Protein AF-A0A8T5M135-F1 (afdb_monomer)

Solvent-accessible surface area (backbone atoms only — not comparable to full-atom values): 49571 Å² total; per-residue (Å²): 140,83,73,67,64,59,58,54,51,53,50,50,51,53,50,50,52,52,50,51,49,51,49,52,52,54,53,67,69,63,61,70,70,72,68,61,69,41,69,36,49,73,43,37,92,21,52,52,98,87,66,52,18,32,35,32,58,40,81,38,64,36,37,34,44,32,79,62,89,57,77,50,68,43,48,31,37,32,36,71,94,72,75,47,76,44,65,51,77,47,61,57,93,24,42,28,43,27,75,48,77,42,83,66,56,66,77,39,76,47,55,42,38,57,42,69,51,100,90,48,65,21,21,42,70,87,63,29,40,47,41,49,75,80,39,61,29,39,24,39,68,71,48,44,39,67,40,62,63,84,92,43,60,45,62,49,77,46,28,68,82,70,45,100,56,40,40,41,68,31,38,39,36,36,41,34,38,34,33,58,98,83,52,63,62,47,36,32,31,28,29,51,72,56,80,46,54,63,75,42,71,32,52,51,46,78,59,98,82,36,26,49,32,42,33,76,46,68,39,47,87,40,67,44,69,71,26,50,37,41,39,36,37,26,34,33,41,68,34,57,37,74,48,77,47,69,70,46,45,30,23,17,71,40,84,44,91,62,72,42,61,41,72,40,73,57,45,52,41,66,55,56,43,51,57,68,57,31,60,51,36,69,44,73,35,37,31,36,31,34,53,43,80,66,42,88,77,65,46,53,67,46,74,48,64,84,41,41,36,47,60,78,51,96,91,57,96,55,69,51,78,43,67,46,74,52,68,56,74,72,53,52,50,36,30,42,39,35,35,42,62,66,56,92,73,61,93,88,56,65,57,36,37,41,30,39,35,39,36,34,39,29,46,88,58,31,33,34,66,42,59,30,80,40,67,44,67,42,70,38,45,67,43,79,69,83,74,62,61,67,59,56,51,52,54,52,52,55,53,51,57,54,53,55,60,51,48,58,55,50,51,57,50,45,56,54,46,54,54,49,37,47,54,32,49,41,68,66,37,70,78,77,76,57,22,58,57,58,41,60,74,76,50,93,81,74,56,79,71,57,77,79,41,56,82,65,46,52,69,51,50,58,57,49,63,66,38,84,67,48,52,62,51,33,26,21,46,66,54,69,27,69,40,46,54,48,52,38,51,53,53,60,64,36,78,64,41,54,61,44,46,71,73,40,74,87,55,100,62,63,79,63,80,69,73,53,33,68,51,4,32,51,38,2,56,71,33,40,17,47,61,28,29,51,52,32,51,53,51,48,52,52,42,52,40,50,31,46,45,32,58,54,56,38,30,71,64,48,44,56,61,66,56,32,49,50,52,38,52,53,52,49,45,38,37,42,45,49,41,54,57,50,69,41,91,72,48,31,64,52,54,48,50,54,51,48,52,56,47,46,77,71,34,70,68,61,50,53,56,53,52,54,56,54,63,67,61,65,68,90,80,73,68,74,82,57,60,63,54,53,56,52,49,52,53,51,48,51,51,47,50,53,49,49,50,52,47,49,47,56,47,48,55,49,46,54,66,73,57,51,75,71,65,59,52,56,55,60,56,68,71,58,72,76,77,86,82,89,74,95,80,90,80,88,86,88,83,88,89,81,89,72,77,52,70,52,98,84,52,40,37,38,43,73,46,96,89,71,47,34,35,37,31,43,88,85,71,51,43,26,43,36,50,99,86,71,49,77,44,75,58,52,83,47,100,81,83,50,79,61,82,93,78,90,89,86,92,90,90,90,91,92,92,86,90,88,89,70,63,36,92,91,80,64,50,69,69,87,58,74,67,62,57,52,56,54,53,52,51,56,51,55,51,53,56,47,54,54,50,52,51,55,50,52,55,57,48,51,55,48,54,59,60,55,69,72,62,78,93,53,75,66,62,53,52,52,50,46,52,51,47,53,51,51,48,53,54,45,50,70,67,53,79,80,68,92,84,71,90,84,74,81,84,51,73,67,59,53,52,55,51,52,51,51,52,54,55,52,54,57,57,66,76,72,60,80,93,129

Sequence (868 aa):
MKKEGKVFIAGLLVFLFIFSIAIFFAMAANDGAESTDIIATIRTEGCDADGICYVKTGDNTILFDVPSSVSEKQILFNLPALTITKKVKECGQGLCIGEARLSCQSGSQIAINIVDTPSFKSKDDLGNKIKNEPTKFRCDNDPPVFLMNGNDPQVSIQSGSGDPFFKSGDTIIIRANVTDEVSPINAKADFTELEGPEDLEGTCVFRVDHYECEITHVAPEGPLNDKSVIATFSDYAGNSISHTFEGIDVLKVENLEIDAWRLRNAMPQPSSLNLNLIKYYPKKVFVSFSLARKTGRYDIIKAETEGCHMVEQPGIGMNADEVVLDFKPKSRRGSFGISLSQRHFPTDVTPQFNCSLIITNKKGSTIIGTPEREYAVFTMNTYETELPTDVLNAERQKIYDDIEKDRVKIDQTMQTFKAAQAICGILAGGDGTSGIMQGMFWTPVVGEGLRRGGKRLGGAMDKIREVPLVKPLCDMVLCQSKYQTLVTDTLNSLPVASQMNDLATGISGSPASGVDPYDSILMAAITACGPAYYYNLQKINQLDCEYFRCVRDDTASGFPIEACGASRAYMTCKYTMGGWTKLIPGIGPLYNAVRDVFNVLRNPVGAITMGLSLLCRVRSHLPAPVDATCGVTEQIQKMNNDIETVRTMIQRFREMRENAPSDRCAEIMESGALPESDDPNPIDNPGIFTDHVVCGETGYCFIRHDDGRVFATDRDNNWYEVDETNDLYRLESTSDNHMQLYGQRTGAEEDADEPVAWLNPEDGNPMTDVESYKKEADKWKTEAERDEAEFANADAAWQRAREEAGTDYDADALDEARTLEENYLAFRASEDIFVDDLSYTPYTFEDCMKIKDLILKRNSILHTKKPN

Radius of gyration: 44.51 Å; Cα contacts (8 Å, |Δi|>4): 1222; chains: 1; bounding box: 109×127×139 Å

Structure (mmCIF, N/CA/C/O backbone):
data_AF-A0A8T5M135-F1
#
_entry.id   AF-A0A8T5M135-F1
#
loop_
_atom_site.group_PDB
_atom_site.id
_atom_site.type_symbol
_atom_site.label_atom_id
_atom_site.label_alt_id
_atom_site.label_comp_id
_atom_site.label_asym_id
_atom_site.label_entity_id
_atom_site.label_seq_id
_atom_site.pdbx_PDB_ins_code
_atom_site.Cartn_x
_atom_site.Cartn_y
_atom_site.Cartn_z
_atom_site.occupancy
_atom_site.B_iso_or_equiv
_atom_site.auth_seq_id
_atom_site.auth_comp_id
_atom_site.auth_asym_id
_atom_site.auth_atom_id
_atom_site.pdbx_PDB_model_num
ATOM 1 N N . MET A 1 1 ? -23.631 -66.594 82.600 1.00 47.34 1 MET A N 1
ATOM 2 C CA . MET A 1 1 ? -23.166 -65.423 81.816 1.00 47.34 1 MET A CA 1
ATOM 3 C C . MET A 1 1 ? -23.737 -65.354 80.379 1.00 47.34 1 MET A C 1
ATOM 5 O O . MET A 1 1 ? -23.020 -64.976 79.466 1.00 47.34 1 MET A O 1
ATOM 9 N N . LYS A 1 2 ? -25.020 -65.687 80.124 1.00 50.41 2 LYS A N 1
ATOM 10 C CA . LYS A 1 2 ? -25.634 -65.583 78.768 1.00 50.41 2 LYS A CA 1
ATOM 11 C C . LYS A 1 2 ? -26.901 -64.714 78.696 1.00 50.41 2 LYS A C 1
ATOM 13 O O . LYS A 1 2 ? -27.456 -64.548 77.616 1.00 50.41 2 LYS A O 1
ATOM 18 N N . LYS A 1 3 ? -27.351 -64.149 79.825 1.00 47.06 3 LYS A N 1
ATOM 19 C CA . LYS A 1 3 ? -28.581 -63.337 79.902 1.00 47.06 3 LYS A CA 1
ATOM 20 C C . LYS A 1 3 ? -28.344 -61.852 80.209 1.00 47.06 3 LYS A C 1
ATOM 22 O O . LYS A 1 3 ? -29.168 -61.041 79.819 1.00 47.06 3 LYS A O 1
ATOM 27 N N . GLU A 1 4 ? -27.196 -61.487 80.780 1.00 49.16 4 GLU A N 1
ATOM 28 C CA . GLU A 1 4 ? -26.883 -60.086 81.122 1.00 49.16 4 GLU A CA 1
ATOM 29 C C . GLU A 1 4 ? -26.138 -59.326 80.007 1.00 49.16 4 GLU A C 1
ATOM 31 O O . GLU A 1 4 ? -26.253 -58.111 79.909 1.00 49.16 4 GLU A O 1
ATOM 36 N N . GLY A 1 5 ? -25.480 -60.024 79.072 1.00 49.47 5 GLY A N 1
ATOM 37 C CA . GLY A 1 5 ? -24.791 -59.377 77.942 1.00 49.47 5 GLY A CA 1
ATOM 38 C C . GLY A 1 5 ? -25.721 -58.781 76.874 1.00 49.47 5 GLY A C 1
ATOM 39 O O . GLY A 1 5 ? -25.321 -57.877 76.149 1.00 49.47 5 GLY A O 1
ATOM 40 N N . LYS A 1 6 ? -26.978 -59.241 76.775 1.00 52.12 6 LYS A N 1
ATOM 41 C CA . LYS A 1 6 ? -27.924 -58.740 75.757 1.00 52.12 6 LYS A CA 1
ATOM 42 C C . LYS A 1 6 ? -28.532 -57.384 76.117 1.00 52.12 6 LYS A C 1
ATOM 44 O O . LYS A 1 6 ? -28.819 -56.605 75.216 1.00 52.12 6 LYS A O 1
ATOM 49 N N . VAL A 1 7 ? -28.686 -57.086 77.408 1.00 59.81 7 VAL A N 1
ATOM 50 C CA . VAL A 1 7 ? -29.215 -55.790 77.866 1.00 59.81 7 VAL A CA 1
ATOM 51 C C . VAL A 1 7 ? -28.151 -54.701 77.729 1.00 59.81 7 VAL A C 1
ATOM 53 O O . VAL A 1 7 ? -28.463 -53.597 77.295 1.00 59.81 7 VAL A O 1
ATOM 56 N N . PHE A 1 8 ? -26.883 -55.031 77.989 1.00 64.56 8 PHE A N 1
ATOM 57 C CA . PHE A 1 8 ? -25.785 -54.075 77.845 1.00 64.56 8 PHE A CA 1
ATOM 58 C C . PHE A 1 8 ? -25.511 -53.712 76.376 1.00 64.56 8 PHE A C 1
ATOM 60 O O . PHE A 1 8 ? -25.329 -52.543 76.061 1.00 64.56 8 PHE A O 1
ATOM 67 N N . ILE A 1 9 ? -25.568 -54.684 75.454 1.00 67.38 9 ILE A N 1
ATOM 68 C CA . ILE A 1 9 ? -25.376 -54.426 74.015 1.00 67.38 9 ILE A CA 1
ATOM 69 C C . ILE A 1 9 ? -26.563 -53.657 73.415 1.00 67.38 9 ILE A C 1
ATOM 71 O O . ILE A 1 9 ? -26.353 -52.746 72.619 1.00 67.38 9 ILE A O 1
ATOM 75 N N . ALA A 1 10 ? -27.802 -53.963 73.821 1.00 69.31 10 ALA A N 1
ATOM 76 C CA . ALA A 1 10 ? -28.971 -53.200 73.381 1.00 69.31 10 ALA A CA 1
ATOM 77 C C . ALA A 1 10 ? -28.940 -51.755 73.909 1.00 69.31 10 ALA A C 1
ATOM 79 O O . ALA A 1 10 ? -29.219 -50.826 73.157 1.00 69.31 10 ALA A O 1
ATOM 80 N N . GLY A 1 11 ? -28.528 -51.554 75.166 1.00 74.94 11 GLY A N 1
ATOM 81 C CA . GLY A 1 11 ? -28.335 -50.222 75.740 1.00 74.94 11 GLY A CA 1
ATOM 82 C C . GLY A 1 11 ? -27.233 -49.429 75.036 1.00 74.94 11 GLY A C 1
ATOM 83 O O . GLY A 1 11 ? -27.442 -48.265 74.713 1.00 74.94 11 GLY A O 1
ATOM 84 N N . LEU A 1 12 ? -26.098 -50.064 74.722 1.00 76.12 12 LEU A N 1
ATOM 85 C CA . LEU A 1 12 ? -24.989 -49.420 74.012 1.00 76.12 12 LEU A CA 1
ATOM 86 C C . LEU A 1 12 ? -25.366 -49.043 72.570 1.00 76.12 12 LEU A C 1
ATOM 88 O O . LEU A 1 12 ? -25.010 -47.963 72.117 1.00 76.12 12 LEU A O 1
ATOM 92 N N . LEU A 1 13 ? -26.117 -49.894 71.862 1.00 76.75 13 LEU A N 1
ATOM 93 C CA . LEU A 1 13 ? -26.588 -49.601 70.503 1.00 76.75 13 LEU A CA 1
ATOM 94 C C . LEU A 1 13 ? -27.627 -48.479 70.478 1.00 76.75 13 LEU A C 1
ATOM 96 O O . LEU A 1 13 ? -27.561 -47.622 69.605 1.00 76.75 13 LEU A O 1
ATOM 100 N N . VAL A 1 14 ? -28.545 -48.437 71.447 1.00 78.38 14 VAL A N 1
ATOM 101 C CA . VAL A 1 14 ? -29.508 -47.331 71.572 1.00 78.38 14 VAL A CA 1
ATOM 102 C C . VAL A 1 14 ? -28.794 -46.037 71.961 1.00 78.38 14 VAL A C 1
ATOM 104 O O . VAL A 1 14 ? -29.096 -44.988 71.402 1.00 78.38 14 VAL A O 1
ATOM 107 N N . PHE A 1 15 ? -27.804 -46.101 72.855 1.00 77.00 15 PHE A N 1
ATOM 108 C CA . PHE A 1 15 ? -27.018 -44.930 73.237 1.00 77.00 15 PHE A CA 1
ATOM 109 C C . PHE A 1 15 ? -26.180 -44.407 72.066 1.00 77.00 15 PHE A C 1
ATOM 111 O O . PHE A 1 15 ? -26.193 -43.210 71.813 1.00 77.00 15 PHE A O 1
ATOM 118 N N . LEU A 1 16 ? -25.529 -45.284 71.294 1.00 78.94 16 LEU A N 1
ATOM 119 C CA . LEU A 1 16 ? -24.801 -44.900 70.082 1.00 78.94 16 LEU A CA 1
ATOM 120 C C . LEU A 1 16 ? -25.738 -44.346 69.004 1.00 78.94 16 LEU A C 1
ATOM 122 O O . LEU A 1 16 ? -25.397 -43.353 68.379 1.00 78.94 16 LEU A O 1
ATOM 126 N N . PHE A 1 17 ? -26.934 -44.911 68.826 1.00 77.81 17 PHE A N 1
ATOM 127 C CA . PHE A 1 17 ? -27.908 -44.406 67.854 1.00 77.81 17 PHE A CA 1
ATOM 128 C C . PHE A 1 17 ? -28.437 -43.016 68.238 1.00 77.81 17 PHE A C 1
ATOM 130 O O . PHE A 1 17 ? -28.502 -42.124 67.395 1.00 77.81 17 PHE A O 1
ATOM 137 N N . ILE A 1 18 ? -28.743 -42.791 69.520 1.00 78.25 18 ILE A N 1
ATOM 138 C CA . ILE A 1 18 ? -29.170 -41.478 70.024 1.00 78.25 18 ILE A CA 1
ATOM 139 C C . ILE A 1 18 ? -28.013 -40.472 69.966 1.00 78.25 18 ILE A C 1
ATOM 141 O O . ILE A 1 18 ? -28.231 -39.325 69.587 1.00 78.25 18 ILE A O 1
ATOM 145 N N . PHE A 1 19 ? -26.783 -40.888 70.276 1.00 77.12 19 PHE A N 1
ATOM 146 C CA . PHE A 1 19 ? -25.602 -40.025 70.204 1.00 77.12 19 PHE A CA 1
ATOM 147 C C . PHE A 1 19 ? -25.251 -39.660 68.754 1.00 77.12 19 PHE A C 1
ATOM 149 O O . PHE A 1 19 ? -24.936 -38.507 68.477 1.00 77.12 19 PHE A O 1
ATOM 156 N N . SER A 1 20 ? -25.391 -40.590 67.803 1.00 74.19 20 SER A N 1
ATOM 157 C CA . SER A 1 20 ? -25.236 -40.314 66.371 1.00 74.19 20 SER A CA 1
ATOM 158 C C . SER A 1 20 ? -26.321 -39.377 65.841 1.00 74.19 20 SER A C 1
ATOM 160 O O . SER A 1 20 ? -25.993 -38.462 65.095 1.00 74.19 20 SER A O 1
ATOM 162 N N . ILE A 1 21 ? -27.583 -39.534 66.259 1.00 75.50 21 ILE A N 1
ATOM 163 C CA . ILE A 1 21 ? -28.662 -38.597 65.900 1.00 75.50 21 ILE A CA 1
ATOM 164 C C . ILE A 1 21 ? -28.400 -37.215 66.509 1.00 75.50 21 ILE A C 1
ATOM 166 O O . ILE A 1 21 ? -28.558 -36.211 65.821 1.00 75.50 21 ILE A O 1
ATOM 170 N N . ALA A 1 22 ? -27.947 -37.141 67.762 1.00 71.44 22 ALA A N 1
ATOM 171 C CA . ALA A 1 22 ? -27.620 -35.874 68.410 1.00 71.44 22 ALA A CA 1
ATOM 172 C C . ALA A 1 22 ? -26.428 -35.166 67.743 1.00 71.44 22 ALA A C 1
ATOM 174 O O . ALA A 1 22 ? -26.483 -33.955 67.567 1.00 71.44 22 ALA A O 1
ATOM 175 N N . ILE A 1 23 ? -25.392 -35.898 67.309 1.00 71.00 23 ILE A N 1
ATOM 176 C CA . ILE A 1 23 ? -24.281 -35.334 66.523 1.00 71.00 23 ILE A CA 1
ATOM 177 C C . ILE A 1 23 ? -24.766 -34.883 65.142 1.00 71.00 23 ILE A C 1
ATOM 179 O O . ILE A 1 23 ? -24.388 -33.804 64.701 1.00 71.00 23 ILE A O 1
ATOM 183 N N . PHE A 1 24 ? -25.638 -35.650 64.482 1.00 67.94 24 PHE A N 1
ATOM 184 C CA . PHE A 1 24 ? -26.184 -35.282 63.174 1.00 67.94 24 PHE A CA 1
ATOM 185 C C . PHE A 1 24 ? -27.052 -34.015 63.252 1.00 67.94 24 PHE A C 1
ATOM 187 O O . PHE A 1 24 ? -26.926 -33.134 62.409 1.00 67.94 24 PHE A O 1
ATOM 194 N N . PHE A 1 25 ? -27.869 -33.866 64.302 1.00 64.94 25 PHE A N 1
ATOM 195 C CA . PHE A 1 25 ? -28.636 -32.640 64.548 1.00 64.94 25 PHE A CA 1
ATOM 196 C C . PHE A 1 25 ? -27.769 -31.475 65.044 1.00 64.94 25 PHE A C 1
ATOM 198 O O . PHE A 1 25 ? -28.057 -30.336 64.698 1.00 64.94 25 PHE A O 1
ATOM 205 N N . ALA A 1 26 ? -26.702 -31.724 65.809 1.00 58.19 26 ALA A N 1
ATOM 206 C CA . ALA A 1 26 ? -25.770 -30.677 66.231 1.00 58.19 26 ALA A CA 1
ATOM 207 C C . ALA A 1 26 ? -24.886 -30.173 65.076 1.00 58.19 26 ALA A C 1
ATOM 209 O O . ALA A 1 26 ? -24.568 -28.989 65.041 1.00 58.19 26 ALA A O 1
ATOM 210 N N . MET A 1 27 ? -24.534 -31.033 64.113 1.00 56.41 27 MET A N 1
ATOM 211 C CA . MET A 1 27 ? -23.866 -30.626 62.871 1.00 56.41 27 MET A CA 1
ATOM 212 C C . MET A 1 27 ? -24.841 -29.894 61.937 1.00 56.41 27 MET A C 1
ATOM 214 O O . MET A 1 27 ? -24.525 -28.806 61.478 1.00 56.41 27 MET A O 1
ATOM 218 N N . ALA A 1 28 ? -26.073 -30.389 61.767 1.00 55.66 28 ALA A N 1
ATOM 219 C CA . ALA A 1 28 ? -27.076 -29.733 60.920 1.00 55.66 28 ALA A CA 1
ATOM 220 C C . ALA A 1 28 ? -27.619 -28.400 61.483 1.00 55.66 28 ALA A C 1
ATOM 222 O O . ALA A 1 28 ? -28.153 -27.594 60.726 1.00 55.66 28 ALA A O 1
ATOM 223 N N . ALA A 1 29 ? -27.515 -28.154 62.795 1.00 52.72 29 ALA A N 1
ATOM 224 C CA . ALA A 1 29 ? -27.959 -26.904 63.423 1.00 52.72 29 ALA A CA 1
ATOM 225 C C . ALA A 1 29 ? -26.843 -25.855 63.581 1.00 52.72 29 ALA A C 1
ATOM 227 O O . ALA A 1 29 ? -27.148 -24.717 63.936 1.00 52.72 29 ALA A O 1
ATOM 228 N N . ASN A 1 30 ? -25.578 -26.220 63.336 1.00 44.25 30 ASN A N 1
ATOM 229 C CA . ASN A 1 30 ? -24.441 -25.296 63.406 1.00 44.25 30 ASN A CA 1
ATOM 230 C C . ASN A 1 30 ? -23.891 -24.897 62.028 1.00 44.25 30 ASN A C 1
ATOM 232 O O . ASN A 1 30 ? -23.008 -24.046 61.955 1.00 44.25 30 ASN A O 1
ATOM 236 N N . ASP A 1 31 ? -24.470 -25.421 60.947 1.00 44.75 31 ASP A N 1
ATOM 237 C CA . ASP A 1 31 ? -24.321 -24.855 59.609 1.00 44.75 31 ASP A CA 1
ATOM 238 C C . ASP A 1 31 ? -25.228 -23.623 59.496 1.00 44.75 31 ASP A C 1
ATOM 240 O O . ASP A 1 31 ? -26.187 -23.565 58.724 1.00 44.75 31 ASP A O 1
ATOM 244 N N . GLY A 1 32 ? -24.916 -22.593 60.286 1.00 50.47 32 GLY A N 1
ATOM 245 C CA . GLY A 1 32 ? -25.156 -21.235 59.834 1.00 50.47 32 GLY A CA 1
ATOM 246 C C . GLY A 1 32 ? -24.282 -21.060 58.605 1.00 50.47 32 GLY A C 1
ATOM 247 O O . GLY A 1 32 ? -23.155 -20.604 58.744 1.00 50.47 32 GLY A O 1
ATOM 248 N N . ALA A 1 33 ? -24.764 -21.541 57.454 1.00 53.91 33 ALA A N 1
ATOM 249 C CA . ALA A 1 33 ? -24.091 -21.430 56.177 1.00 53.91 33 ALA A CA 1
ATOM 250 C C . ALA A 1 33 ? -23.736 -19.956 56.019 1.00 53.91 33 ALA A C 1
ATOM 252 O O . ALA A 1 33 ? -24.618 -19.118 55.809 1.00 53.91 33 ALA A O 1
ATOM 253 N N . GLU A 1 34 ? -22.464 -19.632 56.250 1.00 57.34 34 GLU A N 1
ATOM 254 C CA . GLU A 1 34 ? -21.939 -18.310 55.971 1.00 57.34 34 GLU A CA 1
ATOM 255 C C . GLU A 1 34 ? -22.266 -18.082 54.505 1.00 57.34 34 GLU A C 1
ATOM 257 O O . GLU A 1 34 ? -21.781 -18.820 53.648 1.00 57.34 34 GLU A O 1
ATOM 262 N N . SER A 1 35 ? -23.186 -17.152 54.226 1.00 64.19 35 SER A N 1
ATOM 263 C CA . SER A 1 35 ? -23.568 -16.865 52.850 1.00 64.19 35 SER A CA 1
ATOM 264 C C . SER A 1 35 ? -22.292 -16.438 52.144 1.00 64.19 35 SER A C 1
ATOM 266 O O . SER A 1 35 ? -21.737 -15.381 52.463 1.00 64.19 35 SER A O 1
ATOM 268 N N . THR A 1 36 ? -21.786 -17.280 51.255 1.00 80.19 36 THR A N 1
ATOM 269 C CA . THR A 1 36 ? -20.561 -16.986 50.534 1.00 80.19 36 THR A CA 1
ATOM 270 C C . THR A 1 36 ? -20.888 -15.866 49.562 1.00 80.19 36 THR A C 1
ATOM 272 O O . THR A 1 36 ? -21.738 -16.013 48.686 1.00 80.19 36 THR A O 1
ATOM 275 N N . ASP A 1 37 ? -20.271 -14.701 49.757 1.00 86.06 37 ASP A N 1
ATOM 276 C CA . ASP A 1 37 ? -20.426 -13.596 48.818 1.00 86.06 37 ASP A CA 1
ATOM 277 C C . ASP A 1 37 ? -19.948 -14.060 47.433 1.00 86.06 37 ASP A C 1
ATOM 279 O O . ASP A 1 37 ? -18.826 -14.550 47.280 1.00 86.06 37 ASP A O 1
ATOM 283 N N . ILE A 1 38 ? -20.796 -13.903 46.419 1.00 87.88 38 ILE A N 1
ATOM 284 C CA . ILE A 1 38 ? -20.449 -14.209 45.032 1.00 87.88 38 ILE A CA 1
ATOM 285 C C . ILE A 1 38 ? -19.847 -12.949 44.421 1.00 87.88 38 ILE A C 1
ATOM 287 O O . ILE A 1 38 ? -20.511 -11.912 44.358 1.00 87.88 38 ILE A O 1
ATOM 291 N N . ILE A 1 39 ? -18.601 -13.039 43.960 1.00 88.12 39 ILE A N 1
ATOM 292 C CA . ILE A 1 39 ? -17.941 -11.948 43.242 1.00 88.12 39 ILE A CA 1
ATOM 293 C C . ILE A 1 39 ? -18.316 -12.057 41.764 1.00 88.12 39 ILE A C 1
ATOM 295 O O . ILE A 1 39 ? -18.011 -13.053 41.111 1.00 88.12 39 ILE A O 1
ATOM 299 N N . ALA A 1 40 ? -19.009 -11.043 41.259 1.00 88.94 40 ALA A N 1
ATOM 300 C CA . ALA A 1 40 ? -19.287 -10.883 39.842 1.00 88.94 40 ALA A CA 1
ATOM 301 C C . ALA A 1 40 ? -18.167 -10.076 39.179 1.00 88.94 40 ALA A C 1
ATOM 303 O O . ALA A 1 40 ? -17.762 -9.031 39.701 1.00 88.94 40 ALA A O 1
ATOM 304 N N . THR A 1 41 ? -17.725 -10.525 38.008 1.00 94.25 41 THR A N 1
ATOM 305 C CA . THR A 1 41 ? -16.863 -9.732 37.127 1.00 94.25 41 THR A CA 1
ATOM 306 C C . THR A 1 41 ? -17.757 -8.905 36.214 1.00 94.25 41 THR A C 1
ATOM 308 O O . THR A 1 41 ? -18.702 -9.432 35.629 1.00 94.25 41 THR A O 1
ATOM 311 N N . ILE A 1 42 ? -17.497 -7.602 36.117 1.00 95.25 42 ILE A N 1
ATOM 312 C CA . ILE A 1 42 ? -18.242 -6.706 35.230 1.00 95.25 42 ILE A CA 1
ATOM 313 C C . ILE A 1 42 ? -17.335 -6.342 34.063 1.00 95.25 42 ILE A C 1
ATOM 315 O O . ILE A 1 42 ? -16.200 -5.927 34.278 1.00 95.25 42 ILE A O 1
ATOM 319 N N . ARG A 1 43 ? -17.836 -6.467 32.839 1.00 96.25 43 ARG A N 1
ATOM 320 C CA . ARG A 1 43 ? -17.124 -6.087 31.619 1.00 96.25 43 ARG A CA 1
ATOM 321 C C . ARG A 1 43 ? -18.084 -5.521 30.575 1.00 96.25 43 ARG A C 1
ATOM 323 O O . ARG A 1 43 ? -19.295 -5.515 30.788 1.00 96.25 43 ARG A O 1
ATOM 330 N N . THR A 1 44 ? -17.564 -5.022 29.467 1.00 96.00 44 THR A N 1
ATOM 331 C CA . THR A 1 44 ? -18.363 -4.668 28.283 1.00 96.00 44 THR A CA 1
ATOM 332 C C . THR A 1 44 ? -18.076 -5.667 27.163 1.00 96.00 44 THR A C 1
ATOM 334 O O . THR A 1 44 ? -17.382 -6.664 27.379 1.00 96.00 44 THR A O 1
ATOM 337 N N . GLU A 1 45 ? -18.657 -5.452 25.985 1.00 93.44 45 GLU A N 1
ATOM 338 C CA . GLU A 1 45 ? -18.347 -6.260 24.799 1.00 93.44 45 GLU A CA 1
ATOM 339 C C . GLU A 1 45 ? -16.921 -6.005 24.279 1.00 93.44 45 GLU A C 1
ATOM 341 O O . GLU A 1 45 ? -16.329 -6.910 23.697 1.00 93.44 45 GLU A O 1
ATOM 346 N N . GLY A 1 46 ? -16.340 -4.830 24.557 1.00 93.38 46 GLY A N 1
ATOM 347 C CA . GLY A 1 46 ? -14.963 -4.483 24.204 1.00 93.38 46 GLY A CA 1
ATOM 348 C C . GLY A 1 46 ? -14.103 -4.195 25.433 1.00 93.38 46 GLY A C 1
ATOM 349 O O . GLY A 1 46 ? -14.184 -3.122 26.037 1.00 93.38 46 GLY A O 1
ATOM 350 N N . CYS A 1 47 ? -13.246 -5.153 25.785 1.00 94.56 47 CYS A N 1
ATOM 351 C CA . CYS A 1 47 ? -12.219 -4.988 26.812 1.00 94.56 47 CYS A CA 1
ATOM 352 C C . CYS A 1 47 ? -10.859 -5.421 26.272 1.00 94.56 47 CYS A C 1
ATOM 354 O O . CYS A 1 47 ? -10.774 -6.410 25.542 1.00 94.56 47 CYS A O 1
ATOM 356 N N . ASP A 1 48 ? -9.810 -4.683 26.624 1.00 92.12 48 ASP A N 1
ATOM 357 C CA . ASP A 1 48 ? -8.441 -4.993 26.216 1.00 92.12 48 ASP A CA 1
ATOM 358 C C . ASP A 1 48 ? -7.837 -6.180 26.984 1.00 92.12 48 ASP A C 1
ATOM 360 O O . ASP A 1 48 ? -8.451 -6.774 27.876 1.00 92.12 48 ASP A O 1
ATOM 364 N N . ALA A 1 49 ? -6.612 -6.550 26.602 1.00 89.88 49 ALA A N 1
ATOM 365 C CA . ALA A 1 49 ? -5.874 -7.644 27.227 1.00 89.88 49 ALA A CA 1
ATOM 366 C C . ALA A 1 49 ? -5.531 -7.375 28.706 1.00 89.88 49 ALA A C 1
ATOM 368 O O . ALA A 1 49 ? -5.317 -8.327 29.458 1.00 89.88 49 ALA A O 1
ATOM 369 N N . ASP A 1 50 ? -5.522 -6.107 29.126 1.00 90.38 50 ASP A N 1
ATOM 370 C CA . ASP A 1 50 ? -5.293 -5.682 30.509 1.00 90.38 50 ASP A CA 1
ATOM 371 C C . ASP A 1 50 ? -6.597 -5.658 31.335 1.00 90.38 50 ASP A C 1
ATOM 373 O O . ASP A 1 50 ? -6.579 -5.390 32.541 1.00 90.38 50 ASP A O 1
ATOM 377 N N . GLY A 1 51 ? -7.738 -5.974 30.711 1.00 91.81 51 GLY A N 1
ATOM 378 C CA . GLY A 1 51 ? -9.054 -6.003 31.342 1.00 91.81 51 GLY A CA 1
ATOM 379 C C . GLY A 1 51 ? -9.707 -4.626 31.491 1.00 91.81 51 GLY A C 1
ATOM 380 O O . GLY A 1 51 ? -10.678 -4.494 32.241 1.00 91.81 51 GLY A O 1
ATOM 381 N N . ILE A 1 52 ? -9.206 -3.596 30.803 1.00 93.44 52 ILE A N 1
ATOM 382 C CA . ILE A 1 52 ? -9.851 -2.284 30.735 1.00 93.44 52 ILE A CA 1
ATOM 383 C C . ILE A 1 52 ? -10.985 -2.371 29.719 1.00 93.44 52 ILE A C 1
ATOM 385 O O . ILE A 1 52 ? -10.783 -2.671 28.546 1.00 93.44 52 ILE A O 1
ATOM 389 N N . CYS A 1 53 ? -12.198 -2.098 30.186 1.00 96.19 53 CYS A N 1
ATOM 390 C CA . CYS A 1 53 ? -13.398 -2.128 29.362 1.00 96.19 53 CYS A CA 1
ATOM 391 C C . CYS A 1 53 ? -13.811 -0.726 28.925 1.00 96.19 53 CYS A C 1
ATOM 393 O O . CYS A 1 53 ? -13.702 0.239 29.693 1.00 96.19 53 CYS A O 1
ATOM 395 N N . TYR A 1 54 ? -14.326 -0.637 27.705 1.00 96.88 54 TYR A N 1
ATOM 396 C CA . TYR A 1 54 ? -14.644 0.622 27.049 1.00 96.88 54 TYR A CA 1
ATOM 397 C C . TYR A 1 54 ? -16.154 0.822 26.920 1.00 96.88 54 TYR A C 1
ATOM 399 O O . TYR A 1 54 ? -16.917 -0.138 26.794 1.00 96.88 54 TYR A O 1
ATOM 407 N N . VAL A 1 55 ? -16.584 2.079 27.010 1.00 96.62 55 VAL A N 1
ATOM 408 C CA . VAL A 1 55 ? -17.982 2.511 26.867 1.00 96.62 55 VAL A CA 1
ATOM 409 C C . VAL A 1 55 ? -18.060 3.828 26.111 1.00 96.62 55 VAL A C 1
ATOM 411 O O . VAL A 1 55 ? -17.136 4.627 26.189 1.00 96.62 55 VAL A O 1
ATOM 414 N N . LYS A 1 56 ? -19.196 4.113 25.478 1.00 96.19 56 LYS A N 1
ATOM 415 C CA . LYS A 1 56 ? -19.458 5.393 24.804 1.00 96.19 56 LYS A CA 1
ATOM 416 C C . LYS A 1 56 ? -20.660 6.126 25.376 1.00 96.19 56 LYS A C 1
ATOM 418 O O . LYS A 1 56 ? -21.461 5.586 26.139 1.00 96.19 56 LYS A O 1
ATOM 423 N N . THR A 1 57 ? -20.837 7.375 24.979 1.00 95.81 57 THR A N 1
ATOM 424 C CA . THR A 1 57 ? -22.081 8.113 25.194 1.00 95.81 57 THR A CA 1
ATOM 425 C C . THR A 1 57 ? -23.189 7.491 24.350 1.00 95.81 57 THR A C 1
ATOM 427 O O . THR A 1 57 ? -23.041 7.298 23.148 1.00 95.81 57 THR A O 1
ATOM 430 N N . GLY A 1 58 ? -24.327 7.195 24.974 1.00 95.19 58 GLY A N 1
ATOM 431 C CA . GLY A 1 58 ? -25.413 6.443 24.349 1.00 95.19 58 GLY A CA 1
ATOM 432 C C . GLY A 1 58 ? -25.648 5.102 25.028 1.00 95.19 58 GLY A C 1
ATOM 433 O O . GLY A 1 58 ? -25.327 4.930 26.203 1.00 95.19 58 GLY A O 1
ATOM 434 N N . ASP A 1 59 ? -26.294 4.183 24.322 1.00 95.62 59 ASP A N 1
ATOM 435 C CA . ASP A 1 59 ? -26.672 2.881 24.863 1.00 95.62 59 ASP A CA 1
ATOM 436 C C . ASP A 1 59 ? -25.462 1.933 24.861 1.00 95.62 59 ASP A C 1
ATOM 438 O O . ASP A 1 59 ? -24.757 1.819 23.863 1.00 95.62 59 ASP A O 1
ATOM 442 N N . ASN A 1 60 ? -25.204 1.293 26.002 1.00 95.56 60 ASN A N 1
ATOM 443 C CA . ASN A 1 60 ? -24.099 0.358 26.203 1.00 95.56 60 ASN A CA 1
ATOM 444 C C . ASN A 1 60 ? -24.617 -0.947 26.808 1.00 95.56 60 ASN A C 1
ATOM 446 O O . ASN A 1 60 ? -25.445 -0.927 27.731 1.00 95.56 60 ASN A O 1
ATOM 450 N N . THR A 1 61 ? -24.050 -2.056 26.341 1.00 96.31 61 THR A N 1
ATOM 451 C CA . THR A 1 61 ? -24.235 -3.388 26.914 1.00 96.31 61 THR A CA 1
ATOM 452 C C . THR A 1 61 ? -23.154 -3.649 27.960 1.00 96.31 61 THR A C 1
ATOM 454 O O . THR A 1 61 ? -21.958 -3.541 27.695 1.00 96.31 61 THR A O 1
ATOM 457 N N . ILE A 1 62 ? -23.579 -3.986 29.173 1.00 96.06 62 ILE A N 1
ATOM 458 C CA . ILE A 1 62 ? -22.719 -4.306 30.309 1.00 96.06 62 ILE A CA 1
ATOM 459 C C . ILE A 1 62 ? -22.944 -5.772 30.658 1.00 96.06 62 ILE A C 1
ATOM 461 O O . ILE A 1 62 ? -24.061 -6.199 30.955 1.00 96.06 62 ILE A O 1
ATOM 465 N N . LEU A 1 63 ? -21.864 -6.535 30.634 1.00 96.38 63 LEU A N 1
ATOM 466 C CA . LEU A 1 63 ? -21.833 -7.963 30.877 1.00 96.38 63 LEU A CA 1
ATOM 467 C C . LEU A 1 63 ? -21.412 -8.221 32.326 1.00 96.38 63 LEU A C 1
ATOM 469 O O . LEU A 1 63 ? -20.424 -7.674 32.811 1.00 96.38 63 LEU A O 1
ATOM 473 N N . PHE A 1 64 ? -22.176 -9.055 33.021 1.00 95.62 64 PHE A N 1
ATOM 474 C CA . PHE A 1 64 ? -21.916 -9.477 34.392 1.00 95.62 64 PHE A CA 1
ATOM 475 C C . PHE A 1 64 ? -21.655 -10.982 34.384 1.00 95.62 64 PHE A C 1
ATOM 477 O O . PHE A 1 64 ? -22.598 -11.776 34.318 1.00 95.62 64 PHE A O 1
ATOM 484 N N . ASP A 1 65 ? -20.388 -11.380 34.447 1.00 94.44 65 ASP A N 1
ATOM 485 C CA . ASP A 1 65 ? -20.013 -12.781 34.598 1.00 94.44 65 ASP A CA 1
ATOM 486 C C . ASP A 1 65 ? -20.180 -13.169 36.070 1.00 94.44 65 ASP A C 1
ATOM 488 O O . ASP A 1 65 ? -19.481 -12.690 36.966 1.00 94.44 65 ASP A O 1
ATOM 492 N N . VAL A 1 66 ? -21.152 -14.035 36.326 1.00 92.56 66 VAL A N 1
ATOM 493 C CA . VAL A 1 66 ? -21.510 -14.525 37.654 1.00 92.56 66 VAL A CA 1
ATOM 494 C C . VAL A 1 66 ? -21.432 -16.049 37.625 1.00 92.56 66 VAL A C 1
ATOM 496 O O . VAL A 1 66 ? -22.163 -16.645 36.834 1.00 92.56 66 VAL A O 1
ATOM 499 N N . PRO A 1 67 ? -20.655 -16.708 38.501 1.00 89.38 67 PRO A N 1
ATOM 500 C CA . PRO A 1 67 ? -20.503 -18.164 38.533 1.00 89.38 67 PRO A CA 1
ATOM 501 C C . PRO A 1 67 ? -21.819 -18.940 38.313 1.00 89.38 67 PRO A C 1
ATOM 503 O O . PRO A 1 67 ? -22.902 -18.549 38.765 1.00 89.38 67 PRO A O 1
ATOM 506 N N . SER A 1 68 ? -21.739 -20.021 37.537 1.00 73.31 68 SER A N 1
ATOM 507 C CA . SER A 1 68 ? -22.860 -20.672 36.838 1.00 73.31 68 SER A CA 1
ATOM 508 C C . SER A 1 68 ? -23.793 -21.530 37.706 1.00 73.31 68 SER A C 1
ATOM 510 O O . SER A 1 68 ? -24.670 -22.201 37.170 1.00 73.31 68 SER A O 1
ATOM 512 N N . SER A 1 69 ? -23.674 -21.506 39.033 1.00 71.25 69 SER A N 1
ATOM 513 C CA . SER A 1 69 ? -24.420 -22.414 39.917 1.00 71.25 69 SER A CA 1
ATOM 514 C C . SER A 1 69 ? -25.894 -22.052 40.154 1.00 71.25 69 SER A C 1
ATOM 516 O O . SER A 1 69 ? -26.559 -22.751 40.911 1.00 71.25 69 SER A O 1
ATOM 518 N N . VAL A 1 70 ? -26.410 -20.974 39.553 1.00 67.75 70 VAL A N 1
ATOM 519 C CA . VAL A 1 70 ? -27.675 -20.337 39.964 1.00 67.75 70 VAL A CA 1
ATOM 520 C C . VAL A 1 70 ? -28.477 -19.864 38.754 1.00 67.75 70 VAL A C 1
ATOM 522 O O . VAL A 1 70 ? -27.930 -19.214 37.856 1.00 67.75 70 VAL A O 1
ATOM 525 N N . SER A 1 71 ? -29.773 -20.185 38.759 1.00 74.69 71 SER A N 1
ATOM 526 C CA . SER A 1 71 ? -30.705 -20.014 37.639 1.00 74.69 71 SER A CA 1
ATOM 527 C C . SER A 1 71 ? -31.393 -18.648 37.600 1.00 74.69 71 SER A C 1
ATOM 529 O O . SER A 1 71 ? -31.499 -18.050 36.532 1.00 74.69 71 SER A O 1
ATOM 531 N N . GLU A 1 72 ? -31.792 -18.107 38.753 1.00 79.19 72 GLU A N 1
ATOM 532 C CA . GLU A 1 72 ? -32.360 -16.761 38.856 1.00 79.19 72 GLU A CA 1
ATOM 533 C C . GLU A 1 72 ? -31.404 -15.840 39.615 1.00 79.19 72 GLU A C 1
ATOM 535 O O . GLU A 1 72 ? -31.014 -16.104 40.750 1.00 79.19 72 GLU A O 1
ATOM 540 N N . LYS A 1 73 ? -31.017 -14.728 38.987 1.00 82.56 73 LYS A N 1
ATOM 541 C CA . LYS A 1 73 ? -30.111 -13.737 39.576 1.00 82.56 73 LYS A CA 1
ATOM 542 C C . LYS A 1 73 ? -30.788 -12.376 39.574 1.00 82.56 73 LYS A C 1
ATOM 544 O O . LYS A 1 73 ? -31.304 -11.904 38.562 1.00 82.56 73 LYS A O 1
ATOM 549 N N . GLN A 1 74 ? -30.801 -11.740 40.735 1.00 91.50 74 GLN A N 1
ATOM 550 C CA . GLN A 1 74 ? -31.329 -10.402 40.929 1.00 91.50 74 GLN A CA 1
ATOM 551 C C . GLN A 1 74 ? -30.147 -9.462 41.111 1.00 91.50 74 GLN A C 1
ATOM 553 O O . GLN A 1 74 ? -29.608 -9.377 42.204 1.00 91.50 74 GLN A O 1
ATOM 558 N N . ILE A 1 75 ? -29.730 -8.767 40.052 1.00 94.19 75 ILE A N 1
ATOM 559 C CA . ILE A 1 75 ? -28.576 -7.859 40.097 1.00 94.19 75 ILE A CA 1
ATOM 560 C C . ILE A 1 75 ? -29.053 -6.433 39.828 1.00 94.19 75 ILE A C 1
ATOM 562 O O . ILE A 1 75 ? -29.696 -6.162 38.807 1.00 94.19 75 ILE A O 1
ATOM 566 N N . LEU A 1 76 ? -28.739 -5.527 40.756 1.00 95.62 76 LEU A N 1
ATOM 567 C CA . LEU A 1 76 ? -28.810 -4.086 40.550 1.00 95.62 76 LEU A CA 1
ATOM 568 C C . LEU A 1 76 ? -27.406 -3.517 40.457 1.00 95.62 76 LEU A C 1
ATOM 570 O O . LEU A 1 76 ? -26.558 -3.801 41.299 1.00 95.62 76 LEU A O 1
ATOM 574 N N . PHE A 1 77 ? -27.192 -2.641 39.487 1.00 95.62 77 PHE A N 1
ATOM 575 C CA . PHE A 1 77 ? -25.956 -1.885 39.375 1.00 95.62 77 PHE A CA 1
ATOM 576 C C . PHE A 1 77 ? -26.246 -0.389 39.332 1.00 95.62 77 PHE A C 1
ATOM 578 O O . PHE A 1 77 ? -27.296 0.054 38.861 1.00 95.62 77 PHE A O 1
ATOM 585 N N . ASN A 1 78 ? -25.313 0.385 39.868 1.00 93.69 78 ASN A N 1
ATOM 586 C CA . ASN A 1 78 ? -25.342 1.833 39.898 1.00 93.69 78 ASN A CA 1
ATOM 587 C C . ASN A 1 78 ? -24.154 2.385 39.117 1.00 93.69 78 ASN A C 1
ATOM 589 O O . ASN A 1 78 ? -23.024 1.909 39.247 1.00 93.69 78 ASN A O 1
ATOM 593 N N . LEU A 1 79 ? -24.441 3.438 38.364 1.00 90.81 79 LEU A N 1
ATOM 594 C CA . LEU A 1 79 ? -23.482 4.290 37.684 1.00 90.81 79 LEU A CA 1
ATOM 595 C C . LEU A 1 79 ? -23.441 5.616 38.452 1.00 90.81 79 LEU A C 1
ATOM 597 O O . LEU A 1 79 ? -24.318 6.460 38.239 1.00 90.81 79 LEU A O 1
ATOM 601 N N . PRO A 1 80 ? -22.464 5.827 39.357 1.00 82.44 80 PRO A N 1
ATOM 602 C CA . PRO A 1 80 ? -22.442 6.985 40.249 1.00 82.44 80 PRO A CA 1
ATOM 603 C C . PRO A 1 80 ? -22.506 8.315 39.498 1.00 82.44 80 PRO A C 1
ATOM 605 O O . PRO A 1 80 ? -23.173 9.237 39.954 1.00 82.44 80 PRO A O 1
ATOM 608 N N . ALA A 1 81 ? -21.883 8.379 38.316 1.00 80.25 81 ALA A N 1
ATOM 609 C CA . ALA A 1 81 ? -21.892 9.552 37.446 1.00 80.25 81 ALA A CA 1
ATOM 610 C C . ALA A 1 81 ? -23.301 9.968 36.986 1.00 80.25 81 ALA A C 1
ATOM 612 O O . ALA A 1 81 ? -23.529 11.138 36.698 1.00 80.25 81 ALA A O 1
ATOM 613 N N . LEU A 1 82 ? -24.251 9.030 36.931 1.00 78.88 82 LEU A N 1
ATOM 614 C CA . LEU A 1 82 ? -25.607 9.277 36.437 1.00 78.88 82 LEU A CA 1
ATOM 615 C C . LEU A 1 82 ? -26.653 9.266 37.549 1.00 78.88 82 LEU A C 1
ATOM 617 O O . LEU A 1 82 ? -27.787 9.670 37.313 1.00 78.88 82 LEU A O 1
ATOM 621 N N . THR A 1 83 ? -26.309 8.808 38.756 1.00 86.88 83 THR A N 1
ATOM 622 C CA . THR A 1 83 ? -27.259 8.561 39.860 1.00 86.88 83 THR A CA 1
ATOM 623 C C . THR A 1 83 ? -28.392 7.587 39.495 1.00 86.88 83 THR A C 1
ATOM 625 O O . THR A 1 83 ? -29.449 7.580 40.125 1.00 86.88 83 THR A O 1
ATOM 628 N N . ILE A 1 84 ? -28.180 6.737 38.481 1.00 85.75 84 ILE A N 1
ATOM 629 C CA . ILE A 1 84 ? -29.177 5.777 37.996 1.00 85.75 84 ILE A CA 1
ATOM 630 C C . ILE A 1 84 ? -28.818 4.380 38.498 1.00 85.75 84 ILE A C 1
ATOM 632 O O . ILE A 1 84 ? -27.721 3.882 38.256 1.00 85.75 84 ILE A O 1
ATOM 636 N N . THR A 1 85 ? -29.787 3.725 39.139 1.00 92.56 85 THR A N 1
ATOM 637 C CA . THR A 1 85 ? -29.738 2.287 39.430 1.00 92.56 85 THR A CA 1
ATOM 638 C C . THR A 1 85 ? -30.532 1.530 38.370 1.00 92.56 85 THR A C 1
ATOM 640 O O . THR A 1 85 ? -31.691 1.859 38.102 1.00 92.56 85 THR A O 1
ATOM 643 N N . LYS A 1 86 ? -29.918 0.521 37.751 1.00 95.00 86 LYS A N 1
ATOM 644 C CA . LYS A 1 86 ? -30.533 -0.331 36.728 1.00 95.00 86 LYS A CA 1
ATOM 645 C C . LYS A 1 86 ? -30.569 -1.781 37.196 1.00 95.00 86 LYS A C 1
ATOM 647 O O . LYS A 1 86 ? -29.707 -2.222 37.950 1.00 95.00 86 LYS A O 1
ATOM 652 N N . LYS A 1 87 ? -31.583 -2.511 36.729 1.00 94.88 87 LYS A N 1
ATOM 653 C CA . LYS A 1 87 ? -31.699 -3.961 36.899 1.00 94.88 87 LYS A CA 1
ATOM 654 C C . LYS A 1 87 ? -31.201 -4.652 35.636 1.00 94.88 87 LYS A C 1
ATOM 656 O O . LYS A 1 87 ? -31.554 -4.236 34.535 1.00 94.88 87 LYS A O 1
ATOM 661 N N . VAL A 1 88 ? -30.408 -5.696 35.819 1.00 95.31 88 VAL A N 1
ATOM 662 C CA . VAL A 1 88 ? -29.918 -6.574 34.751 1.00 95.31 88 VAL A CA 1
ATOM 663 C C . VAL A 1 88 ? -31.097 -7.378 34.175 1.00 95.31 88 VAL A C 1
ATOM 665 O O . VAL A 1 88 ? -31.960 -7.822 34.939 1.00 95.31 88 VAL A O 1
ATOM 668 N N . LYS A 1 89 ? -31.207 -7.473 32.842 1.00 86.38 89 LYS A N 1
ATOM 669 C CA . LYS A 1 89 ? -32.440 -7.919 32.162 1.00 86.38 89 LYS A CA 1
ATOM 670 C C . LYS A 1 89 ? -32.460 -9.400 31.798 1.00 86.38 89 LYS A C 1
ATOM 672 O O . LYS A 1 89 ? -33.543 -9.968 31.720 1.00 86.38 89 LYS A O 1
ATOM 677 N N . GLU A 1 90 ? -31.309 -10.040 31.652 1.00 88.62 90 GLU A N 1
ATOM 678 C CA . GLU A 1 90 ? -31.220 -11.433 31.208 1.00 88.62 90 GLU A CA 1
ATOM 679 C C . GLU A 1 90 ? -30.068 -12.104 31.938 1.00 88.62 90 GLU A C 1
ATOM 681 O O . GLU A 1 90 ? -28.983 -11.540 31.987 1.00 88.62 90 GLU A O 1
ATOM 686 N N . CYS A 1 91 ? -30.302 -13.267 32.541 1.00 92.44 91 CYS A N 1
ATOM 687 C CA . CYS A 1 91 ? -29.282 -14.040 33.243 1.00 92.44 91 CYS A CA 1
ATOM 688 C C . CYS A 1 91 ? -29.385 -15.499 32.806 1.00 92.44 91 CYS A C 1
ATOM 690 O O . CYS A 1 91 ? -30.405 -16.140 33.052 1.00 92.44 91 CYS A O 1
ATOM 692 N N . GLY A 1 92 ? -28.337 -16.030 32.178 1.00 90.06 92 GLY A N 1
ATOM 693 C CA . GLY A 1 92 ? -28.292 -17.407 31.692 1.00 90.06 92 GLY A CA 1
ATOM 694 C C . GLY A 1 92 ? -26.861 -17.929 31.618 1.00 90.06 92 GLY A C 1
ATOM 695 O O . GLY A 1 92 ? -25.946 -17.196 31.266 1.00 90.06 92 GLY A O 1
ATOM 696 N N . GLN A 1 93 ? -26.650 -19.195 31.994 1.00 89.19 93 GLN A N 1
ATOM 697 C CA . GLN A 1 93 ? -25.346 -19.885 31.898 1.00 89.19 93 GLN A CA 1
ATOM 698 C C . GLN A 1 93 ? -24.165 -19.170 32.583 1.00 89.19 93 GLN A C 1
ATOM 700 O O . GLN A 1 93 ? -23.008 -19.403 32.258 1.00 89.19 93 GLN A O 1
ATOM 705 N N . GLY A 1 94 ? -24.447 -18.326 33.574 1.00 90.31 94 GLY A N 1
ATOM 706 C CA . GLY A 1 94 ? -23.416 -17.563 34.271 1.00 90.31 94 GLY A CA 1
ATOM 707 C C . GLY A 1 94 ? -23.094 -16.198 33.663 1.00 90.31 94 GLY A C 1
ATOM 708 O O . GLY A 1 94 ? -22.307 -15.466 34.244 1.00 90.31 94 GLY A O 1
ATOM 709 N N . LEU A 1 95 ? -23.744 -15.805 32.572 1.00 94.06 95 LEU A N 1
ATOM 710 C CA . LEU A 1 95 ? -23.664 -14.454 32.032 1.00 94.06 95 LEU A CA 1
ATOM 711 C C . LEU A 1 95 ? -24.976 -13.727 32.302 1.00 94.06 95 LEU A C 1
ATOM 713 O O . LEU A 1 95 ? -26.056 -14.279 32.079 1.00 94.06 95 LEU A O 1
ATOM 717 N N . CYS A 1 96 ? -24.890 -12.490 32.776 1.00 94.69 96 CYS A N 1
ATOM 718 C CA . CYS A 1 96 ? -26.036 -11.605 32.799 1.00 94.69 96 CYS A CA 1
ATOM 719 C C . CYS A 1 96 ? -25.797 -10.316 32.008 1.00 94.69 96 CYS A C 1
ATOM 721 O O . CYS A 1 96 ? -24.693 -9.779 32.022 1.00 94.69 96 CYS A O 1
ATOM 723 N N . ILE A 1 97 ? -26.842 -9.796 31.364 1.00 95.88 97 ILE A N 1
ATOM 724 C CA . ILE A 1 97 ? -26.768 -8.641 30.461 1.00 95.88 97 ILE A CA 1
ATOM 725 C C . ILE A 1 97 ? -27.550 -7.461 31.044 1.00 95.88 97 ILE A C 1
ATOM 727 O O . ILE A 1 97 ? -28.750 -7.548 31.336 1.00 95.88 97 ILE A O 1
ATOM 731 N N . GLY A 1 98 ? -26.852 -6.350 31.265 1.00 95.44 98 GLY A N 1
ATOM 732 C CA . GLY A 1 98 ? -27.416 -5.076 31.692 1.00 95.44 98 GLY A CA 1
ATOM 733 C C . GLY A 1 98 ? -27.258 -4.022 30.605 1.00 95.44 98 GLY A C 1
ATOM 734 O O . GLY A 1 98 ? -26.220 -3.931 29.970 1.00 95.44 98 GLY A O 1
ATOM 735 N N . GLU A 1 99 ? -28.272 -3.185 30.423 1.00 95.94 99 GLU A N 1
ATOM 736 C CA . GLU A 1 99 ? -28.228 -2.078 29.466 1.00 95.94 99 GLU A CA 1
ATOM 737 C C . GLU A 1 99 ? -28.203 -0.751 30.220 1.00 95.94 99 GLU A C 1
ATOM 739 O O . GLU A 1 99 ? -29.006 -0.520 31.140 1.00 95.94 99 GLU A O 1
ATOM 744 N N . ALA A 1 100 ? -27.314 0.150 29.815 1.00 94.44 100 ALA A N 1
ATOM 745 C CA . ALA A 1 100 ? -27.250 1.491 30.369 1.00 94.44 100 ALA A CA 1
ATOM 746 C C . ALA A 1 100 ? -27.010 2.533 29.283 1.00 94.44 100 ALA A C 1
ATOM 748 O O . ALA A 1 100 ? -26.114 2.396 28.457 1.00 94.44 100 ALA A O 1
ATOM 749 N N . ARG A 1 101 ? -27.782 3.620 29.345 1.00 94.75 101 ARG A N 1
ATOM 750 C CA . ARG A 1 101 ? -27.525 4.809 28.541 1.00 94.75 101 ARG A CA 1
ATOM 751 C C . ARG A 1 101 ? -26.589 5.738 29.302 1.00 94.75 101 ARG A C 1
ATOM 753 O O . ARG A 1 101 ? -26.977 6.244 30.357 1.00 94.75 101 ARG A O 1
ATOM 760 N N . LEU A 1 102 ? -25.377 5.931 28.794 1.00 94.00 102 LEU A N 1
ATOM 761 C CA . LEU A 1 102 ? -24.314 6.701 29.432 1.00 94.00 102 LEU A CA 1
ATOM 762 C C . LEU A 1 102 ? -24.140 8.078 28.785 1.00 94.00 102 LEU A C 1
ATOM 764 O O . LEU A 1 102 ? -24.487 8.289 27.627 1.00 94.00 102 LEU A O 1
ATOM 768 N N . SER A 1 103 ? -23.606 9.017 29.562 1.00 94.31 103 SER A N 1
ATOM 769 C CA . SER A 1 103 ? -23.147 10.329 29.102 1.00 94.31 103 SER A CA 1
ATOM 770 C C . SER A 1 103 ? -21.805 10.592 29.766 1.00 94.31 103 SER A C 1
ATOM 772 O O . SER A 1 103 ? -21.754 10.757 30.986 1.00 94.31 103 SER A O 1
ATOM 774 N N . CYS A 1 104 ? -20.726 10.594 28.989 1.00 94.56 104 CYS A N 1
ATOM 775 C CA . CYS A 1 104 ? -19.365 10.713 29.502 1.00 94.56 104 CYS A CA 1
ATOM 776 C C . CYS A 1 104 ? -18.453 11.436 28.507 1.00 94.56 104 CYS A C 1
ATOM 778 O O . CYS A 1 104 ? -18.746 11.497 27.318 1.00 94.56 104 CYS A O 1
ATOM 780 N N . GLN A 1 105 ? -17.362 12.025 28.996 1.00 94.81 105 GLN A N 1
ATOM 781 C CA . GLN A 1 105 ? -16.356 12.664 28.141 1.00 94.81 105 GLN A CA 1
ATOM 782 C C . GLN A 1 105 ? -15.317 11.629 27.702 1.00 94.81 105 GLN A C 1
ATOM 784 O O . GLN A 1 105 ? -14.946 10.778 28.514 1.00 94.81 105 GLN A O 1
ATOM 789 N N . SER A 1 106 ? -14.844 11.714 26.455 1.00 94.69 106 SER A N 1
ATOM 790 C CA . SER A 1 106 ? -13.802 10.816 25.937 1.00 94.69 106 SER A CA 1
ATOM 791 C C . SER A 1 106 ? -12.560 10.872 26.841 1.00 94.69 106 SER A C 1
ATOM 793 O O . SER A 1 106 ? -12.217 11.927 27.380 1.00 94.69 106 SER A O 1
ATOM 795 N N . GLY A 1 107 ? -11.965 9.718 27.131 1.00 93.38 107 GLY A N 1
ATOM 796 C CA . GLY A 1 107 ? -10.857 9.546 28.074 1.00 93.38 107 GLY A CA 1
ATOM 797 C C . GLY A 1 107 ? -11.229 9.511 29.567 1.00 93.38 107 GLY A C 1
ATOM 798 O O . GLY A 1 107 ? -10.388 9.138 30.387 1.00 93.38 107 GLY A O 1
ATOM 799 N N . SER A 1 108 ? -12.463 9.854 29.960 1.00 95.25 108 SER A N 1
ATOM 800 C CA . SER A 1 108 ? -12.884 9.805 31.373 1.00 95.25 108 SER A CA 1
ATOM 801 C C . SER A 1 108 ? -13.092 8.370 31.882 1.00 95.25 108 SER A C 1
ATOM 803 O O . SER A 1 108 ? -13.348 7.455 31.105 1.00 95.25 108 SER A O 1
ATOM 805 N N . GLN A 1 109 ? -12.997 8.156 33.200 1.00 95.75 109 GLN A N 1
ATOM 806 C CA . GLN A 1 109 ? -13.271 6.855 33.825 1.00 95.75 109 GLN A CA 1
ATOM 807 C C . GLN A 1 109 ? -14.621 6.851 34.552 1.00 95.75 109 GLN A C 1
ATOM 809 O O . GLN A 1 109 ? -14.915 7.756 35.334 1.00 95.75 109 GLN A O 1
ATOM 814 N N . ILE A 1 110 ? -15.412 5.795 34.359 1.00 94.69 110 ILE A N 1
ATOM 815 C CA . ILE A 1 110 ? -16.711 5.588 35.008 1.00 94.69 110 ILE A CA 1
ATOM 816 C C . ILE A 1 110 ? -16.640 4.330 35.866 1.00 94.69 110 ILE A C 1
ATOM 818 O O . ILE A 1 110 ? -16.353 3.249 35.367 1.00 94.69 110 ILE A O 1
ATOM 822 N N . ALA A 1 111 ? -16.927 4.453 37.161 1.00 94.50 111 ALA A N 1
ATOM 823 C CA . ALA A 1 111 ? -17.027 3.291 38.039 1.00 94.50 111 ALA A CA 1
ATOM 824 C C . ALA A 1 111 ? -18.416 2.645 37.940 1.00 94.50 111 ALA A C 1
ATOM 826 O O . ALA A 1 111 ? -19.425 3.351 37.987 1.00 94.50 111 ALA A O 1
ATOM 827 N N . ILE A 1 112 ? -18.475 1.315 37.888 1.00 94.19 112 ILE A N 1
ATOM 828 C CA . ILE A 1 112 ? -19.713 0.544 38.031 1.00 94.19 112 ILE A CA 1
ATOM 829 C C . ILE A 1 112 ? -19.665 -0.255 39.325 1.00 94.19 112 ILE A C 1
ATOM 831 O O . ILE A 1 112 ? -18.697 -0.958 39.616 1.00 94.19 112 ILE A O 1
ATOM 835 N N . ASN A 1 113 ? -20.742 -0.152 40.102 1.00 94.44 113 ASN A N 1
ATOM 836 C CA . ASN A 1 113 ? -20.891 -0.886 41.351 1.00 94.44 113 ASN A CA 1
ATOM 837 C C . ASN A 1 113 ? -22.211 -1.647 41.360 1.00 94.44 113 ASN A C 1
ATOM 839 O O . ASN A 1 113 ? -23.260 -1.077 41.058 1.00 94.44 113 ASN A O 1
ATOM 843 N N . ILE A 1 114 ? -22.173 -2.907 41.771 1.00 95.25 114 ILE A N 1
ATOM 844 C CA . ILE A 1 114 ? -23.350 -3.660 42.187 1.00 95.25 114 ILE A CA 1
ATOM 845 C C . ILE A 1 114 ? -23.807 -3.073 43.519 1.00 95.25 114 ILE A C 1
ATOM 847 O O . ILE A 1 114 ? -23.022 -2.918 44.456 1.00 95.25 114 ILE A O 1
ATOM 851 N N . VAL A 1 115 ? -25.079 -2.694 43.593 1.00 95.44 115 VAL A N 1
ATOM 852 C CA . VAL A 1 115 ? -25.643 -2.002 44.755 1.00 95.44 115 VAL A CA 1
ATOM 853 C C . VAL A 1 115 ? -26.811 -2.767 45.350 1.00 95.44 115 VAL A C 1
ATOM 855 O O . VAL A 1 115 ? -27.518 -3.507 44.667 1.00 95.44 115 VAL A O 1
ATOM 858 N N . ASP A 1 116 ? -27.037 -2.532 46.638 1.00 94.31 116 ASP A N 1
ATOM 859 C CA . ASP A 1 116 ? -28.277 -2.883 47.316 1.00 94.31 116 ASP A CA 1
ATOM 860 C C . ASP A 1 116 ? -29.106 -1.615 47.519 1.00 94.31 116 ASP A C 1
ATOM 862 O O . ASP A 1 116 ? -28.584 -0.557 47.872 1.00 94.31 116 ASP A O 1
ATOM 866 N N . THR A 1 117 ? -30.418 -1.733 47.360 1.00 92.44 117 THR A N 1
ATOM 867 C CA . THR A 1 117 ? -31.386 -0.715 47.779 1.00 92.44 117 THR A CA 1
ATOM 868 C C . THR A 1 117 ? -32.213 -1.256 48.950 1.00 92.44 117 THR A C 1
ATOM 870 O O . THR A 1 117 ? -32.303 -2.475 49.126 1.00 92.44 117 THR A O 1
ATOM 873 N N . PRO A 1 118 ? -32.872 -0.400 49.754 1.00 92.81 118 PRO A N 1
ATOM 874 C CA . PRO A 1 118 ? -33.732 -0.870 50.843 1.00 92.81 118 PRO A CA 1
ATOM 875 C C . PRO A 1 118 ? -34.821 -1.855 50.387 1.00 92.81 118 PRO A C 1
ATOM 877 O O . PRO A 1 118 ? -35.200 -2.746 51.143 1.00 92.81 118 PRO A O 1
ATOM 880 N N . SER A 1 119 ? -35.306 -1.710 49.150 1.00 91.56 119 SER A N 1
ATOM 881 C CA . SER A 1 119 ? -36.376 -2.534 48.575 1.00 91.56 119 SER A CA 1
ATOM 882 C C . SER A 1 119 ? -35.875 -3.728 47.759 1.00 91.56 119 SER A C 1
ATOM 884 O O . SER A 1 119 ? -36.673 -4.604 47.434 1.00 91.56 119 SER A O 1
ATOM 886 N N . PHE A 1 120 ? -34.590 -3.779 47.403 1.00 91.44 120 PHE A N 1
ATOM 887 C CA . PHE A 1 120 ? -34.058 -4.791 46.493 1.00 91.44 120 PHE A CA 1
ATOM 888 C C . PHE A 1 120 ? -32.572 -5.031 46.757 1.00 91.44 120 PHE A C 1
ATOM 890 O O . PHE A 1 120 ? -31.768 -4.103 46.669 1.00 91.44 120 PHE A O 1
ATOM 897 N N . LYS A 1 121 ? -32.214 -6.280 47.062 1.00 94.12 121 LYS A N 1
ATOM 898 C CA . LYS A 1 121 ? -30.833 -6.702 47.320 1.00 94.12 121 LYS A CA 1
ATOM 899 C C . LYS A 1 121 ? -30.289 -7.454 46.115 1.00 94.12 121 LYS A C 1
ATOM 901 O O . LYS A 1 121 ? -31.012 -8.279 45.561 1.00 94.12 121 LYS A O 1
ATOM 906 N N . SER A 1 122 ? -29.039 -7.188 45.753 1.00 95.19 122 SER A N 1
ATOM 907 C CA . SER A 1 122 ? -28.349 -7.914 44.695 1.00 95.19 122 SER A CA 1
ATOM 908 C C . SER A 1 122 ? -27.947 -9.299 45.200 1.00 95.19 122 SER A C 1
ATOM 910 O O . SER A 1 122 ? -27.058 -9.427 46.044 1.00 95.19 122 SER A O 1
ATOM 912 N N . LYS A 1 123 ? -28.656 -10.335 44.753 1.00 93.62 123 LYS A N 1
ATOM 913 C CA . LYS A 1 123 ? -28.514 -11.704 45.258 1.00 93.62 123 LYS A CA 1
ATOM 914 C C . LYS A 1 123 ? -28.887 -12.756 44.219 1.00 93.62 123 LYS A C 1
ATOM 916 O O . LYS A 1 123 ? -29.587 -12.472 43.245 1.00 93.62 123 LYS A O 1
ATOM 921 N N . ASP A 1 124 ? -28.417 -13.965 44.455 1.00 91.50 124 ASP A N 1
ATOM 922 C CA . ASP A 1 124 ? -28.748 -15.154 43.677 1.00 91.50 124 ASP A CA 1
ATOM 923 C C . ASP A 1 124 ? -30.052 -15.828 44.195 1.00 91.50 124 ASP A C 1
ATOM 925 O O . ASP A 1 124 ? -30.689 -15.328 45.133 1.00 91.50 124 ASP A O 1
ATOM 929 N N . ASP A 1 125 ? -30.485 -16.933 43.576 1.00 88.06 125 ASP A N 1
ATOM 930 C CA . ASP A 1 125 ? -31.680 -17.701 43.972 1.00 88.06 125 ASP A CA 1
ATOM 931 C C . ASP A 1 125 ? -31.556 -18.377 45.352 1.00 88.06 125 ASP A C 1
ATOM 933 O O . ASP A 1 125 ? -32.565 -18.567 46.037 1.00 88.06 125 ASP A O 1
ATOM 937 N N . LEU A 1 126 ? -30.331 -18.638 45.816 1.00 88.69 126 LEU A N 1
ATOM 938 C CA . LEU A 1 126 ? -30.017 -19.154 47.152 1.00 88.69 126 LEU A CA 1
ATOM 939 C C . LEU A 1 126 ? -29.925 -18.052 48.221 1.00 88.69 126 LEU A C 1
ATOM 941 O O . LEU A 1 126 ? -29.813 -18.339 49.413 1.00 88.69 126 LEU A O 1
ATOM 945 N N . GLY A 1 127 ? -30.015 -16.783 47.821 1.00 89.38 127 GLY A N 1
ATOM 946 C CA . GLY A 1 127 ? -29.910 -15.630 48.705 1.00 89.38 127 GLY A CA 1
ATOM 947 C C . GLY A 1 127 ? -28.479 -15.199 49.031 1.00 89.38 127 GLY A C 1
ATOM 948 O O . GLY A 1 127 ? -28.316 -14.287 49.848 1.00 89.38 127 GLY A O 1
ATOM 949 N N . ASN A 1 128 ? -27.469 -15.787 48.389 1.00 90.31 128 ASN A N 1
ATOM 950 C CA . ASN A 1 128 ? -26.089 -15.329 48.473 1.00 90.31 128 ASN A CA 1
ATOM 951 C C . ASN A 1 128 ? -25.986 -13.931 47.876 1.00 90.31 128 ASN A C 1
ATOM 953 O O . ASN A 1 128 ? -26.530 -13.636 46.806 1.00 90.31 128 ASN A O 1
ATOM 957 N N . LYS A 1 129 ? -25.292 -13.044 48.584 1.00 92.44 129 LYS A N 1
ATOM 958 C CA . LYS A 1 129 ? -25.122 -11.668 48.138 1.00 92.44 129 LYS A CA 1
ATOM 959 C C . LYS A 1 129 ? -24.143 -11.631 46.966 1.00 92.44 129 LYS A C 1
ATOM 961 O O . LYS A 1 129 ? -23.053 -12.190 47.043 1.00 92.44 129 LYS A O 1
ATOM 966 N N . ILE A 1 130 ? -24.532 -10.942 45.899 1.00 92.62 130 ILE A N 1
ATOM 967 C CA . ILE A 1 130 ? -23.663 -10.695 44.749 1.00 92.62 130 ILE A CA 1
ATOM 968 C C . ILE A 1 130 ? -22.975 -9.350 44.982 1.00 92.62 130 ILE A C 1
ATOM 970 O O . ILE A 1 130 ? -23.635 -8.332 45.202 1.00 92.62 130 ILE A O 1
ATOM 974 N N . LYS A 1 131 ? -21.645 -9.350 44.963 1.00 93.12 131 LYS A N 1
ATOM 975 C CA . LYS A 1 131 ? -20.802 -8.156 45.084 1.00 93.12 131 LYS A CA 1
ATOM 976 C C . LYS A 1 131 ? -19.874 -8.075 43.878 1.00 93.12 131 LYS A C 1
ATOM 978 O O . LYS A 1 131 ? -19.635 -9.071 43.207 1.00 93.12 131 LYS A O 1
ATOM 983 N N . ASN A 1 132 ? -19.324 -6.900 43.623 1.00 92.50 132 ASN A N 1
ATOM 984 C CA . ASN A 1 132 ? -18.192 -6.734 42.723 1.00 92.50 132 ASN A CA 1
ATOM 985 C C . ASN A 1 132 ? -17.125 -5.888 43.410 1.00 92.50 132 ASN A C 1
ATOM 987 O O . ASN A 1 132 ? -17.424 -5.089 44.303 1.00 92.50 132 ASN A O 1
ATOM 991 N N . GLU A 1 133 ? -15.890 -6.032 42.952 1.00 90.56 133 GLU A N 1
ATOM 992 C CA . GLU A 1 133 ? -14.911 -4.971 43.139 1.00 90.56 133 GLU A CA 1
ATOM 993 C C . GLU A 1 133 ? -15.245 -3.824 42.174 1.00 90.56 133 GLU A C 1
ATOM 995 O O . GLU A 1 133 ? -15.647 -4.106 41.041 1.00 90.56 133 GLU A O 1
ATOM 1000 N N . PRO A 1 134 ? -15.128 -2.548 42.590 1.00 86.69 134 PRO A N 1
ATOM 1001 C CA . PRO A 1 134 ? -15.434 -1.411 41.728 1.00 86.69 134 PRO A CA 1
ATOM 1002 C C . PRO A 1 134 ? -14.680 -1.495 40.399 1.00 86.69 134 PRO A C 1
ATOM 1004 O O . PRO A 1 134 ? -13.465 -1.300 40.350 1.00 86.69 134 PRO A O 1
ATOM 1007 N N . THR A 1 135 ? -15.404 -1.759 39.315 1.00 93.12 135 THR A N 1
ATOM 1008 C CA . THR A 1 135 ? -14.820 -1.849 37.977 1.00 93.12 135 THR A CA 1
ATOM 1009 C C . THR A 1 135 ? -14.864 -0.475 37.334 1.00 93.12 135 THR A C 1
ATOM 1011 O O . THR A 1 135 ? -15.888 0.209 37.398 1.00 93.12 135 THR A O 1
ATOM 1014 N N . LYS A 1 136 ? -13.751 -0.045 36.740 1.00 94.50 136 LYS A N 1
ATOM 1015 C CA . LYS A 1 136 ? -13.661 1.235 36.037 1.00 94.50 136 LYS A CA 1
ATOM 1016 C C . LYS A 1 136 ? -13.693 0.990 34.540 1.00 94.50 136 LYS A C 1
ATOM 1018 O O . LYS A 1 136 ? -12.877 0.233 34.031 1.00 94.50 136 LYS A O 1
ATOM 1023 N N . PHE A 1 137 ? -14.606 1.659 33.858 1.00 95.75 137 PHE A N 1
ATOM 1024 C CA . PHE A 1 137 ? -14.675 1.688 32.406 1.00 95.75 137 PHE A CA 1
ATOM 1025 C C . PHE A 1 137 ? -14.071 2.981 31.888 1.00 95.75 137 PHE A C 1
ATOM 1027 O O . PHE A 1 137 ? -14.213 4.022 32.536 1.00 95.75 137 PHE A O 1
ATOM 1034 N N . ARG A 1 138 ? -13.409 2.925 30.737 1.00 96.38 138 ARG A N 1
ATOM 1035 C CA . ARG A 1 138 ? -12.902 4.108 30.045 1.00 96.38 138 ARG A CA 1
ATOM 1036 C C . ARG A 1 138 ? -13.930 4.549 29.009 1.00 96.38 138 ARG A C 1
ATOM 1038 O O . ARG A 1 138 ? -14.420 3.736 28.235 1.00 96.38 138 ARG A O 1
ATOM 1045 N N . CYS A 1 139 ? -14.303 5.820 29.053 1.00 96.62 139 CYS A N 1
ATOM 1046 C CA . CYS A 1 139 ? -15.212 6.396 28.080 1.00 96.62 139 CYS A CA 1
ATOM 1047 C C . CYS A 1 139 ? -14.449 6.742 26.804 1.00 96.62 139 CYS A C 1
ATOM 1049 O O . CYS A 1 139 ? -13.401 7.383 26.886 1.00 96.62 139 CYS A O 1
ATOM 1051 N N . ASP A 1 140 ? -15.001 6.362 25.665 1.00 97.25 140 ASP A N 1
ATOM 1052 C CA . ASP A 1 140 ? -14.502 6.667 24.335 1.00 97.25 140 ASP A CA 1
ATOM 1053 C C . ASP A 1 140 ? -15.693 7.001 23.435 1.00 97.25 140 ASP A C 1
ATOM 1055 O O . ASP A 1 140 ? -16.635 6.218 23.307 1.00 97.25 140 ASP A O 1
ATOM 1059 N N . ASN A 1 141 ? -15.713 8.211 22.888 1.00 96.81 141 ASN A N 1
ATOM 1060 C CA . ASN A 1 141 ? -16.802 8.672 22.022 1.00 96.81 141 ASN A CA 1
ATOM 1061 C C . ASN A 1 141 ? -16.335 8.920 20.589 1.00 96.81 141 ASN A C 1
ATOM 1063 O O . ASN A 1 141 ? -17.157 9.298 19.751 1.00 96.81 141 ASN A O 1
ATOM 1067 N N . ASP A 1 142 ? -15.034 8.810 20.347 1.00 96.44 142 ASP A N 1
ATOM 1068 C CA . ASP A 1 142 ? -14.424 9.256 19.113 1.00 96.44 142 ASP A CA 1
ATOM 1069 C C . ASP A 1 142 ? -14.231 8.022 18.229 1.00 96.44 142 ASP A C 1
ATOM 1071 O O . ASP A 1 142 ? -13.663 7.036 18.680 1.00 96.44 142 ASP A O 1
ATOM 1075 N N . PRO A 1 143 ? -14.754 8.002 16.992 1.00 97.00 143 PRO A N 1
ATOM 1076 C CA . PRO A 1 143 ? -14.495 6.883 16.104 1.00 97.00 143 PRO A CA 1
ATOM 1077 C C . PRO A 1 143 ? -13.015 6.853 15.707 1.00 97.00 143 PRO A C 1
ATOM 1079 O O . PRO A 1 143 ? -12.393 7.918 15.604 1.00 97.00 143 PRO A O 1
ATOM 1082 N N . PRO A 1 144 ? -12.485 5.669 15.357 1.00 97.75 144 PRO A N 1
ATOM 1083 C CA . PRO A 1 144 ? -11.171 5.574 14.747 1.00 97.75 144 PRO A CA 1
ATOM 1084 C C . PRO A 1 144 ? -11.059 6.479 13.514 1.00 97.75 144 PRO A C 1
ATOM 1086 O O . PRO A 1 144 ? -12.019 6.651 12.755 1.00 97.75 144 PRO A O 1
ATOM 1089 N N . VAL A 1 145 ? -9.873 7.040 13.284 1.00 97.44 145 VAL A N 1
ATOM 1090 C CA . VAL A 1 145 ? -9.617 7.977 12.180 1.00 97.44 145 VAL A CA 1
ATOM 1091 C C . VAL A 1 145 ? -8.588 7.385 11.223 1.00 97.44 145 VAL A C 1
ATOM 1093 O O . VAL A 1 145 ? -7.541 6.909 11.653 1.00 97.44 145 VAL A O 1
ATOM 1096 N N . PHE A 1 146 ? -8.857 7.417 9.914 1.00 97.62 146 PHE A N 1
ATOM 1097 C CA . PHE A 1 146 ? -7.855 7.035 8.914 1.00 97.62 146 PHE A CA 1
ATOM 1098 C C . PHE A 1 146 ? -6.682 8.016 8.927 1.00 97.62 146 PHE A C 1
ATOM 1100 O O . PHE A 1 146 ? -6.886 9.233 8.875 1.00 97.62 146 PHE A O 1
ATOM 1107 N N . LEU A 1 147 ? -5.453 7.496 8.905 1.00 96.12 147 LEU A N 1
ATOM 1108 C CA . LEU A 1 147 ? -4.308 8.325 8.551 1.00 96.12 147 LEU A CA 1
ATOM 1109 C C . LEU A 1 147 ? -4.482 8.836 7.122 1.00 96.12 147 LEU A C 1
ATOM 1111 O O . LEU A 1 147 ? -4.925 8.104 6.241 1.00 96.12 147 LEU A O 1
ATOM 1115 N N . MET A 1 148 ? -4.115 10.090 6.885 1.00 94.81 148 MET A N 1
ATOM 1116 C CA . MET A 1 148 ? -4.226 10.715 5.569 1.00 94.81 148 MET A CA 1
ATOM 1117 C C . MET A 1 148 ? -2.854 10.764 4.894 1.00 94.81 148 MET A C 1
ATOM 1119 O O . MET A 1 148 ? -1.858 11.126 5.520 1.00 94.81 148 MET A O 1
ATOM 1123 N N . ASN A 1 149 ? -2.792 10.431 3.606 1.00 91.25 149 ASN A N 1
ATOM 1124 C CA . ASN A 1 149 ? -1.656 10.742 2.742 1.00 91.25 149 ASN A CA 1
ATOM 1125 C C . ASN A 1 149 ? -2.081 11.850 1.770 1.00 91.25 149 ASN A C 1
ATOM 1127 O O . ASN A 1 149 ? -2.647 11.592 0.710 1.00 91.25 149 ASN A O 1
ATOM 1131 N N . GLY A 1 150 ? -1.881 13.106 2.172 1.00 92.50 150 GLY A N 1
ATOM 1132 C CA . GLY A 1 150 ? -2.494 14.244 1.488 1.00 92.50 150 GLY A CA 1
ATOM 1133 C C . GLY A 1 150 ? -3.993 14.314 1.786 1.00 92.50 150 GLY A C 1
ATOM 1134 O O . GLY A 1 150 ? -4.375 14.445 2.945 1.00 92.50 150 GLY A O 1
ATOM 1135 N N . ASN A 1 151 ? -4.826 14.236 0.746 1.00 92.06 151 ASN A N 1
ATOM 1136 C CA . ASN A 1 151 ? -6.289 14.233 0.882 1.00 92.06 151 ASN A CA 1
ATOM 1137 C C . ASN A 1 151 ? -6.895 12.822 0.855 1.00 92.06 151 ASN A C 1
ATOM 1139 O O . ASN A 1 151 ? -8.099 12.686 1.064 1.00 92.06 151 ASN A O 1
ATOM 1143 N N . ASP A 1 152 ? -6.080 11.800 0.591 1.00 91.12 152 ASP A N 1
ATOM 1144 C CA . ASP A 1 152 ? -6.551 10.430 0.442 1.00 91.12 152 ASP A CA 1
ATOM 1145 C C . ASP A 1 152 ? -6.337 9.652 1.749 1.00 91.12 152 ASP A C 1
ATOM 1147 O O . ASP A 1 152 ? -5.237 9.691 2.320 1.00 91.12 152 ASP A O 1
ATOM 1151 N N . PRO A 1 153 ? -7.360 8.936 2.249 1.00 92.81 153 PRO A N 1
ATOM 1152 C CA . PRO A 1 153 ? -7.193 8.061 3.399 1.00 92.81 153 PRO A CA 1
ATOM 1153 C C . PRO A 1 153 ? -6.224 6.924 3.049 1.00 92.81 153 PRO A C 1
ATOM 1155 O O . PRO A 1 153 ? -6.272 6.362 1.955 1.00 92.81 153 PRO A O 1
ATOM 1158 N N . GLN A 1 154 ? -5.347 6.559 3.984 1.00 95.25 154 GLN A N 1
ATOM 1159 C CA . GLN A 1 154 ? -4.415 5.435 3.862 1.00 95.25 154 GLN A CA 1
ATOM 1160 C C . GLN A 1 154 ? -5.153 4.105 4.046 1.00 95.25 154 GLN A C 1
ATOM 1162 O O . GLN A 1 154 ? -4.938 3.373 5.010 1.00 95.25 154 GLN A O 1
ATOM 1167 N N . VAL A 1 155 ? -6.049 3.815 3.109 1.00 95.69 155 VAL A N 1
ATOM 1168 C CA . VAL A 1 155 ? -6.840 2.595 3.013 1.00 95.69 155 VAL A CA 1
ATOM 1169 C C . VAL A 1 155 ? -6.760 2.103 1.573 1.00 95.69 155 VAL A C 1
ATOM 1171 O O . VAL A 1 155 ? -6.940 2.861 0.625 1.00 95.69 155 VAL A O 1
ATOM 1174 N N . SER A 1 156 ? -6.394 0.841 1.394 1.00 96.62 156 SER A N 1
ATOM 1175 C CA . SER A 1 156 ? -6.105 0.271 0.079 1.00 96.62 156 SER A CA 1
ATOM 1176 C C . SER A 1 156 ? -6.616 -1.154 -0.017 1.00 96.62 156 SER A C 1
ATOM 1178 O O . SER A 1 156 ? -6.673 -1.873 0.981 1.00 96.62 156 SER A O 1
ATOM 1180 N N . ILE A 1 157 ? -6.969 -1.552 -1.234 1.00 97.12 157 ILE A N 1
ATOM 1181 C CA . ILE A 1 157 ? -7.333 -2.916 -1.591 1.00 97.12 157 ILE A CA 1
ATOM 1182 C C . ILE A 1 157 ? -6.404 -3.367 -2.718 1.00 97.12 157 ILE A C 1
ATOM 1184 O O . ILE A 1 157 ? -6.211 -2.648 -3.698 1.00 97.12 157 ILE A O 1
ATOM 1188 N N . GLN A 1 158 ? -5.782 -4.530 -2.565 1.00 97.31 158 GLN A N 1
ATOM 1189 C CA . GLN A 1 158 ? -4.791 -5.041 -3.513 1.00 97.31 158 GLN A CA 1
ATOM 1190 C C . GLN A 1 158 ? -4.920 -6.554 -3.682 1.00 97.31 158 GLN A C 1
ATOM 1192 O O . GLN A 1 158 ? -5.324 -7.257 -2.751 1.00 97.31 158 GLN A O 1
ATOM 1197 N N . SER A 1 159 ? -4.558 -7.065 -4.861 1.00 96.88 159 SER A N 1
ATOM 1198 C CA . SER A 1 159 ? -4.426 -8.508 -5.059 1.00 96.88 159 SER A CA 1
ATOM 1199 C C . SER A 1 159 ? -3.143 -9.010 -4.399 1.00 96.88 159 SER A C 1
ATOM 1201 O O . SER A 1 159 ? -2.080 -8.397 -4.507 1.00 96.88 159 SER A O 1
ATOM 1203 N N . GLY A 1 160 ? -3.222 -10.162 -3.745 1.00 94.75 160 GLY A N 1
ATOM 1204 C CA . GLY A 1 160 ? -2.101 -10.864 -3.136 1.00 94.75 160 GLY A CA 1
ATOM 1205 C C . GLY A 1 160 ? -1.089 -11.371 -4.161 1.00 94.75 160 GLY A C 1
ATOM 1206 O O . GLY A 1 160 ? 0.045 -11.658 -3.787 1.00 94.75 160 GLY A O 1
ATOM 1207 N N . SER A 1 161 ? -1.450 -11.434 -5.449 1.00 92.81 161 SER A N 1
ATOM 1208 C CA . SER A 1 161 ? -0.494 -11.678 -6.535 1.00 92.81 161 SER A CA 1
ATOM 1209 C C . SER A 1 161 ? 0.319 -10.433 -6.922 1.00 92.81 161 SER A C 1
ATOM 1211 O O . SER A 1 161 ? 1.264 -10.546 -7.701 1.00 92.81 161 SER A O 1
ATOM 1213 N N . GLY A 1 162 ? -0.051 -9.248 -6.420 1.00 93.25 162 GLY A N 1
ATOM 1214 C CA . GLY A 1 162 ? 0.494 -7.960 -6.853 1.00 93.25 162 GLY A CA 1
ATOM 1215 C C . GLY A 1 162 ? -0.038 -7.483 -8.211 1.00 93.25 162 GLY A C 1
ATOM 1216 O O . GLY A 1 162 ? 0.422 -6.462 -8.722 1.00 93.25 162 GLY A O 1
ATOM 1217 N N . ASP A 1 163 ? -0.989 -8.204 -8.814 1.00 90.88 163 ASP A N 1
ATOM 1218 C CA . ASP A 1 163 ? -1.624 -7.787 -10.062 1.00 90.88 163 ASP A CA 1
ATOM 1219 C C . ASP A 1 163 ? -2.577 -6.591 -9.817 1.00 90.88 163 ASP A C 1
ATOM 1221 O O . ASP A 1 163 ? -3.218 -6.507 -8.766 1.00 90.88 163 ASP A O 1
ATOM 1225 N N . PRO A 1 164 ? -2.742 -5.668 -10.787 1.00 87.75 164 PRO A N 1
ATOM 1226 C CA . PRO A 1 164 ? -3.640 -4.511 -10.661 1.00 87.75 164 PRO A CA 1
ATOM 1227 C C . PRO A 1 164 ? -5.132 -4.869 -10.824 1.00 87.75 164 PRO A C 1
ATOM 1229 O O . PRO A 1 164 ? -5.964 -4.005 -11.090 1.00 87.75 164 PRO A O 1
ATOM 1232 N N . PHE A 1 165 ? -5.471 -6.152 -10.747 1.00 91.88 165 PHE A N 1
ATOM 1233 C CA . PHE A 1 165 ? -6.809 -6.714 -10.899 1.00 91.88 165 PHE A CA 1
ATOM 1234 C C . PHE A 1 165 ? -6.909 -7.970 -10.032 1.00 91.88 165 PHE A C 1
ATOM 1236 O O . PHE A 1 165 ? -5.894 -8.589 -9.719 1.00 91.88 165 PHE A O 1
ATOM 1243 N N . PHE A 1 166 ? -8.129 -8.386 -9.704 1.00 96.44 166 PHE A N 1
ATOM 1244 C CA . PHE A 1 166 ? -8.366 -9.633 -8.984 1.00 96.44 166 PHE A CA 1
ATOM 1245 C C . PHE A 1 166 ? -8.723 -10.734 -9.977 1.00 96.44 166 PHE A C 1
ATOM 1247 O O . PHE A 1 166 ? -9.552 -10.534 -10.869 1.00 96.44 166 PHE A O 1
ATOM 1254 N N . LYS A 1 167 ? -8.113 -11.910 -9.842 1.00 96.19 167 LYS A N 1
ATOM 1255 C CA . LYS A 1 167 ? -8.534 -13.127 -10.551 1.00 96.19 167 LYS A CA 1
ATOM 1256 C C . LYS A 1 167 ? -9.106 -14.148 -9.572 1.00 96.19 167 LYS A C 1
ATOM 1258 O O . LYS A 1 167 ? -8.868 -14.080 -8.372 1.00 96.19 167 LYS A O 1
ATOM 1263 N N . SER A 1 168 ? -9.894 -15.089 -10.082 1.00 97.44 168 SER A N 1
ATOM 1264 C CA . SER A 1 168 ? -10.466 -16.162 -9.262 1.00 97.44 168 SER A CA 1
ATOM 1265 C C . SER A 1 168 ? -9.389 -16.907 -8.478 1.00 97.44 168 SER A C 1
ATOM 1267 O O . SER A 1 168 ? -8.402 -17.355 -9.065 1.00 97.44 168 SER A O 1
ATOM 1269 N N . GLY A 1 169 ? -9.598 -17.053 -7.169 1.00 96.50 169 GLY A N 1
ATOM 1270 C CA . GLY A 1 169 ? -8.645 -17.681 -6.257 1.00 96.50 169 GLY A CA 1
ATOM 1271 C C . GLY A 1 169 ? -7.512 -16.775 -5.761 1.00 96.50 169 GLY A C 1
ATOM 1272 O O . GLY A 1 169 ? -6.704 -17.244 -4.962 1.00 96.50 169 GLY A O 1
ATOM 1273 N N . ASP A 1 170 ? -7.434 -15.509 -6.186 1.00 97.06 170 ASP A N 1
ATOM 1274 C CA . ASP A 1 170 ? -6.492 -14.547 -5.599 1.00 97.06 170 ASP A CA 1
ATOM 1275 C C . ASP A 1 170 ? -6.824 -14.249 -4.141 1.00 97.06 170 ASP A C 1
ATOM 1277 O O . ASP A 1 170 ? -7.984 -14.228 -3.749 1.00 97.06 170 ASP A O 1
ATOM 1281 N N . THR A 1 171 ? -5.819 -13.897 -3.345 1.00 97.88 171 THR A N 1
ATOM 1282 C CA . THR A 1 171 ? -6.062 -13.285 -2.036 1.00 97.88 171 THR A CA 1
ATOM 1283 C C . THR A 1 171 ? -6.356 -11.796 -2.217 1.00 97.88 171 THR A C 1
ATOM 1285 O O . THR A 1 171 ? -5.502 -11.055 -2.677 1.00 97.88 171 THR A O 1
ATOM 1288 N N . ILE A 1 172 ? -7.534 -11.323 -1.840 1.00 97.94 172 ILE A N 1
ATOM 1289 C CA . ILE A 1 172 ? -7.852 -9.902 -1.688 1.00 97.94 172 ILE A CA 1
ATOM 1290 C C . ILE A 1 172 ? -7.299 -9.443 -0.339 1.00 97.94 172 ILE A C 1
ATOM 1292 O O . ILE A 1 172 ? -7.640 -10.023 0.692 1.00 97.94 172 ILE A O 1
ATOM 1296 N N . ILE A 1 173 ? -6.449 -8.417 -0.340 1.00 98.31 173 ILE A N 1
ATOM 1297 C CA . ILE A 1 173 ? -5.837 -7.857 0.868 1.00 98.31 173 ILE A CA 1
ATOM 1298 C C . ILE A 1 173 ? -6.300 -6.408 1.012 1.00 98.31 173 ILE A C 1
ATOM 1300 O O . ILE A 1 173 ? -6.003 -5.576 0.154 1.00 98.31 173 ILE A O 1
ATOM 1304 N N . ILE A 1 174 ? -7.004 -6.103 2.100 1.00 98.19 174 ILE A N 1
ATOM 1305 C CA . ILE A 1 174 ? -7.359 -4.738 2.500 1.00 98.19 174 ILE A CA 1
ATOM 1306 C C . ILE A 1 174 ? -6.383 -4.302 3.583 1.00 98.19 174 ILE A C 1
ATOM 1308 O O . ILE A 1 174 ? -6.253 -4.987 4.595 1.00 98.19 174 ILE A O 1
ATOM 1312 N N . ARG A 1 175 ? -5.721 -3.163 3.383 1.00 98.19 175 ARG A N 1
ATOM 1313 C CA . ARG A 1 175 ? -4.824 -2.551 4.370 1.00 98.19 175 ARG A CA 1
ATOM 1314 C C . ARG A 1 175 ? -5.307 -1.165 4.728 1.00 98.19 175 ARG A C 1
ATOM 1316 O O . ARG A 1 175 ? -5.593 -0.381 3.824 1.00 98.19 175 ARG A O 1
ATOM 1323 N N . ALA A 1 176 ? -5.347 -0.858 6.017 1.00 98.25 176 ALA A N 1
ATOM 1324 C CA . ALA A 1 176 ? -5.657 0.476 6.501 1.00 98.25 176 ALA A CA 1
ATOM 1325 C C . ALA A 1 176 ? -4.757 0.865 7.670 1.00 98.25 176 ALA A C 1
ATOM 1327 O O . ALA A 1 176 ? -4.550 0.070 8.586 1.00 98.25 176 ALA A O 1
ATOM 1328 N N . ASN A 1 177 ? -4.292 2.111 7.651 1.00 97.88 177 ASN A N 1
ATOM 1329 C CA . ASN A 1 177 ? -3.629 2.722 8.793 1.00 97.88 177 ASN A CA 1
ATOM 1330 C C . ASN A 1 177 ? -4.627 3.616 9.526 1.00 97.88 177 ASN A C 1
ATOM 1332 O O . ASN A 1 177 ? -5.138 4.588 8.960 1.00 97.88 177 ASN A O 1
ATOM 1336 N N . VAL A 1 178 ? -4.919 3.271 10.776 1.00 97.75 178 VAL A N 1
ATOM 1337 C CA . VAL A 1 178 ? -5.988 3.900 11.559 1.00 97.75 178 VAL A CA 1
ATOM 1338 C C . VAL A 1 178 ? -5.450 4.317 12.922 1.00 97.75 178 VAL A C 1
ATOM 1340 O O . VAL A 1 178 ? -4.704 3.573 13.552 1.00 97.75 178 VAL A O 1
ATOM 1343 N N . THR A 1 179 ? -5.815 5.502 13.393 1.00 97.19 179 THR A N 1
ATOM 1344 C CA . THR A 1 179 ? -5.456 6.001 14.724 1.00 97.19 179 THR A CA 1
ATOM 1345 C C . THR A 1 179 ? -6.661 6.020 15.640 1.00 97.19 179 THR A C 1
ATOM 1347 O O . THR A 1 179 ? -7.747 6.427 15.226 1.00 97.19 179 THR A O 1
ATOM 1350 N N . ASP A 1 180 ? -6.421 5.653 16.891 1.00 96.06 180 ASP A N 1
ATOM 1351 C CA . ASP A 1 180 ? -7.354 5.787 17.999 1.00 96.06 180 ASP A CA 1
ATOM 1352 C C . ASP A 1 180 ? -6.541 6.128 19.258 1.00 96.06 180 ASP A C 1
ATOM 1354 O O . ASP A 1 180 ? -5.507 5.506 19.520 1.00 96.06 180 ASP A O 1
ATOM 1358 N N . GLU A 1 181 ? -6.941 7.168 19.991 1.00 89.56 181 GLU A N 1
ATOM 1359 C CA . GLU A 1 181 ? -6.193 7.656 21.159 1.00 89.56 181 GLU A CA 1
ATOM 1360 C C . GLU A 1 181 ? -6.451 6.827 22.424 1.00 89.56 181 GLU A C 1
ATOM 1362 O O . GLU A 1 181 ? -5.694 6.894 23.404 1.00 89.56 181 GLU A O 1
ATOM 1367 N N . VAL A 1 182 ? -7.567 6.104 22.459 1.00 83.25 182 VAL A N 1
ATOM 1368 C CA . VAL A 1 182 ? -8.143 5.611 23.705 1.00 83.25 182 VAL A CA 1
ATOM 1369 C C . VAL A 1 182 ? -8.185 4.096 23.723 1.00 83.25 182 VAL A C 1
ATOM 1371 O O . VAL A 1 182 ? -7.877 3.514 24.777 1.00 83.25 182 VAL A O 1
ATOM 1374 N N . SER A 1 183 ? -8.525 3.464 22.604 1.00 84.06 183 SER A N 1
ATOM 1375 C CA . SER A 1 183 ? -8.875 2.053 22.591 1.00 84.06 183 SER A CA 1
ATOM 1376 C C . SER A 1 183 ? -8.263 1.259 21.426 1.00 84.06 183 SER A C 1
ATOM 1378 O O . SER A 1 183 ? -7.789 1.824 20.438 1.00 84.06 183 SER A O 1
ATOM 1380 N N . PRO A 1 184 ? -8.168 -0.078 21.561 1.00 92.75 184 PRO A N 1
ATOM 1381 C CA . PRO A 1 184 ? -7.748 -0.934 20.461 1.00 92.75 184 PRO A CA 1
ATOM 1382 C C . PRO A 1 184 ? -8.782 -0.968 19.334 1.00 92.75 184 PRO A C 1
ATOM 1384 O O . PRO A 1 184 ? -9.980 -0.800 19.561 1.00 92.75 184 PRO A O 1
ATOM 1387 N N . ILE A 1 185 ? -8.308 -1.239 18.119 1.00 96.81 185 ILE A N 1
ATOM 1388 C CA . ILE A 1 185 ? -9.134 -1.264 16.911 1.00 96.81 185 ILE A CA 1
ATOM 1389 C C . ILE A 1 185 ? -9.394 -2.708 16.478 1.00 96.81 185 ILE A C 1
ATOM 1391 O O . ILE A 1 185 ? -8.473 -3.515 16.367 1.00 96.81 185 ILE A O 1
ATOM 1395 N N . ASN A 1 186 ? -10.654 -2.999 16.169 1.00 97.06 186 ASN A N 1
ATOM 1396 C CA . ASN A 1 186 ? -11.101 -4.178 15.439 1.00 97.06 186 ASN A CA 1
ATOM 1397 C C . ASN A 1 186 ? -11.369 -3.800 13.979 1.00 97.06 186 ASN A C 1
ATOM 1399 O O . ASN A 1 186 ? -11.997 -2.778 13.702 1.00 97.06 186 ASN A O 1
ATOM 1403 N N . ALA A 1 187 ? -10.941 -4.643 13.044 1.00 98.12 187 ALA A N 1
ATOM 1404 C CA . ALA A 1 187 ? -11.231 -4.484 11.623 1.00 98.12 187 ALA A CA 1
ATOM 1405 C C . ALA A 1 187 ? -12.144 -5.613 11.146 1.00 98.12 187 ALA A C 1
ATOM 1407 O O . ALA A 1 187 ? -11.924 -6.776 11.483 1.00 98.12 187 ALA A O 1
ATOM 1408 N N . LYS A 1 188 ? -13.150 -5.270 10.346 1.00 98.31 188 LYS A N 1
ATOM 1409 C CA . LYS A 1 188 ? -14.041 -6.208 9.662 1.00 98.31 188 LYS A CA 1
ATOM 1410 C C . LYS A 1 188 ? -14.251 -5.767 8.221 1.00 98.31 188 LYS A C 1
ATOM 1412 O O . LYS A 1 188 ? -14.137 -4.579 7.926 1.00 98.31 188 LYS A O 1
ATOM 1417 N N . ALA A 1 189 ? -14.572 -6.693 7.328 1.00 98.31 189 ALA A N 1
ATOM 1418 C CA . ALA A 1 189 ? -15.072 -6.334 6.008 1.00 98.31 189 ALA A CA 1
ATOM 1419 C C . ALA A 1 189 ? -16.216 -7.236 5.548 1.00 98.31 189 ALA A C 1
ATOM 1421 O O . ALA A 1 189 ? -16.209 -8.443 5.801 1.00 98.31 189 ALA A O 1
ATOM 1422 N N . ASP A 1 190 ? -17.144 -6.613 4.828 1.00 98.44 190 ASP A N 1
ATOM 1423 C CA . ASP A 1 190 ? -18.279 -7.242 4.170 1.00 98.44 190 ASP A CA 1
ATOM 1424 C C . ASP A 1 190 ? -17.929 -7.561 2.714 1.00 98.44 190 ASP A C 1
ATOM 1426 O O . ASP A 1 190 ? -17.757 -6.669 1.876 1.00 98.44 190 ASP A O 1
ATOM 1430 N N . PHE A 1 191 ? -17.814 -8.859 2.430 1.00 98.06 191 PHE A N 1
ATOM 1431 C CA . PHE A 1 191 ? -17.552 -9.420 1.108 1.00 98.06 191 PHE A CA 1
ATOM 1432 C C . PHE A 1 191 ? -18.818 -10.008 0.458 1.00 98.06 191 PHE A C 1
ATOM 1434 O O . PHE A 1 191 ? -18.708 -10.737 -0.528 1.00 98.06 191 PHE A O 1
ATOM 1441 N N . THR A 1 192 ? -20.024 -9.715 0.957 1.00 98.19 192 THR A N 1
ATOM 1442 C CA . THR A 1 192 ? -21.282 -10.325 0.480 1.00 98.19 192 THR A CA 1
ATOM 1443 C C . THR A 1 192 ? -21.528 -10.090 -1.015 1.00 98.19 192 THR A C 1
ATOM 1445 O O . THR A 1 192 ? -21.966 -10.999 -1.725 1.00 98.19 192 THR A O 1
ATOM 1448 N N . GLU A 1 193 ? -21.198 -8.906 -1.549 1.00 97.75 193 GLU A N 1
ATOM 1449 C CA . GLU A 1 193 ? -21.323 -8.633 -2.994 1.00 97.75 193 GLU A CA 1
ATOM 1450 C C . GLU A 1 193 ? -20.343 -9.437 -3.864 1.00 97.75 193 GLU A C 1
ATOM 1452 O O . GLU A 1 193 ? -20.584 -9.615 -5.066 1.00 97.75 193 GLU A O 1
ATOM 1457 N N . LEU A 1 194 ? -19.272 -9.939 -3.245 1.00 97.06 194 LEU A N 1
ATOM 1458 C CA . LEU A 1 194 ? -18.300 -10.876 -3.797 1.00 97.06 194 LEU A CA 1
ATOM 1459 C C . LEU A 1 194 ? -18.589 -12.324 -3.364 1.00 97.06 194 LEU A C 1
ATOM 1461 O O . LEU A 1 194 ? -17.672 -13.130 -3.293 1.00 97.06 194 LEU A O 1
ATOM 1465 N N . GLU A 1 195 ? -19.841 -12.670 -3.047 1.00 97.38 195 GLU A N 1
ATOM 1466 C CA . GLU A 1 195 ? -20.233 -14.026 -2.619 1.00 97.38 195 GLU A CA 1
ATOM 1467 C C . GLU A 1 195 ? -19.438 -14.548 -1.396 1.00 97.38 195 GLU A C 1
ATOM 1469 O O . GLU A 1 195 ? -19.327 -15.756 -1.176 1.00 97.38 195 GLU A O 1
ATOM 1474 N N . GLY A 1 196 ? -18.879 -13.631 -0.599 1.00 96.56 196 GLY A N 1
ATOM 1475 C CA . GLY A 1 196 ? -18.093 -13.896 0.600 1.00 96.56 196 GLY A CA 1
ATOM 1476 C C . GLY A 1 196 ? -18.874 -13.676 1.905 1.00 96.56 196 GLY A C 1
ATOM 1477 O O . GLY A 1 196 ? -20.091 -13.486 1.891 1.00 96.56 196 GLY A O 1
ATOM 1478 N N . PRO A 1 197 ? -18.190 -13.744 3.060 1.00 97.69 197 PRO A N 1
ATOM 1479 C CA . PRO A 1 197 ? -18.785 -13.488 4.375 1.00 97.69 197 PRO A CA 1
ATOM 1480 C C . PRO A 1 197 ? -19.086 -11.996 4.619 1.00 97.69 197 PRO A C 1
ATOM 1482 O O . PRO A 1 197 ? -18.339 -11.132 4.165 1.00 97.69 197 PRO A O 1
ATOM 1485 N N . GLU A 1 198 ? -20.137 -11.720 5.399 1.00 97.56 198 GLU A N 1
ATOM 1486 C CA . GLU A 1 198 ? -20.581 -10.364 5.790 1.00 97.56 198 GLU A CA 1
ATOM 1487 C C . GLU A 1 198 ? -19.668 -9.705 6.843 1.00 97.56 198 GLU A C 1
ATOM 1489 O O . GLU A 1 198 ? -19.469 -8.499 6.831 1.00 97.56 198 GLU A O 1
ATOM 1494 N N . ASP A 1 199 ? -19.067 -10.501 7.733 1.00 96.38 199 ASP A N 1
ATOM 1495 C CA . ASP A 1 199 ? -18.266 -10.018 8.866 1.00 96.38 199 ASP A CA 1
ATOM 1496 C C . ASP A 1 199 ? -16.910 -10.740 8.933 1.00 96.38 199 ASP A C 1
ATOM 1498 O O . ASP A 1 199 ? -16.618 -11.482 9.876 1.00 96.38 199 ASP A O 1
ATOM 1502 N N . LEU A 1 200 ? -16.064 -10.574 7.912 1.00 97.81 200 LEU A N 1
ATOM 1503 C CA . LEU A 1 200 ? -14.723 -11.157 7.952 1.00 97.81 200 LEU A CA 1
ATOM 1504 C C . LEU A 1 200 ? -13.804 -10.341 8.858 1.00 97.81 200 LEU A C 1
ATOM 1506 O O . LEU A 1 200 ? -13.474 -9.202 8.533 1.00 97.81 200 LEU A O 1
ATOM 1510 N N . GLU A 1 201 ? -13.366 -10.930 9.968 1.00 97.94 201 GLU A N 1
ATOM 1511 C CA . GLU A 1 201 ? -12.438 -10.285 10.899 1.00 97.94 201 GLU A CA 1
ATOM 1512 C C . GLU A 1 201 ? -11.030 -10.136 10.299 1.00 97.94 201 GLU A C 1
ATOM 1514 O O . GLU A 1 201 ? -10.495 -11.050 9.667 1.00 97.94 201 GLU A O 1
ATOM 1519 N N . GLY A 1 202 ? -10.426 -8.969 10.519 1.00 97.56 202 GLY A N 1
ATOM 1520 C CA . GLY A 1 202 ? -9.031 -8.670 10.209 1.00 97.56 202 GLY A CA 1
ATOM 1521 C C . GLY A 1 202 ? -8.147 -8.621 11.448 1.00 97.56 202 GLY A C 1
ATOM 1522 O O . GLY A 1 202 ? -8.603 -8.700 12.587 1.00 97.56 202 GLY A O 1
ATOM 1523 N N . THR A 1 203 ? -6.851 -8.439 11.221 1.00 97.56 203 THR A N 1
ATOM 1524 C CA . THR A 1 203 ? -5.854 -8.260 12.280 1.00 97.56 203 THR A CA 1
ATOM 1525 C C . THR A 1 203 ? -5.372 -6.819 12.308 1.00 97.56 203 THR A C 1
ATOM 1527 O O . THR A 1 203 ? -4.891 -6.330 11.290 1.00 97.56 203 THR A O 1
ATOM 1530 N N . CYS A 1 204 ? -5.442 -6.161 13.466 1.00 97.38 204 CYS A N 1
ATOM 1531 C CA . CYS A 1 204 ? -4.879 -4.828 13.684 1.00 97.38 204 CYS A CA 1
ATOM 1532 C C . CYS A 1 204 ? -3.685 -4.907 14.637 1.00 97.38 204 CYS A C 1
ATOM 1534 O O . CYS A 1 204 ? -3.801 -5.418 15.750 1.00 97.38 204 CYS A O 1
ATOM 1536 N N . VAL A 1 205 ? -2.531 -4.395 14.208 1.00 96.44 205 VAL A N 1
ATOM 1537 C CA . VAL A 1 205 ? -1.302 -4.376 15.009 1.00 96.44 205 VAL A CA 1
ATOM 1538 C C . VAL A 1 205 ? -0.927 -2.935 15.315 1.00 96.44 205 VAL A C 1
ATOM 1540 O O . VAL A 1 205 ? -0.695 -2.144 14.403 1.00 96.44 205 VAL A O 1
ATOM 1543 N N . PHE A 1 206 ? -0.840 -2.595 16.602 1.00 95.25 206 PHE A N 1
ATOM 1544 C CA . PHE A 1 206 ? -0.367 -1.280 17.025 1.00 95.25 206 PHE A CA 1
ATOM 1545 C C . PHE A 1 206 ? 1.119 -1.109 16.678 1.00 95.25 206 PHE A C 1
ATOM 1547 O O . PHE A 1 206 ? 1.961 -1.950 17.015 1.00 95.25 206 PHE A O 1
ATOM 1554 N N . ARG A 1 207 ? 1.434 -0.021 15.979 1.00 96.00 207 ARG A N 1
ATOM 1555 C CA . ARG A 1 207 ? 2.787 0.448 15.671 1.00 96.00 207 ARG A CA 1
ATOM 1556 C C . ARG A 1 207 ? 3.123 1.634 16.570 1.00 96.00 207 ARG A C 1
ATOM 1558 O O . ARG A 1 207 ? 2.700 1.675 17.714 1.0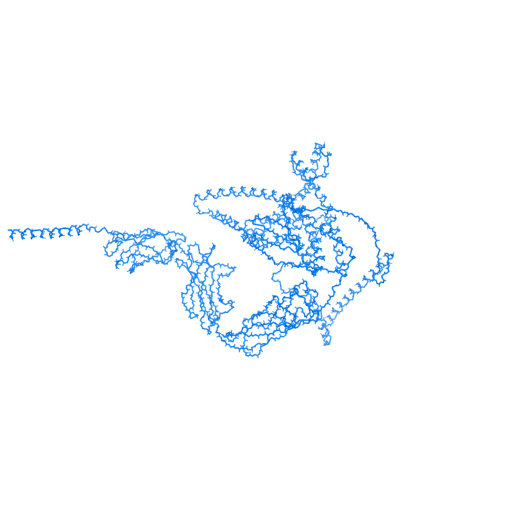0 96.00 207 ARG A O 1
ATOM 1565 N N . VAL A 1 208 ? 3.966 2.554 16.109 1.00 93.75 208 VAL A N 1
ATOM 1566 C CA . VAL A 1 208 ? 4.482 3.651 16.941 1.00 93.75 208 VAL A CA 1
ATOM 1567 C C . VAL A 1 208 ? 3.351 4.559 17.442 1.00 93.75 208 VAL A C 1
ATOM 1569 O O . VAL A 1 208 ? 3.345 4.927 18.613 1.00 93.75 208 VAL A O 1
ATOM 1572 N N . ASP A 1 209 ? 2.404 4.900 16.570 1.00 94.81 209 ASP A N 1
ATOM 1573 C CA . ASP A 1 209 ? 1.349 5.891 16.820 1.00 94.81 209 ASP A CA 1
ATOM 1574 C C . ASP A 1 209 ? 0.007 5.574 16.127 1.00 94.81 209 ASP A C 1
ATOM 1576 O O . ASP A 1 209 ? -0.930 6.363 16.210 1.00 94.81 209 ASP A O 1
ATOM 1580 N N . HIS A 1 210 ? -0.108 4.429 15.454 1.00 96.62 210 HIS A N 1
ATOM 1581 C CA . HIS A 1 210 ? -1.304 4.006 14.725 1.00 96.62 210 HIS A CA 1
ATOM 1582 C C . HIS A 1 210 ? -1.415 2.479 14.693 1.00 96.62 210 HIS A C 1
ATOM 1584 O O . HIS A 1 210 ? -0.468 1.764 15.020 1.00 96.62 210 HIS A O 1
ATOM 1590 N N . TYR A 1 211 ? -2.567 1.974 14.271 1.00 97.56 211 TYR A N 1
ATOM 1591 C CA . TYR A 1 211 ? -2.807 0.567 13.989 1.00 97.56 211 TYR A CA 1
ATOM 1592 C C . TYR A 1 211 ? -2.666 0.304 12.492 1.00 97.56 211 TYR A C 1
ATOM 1594 O O . TYR A 1 211 ? -3.304 0.967 11.675 1.00 97.56 211 TYR A O 1
ATOM 1602 N N . GLU A 1 212 ? -1.857 -0.694 12.146 1.00 97.69 212 GLU A N 1
ATOM 1603 C CA . GLU A 1 212 ? -1.845 -1.305 10.818 1.00 97.69 212 GLU A CA 1
ATOM 1604 C C . GLU A 1 212 ? -2.861 -2.449 10.822 1.00 97.69 212 GLU A C 1
ATOM 1606 O O . GLU A 1 212 ? -2.635 -3.490 11.447 1.00 97.69 212 GLU A O 1
ATOM 1611 N N . CYS A 1 213 ? -3.997 -2.244 10.161 1.00 98.31 213 CYS A N 1
ATOM 1612 C CA . CYS A 1 213 ? -5.053 -3.238 10.029 1.00 98.31 213 CYS A CA 1
ATOM 1613 C C . CYS A 1 213 ? -4.978 -3.929 8.665 1.00 98.31 213 CYS A C 1
ATOM 1615 O O . CYS A 1 213 ? -4.925 -3.263 7.630 1.00 98.31 213 CYS A O 1
ATOM 1617 N N . GLU A 1 214 ? -5.015 -5.261 8.660 1.00 98.31 214 GLU A N 1
ATOM 1618 C CA . GLU A 1 214 ? -5.039 -6.094 7.456 1.00 98.31 214 GLU A CA 1
ATOM 1619 C C . GLU A 1 214 ? -6.228 -7.067 7.501 1.00 98.31 214 GLU A C 1
ATOM 1621 O O . GLU A 1 214 ? -6.410 -7.793 8.479 1.00 98.31 214 GLU A O 1
ATOM 1626 N N . ILE A 1 215 ? -7.040 -7.087 6.440 1.00 98.50 215 ILE A N 1
ATOM 1627 C CA . ILE A 1 215 ? -8.127 -8.056 6.236 1.00 98.50 215 ILE A CA 1
ATOM 16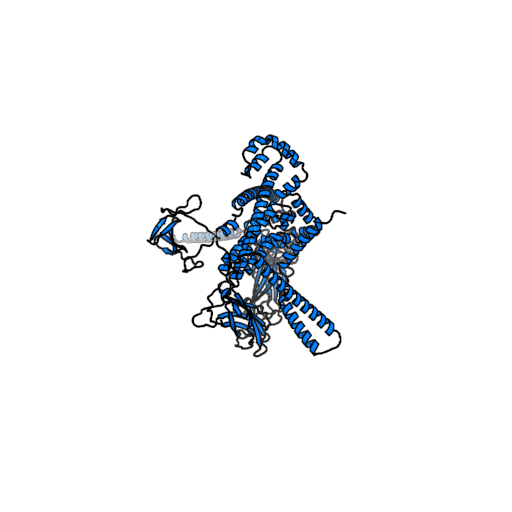28 C C . ILE A 1 215 ? -7.813 -8.836 4.961 1.00 98.50 215 ILE A C 1
ATOM 1630 O O . ILE A 1 215 ? -7.508 -8.236 3.928 1.00 98.50 215 ILE A O 1
ATOM 1634 N N . THR A 1 216 ? -7.889 -10.166 5.019 1.00 98.00 216 THR A N 1
ATOM 1635 C CA . THR A 1 216 ? -7.578 -11.034 3.874 1.00 98.00 216 THR A CA 1
ATOM 1636 C C . THR A 1 216 ? -8.750 -11.945 3.538 1.00 98.00 216 THR A C 1
ATOM 1638 O O . THR A 1 216 ? -9.313 -12.587 4.419 1.00 98.00 216 THR A O 1
ATOM 1641 N N . HIS A 1 217 ? -9.112 -12.022 2.259 1.00 98.06 217 HIS A N 1
ATOM 1642 C CA . HIS A 1 217 ? -10.158 -12.911 1.748 1.00 98.06 217 HIS A CA 1
ATOM 1643 C C . HIS A 1 217 ? -9.694 -13.592 0.461 1.00 98.06 217 HIS A C 1
ATOM 1645 O O . HIS A 1 217 ? -8.885 -13.030 -0.263 1.00 98.06 217 HIS A O 1
ATOM 1651 N N . VAL A 1 218 ? -10.191 -14.786 0.142 1.00 98.06 218 VAL A N 1
ATOM 1652 C CA . VAL A 1 218 ? -9.901 -15.428 -1.150 1.00 98.06 218 VAL A CA 1
ATOM 1653 C C . VAL A 1 218 ? -11.007 -15.055 -2.127 1.00 98.06 218 VAL A C 1
ATOM 1655 O O . VAL A 1 218 ? -12.172 -15.336 -1.869 1.00 98.06 218 VAL A O 1
ATOM 1658 N N . ALA A 1 219 ? -10.644 -14.435 -3.246 1.00 97.38 219 ALA A N 1
ATOM 1659 C CA . ALA A 1 219 ? -11.557 -14.055 -4.307 1.00 97.38 219 ALA A CA 1
ATOM 1660 C C . ALA A 1 219 ? -12.315 -15.293 -4.825 1.00 97.38 219 ALA A C 1
ATOM 1662 O O . ALA A 1 219 ? -11.679 -16.301 -5.164 1.00 97.38 219 ALA A O 1
ATOM 1663 N N . PRO A 1 220 ? -13.654 -15.229 -4.923 1.00 97.56 220 PRO A N 1
ATOM 1664 C CA . PRO A 1 220 ? -14.482 -16.343 -5.383 1.00 97.56 220 PRO A CA 1
ATOM 1665 C C . PRO A 1 220 ? -14.222 -16.682 -6.861 1.00 97.56 220 PRO A C 1
ATOM 1667 O O . PRO A 1 220 ? -13.470 -16.008 -7.579 1.00 97.56 220 PRO A O 1
ATOM 1670 N N . GLU A 1 221 ? -14.886 -17.726 -7.356 1.00 97.25 221 GLU A N 1
ATOM 1671 C CA . GLU A 1 221 ? -14.923 -17.988 -8.794 1.00 97.25 221 GLU A CA 1
ATOM 1672 C C . GLU A 1 221 ? -15.645 -16.848 -9.534 1.00 97.25 221 GLU A C 1
ATOM 1674 O O . GLU A 1 221 ? -16.761 -16.462 -9.206 1.00 97.25 221 GLU A O 1
ATOM 1679 N N . GLY A 1 222 ? -14.982 -16.290 -10.546 1.00 94.88 222 GLY A N 1
ATOM 1680 C CA . GLY A 1 222 ? -15.494 -15.205 -11.376 1.00 94.88 222 GLY A CA 1
ATOM 1681 C C . GLY A 1 222 ? -16.237 -15.716 -12.622 1.00 94.88 222 GLY A C 1
ATOM 1682 O O . GLY A 1 222 ? -16.257 -16.918 -12.904 1.00 94.88 222 GLY A O 1
ATOM 1683 N N . PRO A 1 223 ? -16.779 -14.816 -13.462 1.00 97.00 223 PRO A N 1
ATOM 1684 C CA . PRO A 1 223 ? -16.540 -13.379 -13.436 1.00 97.00 223 PRO A CA 1
ATOM 1685 C C . PRO A 1 223 ? -17.537 -12.620 -12.551 1.00 97.00 223 PRO A C 1
ATOM 1687 O O . PRO A 1 223 ? -18.746 -12.728 -12.749 1.00 97.00 223 PRO A O 1
ATOM 1690 N N . LEU A 1 224 ? -17.024 -11.768 -11.667 1.00 97.19 224 LEU A N 1
ATOM 1691 C CA . LEU A 1 224 ? -17.798 -10.755 -10.948 1.00 97.19 224 LEU A CA 1
ATOM 1692 C C . LEU A 1 224 ? -17.323 -9.385 -11.429 1.00 97.19 224 LEU A C 1
ATOM 1694 O O . LEU A 1 224 ? -16.120 -9.162 -11.513 1.00 97.19 224 LEU A O 1
ATOM 1698 N N . ASN A 1 225 ? -18.245 -8.497 -11.797 1.00 96.50 225 ASN A N 1
ATOM 1699 C CA . ASN A 1 225 ? -17.896 -7.157 -12.270 1.00 96.50 225 ASN A CA 1
ATOM 1700 C C . ASN A 1 225 ? -18.624 -6.109 -11.437 1.00 96.50 225 ASN A C 1
ATOM 1702 O O . ASN A 1 225 ? -19.776 -6.351 -11.058 1.00 96.50 225 ASN A O 1
ATOM 1706 N N . ASP A 1 226 ? -17.969 -4.967 -11.245 1.00 96.19 226 ASP A N 1
ATOM 1707 C CA . ASP A 1 226 ? -18.529 -3.779 -10.596 1.00 96.19 226 ASP A CA 1
ATOM 1708 C C . ASP A 1 226 ? -19.124 -4.086 -9.212 1.00 96.19 226 ASP A C 1
ATOM 1710 O O . ASP A 1 226 ? -20.279 -3.781 -8.913 1.00 96.19 226 ASP A O 1
ATOM 1714 N N . LYS A 1 227 ? -18.349 -4.805 -8.393 1.00 97.50 227 LYS A N 1
ATOM 1715 C CA . LYS A 1 227 ? -18.717 -5.159 -7.018 1.00 97.50 227 LYS A CA 1
ATOM 1716 C C . LYS A 1 227 ? -18.118 -4.188 -6.021 1.00 97.50 227 LYS A C 1
ATOM 1718 O O . LYS A 1 227 ? -17.116 -3.533 -6.313 1.00 97.50 227 LYS A O 1
ATOM 1723 N N . SER A 1 228 ? -18.715 -4.131 -4.838 1.00 97.75 228 SER A N 1
ATOM 1724 C CA . SER A 1 228 ? -18.183 -3.363 -3.726 1.00 97.75 228 SER A CA 1
ATOM 1725 C C . SER A 1 228 ? -17.772 -4.233 -2.542 1.00 97.75 228 SER A C 1
ATOM 1727 O O . SER A 1 228 ? -18.238 -5.358 -2.369 1.00 97.75 228 SER A O 1
ATOM 1729 N N . VAL A 1 229 ? -16.843 -3.711 -1.745 1.00 98.06 229 VAL A N 1
ATOM 1730 C CA . VAL A 1 229 ? -16.451 -4.270 -0.447 1.00 98.06 229 VAL A CA 1
ATOM 1731 C C . VAL A 1 229 ? -16.453 -3.139 0.567 1.00 98.06 229 VAL A C 1
ATOM 1733 O O . VAL A 1 229 ? -15.891 -2.072 0.308 1.00 98.06 229 VAL A O 1
ATOM 1736 N N . ILE A 1 230 ? -17.070 -3.363 1.726 1.00 98.38 230 ILE A N 1
ATOM 1737 C CA . ILE A 1 230 ? -17.129 -2.373 2.805 1.00 98.38 230 ILE A CA 1
ATOM 1738 C C . ILE A 1 230 ? -16.197 -2.831 3.918 1.00 98.38 230 ILE A C 1
ATOM 1740 O O . ILE A 1 230 ? -16.432 -3.867 4.527 1.00 98.38 230 ILE A O 1
ATOM 1744 N N . ALA A 1 231 ? -15.143 -2.065 4.192 1.00 98.25 231 ALA A N 1
ATOM 1745 C CA . ALA A 1 231 ? -14.272 -2.290 5.341 1.00 98.25 231 ALA A CA 1
ATOM 1746 C C . ALA A 1 231 ? -14.684 -1.370 6.494 1.00 98.25 231 ALA A C 1
ATOM 1748 O O . ALA A 1 231 ? -14.729 -0.151 6.324 1.00 98.25 231 ALA A O 1
ATOM 1749 N N . THR A 1 232 ? -14.951 -1.944 7.663 1.00 98.38 232 THR A N 1
ATOM 1750 C CA . THR A 1 232 ? -15.349 -1.247 8.887 1.00 98.38 232 THR A CA 1
ATOM 1751 C C . THR A 1 232 ? -14.274 -1.414 9.953 1.00 98.38 232 THR A C 1
ATOM 1753 O O . THR A 1 232 ? -13.868 -2.525 10.286 1.00 98.38 232 THR A O 1
ATOM 1756 N N . PHE A 1 233 ? -13.836 -0.294 10.519 1.00 98.06 233 PHE A N 1
ATOM 1757 C CA . PHE A 1 233 ? -12.869 -0.239 11.608 1.00 98.06 233 PHE A CA 1
ATOM 1758 C C . PHE A 1 233 ? -13.594 0.304 12.828 1.00 98.06 233 PHE A C 1
ATOM 1760 O O . PHE A 1 233 ? -14.110 1.422 12.796 1.00 98.06 233 PHE A O 1
ATOM 1767 N N . SER A 1 234 ? -13.690 -0.511 13.870 1.00 97.69 234 SER A N 1
ATOM 1768 C CA . SER A 1 234 ? -14.420 -0.191 15.089 1.00 97.69 234 SER A CA 1
ATOM 1769 C C . SER A 1 234 ? -13.515 -0.272 16.298 1.00 97.69 234 SER A C 1
ATOM 1771 O O . SER A 1 234 ? -12.745 -1.218 16.432 1.00 97.69 234 SER A O 1
ATOM 1773 N N . ASP A 1 235 ? -13.666 0.674 17.199 1.00 97.06 235 ASP A N 1
ATOM 1774 C CA . ASP A 1 235 ? -12.990 0.671 18.480 1.00 97.06 235 ASP A CA 1
ATOM 1775 C C . ASP A 1 235 ? -13.669 -0.290 19.485 1.00 97.06 235 ASP A C 1
ATOM 1777 O O . ASP A 1 235 ? -14.663 -0.960 19.171 1.00 97.06 235 ASP A O 1
ATOM 1781 N N . TYR A 1 236 ? -13.158 -0.376 20.716 1.00 96.19 236 TYR A N 1
ATOM 1782 C CA . TYR A 1 236 ? -13.741 -1.254 21.746 1.00 96.19 236 TYR A CA 1
ATOM 1783 C C . TYR A 1 236 ? -14.975 -0.656 22.446 1.00 96.19 236 TYR A C 1
ATOM 1785 O O . TYR A 1 236 ? -15.705 -1.376 23.130 1.00 96.19 236 TYR A O 1
ATOM 1793 N N . ALA A 1 237 ? -15.254 0.637 22.273 1.00 96.00 237 ALA A N 1
ATOM 1794 C CA . ALA A 1 237 ? -16.508 1.258 22.700 1.00 96.00 237 ALA A CA 1
ATOM 1795 C C . ALA A 1 237 ? -17.637 1.102 21.656 1.00 96.00 237 ALA A C 1
ATOM 1797 O O . ALA A 1 237 ? -18.791 1.471 21.907 1.00 96.00 237 ALA A O 1
ATOM 1798 N N . GLY A 1 238 ? -17.323 0.536 20.488 1.00 95.56 238 GLY A N 1
ATOM 1799 C CA . GLY A 1 238 ? -18.218 0.347 19.358 1.00 95.56 238 GLY A CA 1
ATOM 1800 C C . GLY A 1 238 ? -18.444 1.617 18.534 1.00 95.56 238 GLY A C 1
ATOM 1801 O O . GLY A 1 238 ? -19.484 1.719 17.874 1.00 95.56 238 GLY A O 1
ATOM 1802 N N . ASN A 1 239 ? -17.571 2.624 18.607 1.00 96.31 239 ASN A N 1
ATOM 1803 C CA . ASN A 1 239 ? -17.520 3.673 17.588 1.00 96.31 239 ASN A CA 1
ATOM 1804 C C . ASN A 1 239 ? -16.828 3.100 16.349 1.00 96.31 239 ASN A C 1
ATOM 1806 O O . ASN A 1 239 ? -15.986 2.213 16.453 1.00 96.31 239 ASN A O 1
ATOM 1810 N N . SER A 1 240 ? -17.223 3.538 15.156 1.00 97.38 240 SER A N 1
ATOM 1811 C CA . SER A 1 240 ? -16.683 2.964 13.924 1.00 97.38 240 SER A CA 1
ATOM 1812 C C . SER A 1 240 ? -16.599 3.968 12.789 1.00 97.38 240 SER A C 1
ATOM 1814 O O . SER A 1 240 ? -17.358 4.936 12.723 1.00 97.38 240 SER A O 1
ATOM 1816 N N . ILE A 1 241 ? -15.671 3.691 11.881 1.00 98.06 241 ILE A N 1
ATOM 1817 C CA . ILE A 1 241 ? -15.518 4.326 10.577 1.00 98.06 241 ILE A CA 1
ATOM 1818 C C . ILE A 1 241 ? -15.569 3.234 9.506 1.00 98.06 241 ILE A C 1
ATOM 1820 O O . ILE A 1 241 ? -15.254 2.074 9.770 1.00 98.06 241 ILE A O 1
ATOM 1824 N N . SER A 1 242 ? -16.017 3.557 8.295 1.00 97.94 242 SER A N 1
ATOM 1825 C CA . SER A 1 242 ? -16.058 2.592 7.192 1.00 97.94 242 SER A CA 1
ATOM 1826 C C . SER A 1 242 ? -15.566 3.207 5.890 1.00 97.94 242 SER A C 1
ATOM 1828 O O . SER A 1 242 ? -15.695 4.413 5.678 1.00 97.94 242 SER A O 1
ATOM 1830 N N . HIS A 1 243 ? -15.002 2.368 5.027 1.00 97.81 243 HIS A N 1
ATOM 1831 C CA . HIS A 1 243 ? -14.574 2.720 3.681 1.00 97.81 243 HIS A CA 1
ATOM 1832 C C . HIS A 1 243 ? -15.153 1.722 2.679 1.00 97.81 243 HIS A C 1
ATOM 1834 O O . HIS A 1 243 ? -15.079 0.512 2.892 1.00 97.81 243 HIS A O 1
ATOM 1840 N N . THR A 1 244 ? -15.732 2.235 1.596 1.00 98.00 244 THR A N 1
ATOM 1841 C CA . THR A 1 244 ? -16.333 1.422 0.536 1.00 98.00 244 THR A CA 1
ATOM 1842 C C . THR A 1 244 ? -15.422 1.433 -0.677 1.00 98.00 244 THR A C 1
ATOM 1844 O O . THR A 1 244 ? -15.171 2.481 -1.267 1.00 98.00 244 THR A O 1
ATOM 1847 N N . PHE A 1 245 ? -14.937 0.255 -1.047 1.00 97.56 245 PHE A N 1
ATOM 1848 C CA . PHE A 1 245 ? -14.211 0.037 -2.286 1.00 97.56 245 PHE A CA 1
ATOM 1849 C C . PHE A 1 245 ? -15.221 -0.337 -3.366 1.00 97.56 245 PHE A C 1
ATOM 1851 O O . PHE A 1 245 ? -15.825 -1.399 -3.278 1.00 97.56 245 PHE A O 1
ATOM 1858 N N . GLU A 1 246 ? -15.426 0.527 -4.357 1.00 97.62 246 GLU A N 1
ATOM 1859 C CA . GLU A 1 246 ? -16.323 0.286 -5.497 1.00 97.62 246 GLU A CA 1
ATOM 1860 C C . GLU A 1 246 ? -15.537 -0.172 -6.738 1.00 97.62 246 GLU A C 1
ATOM 1862 O O . GLU A 1 246 ? -14.316 -0.015 -6.811 1.00 97.62 246 GLU A O 1
ATOM 1867 N N . GLY A 1 247 ? -16.232 -0.715 -7.744 1.00 95.50 247 GLY A N 1
ATOM 1868 C CA . GLY A 1 247 ? -15.623 -1.063 -9.032 1.00 95.50 247 GLY A CA 1
ATOM 1869 C C . GLY A 1 247 ? -14.663 -2.256 -8.978 1.00 95.50 247 GLY A C 1
ATOM 1870 O O . GLY A 1 247 ? -13.731 -2.335 -9.781 1.00 95.50 247 GLY A O 1
ATOM 1871 N N . ILE A 1 248 ? -14.857 -3.177 -8.030 1.00 96.56 248 ILE A N 1
ATOM 1872 C CA . ILE A 1 248 ? -14.039 -4.383 -7.904 1.00 96.56 248 ILE A CA 1
ATOM 1873 C C . ILE A 1 248 ? -14.494 -5.412 -8.941 1.00 96.56 248 ILE A C 1
ATOM 1875 O O . ILE A 1 248 ? -15.616 -5.923 -8.896 1.00 96.56 248 ILE A O 1
ATOM 1879 N N . ASP A 1 249 ? -13.581 -5.755 -9.846 1.00 96.31 249 ASP A N 1
ATOM 1880 C CA . ASP A 1 249 ? -13.750 -6.831 -10.818 1.00 96.31 249 ASP A CA 1
ATOM 1881 C C . ASP A 1 249 ? -12.935 -8.064 -10.391 1.00 96.31 249 ASP A C 1
ATOM 1883 O O . ASP A 1 249 ? -11.711 -7.988 -10.262 1.00 96.31 249 ASP A O 1
ATOM 1887 N N . VAL A 1 250 ? -13.598 -9.219 -10.250 1.00 97.50 250 VAL A N 1
ATOM 1888 C CA . VAL A 1 250 ? -12.956 -10.535 -10.091 1.00 97.50 250 VAL A CA 1
ATOM 1889 C C . VAL A 1 250 ? -13.062 -11.298 -11.402 1.00 97.50 250 VAL A C 1
ATOM 1891 O O . VAL A 1 250 ? -14.132 -11.738 -11.827 1.00 97.50 250 VAL A O 1
ATOM 1894 N N . LEU A 1 251 ? -11.927 -11.464 -12.067 1.00 97.12 251 LEU A N 1
ATOM 1895 C CA . LEU A 1 251 ? -11.841 -12.017 -13.408 1.00 97.12 251 LEU A CA 1
ATOM 1896 C C . LEU A 1 251 ? -11.759 -13.545 -13.372 1.00 97.12 251 LEU A C 1
ATOM 1898 O O . LEU A 1 251 ? -10.971 -14.126 -12.626 1.00 97.12 251 LEU A O 1
ATOM 1902 N N . LYS A 1 252 ? -12.542 -14.206 -14.230 1.00 97.56 252 LYS A N 1
ATOM 1903 C CA . LYS A 1 252 ? -12.490 -15.666 -14.390 1.00 97.56 252 LYS A CA 1
ATOM 1904 C C . LYS A 1 252 ? -11.151 -16.073 -14.998 1.00 97.56 252 LYS A C 1
ATOM 1906 O O . LYS A 1 252 ? -10.751 -15.472 -15.988 1.00 97.56 252 LYS A O 1
ATOM 1911 N N . VAL A 1 253 ? -10.503 -17.121 -14.498 1.00 97.31 253 VAL A N 1
ATOM 1912 C CA . VAL A 1 253 ? -9.278 -17.666 -15.111 1.00 97.31 253 VAL A CA 1
ATOM 1913 C C . VAL A 1 253 ? -9.615 -18.851 -16.017 1.00 97.31 253 VAL A C 1
ATOM 1915 O O . VAL A 1 253 ? -10.284 -19.791 -15.598 1.00 97.31 253 VAL A O 1
ATOM 1918 N N . GLU A 1 254 ? -9.140 -18.827 -17.262 1.00 97.31 254 GLU A N 1
ATOM 1919 C CA . GLU A 1 254 ? -9.205 -19.955 -18.196 1.00 97.31 254 GLU A CA 1
ATOM 1920 C C . GLU A 1 254 ? -7.803 -20.312 -18.700 1.00 97.31 254 GLU A C 1
ATOM 1922 O O . GLU A 1 254 ? -7.113 -19.483 -19.287 1.00 97.31 254 GLU A O 1
ATOM 1927 N N . ASN A 1 255 ? -7.375 -21.557 -18.500 1.00 96.50 255 ASN A N 1
ATOM 1928 C CA . ASN A 1 255 ? -6.073 -22.040 -18.967 1.00 96.50 255 ASN A CA 1
ATOM 1929 C C . ASN A 1 255 ? -6.181 -22.486 -20.428 1.00 96.50 255 ASN A C 1
ATOM 1931 O O . ASN A 1 255 ? -6.460 -23.650 -20.717 1.00 96.50 255 ASN A O 1
ATOM 1935 N N . LEU A 1 256 ? -6.027 -21.534 -21.345 1.00 96.00 256 LEU A N 1
ATOM 1936 C CA . LEU A 1 256 ? -6.032 -21.763 -22.786 1.00 96.00 256 LEU A CA 1
ATOM 1937 C C . LEU A 1 256 ? -4.715 -21.261 -23.372 1.00 96.00 256 LEU A C 1
ATOM 1939 O O . LEU A 1 256 ? -4.345 -20.113 -23.158 1.00 96.00 256 LEU A O 1
ATOM 1943 N N . GLU A 1 257 ? -4.037 -22.087 -24.160 1.00 96.06 257 GLU A N 1
ATOM 1944 C CA . GLU A 1 257 ? -2.926 -21.612 -24.983 1.00 96.06 257 GLU A CA 1
ATOM 1945 C C . GLU A 1 257 ? -3.488 -20.781 -26.141 1.00 96.06 257 GLU A C 1
ATOM 1947 O O . GLU A 1 257 ? -4.304 -21.264 -26.933 1.00 96.06 257 GLU A O 1
ATOM 1952 N N . ILE A 1 258 ? -3.088 -19.512 -26.220 1.00 96.19 258 ILE A N 1
ATOM 1953 C CA . ILE A 1 258 ? -3.519 -18.587 -27.270 1.00 96.19 258 ILE A CA 1
ATOM 1954 C C . ILE A 1 258 ? -2.326 -17.865 -27.895 1.00 96.19 258 ILE A C 1
ATOM 1956 O O . ILE A 1 258 ? -1.279 -17.709 -27.278 1.00 96.19 258 ILE A O 1
ATOM 1960 N N . ASP A 1 259 ? -2.539 -17.411 -29.124 1.00 96.50 259 ASP A N 1
ATOM 1961 C CA . ASP A 1 259 ? -1.588 -16.683 -29.967 1.00 96.50 259 ASP A CA 1
ATOM 1962 C C . ASP A 1 259 ? -2.364 -15.490 -30.559 1.00 96.50 259 ASP A C 1
ATOM 1964 O O . ASP A 1 259 ? -2.970 -15.544 -31.644 1.00 96.50 259 ASP A O 1
ATOM 1968 N N . ALA A 1 260 ? -2.543 -14.473 -29.713 1.00 96.81 260 ALA A N 1
ATOM 1969 C CA . ALA A 1 260 ? -3.413 -13.326 -29.937 1.00 96.81 260 ALA A CA 1
ATOM 1970 C C . ALA A 1 260 ? -2.651 -12.102 -30.448 1.00 96.81 260 ALA A C 1
ATOM 1972 O O . ALA A 1 260 ? -3.256 -11.242 -31.106 1.00 96.81 260 ALA A O 1
ATOM 1973 N N . TRP A 1 261 ? -1.351 -12.025 -30.200 1.00 97.31 261 TRP A N 1
ATOM 1974 C CA . TRP A 1 261 ? -0.485 -10.919 -30.562 1.00 97.31 261 TRP A CA 1
ATOM 1975 C C . TRP A 1 261 ? 0.621 -11.379 -31.503 1.00 97.31 261 TRP A C 1
ATOM 1977 O O . TRP A 1 261 ? 0.714 -12.524 -31.923 1.00 97.31 261 TRP A O 1
ATOM 1987 N N . ARG A 1 262 ? 1.350 -10.397 -32.011 1.00 97.19 262 ARG A N 1
ATOM 1988 C CA . ARG A 1 262 ? 2.563 -10.598 -32.781 1.00 97.19 262 ARG A CA 1
ATOM 1989 C C . ARG A 1 262 ? 3.414 -9.365 -32.610 1.00 97.19 262 ARG A C 1
ATOM 1991 O O . ARG A 1 262 ? 2.978 -8.264 -32.977 1.00 97.19 262 ARG A O 1
ATOM 1998 N N . LEU A 1 263 ? 4.623 -9.545 -32.109 1.00 97.00 263 LEU A N 1
ATOM 1999 C CA . LEU A 1 263 ? 5.583 -8.462 -31.990 1.00 97.00 263 LEU A CA 1
ATOM 2000 C C . LEU A 1 263 ? 6.072 -8.012 -33.377 1.00 97.00 263 LEU A C 1
ATOM 2002 O O . LEU A 1 263 ? 6.336 -8.814 -34.277 1.00 97.00 263 LEU A O 1
ATOM 2006 N N . ARG A 1 264 ? 6.119 -6.695 -33.584 1.00 96.38 264 ARG A N 1
ATOM 2007 C CA . ARG A 1 264 ? 6.559 -6.032 -34.816 1.00 96.38 264 ARG A CA 1
ATOM 2008 C C . ARG A 1 264 ? 7.476 -4.862 -34.501 1.00 96.38 264 ARG A C 1
ATOM 2010 O O . ARG A 1 264 ? 7.290 -4.177 -33.497 1.00 96.38 264 ARG A O 1
ATOM 2017 N N . ASN A 1 265 ? 8.363 -4.565 -35.448 1.00 93.75 265 ASN A N 1
ATOM 2018 C CA . ASN A 1 265 ? 9.192 -3.360 -35.459 1.00 93.75 265 ASN A CA 1
ATOM 2019 C C . ASN A 1 265 ? 10.069 -3.219 -34.204 1.00 93.75 265 ASN A C 1
ATOM 2021 O O . ASN A 1 265 ? 10.112 -2.138 -33.635 1.00 93.75 265 ASN A O 1
ATOM 2025 N N . ALA A 1 266 ? 10.733 -4.295 -33.767 1.00 95.75 266 ALA A N 1
ATOM 2026 C CA . ALA A 1 266 ? 11.753 -4.206 -32.724 1.00 95.75 266 ALA A CA 1
ATOM 2027 C C . ALA A 1 266 ? 12.949 -3.401 -33.261 1.00 95.75 266 ALA A C 1
ATOM 2029 O O . ALA A 1 266 ? 13.737 -3.917 -34.052 1.00 95.75 266 ALA A O 1
ATOM 2030 N N . MET A 1 267 ? 13.034 -2.125 -32.894 1.00 95.88 267 MET A N 1
ATOM 2031 C CA . MET A 1 267 ? 14.042 -1.191 -33.393 1.00 95.88 267 MET A CA 1
ATOM 2032 C C . MET A 1 267 ? 14.915 -0.703 -32.231 1.00 95.88 267 MET A C 1
ATOM 2034 O O . MET A 1 267 ? 14.398 0.016 -31.367 1.00 95.88 267 MET A O 1
ATOM 2038 N N . PRO A 1 268 ? 16.206 -1.088 -32.187 1.00 95.81 268 PRO A N 1
ATOM 2039 C CA . PRO A 1 268 ? 17.128 -0.630 -31.155 1.00 95.81 268 PRO A CA 1
ATOM 2040 C C . PRO A 1 268 ? 17.504 0.845 -31.349 1.00 95.81 268 PRO A C 1
ATOM 2042 O O . PRO A 1 268 ? 17.705 1.312 -32.472 1.00 95.81 268 PRO A O 1
ATOM 2045 N N . GLN A 1 269 ? 17.617 1.562 -30.235 1.00 93.69 269 GLN A N 1
ATOM 2046 C CA . GLN A 1 269 ? 18.061 2.946 -30.130 1.00 93.69 269 GLN A CA 1
ATOM 2047 C C . GLN A 1 269 ? 19.140 3.044 -29.032 1.00 93.69 269 GLN A C 1
ATOM 2049 O O . GLN A 1 269 ? 18.843 2.767 -27.866 1.00 93.69 269 GLN A O 1
ATOM 2054 N N . PRO A 1 270 ? 20.390 3.412 -29.376 1.00 92.75 270 PRO A N 1
ATOM 2055 C CA . PRO A 1 270 ? 20.873 3.670 -30.737 1.00 92.75 270 PRO A CA 1
ATOM 2056 C C . PRO A 1 270 ? 20.861 2.400 -31.611 1.00 92.75 270 PRO A C 1
ATOM 2058 O O . PRO A 1 270 ? 20.911 1.283 -31.101 1.00 92.75 270 PRO A O 1
ATOM 2061 N N . SER A 1 271 ? 20.795 2.564 -32.936 1.00 90.75 271 SER A N 1
ATOM 2062 C CA . SER A 1 271 ? 20.823 1.441 -33.893 1.00 90.75 271 SER A CA 1
ATOM 2063 C C . SER A 1 271 ? 22.222 0.843 -34.080 1.00 90.75 271 SER A C 1
ATOM 2065 O O . SER A 1 271 ? 22.366 -0.276 -34.582 1.00 90.75 271 SER A O 1
ATOM 2067 N N . SER A 1 272 ? 23.249 1.583 -33.657 1.00 89.69 272 SER A N 1
ATOM 2068 C CA . SER A 1 272 ? 24.650 1.193 -33.713 1.00 89.69 272 SER A CA 1
ATOM 2069 C C . SER A 1 272 ? 25.365 1.432 -32.384 1.00 89.69 272 SER A C 1
ATOM 2071 O O . SER A 1 272 ? 25.087 2.405 -31.683 1.00 89.69 272 SER A O 1
ATOM 2073 N N . LEU A 1 273 ? 26.319 0.565 -32.061 1.00 88.69 273 LEU A N 1
ATOM 2074 C CA . LEU A 1 273 ? 27.103 0.590 -30.834 1.00 88.69 273 LEU A CA 1
ATOM 2075 C C . LEU A 1 273 ? 28.587 0.769 -31.130 1.00 88.69 273 LEU A C 1
ATOM 2077 O O . LEU A 1 273 ? 29.165 -0.002 -31.893 1.00 88.69 273 LEU A O 1
ATOM 2081 N N . ASN A 1 274 ? 29.208 1.742 -30.466 1.00 86.62 274 ASN A N 1
ATOM 2082 C CA . ASN A 1 274 ? 30.658 1.870 -30.477 1.00 86.62 274 ASN A CA 1
ATOM 2083 C C . ASN A 1 274 ? 31.262 0.840 -29.510 1.00 86.62 274 ASN A C 1
ATOM 2085 O O . ASN A 1 274 ? 31.112 0.978 -28.291 1.00 86.62 274 ASN A O 1
ATOM 2089 N N . LEU A 1 275 ? 31.942 -0.176 -30.046 1.00 84.19 275 LEU A N 1
ATOM 2090 C CA . LEU A 1 275 ? 32.519 -1.258 -29.241 1.00 84.19 275 LEU A CA 1
ATOM 2091 C C . LEU A 1 275 ? 33.611 -0.768 -28.291 1.00 84.19 275 LEU A C 1
ATOM 2093 O O . LEU A 1 275 ? 33.734 -1.291 -27.183 1.00 84.19 275 LEU A O 1
ATOM 2097 N N . ASN A 1 276 ? 34.353 0.271 -28.677 1.00 79.62 276 ASN A N 1
ATOM 2098 C CA . ASN A 1 276 ? 35.376 0.855 -27.818 1.00 79.62 276 ASN A CA 1
ATOM 2099 C C . ASN A 1 276 ? 34.749 1.537 -26.602 1.00 79.62 276 ASN A C 1
ATOM 2101 O O . ASN A 1 276 ? 35.275 1.396 -25.509 1.00 79.62 276 ASN A O 1
ATOM 2105 N N . LEU A 1 277 ? 33.584 2.178 -26.735 1.00 77.19 277 LEU A N 1
ATOM 2106 C CA . LEU A 1 277 ? 32.920 2.826 -25.596 1.00 77.19 277 LEU A CA 1
ATOM 2107 C C . LEU A 1 277 ? 32.258 1.836 -24.624 1.00 77.19 277 LEU A C 1
ATOM 2109 O O . LEU A 1 277 ? 32.165 2.133 -23.433 1.00 77.19 277 LEU A O 1
ATOM 2113 N N . ILE A 1 278 ? 31.778 0.680 -25.101 1.00 76.38 278 ILE A N 1
ATOM 2114 C CA . ILE A 1 278 ? 31.101 -0.311 -24.237 1.00 76.38 278 ILE A CA 1
ATOM 2115 C C . ILE A 1 278 ? 32.083 -1.028 -23.305 1.00 76.38 278 ILE A C 1
ATOM 2117 O O . ILE A 1 278 ? 31.710 -1.391 -22.191 1.00 76.38 278 ILE A O 1
ATOM 2121 N N . LYS A 1 279 ? 33.352 -1.181 -23.716 1.00 72.50 279 LYS A N 1
ATOM 2122 C CA . LYS A 1 279 ? 34.419 -1.722 -22.852 1.00 72.50 279 LYS A CA 1
ATOM 2123 C C . LYS A 1 279 ? 34.532 -0.965 -21.529 1.00 72.50 279 LYS A C 1
ATOM 2125 O O . LYS A 1 279 ? 34.933 -1.549 -20.530 1.00 72.50 279 LYS A O 1
ATOM 2130 N N . TYR A 1 280 ? 34.145 0.307 -21.524 1.00 66.25 280 TYR A N 1
ATOM 2131 C CA . TYR A 1 280 ? 34.353 1.195 -20.395 1.00 66.25 280 TYR A CA 1
ATOM 2132 C C . TYR A 1 280 ? 33.054 1.640 -19.713 1.00 66.25 280 TYR A C 1
ATOM 2134 O O . TYR A 1 280 ? 33.076 1.918 -18.518 1.00 66.25 280 TYR A O 1
ATOM 2142 N N . TYR A 1 281 ? 31.904 1.650 -20.404 1.00 69.06 281 TYR A N 1
ATOM 2143 C CA . TYR A 1 281 ? 30.615 2.057 -19.817 1.00 69.06 281 TYR A CA 1
ATOM 2144 C C . TYR A 1 281 ? 29.519 1.058 -20.125 1.00 69.06 281 TYR A C 1
ATOM 2146 O O . TYR A 1 281 ? 29.349 0.709 -21.297 1.00 69.06 281 TYR A O 1
ATOM 2154 N N . PRO A 1 282 ? 28.683 0.703 -19.131 1.00 78.75 282 PRO A N 1
ATOM 2155 C CA . PRO A 1 282 ? 27.439 0.039 -19.441 1.00 78.75 282 PRO A CA 1
ATOM 2156 C C . PRO A 1 282 ? 26.597 0.957 -20.334 1.00 78.75 282 PRO A C 1
ATOM 2158 O O . PRO A 1 282 ? 26.260 2.085 -19.960 1.00 78.75 282 PRO A O 1
ATOM 2161 N N . LYS A 1 283 ? 26.290 0.501 -21.550 1.00 84.12 283 LYS A N 1
ATOM 2162 C CA . LYS A 1 283 ? 25.446 1.251 -22.486 1.00 84.12 283 LYS A CA 1
ATOM 2163 C C . LYS A 1 283 ? 24.016 0.750 -22.371 1.00 84.12 283 LYS A C 1
ATOM 2165 O O . LYS A 1 283 ? 23.757 -0.445 -22.490 1.00 84.12 283 LYS A O 1
ATOM 2170 N N . LYS A 1 284 ? 23.089 1.685 -22.159 1.00 88.19 284 LYS A N 1
ATOM 2171 C CA . LYS A 1 284 ? 21.653 1.410 -22.204 1.00 88.19 284 LYS A CA 1
ATOM 2172 C C . LYS A 1 284 ? 21.173 1.492 -23.646 1.00 88.19 284 LYS A C 1
ATOM 2174 O O . LYS A 1 284 ? 21.397 2.497 -24.317 1.00 88.19 284 LYS A O 1
ATOM 2179 N N . VAL A 1 285 ? 20.518 0.437 -24.102 1.00 90.62 285 VAL A N 1
ATOM 2180 C CA . VAL A 1 285 ? 19.885 0.347 -25.415 1.00 90.62 285 VAL A CA 1
ATOM 2181 C C . VAL A 1 285 ? 18.389 0.237 -25.203 1.00 90.62 285 VAL A C 1
ATOM 2183 O O . VAL A 1 285 ? 17.933 -0.637 -24.473 1.00 90.62 285 VAL A O 1
ATOM 2186 N N . PHE A 1 286 ? 17.620 1.093 -25.864 1.00 94.31 286 PHE A N 1
ATOM 2187 C CA . PHE A 1 286 ? 16.166 1.035 -25.832 1.00 94.31 286 PHE A CA 1
ATOM 2188 C C . PHE A 1 286 ? 15.647 0.423 -27.124 1.00 94.31 286 PHE A C 1
ATOM 2190 O O . PHE A 1 286 ? 15.901 0.928 -28.211 1.00 94.31 286 PHE A O 1
ATOM 2197 N N . VAL A 1 287 ? 14.910 -0.673 -27.027 1.00 95.50 287 VAL A N 1
ATOM 2198 C CA . VAL A 1 287 ? 14.362 -1.382 -28.180 1.00 95.50 287 VAL A CA 1
ATOM 2199 C C . VAL A 1 287 ? 12.874 -1.141 -28.208 1.00 95.50 287 VAL A C 1
ATOM 2201 O O . VAL A 1 287 ? 12.113 -1.813 -27.514 1.00 95.50 287 VAL A O 1
ATOM 2204 N N . SER A 1 288 ? 12.459 -0.160 -28.999 1.00 95.94 288 SER A N 1
ATOM 2205 C CA . SER A 1 288 ? 11.040 0.114 -29.208 1.00 95.94 288 SER A CA 1
ATOM 2206 C C . SER A 1 288 ? 10.398 -1.014 -30.013 1.00 95.94 288 SER A C 1
ATOM 2208 O O . SER A 1 288 ? 11.014 -1.555 -30.929 1.00 95.94 288 SER A O 1
ATOM 2210 N N . PHE A 1 289 ? 9.167 -1.392 -29.675 1.00 96.38 289 PHE A N 1
ATOM 2211 C CA . PHE A 1 289 ? 8.399 -2.387 -30.418 1.00 96.38 289 PHE A CA 1
ATOM 2212 C C . PHE A 1 289 ? 6.906 -2.052 -30.436 1.00 96.38 289 PHE A C 1
ATOM 2214 O O . PHE A 1 289 ? 6.395 -1.229 -29.671 1.00 96.38 289 PHE A O 1
ATOM 2221 N N . SER A 1 290 ? 6.180 -2.719 -31.331 1.00 96.81 290 SER A N 1
ATOM 2222 C CA . SER A 1 290 ? 4.726 -2.622 -31.447 1.00 96.81 290 SER A CA 1
ATOM 2223 C C . SER A 1 290 ? 4.078 -4.002 -31.511 1.00 96.81 290 SER A C 1
ATOM 2225 O O . SER A 1 290 ? 4.602 -4.911 -32.145 1.00 96.81 290 SER A O 1
ATOM 2227 N N . LEU A 1 291 ? 2.921 -4.167 -30.879 1.00 97.19 291 LEU A N 1
ATOM 2228 C CA . LEU A 1 291 ? 2.145 -5.403 -30.881 1.00 97.19 291 LEU A CA 1
ATOM 2229 C C . LEU A 1 291 ? 0.996 -5.289 -31.885 1.00 97.19 291 LEU A C 1
ATOM 2231 O O . LEU A 1 291 ? 0.117 -4.428 -31.779 1.00 97.19 291 LEU A O 1
ATOM 2235 N N . ALA A 1 292 ? 0.993 -6.178 -32.875 1.00 96.50 292 ALA A N 1
ATOM 2236 C CA . ALA A 1 292 ? -0.101 -6.319 -33.824 1.00 96.50 292 ALA A CA 1
ATOM 2237 C C . ALA A 1 292 ? -1.020 -7.458 -33.382 1.00 96.50 292 ALA A C 1
ATOM 2239 O O . ALA A 1 292 ? -0.561 -8.560 -33.108 1.00 96.50 292 ALA A O 1
ATOM 2240 N N . ARG A 1 293 ? -2.330 -7.213 -33.350 1.00 96.62 293 ARG A N 1
ATOM 2241 C CA . ARG A 1 293 ? -3.309 -8.252 -33.017 1.00 96.62 293 ARG A CA 1
ATOM 2242 C C . ARG A 1 293 ? -3.345 -9.302 -34.137 1.00 96.62 293 ARG A C 1
ATOM 2244 O O . ARG A 1 293 ? -3.532 -8.940 -35.300 1.00 96.62 293 ARG A O 1
ATOM 2251 N N . LYS A 1 294 ? -3.171 -10.578 -33.791 1.00 96.62 294 LYS A N 1
ATOM 2252 C CA . LYS A 1 294 ? -3.197 -11.722 -34.714 1.00 96.62 294 LYS A CA 1
ATOM 2253 C C . LYS A 1 294 ? -4.590 -12.333 -34.819 1.00 96.62 294 LYS A C 1
ATOM 2255 O O . LYS A 1 294 ? -5.090 -12.524 -35.925 1.00 96.62 294 LYS A O 1
ATOM 2260 N N . THR A 1 295 ? -5.232 -12.609 -33.683 1.00 93.44 295 THR A N 1
ATOM 2261 C CA . THR A 1 295 ? -6.555 -13.247 -33.631 1.00 93.44 295 THR A CA 1
ATOM 2262 C C . THR A 1 295 ? -7.434 -12.672 -32.516 1.00 93.44 295 THR A C 1
ATOM 2264 O O . THR A 1 295 ? -6.953 -12.083 -31.552 1.00 93.44 295 THR A O 1
ATOM 2267 N N . GLY A 1 296 ? -8.755 -12.829 -32.657 1.00 89.56 296 GLY A N 1
ATOM 2268 C CA . GLY A 1 296 ? -9.729 -12.561 -31.593 1.00 89.56 296 GLY A CA 1
ATOM 2269 C C . GLY A 1 296 ? -9.878 -11.097 -31.156 1.00 89.56 296 GLY A C 1
ATOM 2270 O O . GLY A 1 296 ? -9.412 -10.160 -31.797 1.00 89.56 296 GLY A O 1
ATOM 2271 N N . ARG A 1 297 ? -10.610 -10.897 -30.057 1.00 93.69 297 ARG A N 1
ATOM 2272 C CA . ARG A 1 297 ? -10.733 -9.615 -29.347 1.00 93.69 297 ARG A CA 1
ATOM 2273 C C . ARG A 1 297 ? -10.131 -9.798 -27.955 1.00 93.69 297 ARG A C 1
ATOM 2275 O O . ARG A 1 297 ? -10.873 -9.922 -26.987 1.00 93.69 297 ARG A O 1
ATOM 2282 N N . TYR A 1 298 ? -8.807 -9.912 -27.913 1.00 95.25 298 TYR A N 1
ATOM 2283 C CA . TYR A 1 298 ? -8.039 -10.011 -26.674 1.00 95.25 298 TYR A CA 1
ATOM 2284 C C . TYR A 1 298 ? -7.418 -8.666 -26.331 1.00 95.25 298 TYR A C 1
ATOM 2286 O O . TYR A 1 298 ? -6.933 -7.980 -27.233 1.00 95.25 298 TYR A O 1
ATOM 2294 N N . ASP A 1 299 ? -7.426 -8.301 -25.058 1.00 95.00 299 ASP A N 1
ATOM 2295 C CA . ASP A 1 299 ? -6.796 -7.086 -24.549 1.00 95.00 299 ASP A CA 1
ATOM 2296 C C . ASP A 1 299 ? -5.624 -7.454 -23.632 1.00 95.00 299 ASP A C 1
ATOM 2298 O O . ASP A 1 299 ? -5.674 -8.461 -22.927 1.00 95.00 299 ASP A O 1
ATOM 2302 N N . ILE A 1 300 ? -4.562 -6.648 -23.657 1.00 94.69 300 ILE A N 1
ATOM 2303 C CA . ILE A 1 300 ? -3.370 -6.862 -22.828 1.00 94.69 300 ILE A CA 1
ATOM 2304 C C . ILE A 1 300 ? -3.630 -6.245 -21.462 1.00 94.69 300 ILE A C 1
ATOM 2306 O O . ILE A 1 300 ? -3.866 -5.035 -21.374 1.00 94.69 300 ILE A O 1
ATOM 2310 N N . ILE A 1 301 ? -3.570 -7.063 -20.413 1.00 93.25 301 ILE A N 1
ATOM 2311 C CA . ILE A 1 301 ? -3.689 -6.576 -19.032 1.00 93.25 301 ILE A CA 1
ATOM 2312 C C . ILE A 1 301 ? -2.315 -6.366 -18.414 1.00 93.25 301 ILE A C 1
ATOM 2314 O O . ILE A 1 301 ? -2.090 -5.370 -17.732 1.00 93.25 301 ILE A O 1
ATOM 2318 N N . LYS A 1 302 ? -1.397 -7.295 -18.687 1.00 93.56 302 LYS A N 1
ATOM 2319 C CA . LYS A 1 302 ? -0.041 -7.298 -18.150 1.00 93.56 302 LYS A CA 1
ATOM 2320 C C . LYS A 1 302 ? 0.927 -7.743 -19.234 1.00 93.56 302 LYS A C 1
ATOM 2322 O O . LYS A 1 302 ? 0.613 -8.659 -19.996 1.00 93.56 302 LYS A O 1
ATOM 2327 N N . ALA A 1 303 ? 2.082 -7.098 -19.286 1.00 94.56 303 ALA A N 1
ATOM 2328 C CA . ALA A 1 303 ? 3.214 -7.543 -20.075 1.00 94.56 303 ALA A CA 1
ATOM 2329 C C . ALA A 1 303 ? 4.446 -7.541 -19.169 1.00 94.56 303 ALA A C 1
ATOM 2331 O O . ALA A 1 303 ? 4.641 -6.596 -18.407 1.00 94.56 303 ALA A O 1
ATOM 2332 N N . GLU A 1 304 ? 5.237 -8.600 -19.236 1.00 94.88 304 GLU A N 1
ATOM 2333 C CA . GLU A 1 304 ? 6.462 -8.794 -18.461 1.00 94.88 304 GLU A CA 1
ATOM 2334 C C . GLU A 1 304 ? 7.568 -9.292 -19.392 1.00 94.88 304 GLU A C 1
ATOM 2336 O O . GLU A 1 304 ? 7.297 -9.814 -20.473 1.00 94.88 304 GLU A O 1
ATOM 2341 N N . THR A 1 305 ? 8.822 -9.129 -18.988 1.00 94.31 305 THR A N 1
ATOM 2342 C CA . THR A 1 305 ? 9.982 -9.662 -19.712 1.00 94.31 305 THR A CA 1
ATOM 2343 C C . THR A 1 305 ? 10.589 -10.808 -18.912 1.00 94.31 305 THR A C 1
ATOM 2345 O O . THR A 1 305 ? 10.719 -10.702 -17.696 1.00 94.31 305 THR A O 1
ATOM 2348 N N . GLU A 1 306 ? 10.978 -11.899 -19.574 1.00 93.12 306 GLU A N 1
ATOM 2349 C CA . GLU A 1 306 ? 11.821 -12.935 -18.938 1.00 93.12 306 GLU A CA 1
ATOM 2350 C C . GLU A 1 306 ? 13.312 -12.655 -19.099 1.00 93.12 306 GLU A C 1
ATOM 2352 O O . GLU A 1 306 ? 14.149 -13.446 -18.671 1.00 93.12 306 GLU A O 1
ATOM 2357 N N . GLY A 1 307 ? 13.641 -11.537 -19.741 1.00 91.38 307 GLY A N 1
ATOM 2358 C CA . GLY A 1 307 ? 14.997 -11.165 -20.078 1.00 91.38 307 GLY A CA 1
ATOM 2359 C C . GLY A 1 307 ? 15.256 -11.166 -21.579 1.00 91.38 307 GLY A C 1
ATOM 2360 O O . GLY A 1 307 ? 14.414 -11.496 -22.422 1.00 91.38 307 GLY A O 1
ATOM 2361 N N . CYS A 1 308 ? 16.472 -10.742 -21.890 1.00 92.00 308 CYS A N 1
ATOM 2362 C CA . CYS A 1 308 ? 17.021 -10.656 -23.227 1.00 92.00 308 CYS A CA 1
ATOM 2363 C C . CYS A 1 308 ? 18.324 -11.436 -23.237 1.00 92.00 308 CYS A C 1
ATOM 2365 O O . CYS A 1 308 ? 19.250 -11.131 -22.482 1.00 92.00 308 CYS A O 1
ATOM 2367 N N . HIS A 1 309 ? 18.400 -12.420 -24.120 1.00 90.94 309 HIS A N 1
ATOM 2368 C CA . HIS A 1 309 ? 19.604 -13.211 -24.306 1.00 90.94 309 HIS A CA 1
ATOM 2369 C C . HIS A 1 309 ? 20.206 -12.875 -25.656 1.00 90.94 309 HIS A C 1
ATOM 2371 O O . HIS A 1 309 ? 19.488 -12.673 -26.639 1.00 90.94 309 HIS A O 1
ATOM 2377 N N . MET A 1 310 ? 21.530 -12.813 -25.717 1.00 87.12 310 MET A N 1
ATOM 2378 C CA . MET A 1 310 ? 22.198 -12.813 -27.006 1.00 87.12 310 MET A CA 1
ATOM 2379 C C . MET A 1 310 ? 21.952 -14.180 -27.651 1.00 87.12 310 MET A C 1
ATOM 2381 O O . MET A 1 310 ? 22.097 -15.209 -26.993 1.00 87.12 310 MET A O 1
ATOM 2385 N N . VAL A 1 311 ? 21.526 -14.208 -28.913 1.00 88.69 311 VAL A N 1
ATOM 2386 C CA . VAL A 1 311 ? 21.374 -15.462 -29.656 1.00 88.69 311 VAL A CA 1
ATOM 2387 C C . VAL A 1 311 ? 22.761 -16.087 -29.738 1.00 88.69 311 VAL A C 1
ATOM 2389 O O . VAL A 1 311 ? 23.659 -15.477 -30.317 1.00 88.69 311 VAL A O 1
ATOM 2392 N N . GLU A 1 312 ? 22.934 -17.250 -29.100 1.00 73.12 312 GLU A N 1
ATOM 2393 C CA . GLU A 1 312 ? 24.237 -17.890 -28.922 1.00 73.12 312 GLU A CA 1
ATOM 2394 C C . GLU A 1 312 ? 24.984 -17.971 -30.253 1.00 73.12 312 GLU A C 1
ATOM 2396 O O . GLU A 1 312 ? 24.633 -18.737 -31.154 1.00 73.12 312 GLU A O 1
ATOM 2401 N N . GLN A 1 313 ? 26.051 -17.184 -30.356 1.00 70.31 313 GLN A N 1
ATOM 2402 C CA . GLN A 1 313 ? 27.115 -17.482 -31.291 1.00 70.31 313 GLN A CA 1
ATOM 2403 C C . GLN A 1 313 ? 28.105 -18.401 -30.572 1.00 70.31 313 GLN A C 1
ATOM 2405 O O . GLN A 1 313 ? 28.454 -18.137 -29.415 1.00 70.31 313 GLN A O 1
ATOM 2410 N N . PRO A 1 314 ? 28.537 -19.504 -31.207 1.00 69.50 314 PRO A N 1
ATOM 2411 C CA . PRO A 1 314 ? 29.421 -20.471 -30.569 1.00 69.50 314 PRO A CA 1
ATOM 2412 C C . PRO A 1 314 ? 30.678 -19.772 -30.026 1.00 69.50 314 PRO A C 1
ATOM 2414 O O . PRO A 1 314 ? 31.472 -19.237 -30.794 1.00 69.50 314 PRO A O 1
ATOM 2417 N N . GLY A 1 315 ? 30.838 -19.777 -28.696 1.00 61.69 315 GLY A N 1
ATOM 2418 C CA . GLY A 1 315 ? 31.988 -19.197 -27.989 1.00 61.69 315 GLY A CA 1
ATOM 2419 C C . GLY A 1 315 ? 31.731 -17.904 -27.202 1.00 61.69 315 GLY A C 1
ATOM 2420 O O . GLY A 1 315 ? 32.653 -17.436 -26.540 1.00 61.69 315 GLY A O 1
ATOM 2421 N N . ILE A 1 316 ? 30.517 -17.333 -27.225 1.00 63.81 316 ILE A N 1
ATOM 2422 C CA . ILE A 1 316 ? 30.219 -16.043 -26.575 1.00 63.81 316 ILE A CA 1
ATOM 2423 C C . ILE A 1 316 ? 29.018 -16.188 -25.629 1.00 63.81 316 ILE A C 1
ATOM 2425 O O . ILE A 1 316 ? 27.864 -16.116 -26.041 1.00 63.81 316 ILE A O 1
ATOM 2429 N N . GLY A 1 317 ? 29.288 -16.396 -24.338 1.00 55.91 317 GLY A N 1
ATOM 2430 C CA . GLY A 1 317 ? 28.264 -16.410 -23.290 1.00 55.91 317 GLY A CA 1
ATOM 2431 C C . GLY A 1 317 ? 27.997 -15.001 -22.761 1.00 55.91 317 GLY A C 1
ATOM 2432 O O . GLY A 1 317 ? 28.688 -14.544 -21.847 1.00 55.91 317 GLY A O 1
ATOM 2433 N N . MET A 1 318 ? 27.007 -14.308 -23.324 1.00 62.53 318 MET A N 1
ATOM 2434 C CA . MET A 1 318 ? 26.579 -12.989 -22.849 1.00 62.53 318 MET A CA 1
ATOM 2435 C C . MET A 1 318 ? 25.075 -12.965 -22.568 1.00 62.53 318 MET A C 1
ATOM 2437 O O . MET A 1 318 ? 24.259 -13.237 -23.447 1.00 62.53 318 MET A O 1
ATOM 2441 N N . ASN A 1 319 ? 24.723 -12.585 -21.341 1.00 64.44 319 ASN A N 1
ATOM 2442 C CA . ASN A 1 319 ? 23.364 -12.220 -20.955 1.00 64.44 319 ASN A CA 1
ATOM 2443 C C . ASN A 1 319 ? 23.303 -10.697 -20.811 1.00 64.44 319 ASN A C 1
ATOM 2445 O O . ASN A 1 319 ? 24.295 -10.089 -20.417 1.00 64.44 319 ASN A O 1
ATOM 2449 N N . ALA A 1 320 ? 22.165 -10.085 -21.142 1.00 73.75 320 ALA A N 1
ATOM 2450 C CA . ALA A 1 320 ? 21.916 -8.711 -20.724 1.00 73.75 320 ALA A CA 1
ATOM 2451 C C . ALA A 1 320 ? 21.820 -8.674 -19.193 1.00 73.75 320 ALA A C 1
ATOM 2453 O O . ALA A 1 320 ? 21.122 -9.504 -18.609 1.00 73.75 320 ALA A O 1
ATOM 2454 N N . ASP A 1 321 ? 22.511 -7.730 -18.559 1.00 72.12 321 ASP A N 1
ATOM 2455 C CA . ASP A 1 321 ? 22.590 -7.682 -17.093 1.00 72.12 321 ASP A CA 1
ATOM 2456 C C . ASP A 1 321 ? 21.286 -7.194 -16.462 1.00 72.12 321 ASP A C 1
ATOM 2458 O O . ASP A 1 321 ? 20.903 -7.633 -15.381 1.00 72.12 321 ASP A O 1
ATOM 2462 N N . GLU A 1 322 ? 20.583 -6.301 -17.155 1.00 80.62 322 GLU A N 1
ATOM 2463 C CA . GLU A 1 322 ? 19.308 -5.759 -16.710 1.00 80.62 322 GLU A CA 1
ATOM 2464 C C . GLU A 1 322 ? 18.418 -5.494 -17.922 1.00 80.62 322 GLU A C 1
ATOM 2466 O O . GLU A 1 322 ? 18.850 -4.882 -18.907 1.00 80.62 322 GLU A O 1
ATOM 2471 N N . VAL A 1 323 ? 17.171 -5.963 -17.842 1.00 81.38 323 VAL A N 1
ATOM 2472 C CA . VAL A 1 323 ? 16.137 -5.702 -18.842 1.00 81.38 323 VAL A CA 1
ATOM 2473 C C . VAL A 1 323 ? 14.934 -5.086 -18.150 1.00 81.38 323 VAL A C 1
ATOM 2475 O O . VAL A 1 323 ? 14.243 -5.752 -17.384 1.00 81.38 323 VAL A O 1
ATOM 2478 N N . VAL A 1 324 ? 14.669 -3.819 -18.448 1.00 83.56 324 VAL A N 1
ATOM 2479 C CA . VAL A 1 324 ? 13.492 -3.094 -17.963 1.00 83.56 324 VAL A CA 1
ATOM 2480 C C . VAL A 1 324 ? 12.468 -3.038 -19.088 1.00 83.56 324 VAL A C 1
ATOM 2482 O O . VAL A 1 324 ? 12.787 -2.622 -20.198 1.00 83.56 324 VAL A O 1
ATOM 2485 N N . LEU A 1 325 ? 11.234 -3.459 -18.827 1.00 86.62 325 LEU A N 1
ATOM 2486 C CA . LEU A 1 325 ? 10.133 -3.316 -19.776 1.00 86.62 325 LEU A CA 1
ATOM 2487 C C . LEU A 1 325 ? 9.354 -2.038 -19.454 1.00 86.62 325 LEU A C 1
ATOM 2489 O O . LEU A 1 325 ? 8.752 -1.945 -18.387 1.00 86.62 325 LEU A O 1
ATOM 2493 N N . ASP A 1 326 ? 9.315 -1.092 -20.390 1.00 84.50 326 ASP A N 1
ATOM 2494 C CA . ASP A 1 326 ? 8.375 0.028 -20.331 1.00 84.50 326 ASP A CA 1
ATOM 2495 C C . ASP A 1 326 ? 7.151 -0.301 -21.191 1.00 84.50 326 ASP A C 1
ATOM 2497 O O . ASP A 1 326 ? 7.190 -0.292 -22.429 1.00 84.50 326 ASP A O 1
ATOM 2501 N N . PHE A 1 327 ? 6.057 -0.662 -20.523 1.00 85.75 327 PHE A N 1
ATOM 2502 C CA . PHE A 1 327 ? 4.801 -1.004 -21.171 1.00 85.75 327 PHE A CA 1
ATOM 2503 C C . PHE A 1 327 ? 3.609 -0.476 -20.374 1.00 85.75 327 PHE A C 1
ATOM 2505 O O . PHE A 1 327 ? 3.320 -0.922 -19.265 1.00 85.75 327 PHE A O 1
ATOM 2512 N N . LYS A 1 328 ? 2.855 0.449 -20.975 1.00 85.75 328 LYS A N 1
ATOM 2513 C CA . LYS A 1 328 ? 1.612 0.960 -20.383 1.00 85.75 328 LYS A CA 1
ATOM 2514 C C . LYS A 1 328 ? 0.461 -0.026 -20.634 1.00 85.75 328 LYS A C 1
ATOM 2516 O O . LYS A 1 328 ? 0.263 -0.424 -21.786 1.00 85.75 328 LYS A O 1
ATOM 2521 N N . PRO A 1 329 ? -0.355 -0.389 -19.625 1.00 79.75 329 PRO A N 1
ATOM 2522 C CA . PRO A 1 329 ? -1.541 -1.221 -19.831 1.00 79.75 329 PRO A CA 1
ATOM 2523 C C . PRO A 1 329 ? -2.432 -0.669 -20.953 1.00 79.75 329 PRO A C 1
ATOM 2525 O O . PRO A 1 329 ? -2.588 0.544 -21.088 1.00 79.75 329 PRO A O 1
ATOM 2528 N N . LYS A 1 330 ? -3.013 -1.552 -21.777 1.00 83.31 330 LYS A N 1
ATOM 2529 C CA . LYS A 1 330 ? -3.775 -1.219 -23.006 1.00 83.31 330 LYS A CA 1
ATOM 2530 C C . LYS A 1 330 ? -2.966 -0.583 -24.150 1.00 83.31 330 LYS A C 1
ATOM 2532 O O . LYS A 1 330 ? -3.511 -0.433 -25.248 1.00 83.31 330 LYS A O 1
ATOM 2537 N N . SER A 1 331 ? -1.693 -0.237 -23.948 1.00 90.38 331 SER A N 1
ATOM 2538 C CA . SER A 1 331 ? -0.816 0.181 -25.042 1.00 90.38 331 SER A CA 1
ATOM 2539 C C . SER A 1 331 ? -0.560 -0.986 -25.995 1.00 90.38 331 SER A C 1
ATOM 2541 O O . SER A 1 331 ? -0.586 -2.153 -25.619 1.00 90.38 331 SER A O 1
ATOM 2543 N N . ARG A 1 332 ? -0.297 -0.669 -27.263 1.00 93.81 332 ARG A N 1
ATOM 2544 C CA . ARG A 1 332 ? 0.252 -1.620 -28.247 1.00 93.81 332 ARG A CA 1
ATOM 2545 C C . ARG A 1 332 ? 1.703 -1.308 -28.585 1.00 93.81 332 ARG A C 1
ATOM 2547 O O . ARG A 1 332 ? 2.224 -1.829 -29.562 1.00 93.81 332 ARG A O 1
ATOM 2554 N N . ARG A 1 333 ? 2.323 -0.401 -27.840 1.00 95.19 333 ARG A N 1
ATOM 2555 C CA . ARG A 1 333 ? 3.711 0.026 -27.992 1.00 95.19 333 ARG A CA 1
ATOM 2556 C C . ARG A 1 333 ? 4.397 -0.120 -26.645 1.00 95.19 333 ARG A C 1
ATOM 2558 O O . ARG A 1 333 ? 3.789 0.206 -25.625 1.00 95.19 333 ARG A O 1
ATOM 2565 N N . GLY A 1 334 ? 5.629 -0.589 -26.673 1.00 94.56 334 GLY A N 1
ATOM 2566 C CA . GLY A 1 334 ? 6.488 -0.674 -25.502 1.00 94.56 334 GLY A CA 1
ATOM 2567 C C . GLY A 1 334 ? 7.944 -0.591 -25.917 1.00 94.56 334 GLY A C 1
ATOM 2568 O O . GLY A 1 334 ? 8.253 -0.490 -27.111 1.00 94.56 334 GLY A O 1
ATOM 2569 N N . SER A 1 335 ? 8.831 -0.634 -24.936 1.00 94.56 335 SER A N 1
ATOM 2570 C CA . SER A 1 335 ? 10.262 -0.726 -25.180 1.00 94.56 335 SER A CA 1
ATOM 2571 C C . SER A 1 335 ? 10.948 -1.647 -24.175 1.00 94.56 335 SER A C 1
ATOM 2573 O O . SER A 1 335 ? 10.531 -1.761 -23.023 1.00 94.56 335 SER A O 1
ATOM 2575 N N . PHE A 1 336 ? 12.003 -2.326 -24.627 1.00 94.00 336 PHE A N 1
ATOM 2576 C CA . PHE A 1 336 ? 12.957 -2.992 -23.742 1.00 94.00 336 PHE A CA 1
ATOM 2577 C C . PHE A 1 336 ? 14.123 -2.041 -23.484 1.00 94.00 336 PHE A C 1
ATOM 2579 O O . PHE A 1 336 ? 14.780 -1.625 -24.432 1.00 94.00 336 PHE A O 1
ATOM 2586 N N . GLY A 1 337 ? 14.400 -1.702 -22.233 1.00 92.12 337 GLY A N 1
ATOM 2587 C CA . GLY A 1 337 ? 15.651 -1.079 -21.817 1.00 92.12 337 GLY A CA 1
ATOM 2588 C C . GLY A 1 337 ? 16.656 -2.168 -21.469 1.00 92.12 337 GLY A C 1
ATOM 2589 O O . GLY A 1 337 ? 16.438 -2.906 -20.518 1.00 92.12 337 GLY A O 1
ATOM 2590 N N . ILE A 1 338 ? 17.730 -2.281 -22.238 1.00 90.88 338 ILE A N 1
ATOM 2591 C CA . ILE A 1 338 ? 18.756 -3.316 -22.105 1.00 90.88 338 ILE A CA 1
ATOM 2592 C C . ILE A 1 338 ? 20.046 -2.647 -21.655 1.00 90.88 338 ILE A C 1
ATOM 2594 O O . ILE A 1 338 ? 20.548 -1.757 -22.341 1.00 90.88 338 ILE A O 1
ATOM 2598 N N . SER A 1 339 ? 20.593 -3.073 -20.520 1.00 88.75 339 SER A N 1
ATOM 2599 C CA . SER A 1 339 ? 21.919 -2.643 -20.074 1.00 88.75 339 SER A CA 1
ATOM 2600 C C . SER A 1 339 ? 22.976 -3.635 -20.561 1.00 88.75 339 SER A C 1
ATOM 2602 O O . SER A 1 339 ? 22.963 -4.808 -20.180 1.00 88.75 339 SER A O 1
ATOM 2604 N N . LEU A 1 340 ? 23.872 -3.177 -21.435 1.00 86.06 340 LEU A N 1
ATOM 2605 C CA . LEU A 1 340 ? 24.999 -3.960 -21.939 1.00 86.06 340 LEU A CA 1
ATOM 2606 C C . LEU A 1 340 ? 26.228 -3.655 -21.088 1.00 86.06 340 LEU A C 1
ATOM 2608 O O . LEU A 1 340 ? 26.693 -2.519 -21.112 1.00 86.06 340 LEU A O 1
ATOM 2612 N N . SER A 1 341 ? 26.745 -4.632 -20.346 1.00 77.12 341 SER A N 1
ATOM 2613 C CA . SER A 1 341 ? 27.930 -4.455 -19.501 1.00 77.12 341 SER A CA 1
ATOM 2614 C C . SER A 1 341 ? 29.249 -4.773 -20.202 1.00 77.12 341 SER A C 1
ATOM 2616 O O . SER A 1 341 ? 29.283 -5.286 -21.322 1.00 77.12 341 SER A O 1
ATOM 2618 N N . GLN A 1 342 ? 30.341 -4.422 -19.515 1.00 62.41 342 GLN A N 1
ATOM 2619 C CA . GLN A 1 342 ? 31.736 -4.440 -19.961 1.00 62.41 342 GLN A CA 1
ATOM 2620 C C . GLN A 1 342 ? 32.265 -5.866 -20.213 1.00 62.41 342 GLN A C 1
ATOM 2622 O O . GLN A 1 342 ? 33.122 -6.377 -19.491 1.00 62.41 342 GLN A O 1
ATOM 2627 N N . ARG A 1 343 ? 31.769 -6.544 -21.248 1.00 65.81 343 ARG A N 1
ATOM 2628 C CA . ARG A 1 343 ? 32.397 -7.764 -21.770 1.00 65.81 343 ARG A CA 1
ATOM 2629 C C . ARG A 1 343 ? 32.964 -7.506 -23.154 1.00 65.81 343 ARG A C 1
ATOM 2631 O O . ARG A 1 343 ? 32.479 -6.657 -23.895 1.00 65.81 343 ARG A O 1
ATOM 2638 N N . HIS A 1 344 ? 34.020 -8.241 -23.486 1.00 62.75 344 HIS A N 1
ATOM 2639 C CA . HIS A 1 344 ? 34.692 -8.157 -24.775 1.00 62.75 344 HIS A CA 1
ATOM 2640 C C . HIS A 1 344 ? 33.715 -8.552 -25.891 1.00 62.75 344 HIS A C 1
ATOM 2642 O O . HIS A 1 344 ? 33.473 -9.735 -26.125 1.00 62.75 344 HIS A O 1
ATOM 2648 N N . PHE A 1 345 ? 33.136 -7.557 -26.565 1.00 74.00 345 PHE A N 1
ATOM 2649 C CA . PHE A 1 345 ? 32.448 -7.755 -27.835 1.00 74.00 345 PHE A CA 1
ATOM 2650 C C . PHE A 1 345 ? 33.512 -8.060 -28.895 1.00 74.00 345 PHE A C 1
ATOM 2652 O O . PHE A 1 345 ? 34.430 -7.253 -29.061 1.00 74.00 345 PHE A O 1
ATOM 2659 N N . PRO A 1 346 ? 33.439 -9.204 -29.596 1.00 76.75 346 PRO A N 1
ATOM 2660 C CA . PRO A 1 346 ? 34.303 -9.429 -30.740 1.00 76.75 346 PRO A CA 1
ATOM 2661 C C . PRO A 1 346 ? 33.993 -8.382 -31.810 1.00 76.75 346 PRO A C 1
ATOM 2663 O O . PRO A 1 346 ? 32.828 -8.107 -32.100 1.00 76.75 346 PRO A O 1
ATOM 2666 N N . THR A 1 347 ? 35.048 -7.833 -32.401 1.00 73.00 347 THR A N 1
ATOM 2667 C CA . THR A 1 347 ? 35.008 -6.741 -33.386 1.00 73.00 347 THR A CA 1
ATOM 2668 C C . THR A 1 347 ? 34.180 -7.086 -34.628 1.00 73.00 347 THR A C 1
ATOM 2670 O O . THR A 1 347 ? 33.595 -6.207 -35.255 1.00 73.00 347 THR A O 1
ATOM 2673 N N . ASP A 1 348 ? 34.052 -8.382 -34.929 1.00 79.12 348 ASP A N 1
ATOM 2674 C CA . ASP A 1 348 ? 33.471 -8.885 -36.178 1.00 79.12 348 ASP A CA 1
ATOM 2675 C C . ASP A 1 348 ? 32.041 -9.431 -36.024 1.00 79.12 348 ASP A C 1
ATOM 2677 O O . ASP A 1 348 ? 31.469 -9.978 -36.971 1.00 79.12 348 ASP A O 1
ATOM 2681 N N . VAL A 1 349 ? 31.445 -9.322 -34.832 1.00 79.38 349 VAL A N 1
ATOM 2682 C CA . VAL A 1 349 ? 30.121 -9.890 -34.553 1.00 79.38 349 VAL A CA 1
ATOM 2683 C C . VAL A 1 349 ? 29.078 -8.785 -34.461 1.00 79.38 349 VAL A C 1
ATOM 2685 O O . VAL A 1 349 ? 29.185 -7.875 -33.645 1.00 79.38 349 VAL A O 1
ATOM 2688 N N . THR A 1 350 ? 28.025 -8.904 -35.272 1.00 87.88 350 THR A N 1
ATOM 2689 C CA . THR A 1 350 ? 26.786 -8.137 -35.100 1.00 87.88 350 THR A CA 1
ATOM 2690 C C . THR A 1 350 ? 25.936 -8.842 -34.041 1.00 87.88 350 THR A C 1
ATOM 2692 O O . THR A 1 350 ? 25.365 -9.901 -34.325 1.00 87.88 350 THR A O 1
ATOM 2695 N N . PRO A 1 351 ? 25.873 -8.333 -32.795 1.00 88.25 351 PRO A N 1
ATOM 2696 C CA . PRO A 1 351 ? 25.145 -9.013 -31.740 1.00 88.25 351 PRO A CA 1
ATOM 2697 C C . PRO A 1 351 ? 23.658 -9.054 -32.095 1.00 88.25 351 PRO A C 1
ATOM 2699 O O . PRO A 1 351 ? 23.024 -8.032 -32.384 1.00 88.25 351 PRO A O 1
ATOM 2702 N N . GLN A 1 352 ? 23.111 -10.266 -32.084 1.00 92.38 352 GLN A N 1
ATOM 2703 C CA . GLN A 1 352 ? 21.686 -10.511 -32.222 1.00 92.38 352 GLN A CA 1
ATOM 2704 C C . GLN A 1 352 ? 21.118 -10.799 -30.839 1.00 92.38 352 GLN A C 1
ATOM 2706 O O . GLN A 1 352 ? 21.606 -11.680 -30.136 1.00 92.38 352 GLN A O 1
ATOM 2711 N N . PHE A 1 353 ? 20.078 -10.075 -30.458 1.00 92.44 353 PHE A N 1
ATOM 2712 C CA . PHE A 1 353 ? 19.392 -10.259 -29.187 1.00 92.44 353 PHE A CA 1
ATOM 2713 C C . PHE A 1 353 ? 18.029 -10.889 -29.428 1.00 92.44 353 PHE A C 1
ATOM 2715 O O . PHE A 1 353 ? 17.356 -10.575 -30.410 1.00 92.44 353 PHE A O 1
ATOM 2722 N N . ASN A 1 354 ? 17.634 -11.771 -28.517 1.00 95.31 354 ASN A N 1
ATOM 2723 C CA . ASN A 1 354 ? 16.315 -12.364 -28.436 1.00 95.31 354 ASN A CA 1
ATOM 2724 C C . ASN A 1 354 ? 15.716 -12.039 -27.063 1.00 95.31 354 ASN A C 1
ATOM 2726 O O . ASN A 1 354 ? 16.135 -12.594 -26.045 1.00 95.31 354 ASN A O 1
ATOM 2730 N N . CYS A 1 355 ? 14.764 -11.110 -27.042 1.00 95.56 355 CYS A N 1
ATOM 2731 C CA . CYS A 1 355 ? 14.030 -10.724 -25.841 1.00 95.56 355 CYS A CA 1
ATOM 2732 C C . CYS A 1 355 ? 12.680 -11.435 -25.789 1.00 95.56 355 CYS A C 1
ATOM 2734 O O . CYS A 1 355 ? 11.923 -11.380 -26.760 1.00 95.56 355 CYS A O 1
ATOM 2736 N N . SER A 1 356 ? 12.374 -12.064 -24.655 1.00 95.81 356 SER A N 1
ATOM 2737 C CA . SER A 1 356 ? 11.088 -12.724 -24.402 1.00 95.81 356 SER A CA 1
ATOM 2738 C C . SER A 1 356 ? 10.117 -11.748 -23.739 1.00 95.81 356 SER A C 1
ATOM 2740 O O . SER A 1 356 ? 10.447 -11.125 -22.730 1.00 95.81 356 SER A O 1
ATOM 2742 N N . LEU A 1 357 ? 8.915 -11.627 -24.296 1.00 96.56 357 LEU A N 1
ATOM 2743 C CA . LEU A 1 357 ? 7.802 -10.851 -23.761 1.00 96.56 357 LEU A CA 1
ATOM 2744 C C . LEU A 1 357 ? 6.669 -11.804 -23.373 1.00 96.56 357 LEU A C 1
ATOM 2746 O O . LEU A 1 357 ? 6.061 -12.438 -24.234 1.00 96.56 357 LEU A O 1
ATOM 2750 N N . ILE A 1 358 ? 6.360 -11.875 -22.082 1.00 96.75 358 ILE A N 1
ATOM 2751 C CA . ILE A 1 358 ? 5.205 -12.585 -21.534 1.00 96.75 358 ILE A CA 1
ATOM 2752 C C . ILE A 1 358 ? 4.013 -11.631 -21.537 1.00 96.75 358 ILE A C 1
ATOM 2754 O O . ILE A 1 358 ? 4.037 -10.592 -20.884 1.00 96.75 358 ILE A O 1
ATOM 2758 N N . ILE A 1 359 ? 2.939 -11.994 -22.231 1.00 96.00 359 ILE A N 1
ATOM 2759 C CA . ILE A 1 359 ? 1.710 -11.211 -22.344 1.00 96.00 359 ILE A CA 1
ATOM 2760 C C . ILE A 1 359 ? 0.573 -11.965 -21.651 1.00 96.00 359 ILE A C 1
ATOM 2762 O O . ILE A 1 359 ? 0.182 -13.059 -22.058 1.00 96.00 359 ILE A O 1
ATOM 2766 N N . THR A 1 360 ? -0.012 -11.354 -20.621 1.00 95.69 360 THR A N 1
ATOM 2767 C CA . THR A 1 360 ? -1.245 -11.851 -19.999 1.00 95.69 360 THR A CA 1
ATOM 2768 C C . THR A 1 360 ? -2.452 -11.201 -20.663 1.00 95.69 360 THR A C 1
ATOM 2770 O O . THR A 1 360 ? -2.627 -9.975 -20.658 1.00 95.69 360 THR A O 1
ATOM 2773 N N . ASN A 1 361 ? -3.303 -12.050 -21.230 1.00 96.00 361 ASN A N 1
ATOM 2774 C CA . ASN A 1 361 ? -4.426 -11.658 -22.067 1.00 96.00 361 ASN A CA 1
ATOM 2775 C C . ASN A 1 361 ? -5.762 -11.692 -21.312 1.00 96.00 361 ASN A C 1
ATOM 2777 O O . ASN A 1 361 ? -6.025 -12.602 -20.526 1.00 96.00 361 ASN A O 1
ATOM 2781 N N . LYS A 1 362 ? -6.657 -10.755 -21.645 1.00 95.31 362 LYS A N 1
ATOM 2782 C CA . LYS A 1 362 ? -8.083 -10.766 -21.278 1.00 95.31 362 LYS A CA 1
ATOM 2783 C C . LYS A 1 362 ? -8.957 -10.988 -22.496 1.00 95.31 362 LYS A C 1
ATOM 2785 O O . LYS A 1 362 ? -8.681 -10.442 -23.562 1.00 95.31 362 LYS A O 1
ATOM 2790 N N . LYS A 1 363 ? -10.093 -11.650 -22.311 1.00 96.06 363 LYS A N 1
ATOM 2791 C CA . LYS A 1 363 ? -11.233 -11.631 -23.231 1.00 96.06 363 LYS A CA 1
ATOM 2792 C C . LYS A 1 363 ? -12.512 -11.370 -22.436 1.00 96.06 363 LYS A C 1
ATOM 2794 O O . LYS A 1 363 ? -13.003 -12.251 -21.739 1.00 96.06 363 LYS A O 1
ATOM 2799 N N . GLY A 1 364 ? -13.067 -10.163 -22.539 1.00 94.69 364 GLY A N 1
ATOM 2800 C CA . GLY A 1 364 ? -14.229 -9.775 -21.728 1.00 94.69 364 GLY A CA 1
ATOM 2801 C C . GLY A 1 364 ? -13.871 -9.737 -20.240 1.00 94.69 364 GLY A C 1
ATOM 2802 O O . GLY A 1 364 ? -12.969 -8.993 -19.870 1.00 94.69 364 GLY A O 1
ATOM 2803 N N . SER A 1 365 ? -14.533 -10.549 -19.414 1.00 95.94 365 SER A N 1
ATOM 2804 C CA . SER A 1 365 ? -14.259 -10.696 -17.968 1.00 95.94 365 SER A CA 1
ATOM 2805 C C . SER A 1 365 ? -13.452 -11.958 -17.628 1.00 95.94 365 SER A C 1
ATOM 2807 O O . SER A 1 365 ? -13.429 -12.403 -16.483 1.00 95.94 365 SER A O 1
ATOM 2809 N N . THR A 1 366 ? -12.790 -12.544 -18.628 1.00 96.88 366 THR A N 1
ATOM 2810 C CA . THR A 1 366 ? -11.980 -13.756 -18.484 1.00 96.88 366 THR A CA 1
ATOM 2811 C C . THR A 1 366 ? -10.514 -13.448 -18.765 1.00 96.88 366 THR A C 1
ATOM 2813 O O . THR A 1 366 ? -10.189 -12.890 -19.813 1.00 96.88 366 THR A O 1
ATOM 2816 N N . ILE A 1 367 ? -9.631 -13.819 -17.846 1.00 96.56 367 ILE A N 1
ATOM 2817 C CA . ILE A 1 367 ? -8.182 -13.869 -18.028 1.00 96.56 367 ILE A CA 1
ATOM 2818 C C . ILE A 1 367 ? -7.801 -15.216 -18.613 1.00 96.56 367 ILE A C 1
ATOM 2820 O O . ILE A 1 367 ? -8.288 -16.260 -18.180 1.00 96.56 367 ILE A O 1
ATOM 2824 N N . ILE A 1 368 ? -6.881 -15.185 -19.566 1.00 97.00 368 ILE A N 1
ATOM 2825 C CA . ILE A 1 368 ? -6.227 -16.387 -20.053 1.00 97.00 368 ILE A CA 1
ATOM 2826 C C . ILE A 1 368 ? -5.043 -16.679 -19.133 1.00 97.00 368 ILE A C 1
ATOM 2828 O O . ILE A 1 368 ? -4.064 -15.937 -19.122 1.00 97.00 368 ILE A O 1
ATOM 2832 N N . GLY A 1 369 ? -5.185 -17.717 -18.308 1.00 93.19 369 GLY A N 1
ATOM 2833 C CA . GLY A 1 369 ? -4.236 -18.068 -17.250 1.00 93.19 369 GLY A CA 1
ATOM 2834 C C . GLY A 1 369 ? -2.880 -18.531 -17.776 1.00 93.19 369 GLY A C 1
ATOM 2835 O O . GLY A 1 369 ? -1.878 -18.389 -17.084 1.00 93.19 369 GLY A O 1
ATOM 2836 N N . THR A 1 370 ? -2.832 -19.034 -19.012 1.00 95.94 370 THR A N 1
ATOM 2837 C CA . THR A 1 370 ? -1.581 -19.344 -19.706 1.00 95.94 370 THR A CA 1
ATOM 2838 C C . THR A 1 370 ? -1.106 -18.094 -20.448 1.00 95.94 370 THR A C 1
ATOM 2840 O O . THR A 1 370 ? -1.745 -17.704 -21.429 1.00 95.94 370 THR A O 1
ATOM 2843 N N . PRO A 1 371 ? -0.022 -17.434 -20.004 1.00 96.25 371 PRO A N 1
ATOM 2844 C CA . PRO A 1 371 ? 0.450 -16.243 -20.683 1.00 96.25 371 PRO A CA 1
ATOM 2845 C C . PRO A 1 371 ? 1.027 -16.591 -22.059 1.00 96.25 371 PRO A C 1
ATOM 2847 O O . PRO A 1 371 ? 1.651 -17.635 -22.257 1.00 96.25 371 PRO A O 1
ATOM 2850 N N . GLU A 1 372 ? 0.823 -15.688 -23.008 1.00 96.62 372 GLU A N 1
ATOM 2851 C CA . GLU A 1 372 ? 1.363 -15.775 -24.362 1.00 96.62 372 GLU A CA 1
ATOM 2852 C C . GLU A 1 372 ? 2.814 -15.287 -24.376 1.00 96.62 372 GLU A C 1
ATOM 2854 O O . GLU A 1 372 ? 3.151 -14.338 -23.672 1.00 96.62 372 GLU A O 1
ATOM 2859 N N . ARG A 1 373 ? 3.680 -15.923 -25.169 1.00 97.38 373 ARG A N 1
ATOM 2860 C CA . ARG A 1 373 ? 5.093 -15.544 -25.290 1.00 97.38 373 ARG A CA 1
ATOM 2861 C C . ARG A 1 373 ? 5.379 -15.012 -26.679 1.00 97.38 373 ARG A C 1
ATOM 2863 O O . ARG A 1 373 ? 5.161 -15.704 -27.668 1.00 97.38 373 ARG A O 1
ATOM 2870 N N . GLU A 1 374 ? 5.930 -13.812 -26.727 1.00 97.19 374 GLU A N 1
ATOM 2871 C CA . GLU A 1 374 ? 6.391 -13.156 -27.941 1.00 97.19 374 GLU A CA 1
ATOM 2872 C C . GLU A 1 374 ? 7.900 -12.935 -27.878 1.00 97.19 374 GLU A C 1
ATOM 2874 O O . GLU A 1 374 ? 8.460 -12.695 -26.813 1.00 97.19 374 GLU A O 1
ATOM 2879 N N . TYR A 1 375 ? 8.561 -12.987 -29.031 1.00 96.00 375 TYR A N 1
ATOM 2880 C CA . TYR A 1 375 ? 10.010 -12.836 -29.116 1.00 96.00 375 TYR A CA 1
ATOM 2881 C C . TYR A 1 375 ? 10.367 -11.636 -29.987 1.00 96.00 375 TYR A C 1
ATOM 2883 O O . TYR A 1 375 ? 9.972 -11.553 -31.154 1.00 96.00 375 TYR A O 1
ATOM 2891 N N . ALA A 1 376 ? 11.137 -10.705 -29.429 1.00 95.69 376 ALA A N 1
ATOM 2892 C CA . ALA A 1 376 ? 11.766 -9.633 -30.184 1.00 95.69 376 ALA A CA 1
ATOM 2893 C C . ALA A 1 376 ? 13.187 -10.046 -30.547 1.00 95.69 376 ALA A C 1
ATOM 2895 O O . ALA A 1 376 ? 14.076 -10.055 -29.696 1.00 95.69 376 ALA A O 1
ATOM 2896 N N . VAL A 1 377 ? 13.388 -10.355 -31.827 1.00 95.50 377 VAL A N 1
ATOM 2897 C CA . VAL A 1 377 ? 14.716 -10.600 -32.386 1.00 95.50 377 VAL A CA 1
ATOM 2898 C C . VAL A 1 377 ? 15.167 -9.360 -33.143 1.00 95.50 377 VAL A C 1
ATOM 2900 O O . VAL A 1 377 ? 14.510 -8.947 -34.099 1.00 95.50 377 VAL A O 1
ATOM 2903 N N . PHE A 1 378 ? 16.283 -8.772 -32.727 1.00 94.75 378 PHE A N 1
ATOM 2904 C CA . PHE A 1 378 ? 16.880 -7.619 -33.397 1.00 94.75 378 PHE A CA 1
ATOM 2905 C C . PHE A 1 378 ? 18.404 -7.723 -33.385 1.00 94.75 378 PHE A C 1
ATOM 2907 O O . PHE A 1 378 ? 19.002 -8.386 -32.539 1.00 94.75 378 PHE A O 1
ATOM 2914 N N . THR A 1 379 ? 19.026 -7.076 -34.361 1.00 94.50 379 THR A N 1
ATOM 2915 C CA . THR A 1 379 ? 20.478 -6.992 -34.511 1.00 94.50 379 THR A CA 1
ATOM 2916 C C . THR A 1 379 ? 20.911 -5.561 -34.271 1.00 94.50 379 THR A C 1
ATOM 2918 O O . THR A 1 379 ? 20.248 -4.633 -34.738 1.00 94.50 379 THR A O 1
ATOM 2921 N N . MET A 1 380 ? 22.026 -5.379 -33.576 1.00 91.94 380 MET A N 1
ATOM 2922 C CA . MET A 1 380 ? 22.651 -4.069 -33.447 1.00 91.94 380 MET A CA 1
ATOM 2923 C C . MET A 1 380 ? 23.886 -4.009 -34.327 1.00 91.94 380 MET A C 1
ATOM 2925 O O . MET A 1 380 ? 24.690 -4.940 -34.339 1.00 91.94 380 MET A O 1
ATOM 2929 N N . ASN A 1 381 ? 24.038 -2.908 -35.054 1.00 92.00 381 ASN A N 1
ATOM 2930 C CA . ASN A 1 381 ? 25.277 -2.673 -35.773 1.00 92.00 381 ASN A CA 1
ATOM 2931 C C . ASN A 1 381 ? 26.361 -2.309 -34.762 1.00 92.00 381 ASN A C 1
ATOM 2933 O O . ASN A 1 381 ? 26.105 -1.611 -33.784 1.00 92.00 381 ASN A O 1
ATOM 2937 N N . THR A 1 382 ? 27.576 -2.767 -34.994 1.00 89.94 382 THR A N 1
ATOM 2938 C CA . THR A 1 382 ? 28.738 -2.405 -34.191 1.00 89.94 382 THR A CA 1
ATOM 2939 C C . THR A 1 382 ? 29.690 -1.607 -35.063 1.00 89.94 382 THR A C 1
ATOM 2941 O O . THR A 1 382 ? 29.760 -1.811 -36.274 1.00 89.94 382 THR A O 1
ATOM 2944 N N . TYR A 1 383 ? 30.365 -0.635 -34.466 1.00 87.69 383 TYR A N 1
ATOM 2945 C CA . TYR A 1 383 ? 31.416 0.114 -35.133 1.00 87.69 383 TYR A CA 1
ATOM 2946 C C . TYR A 1 383 ? 32.550 0.392 -34.158 1.00 87.69 383 TYR A C 1
ATOM 2948 O O . TYR A 1 383 ? 32.351 0.486 -32.944 1.00 87.69 383 TYR A O 1
ATOM 2956 N N . GLU A 1 384 ? 33.744 0.531 -34.709 1.00 84.06 384 GLU A N 1
ATOM 2957 C CA . GLU A 1 384 ? 34.914 0.994 -33.987 1.00 84.06 384 GLU A CA 1
ATOM 2958 C C . GLU A 1 384 ? 35.270 2.359 -34.544 1.00 84.06 384 GLU A C 1
ATOM 2960 O O . GLU A 1 384 ? 35.584 2.514 -35.722 1.00 84.06 384 GLU A O 1
ATOM 2965 N N . THR A 1 385 ? 35.157 3.374 -33.701 1.00 79.25 385 THR A N 1
ATOM 2966 C CA . THR A 1 385 ? 35.802 4.653 -33.966 1.00 79.25 385 THR A CA 1
ATOM 2967 C C . THR A 1 385 ? 36.986 4.711 -33.024 1.00 79.25 385 THR A C 1
ATOM 2969 O O . THR A 1 385 ? 36.805 4.619 -31.805 1.00 79.25 385 THR A O 1
ATOM 2972 N N . GLU A 1 386 ? 38.188 4.793 -33.585 1.00 70.62 386 GLU A N 1
ATOM 2973 C CA . GLU A 1 386 ? 39.361 5.213 -32.830 1.00 70.62 386 GLU A CA 1
ATOM 2974 C C . GLU A 1 386 ? 39.060 6.621 -32.315 1.00 70.62 386 GLU A C 1
ATOM 2976 O O . GLU A 1 386 ? 38.754 7.527 -33.093 1.00 70.62 386 GLU A O 1
ATOM 2981 N N . LEU A 1 387 ? 39.025 6.789 -30.994 1.00 61.97 387 LEU A N 1
ATOM 2982 C CA . LEU A 1 387 ? 38.882 8.118 -30.410 1.00 61.97 387 LEU A CA 1
ATOM 2983 C C . LEU A 1 387 ? 40.118 8.924 -30.839 1.00 61.97 387 LEU A C 1
ATOM 2985 O O . LEU A 1 387 ? 41.223 8.440 -30.594 1.00 61.97 387 LEU A O 1
ATOM 2989 N N . PRO A 1 388 ? 39.973 10.105 -31.475 1.00 67.88 388 PRO A N 1
ATOM 2990 C CA . PRO A 1 388 ? 41.117 10.910 -31.883 1.00 67.88 388 PRO A CA 1
ATOM 2991 C C . PRO A 1 388 ? 41.924 11.293 -30.641 1.00 67.88 388 PRO A C 1
ATOM 2993 O O . PRO A 1 388 ? 41.536 12.178 -29.874 1.00 67.88 388 PRO A O 1
ATOM 2996 N N . THR A 1 389 ? 43.039 10.601 -30.421 1.00 66.50 389 THR A N 1
ATOM 2997 C CA . THR A 1 389 ? 43.934 10.810 -29.276 1.00 66.50 389 THR A CA 1
ATOM 2998 C C . THR A 1 389 ? 44.427 12.250 -29.209 1.00 66.50 389 THR A C 1
ATOM 3000 O O . THR A 1 389 ? 44.610 12.800 -28.127 1.00 66.50 389 THR A O 1
ATOM 3003 N N . ASP A 1 390 ? 44.562 12.894 -30.364 1.00 71.38 390 ASP A N 1
ATOM 3004 C CA . ASP A 1 390 ? 45.123 14.234 -30.509 1.00 71.38 390 ASP A CA 1
ATOM 3005 C C . ASP A 1 390 ? 44.172 15.309 -29.964 1.00 71.38 390 ASP A C 1
ATOM 3007 O O . ASP A 1 390 ? 44.608 16.260 -29.315 1.00 71.38 390 ASP A O 1
ATOM 3011 N N . VAL A 1 391 ? 42.859 15.124 -30.153 1.00 66.75 391 VAL A N 1
ATOM 3012 C CA . VAL A 1 391 ? 41.821 16.028 -29.626 1.00 66.75 391 VAL A CA 1
ATOM 3013 C C . VAL A 1 391 ? 41.717 15.886 -28.107 1.00 66.75 391 VAL A C 1
ATOM 3015 O O . VAL A 1 391 ? 41.694 16.888 -27.393 1.00 66.75 391 VAL A O 1
ATOM 3018 N N . LEU A 1 392 ? 41.752 14.644 -27.613 1.00 62.66 392 LEU A N 1
ATOM 3019 C CA . LEU A 1 392 ? 41.786 14.324 -26.182 1.00 62.66 392 LEU A CA 1
ATOM 3020 C C . LEU A 1 392 ? 43.012 14.937 -25.485 1.00 62.66 392 LEU A C 1
ATOM 3022 O O . LEU A 1 392 ? 42.888 15.519 -24.407 1.00 62.66 392 LEU A O 1
ATOM 3026 N N . ASN A 1 393 ? 44.189 14.848 -26.108 1.00 73.25 393 ASN A N 1
ATOM 3027 C CA . ASN A 1 393 ? 45.431 15.387 -25.555 1.00 73.25 393 ASN A CA 1
ATOM 3028 C C . ASN A 1 393 ? 45.466 16.925 -25.577 1.00 73.25 393 ASN A C 1
ATOM 3030 O O . ASN A 1 393 ? 45.899 17.538 -24.599 1.00 73.25 393 ASN A O 1
ATOM 3034 N N . ALA A 1 394 ? 44.969 17.564 -26.643 1.00 74.06 394 ALA A N 1
ATOM 3035 C CA . ALA A 1 394 ? 44.892 19.024 -26.732 1.00 74.06 394 ALA A CA 1
ATOM 3036 C C . ALA A 1 394 ? 43.923 19.623 -25.697 1.00 74.06 394 ALA A C 1
ATOM 3038 O O . ALA A 1 394 ? 44.227 20.638 -25.065 1.00 74.06 394 ALA A O 1
ATOM 3039 N N . GLU A 1 395 ? 42.771 18.981 -25.479 1.00 70.94 395 GLU A N 1
ATOM 3040 C CA . GLU A 1 395 ? 41.816 19.405 -24.454 1.00 70.94 395 GLU A CA 1
ATOM 3041 C C . GLU A 1 395 ? 42.378 19.197 -23.040 1.00 70.94 395 GLU A C 1
ATOM 3043 O O . GLU A 1 395 ? 42.263 20.086 -22.193 1.00 70.94 395 GLU A O 1
ATOM 3048 N N . ARG A 1 396 ? 43.088 18.084 -22.809 1.00 71.81 396 ARG A N 1
ATOM 3049 C CA . ARG A 1 396 ? 43.794 17.812 -21.550 1.00 71.81 396 ARG A CA 1
ATOM 3050 C C . ARG A 1 396 ? 44.827 18.898 -21.224 1.00 71.81 396 ARG A C 1
ATOM 3052 O O . ARG A 1 396 ? 44.814 19.405 -20.105 1.00 71.81 396 ARG A O 1
ATOM 3059 N N . GLN A 1 397 ? 45.667 19.301 -22.184 1.00 77.19 397 GLN A N 1
ATOM 3060 C CA . GLN A 1 397 ? 46.681 20.346 -21.971 1.00 77.19 397 GLN A CA 1
ATOM 3061 C C . GLN A 1 397 ? 46.059 21.715 -21.675 1.00 77.19 397 GLN A C 1
ATOM 3063 O O . GLN A 1 397 ? 46.501 22.424 -20.775 1.00 77.19 397 GLN A O 1
ATOM 3068 N N . LYS A 1 398 ? 44.979 22.068 -22.375 1.00 80.19 398 LYS A N 1
ATOM 3069 C CA . LYS A 1 398 ? 44.256 23.317 -22.116 1.00 80.19 398 LYS A CA 1
ATOM 3070 C C . LYS A 1 398 ? 43.694 23.371 -20.689 1.00 80.19 398 LYS A C 1
ATOM 3072 O O . LYS A 1 398 ? 43.755 24.416 -20.047 1.00 80.19 398 LYS A O 1
ATOM 3077 N N . ILE A 1 399 ? 43.171 22.249 -20.185 1.00 73.06 399 ILE A N 1
ATOM 3078 C CA . ILE A 1 399 ? 42.666 22.151 -18.808 1.00 73.06 399 ILE A CA 1
ATOM 3079 C C . ILE A 1 399 ? 43.811 22.318 -17.793 1.00 73.06 399 ILE A C 1
ATOM 3081 O O . ILE A 1 399 ? 43.618 23.000 -16.787 1.00 73.06 399 ILE A O 1
ATOM 3085 N N . TYR A 1 400 ? 44.995 21.752 -18.058 1.00 74.81 400 TYR A N 1
ATOM 3086 C CA . TYR A 1 400 ? 46.180 21.934 -17.209 1.00 74.81 400 TYR A CA 1
ATOM 3087 C C . TYR A 1 400 ? 46.584 23.408 -17.073 1.00 74.81 400 TYR A C 1
ATOM 3089 O O . TYR A 1 400 ? 46.716 23.910 -15.953 1.00 74.81 400 TYR A O 1
ATOM 3097 N N . ASP A 1 401 ? 46.721 24.107 -18.200 1.00 81.56 401 ASP A N 1
ATOM 3098 C CA . ASP A 1 401 ? 47.166 25.504 -18.229 1.00 81.56 401 ASP A CA 1
ATOM 3099 C C . ASP A 1 401 ? 46.180 26.435 -17.490 1.00 81.56 401 ASP A C 1
ATOM 3101 O O . ASP A 1 401 ? 46.585 27.377 -16.794 1.00 81.56 401 ASP A O 1
ATOM 3105 N N . ASP A 1 402 ? 44.874 26.162 -17.605 1.00 78.44 402 ASP A N 1
ATOM 3106 C CA . ASP A 1 402 ? 43.823 26.925 -16.925 1.00 78.44 402 ASP A CA 1
ATOM 3107 C C . ASP A 1 402 ? 43.848 26.703 -15.397 1.00 78.44 402 ASP A C 1
ATOM 3109 O O . ASP A 1 402 ? 43.756 27.672 -14.633 1.00 78.44 402 ASP A O 1
ATOM 3113 N N . ILE A 1 403 ? 44.047 25.461 -14.933 1.00 75.50 403 ILE A N 1
ATOM 3114 C CA . ILE A 1 403 ? 44.124 25.127 -13.498 1.00 75.50 403 ILE A CA 1
ATOM 3115 C C . ILE A 1 403 ? 45.349 25.779 -12.841 1.00 75.50 403 ILE A C 1
ATOM 3117 O O . ILE A 1 403 ? 45.242 26.356 -11.752 1.00 75.50 403 ILE A O 1
ATOM 3121 N N . GLU A 1 404 ? 46.514 25.732 -13.490 1.00 80.06 404 GLU A N 1
ATOM 3122 C CA . GLU A 1 404 ? 47.752 26.277 -12.925 1.00 80.06 404 GLU A CA 1
ATOM 3123 C C . GLU A 1 404 ? 47.696 27.807 -12.782 1.00 80.06 404 GLU A C 1
ATOM 3125 O O . GLU A 1 404 ? 48.057 28.372 -11.740 1.00 80.06 404 GLU A O 1
ATOM 3130 N N . LYS A 1 405 ? 47.144 28.490 -13.790 1.00 81.62 405 LYS A N 1
ATOM 3131 C CA . LYS A 1 405 ? 46.960 29.946 -13.782 1.00 81.62 405 LYS A CA 1
ATOM 3132 C C . LYS A 1 405 ? 46.037 30.425 -12.660 1.00 81.62 405 LYS A C 1
ATOM 3134 O O . LYS A 1 405 ? 46.274 31.501 -12.093 1.00 81.62 405 LYS A O 1
ATOM 3139 N N . ASP A 1 406 ? 44.993 29.666 -12.342 1.00 76.81 406 ASP A N 1
ATOM 3140 C CA . ASP A 1 406 ? 44.041 30.026 -11.291 1.00 76.81 406 ASP A CA 1
ATOM 3141 C C . ASP A 1 406 ? 44.555 29.673 -9.886 1.00 76.81 406 ASP A C 1
ATOM 3143 O O . ASP A 1 406 ? 44.353 30.460 -8.950 1.00 76.81 406 ASP A O 1
ATOM 3147 N N . ARG A 1 407 ? 45.344 28.597 -9.740 1.00 77.62 407 ARG A N 1
ATOM 3148 C CA . ARG A 1 407 ? 46.022 28.242 -8.479 1.00 77.62 407 ARG A CA 1
ATOM 3149 C C . ARG A 1 407 ? 46.932 29.366 -7.977 1.00 77.62 407 ARG A C 1
ATOM 3151 O O . ARG A 1 407 ? 46.778 29.815 -6.839 1.00 77.62 407 ARG A O 1
ATOM 3158 N N . VAL A 1 408 ? 47.803 29.905 -8.837 1.00 80.25 408 VAL A N 1
ATOM 3159 C CA . VAL A 1 408 ? 48.759 30.971 -8.460 1.00 80.25 408 VAL A CA 1
ATOM 3160 C C . VAL A 1 408 ? 48.047 32.220 -7.921 1.00 80.25 408 VAL A C 1
ATOM 3162 O O . VAL A 1 408 ? 48.472 32.812 -6.924 1.00 80.25 408 VAL A O 1
ATOM 3165 N N . LYS A 1 409 ? 46.933 32.626 -8.543 1.00 78.88 409 LYS A N 1
ATOM 3166 C CA . LYS A 1 409 ? 46.153 33.792 -8.090 1.00 78.88 409 LYS A CA 1
ATOM 3167 C C . LYS A 1 409 ? 45.478 33.543 -6.745 1.00 78.88 409 LYS A C 1
ATOM 3169 O O . LYS A 1 409 ? 45.412 34.451 -5.908 1.00 78.88 409 LYS A O 1
ATOM 3174 N N . ILE A 1 410 ? 44.961 32.335 -6.537 1.00 75.69 410 ILE A N 1
ATOM 3175 C CA . ILE A 1 410 ? 44.254 31.958 -5.313 1.00 75.69 410 ILE A CA 1
ATOM 3176 C C . ILE A 1 410 ? 45.228 31.876 -4.133 1.00 75.69 410 ILE A C 1
ATOM 3178 O O . ILE A 1 410 ? 44.904 32.384 -3.057 1.00 75.69 410 ILE A O 1
ATOM 3182 N N . ASP A 1 411 ? 46.445 31.371 -4.338 1.00 78.12 411 ASP A N 1
ATOM 3183 C CA . ASP A 1 411 ? 47.483 31.319 -3.301 1.00 78.12 411 ASP A CA 1
ATOM 3184 C C . ASP A 1 411 ? 47.987 32.710 -2.889 1.00 78.12 411 ASP A C 1
ATOM 3186 O O . ASP A 1 411 ? 48.095 33.010 -1.695 1.00 78.12 411 ASP A O 1
ATOM 3190 N N . GLN A 1 412 ? 48.214 33.615 -3.848 1.00 81.56 412 GLN A N 1
ATOM 3191 C CA . GLN A 1 412 ? 48.575 35.010 -3.550 1.00 81.56 412 GLN A CA 1
ATOM 3192 C C . GLN A 1 412 ? 47.468 35.738 -2.769 1.00 81.56 412 GLN A C 1
ATOM 3194 O O . GLN A 1 412 ? 47.726 36.459 -1.794 1.00 81.56 412 GLN A O 1
ATOM 3199 N N . THR A 1 413 ? 46.212 35.513 -3.161 1.00 76.81 413 THR A N 1
ATOM 3200 C CA . THR A 1 413 ? 45.044 36.071 -2.468 1.00 76.81 413 THR A CA 1
ATOM 3201 C C . THR A 1 413 ? 44.929 35.504 -1.051 1.00 76.81 413 THR A C 1
ATOM 3203 O O . THR A 1 413 ? 44.653 36.244 -0.106 1.00 76.81 413 THR A O 1
ATOM 3206 N N . MET A 1 414 ? 45.231 34.216 -0.872 1.00 76.00 414 MET A N 1
ATOM 3207 C CA . MET A 1 414 ? 45.187 33.529 0.415 1.00 76.00 414 MET A CA 1
ATOM 3208 C C . MET A 1 414 ? 46.222 34.037 1.407 1.00 76.00 414 MET A C 1
ATOM 3210 O O . MET A 1 414 ? 45.909 34.250 2.578 1.00 76.00 414 MET A O 1
ATOM 3214 N N . GLN A 1 415 ? 47.460 34.252 0.963 1.00 81.31 415 GLN A N 1
ATOM 3215 C CA . GLN A 1 415 ? 48.501 34.801 1.832 1.00 81.31 415 GLN A CA 1
ATOM 3216 C C . GLN A 1 415 ? 48.123 36.203 2.324 1.00 81.31 415 GLN A C 1
ATOM 3218 O O . GLN A 1 415 ? 48.254 36.505 3.513 1.00 81.31 415 GLN A O 1
ATOM 3223 N N . THR A 1 416 ? 47.558 37.024 1.434 1.00 80.69 416 THR A N 1
ATOM 3224 C CA . THR A 1 416 ? 47.041 38.357 1.773 1.00 80.69 416 THR A CA 1
ATOM 3225 C C . THR A 1 416 ? 45.881 38.266 2.770 1.00 80.69 416 THR A C 1
ATOM 3227 O O . THR A 1 416 ? 45.824 39.024 3.741 1.00 80.69 416 THR A O 1
ATOM 3230 N N . PHE A 1 417 ? 44.983 37.297 2.581 1.00 79.50 417 PHE A N 1
ATOM 3231 C CA . PHE A 1 417 ? 43.829 37.084 3.447 1.00 79.50 417 PHE A CA 1
ATOM 3232 C C . PHE A 1 417 ? 44.218 36.578 4.846 1.00 79.50 417 PHE A C 1
ATOM 3234 O O . PHE A 1 417 ? 43.749 37.121 5.845 1.00 79.50 417 PHE A O 1
ATOM 3241 N N . LYS A 1 418 ? 45.143 35.612 4.947 1.00 80.62 418 LYS A N 1
ATOM 3242 C CA . LYS A 1 418 ? 45.696 35.128 6.228 1.00 80.62 418 LYS A CA 1
ATOM 3243 C C . LYS A 1 418 ? 46.380 36.252 7.009 1.00 80.62 418 LYS A C 1
ATOM 3245 O O . LYS A 1 418 ? 46.201 36.358 8.223 1.00 80.62 418 LYS A O 1
ATOM 3250 N N . ALA A 1 419 ? 47.118 37.124 6.318 1.00 81.94 419 ALA A N 1
ATOM 3251 C CA . ALA A 1 419 ? 47.715 38.307 6.930 1.00 81.94 419 ALA A CA 1
ATOM 3252 C C . ALA A 1 419 ? 46.640 39.276 7.458 1.00 81.94 419 ALA A C 1
ATOM 3254 O O . ALA A 1 419 ? 46.733 39.737 8.597 1.00 81.94 419 ALA A O 1
ATOM 3255 N N . ALA A 1 420 ? 45.586 39.533 6.675 1.00 83.50 420 ALA A N 1
ATOM 3256 C CA . ALA A 1 420 ? 44.458 40.357 7.104 1.00 83.50 420 ALA A CA 1
ATOM 3257 C C . ALA A 1 420 ? 43.721 39.752 8.313 1.00 83.50 420 ALA A C 1
ATOM 3259 O O . ALA A 1 420 ? 43.386 40.477 9.247 1.00 83.50 420 ALA A O 1
ATOM 3260 N N . GLN A 1 421 ? 43.523 38.430 8.346 1.00 82.25 421 GLN A N 1
ATOM 3261 C CA . GLN A 1 421 ? 42.862 37.729 9.450 1.00 82.25 421 GLN A CA 1
ATOM 3262 C C . GLN A 1 421 ? 43.662 37.822 10.748 1.00 82.25 421 GLN A C 1
ATOM 3264 O O . GLN A 1 421 ? 43.088 38.111 11.799 1.00 82.25 421 GLN A O 1
ATOM 3269 N N . ALA A 1 422 ? 44.985 37.663 10.676 1.00 80.12 422 ALA A N 1
ATOM 3270 C CA . ALA A 1 422 ? 45.865 37.846 11.825 1.00 80.12 422 ALA A CA 1
ATOM 3271 C C . ALA A 1 422 ? 45.801 39.286 12.367 1.00 80.12 422 ALA A C 1
ATOM 3273 O O . ALA A 1 422 ? 45.652 39.490 13.572 1.00 80.12 422 ALA A O 1
ATOM 3274 N N . ILE A 1 423 ? 45.843 40.290 11.481 1.00 84.00 423 ILE A N 1
ATOM 3275 C CA . ILE A 1 423 ? 45.735 41.709 11.859 1.00 84.00 423 ILE A CA 1
ATOM 3276 C C . ILE A 1 423 ? 44.374 41.994 12.507 1.00 84.00 423 ILE A C 1
ATOM 3278 O O . ILE A 1 423 ? 44.308 42.610 13.571 1.00 84.00 423 ILE A O 1
ATOM 3282 N N . CYS A 1 424 ? 43.287 41.515 11.907 1.00 85.19 424 CYS A N 1
ATOM 3283 C CA . CYS A 1 424 ? 41.939 41.740 12.412 1.00 85.19 424 CYS A CA 1
ATOM 3284 C C . CYS A 1 424 ? 41.660 40.999 13.723 1.00 85.19 424 CYS A C 1
ATOM 3286 O O . CYS A 1 424 ? 41.010 41.564 14.599 1.00 85.19 424 CYS A O 1
ATOM 3288 N N . GLY A 1 425 ? 42.206 39.795 13.919 1.00 81.00 425 GLY A N 1
ATOM 3289 C CA . GLY A 1 425 ? 42.125 39.077 15.194 1.00 81.00 425 GLY A CA 1
ATOM 3290 C C . GLY A 1 425 ? 42.796 39.843 16.339 1.00 81.00 425 GLY A C 1
ATOM 3291 O O . GLY A 1 425 ? 42.238 39.937 17.433 1.00 81.00 425 GLY A O 1
ATOM 3292 N N . ILE A 1 426 ? 43.944 40.477 16.069 1.00 80.88 426 ILE A N 1
ATOM 3293 C CA . ILE A 1 426 ? 44.630 41.353 17.034 1.00 80.88 426 ILE A CA 1
ATOM 3294 C C . ILE A 1 426 ? 43.783 42.597 17.351 1.00 80.88 426 ILE A C 1
ATOM 3296 O O . ILE A 1 426 ? 43.712 43.006 18.509 1.00 80.88 426 ILE A O 1
ATOM 3300 N N . LEU A 1 427 ? 43.129 43.193 16.347 1.00 79.56 427 LEU A N 1
ATOM 3301 C CA . LEU A 1 427 ? 42.280 44.381 16.518 1.00 79.56 427 LEU A CA 1
ATOM 3302 C C . LEU A 1 427 ? 40.944 44.084 17.228 1.00 79.56 427 LEU A C 1
ATOM 3304 O O . LEU A 1 427 ? 40.399 44.969 17.893 1.00 79.56 427 LEU A O 1
ATOM 3308 N N . ALA A 1 428 ? 40.410 42.865 17.092 1.00 77.19 428 ALA A N 1
ATOM 3309 C CA . ALA A 1 428 ? 39.135 42.449 17.679 1.00 77.19 428 ALA A CA 1
ATOM 3310 C C . ALA A 1 428 ? 39.246 42.041 19.160 1.00 77.19 428 ALA A C 1
ATOM 3312 O O . ALA A 1 428 ? 38.308 42.274 19.923 1.00 77.19 428 ALA A O 1
ATOM 3313 N N . GLY A 1 429 ? 40.387 41.487 19.591 1.00 74.69 429 GLY A N 1
ATOM 3314 C CA . GLY A 1 429 ? 40.643 41.022 20.965 1.00 74.69 429 GLY A CA 1
ATOM 3315 C C . GLY A 1 429 ? 40.874 42.134 21.997 1.00 74.69 429 GLY A C 1
ATOM 3316 O O . GLY A 1 429 ? 41.836 42.060 22.758 1.00 74.69 429 GLY A O 1
ATOM 3317 N N . GLY A 1 430 ? 40.035 43.173 21.982 1.00 59.06 430 GLY A N 1
ATOM 3318 C CA . GLY A 1 430 ? 40.169 44.398 22.771 1.00 59.06 430 GLY A CA 1
ATOM 3319 C C . GLY A 1 430 ? 40.525 44.179 24.246 1.00 59.06 430 GLY A C 1
ATOM 3320 O O . GLY A 1 430 ? 39.974 43.312 24.914 1.00 59.06 430 GLY A O 1
ATOM 3321 N N . ASP A 1 431 ? 41.416 45.051 24.716 1.00 47.59 431 ASP A N 1
ATOM 3322 C CA . ASP A 1 431 ? 41.910 45.231 26.083 1.00 47.59 431 ASP A CA 1
ATOM 3323 C C . ASP A 1 431 ? 42.949 44.208 26.584 1.00 47.59 431 ASP A C 1
ATOM 3325 O O . ASP A 1 431 ? 42.660 43.187 27.195 1.00 47.59 431 ASP A O 1
ATOM 3329 N N . GLY A 1 432 ? 44.224 44.586 26.412 1.00 53.31 432 GLY A N 1
ATOM 3330 C CA . GLY A 1 432 ? 45.307 44.238 27.336 1.00 53.31 432 GLY A CA 1
ATOM 3331 C C . GLY A 1 432 ? 45.831 42.800 27.296 1.00 53.31 432 GLY A C 1
ATOM 3332 O O . GLY A 1 432 ? 45.336 41.914 27.977 1.00 53.31 432 GLY A O 1
ATOM 3333 N N . THR A 1 433 ? 46.982 42.601 26.645 1.00 51.47 433 THR A N 1
ATOM 3334 C CA . THR A 1 433 ? 47.886 41.424 26.732 1.00 51.47 433 THR A CA 1
ATOM 3335 C C . THR A 1 433 ? 47.342 40.042 26.321 1.00 51.47 433 THR A C 1
ATOM 3337 O O . THR A 1 433 ? 48.126 39.247 25.805 1.00 51.47 433 THR A O 1
ATOM 3340 N N . SER A 1 434 ? 46.042 39.759 26.439 1.00 51.62 434 SER A N 1
ATOM 3341 C CA . SER A 1 434 ? 45.410 38.482 26.068 1.00 51.62 434 SER A CA 1
ATOM 3342 C C . SER A 1 434 ? 45.236 38.333 24.549 1.00 51.62 434 SER A C 1
ATOM 3344 O O . SER A 1 434 ? 45.601 37.297 23.993 1.00 51.62 434 SER A O 1
ATOM 3346 N N . GLY A 1 435 ? 44.803 39.391 23.851 1.00 51.88 435 GLY A N 1
ATOM 3347 C CA . GLY A 1 435 ? 44.652 39.395 22.386 1.00 51.88 435 GLY A CA 1
ATOM 3348 C C . GLY A 1 435 ? 45.976 39.260 21.618 1.00 51.88 435 GLY A C 1
ATOM 3349 O O . GLY A 1 435 ? 46.031 38.621 20.570 1.00 51.88 435 GLY A O 1
ATOM 3350 N N . ILE A 1 436 ? 47.080 39.781 22.172 1.00 55.12 436 ILE A N 1
ATOM 3351 C CA . ILE A 1 436 ? 48.423 39.651 21.575 1.00 55.12 436 ILE A CA 1
ATOM 3352 C C . ILE A 1 436 ? 48.943 38.214 21.715 1.00 55.12 436 ILE A C 1
ATOM 3354 O O . ILE A 1 436 ? 49.551 37.699 20.779 1.00 55.12 436 ILE A O 1
ATOM 3358 N N . MET A 1 437 ? 48.681 37.546 22.848 1.00 51.38 437 MET A N 1
ATOM 3359 C CA . MET A 1 437 ? 49.053 36.137 23.019 1.00 51.38 437 MET A CA 1
ATOM 3360 C C . MET A 1 437 ? 48.254 35.215 22.099 1.00 51.38 437 MET A C 1
ATOM 3362 O O . MET A 1 437 ? 48.838 34.296 21.534 1.00 51.38 437 MET A O 1
ATOM 3366 N N . GLN A 1 438 ? 46.955 35.468 21.904 1.00 53.06 438 GLN A N 1
ATOM 3367 C CA . GLN A 1 438 ? 46.172 34.697 20.940 1.00 53.06 438 GLN A CA 1
ATOM 3368 C C . GLN A 1 438 ? 46.644 34.959 19.508 1.00 53.06 438 GLN A C 1
ATOM 3370 O O . GLN A 1 438 ? 46.931 33.996 18.815 1.00 53.06 438 GLN A O 1
ATOM 3375 N N . GLY A 1 439 ? 46.839 36.213 19.084 1.00 51.34 439 GLY A N 1
ATOM 3376 C CA . GLY A 1 439 ? 47.322 36.531 17.731 1.00 51.34 439 GLY A CA 1
ATOM 3377 C C . GLY A 1 439 ? 48.717 35.974 17.405 1.00 51.34 439 GLY A C 1
ATOM 3378 O O . GLY A 1 439 ? 48.948 35.519 16.287 1.00 51.34 439 GLY A O 1
ATOM 3379 N N . MET A 1 440 ? 49.635 35.935 18.381 1.00 51.66 440 MET A N 1
ATOM 3380 C CA . MET A 1 440 ? 50.992 35.392 18.195 1.00 51.66 440 MET A CA 1
ATOM 3381 C C . MET A 1 440 ? 51.035 33.870 17.984 1.00 51.66 440 MET A C 1
ATOM 3383 O O . MET A 1 440 ? 52.009 33.380 17.420 1.00 51.66 440 MET A O 1
ATOM 3387 N N . PHE A 1 441 ? 50.005 33.121 18.390 1.00 52.09 441 PHE A N 1
ATOM 3388 C CA . PHE A 1 441 ? 49.960 31.664 18.205 1.00 52.09 441 PHE A CA 1
ATOM 3389 C C . PHE A 1 441 ? 49.577 31.227 16.778 1.00 52.09 441 PHE A C 1
ATOM 3391 O O . PHE A 1 441 ? 49.749 30.055 16.448 1.00 52.09 441 PHE A O 1
ATOM 3398 N N . TRP A 1 442 ? 49.095 32.140 15.922 1.00 45.88 442 TRP A N 1
ATOM 3399 C CA . TRP A 1 442 ? 48.555 31.802 14.594 1.00 45.88 442 TRP A CA 1
ATOM 3400 C C . TRP A 1 442 ? 49.468 32.144 13.406 1.00 45.88 442 TRP A C 1
ATOM 3402 O O . TRP A 1 442 ? 49.167 31.729 12.289 1.00 45.88 442 TRP A O 1
ATOM 3412 N N . THR A 1 443 ? 50.591 32.851 13.595 1.00 49.28 443 THR A N 1
ATOM 3413 C CA . THR A 1 443 ? 51.496 33.209 12.481 1.00 49.28 443 THR A CA 1
ATOM 3414 C C . THR A 1 443 ? 52.979 33.029 12.837 1.00 49.28 443 THR A C 1
ATOM 3416 O O . THR A 1 443 ? 53.499 33.819 13.625 1.00 49.28 443 THR A O 1
ATOM 3419 N N . PRO A 1 444 ? 53.711 32.082 12.215 1.00 48.91 444 PRO A N 1
ATOM 3420 C CA . PRO A 1 444 ? 55.159 31.932 12.416 1.00 48.91 444 PRO A CA 1
ATOM 3421 C C . PRO A 1 444 ? 56.002 33.015 11.708 1.00 48.91 444 PRO A C 1
ATOM 3423 O O . PRO A 1 444 ? 57.207 33.094 11.917 1.00 48.91 444 PRO A O 1
ATOM 3426 N N . VAL A 1 445 ? 55.386 33.873 10.885 1.00 48.78 445 VAL A N 1
ATOM 3427 C CA . VAL A 1 445 ? 56.084 34.801 9.968 1.00 48.78 445 VAL A CA 1
ATOM 3428 C C . VAL A 1 445 ? 56.485 36.135 10.622 1.00 48.78 445 VAL A C 1
ATOM 3430 O O . VAL A 1 445 ? 57.271 36.899 10.064 1.00 48.78 445 VAL A O 1
ATOM 3433 N N . VAL A 1 446 ? 56.012 36.440 11.832 1.00 46.19 446 VAL A N 1
ATOM 3434 C CA . VAL A 1 446 ? 56.304 37.731 12.474 1.00 46.19 446 VAL A CA 1
ATOM 3435 C C . VAL A 1 446 ? 57.452 37.575 13.470 1.00 46.19 446 VAL A C 1
ATOM 3437 O O . VAL A 1 446 ? 57.255 37.277 14.645 1.00 46.19 446 VAL A O 1
ATOM 3440 N N . GLY A 1 447 ? 58.670 37.760 12.963 1.00 46.97 447 GLY A N 1
ATOM 3441 C CA . GLY A 1 447 ? 59.914 37.586 13.706 1.00 46.97 447 GLY A CA 1
ATOM 3442 C C . GLY A 1 447 ? 60.073 38.448 14.968 1.00 46.97 447 GLY A C 1
ATOM 3443 O O . GLY A 1 447 ? 59.349 39.407 15.249 1.00 46.97 447 GLY A O 1
ATOM 3444 N N . GLU A 1 448 ? 61.125 38.108 15.709 1.00 52.12 448 GLU A N 1
ATOM 3445 C CA . GLU A 1 448 ? 61.524 38.558 17.051 1.00 52.12 448 GLU A CA 1
ATOM 3446 C C . GLU A 1 448 ? 61.585 40.090 17.267 1.00 52.12 448 GLU A C 1
ATOM 3448 O O . GLU A 1 448 ? 61.565 40.573 18.404 1.00 52.12 448 GLU A O 1
ATOM 3453 N N . GLY A 1 449 ? 61.572 40.876 16.185 1.00 54.59 449 GLY A N 1
ATOM 3454 C CA . GLY A 1 449 ? 61.523 42.340 16.204 1.00 54.59 449 GLY A CA 1
ATOM 3455 C C . GLY A 1 449 ? 60.241 42.927 16.808 1.00 54.59 449 GLY A C 1
ATOM 3456 O O . GLY A 1 449 ? 60.305 43.949 17.496 1.00 54.59 449 GLY A O 1
ATOM 3457 N N . LEU A 1 450 ? 59.084 42.271 16.655 1.00 53.34 450 LEU A N 1
ATOM 3458 C CA . LEU A 1 450 ? 57.821 42.788 17.207 1.00 53.34 450 LEU A CA 1
ATOM 3459 C C . LEU A 1 450 ? 57.706 42.594 18.730 1.00 53.34 450 LEU A C 1
ATOM 3461 O O . LEU A 1 450 ? 57.027 43.365 19.415 1.00 53.34 450 LEU A O 1
ATOM 3465 N N . ARG A 1 451 ? 58.467 41.647 19.296 1.00 54.50 451 ARG A N 1
ATOM 3466 C CA . ARG A 1 451 ? 58.474 41.325 20.733 1.00 54.50 451 ARG A CA 1
ATOM 3467 C C . ARG A 1 451 ? 59.086 42.439 21.598 1.00 54.50 451 ARG A C 1
ATOM 3469 O O . ARG A 1 451 ? 58.715 42.578 22.761 1.00 54.50 451 ARG A O 1
ATOM 3476 N N . ARG A 1 452 ? 59.961 43.288 21.035 1.00 55.12 452 ARG A N 1
ATOM 3477 C CA . ARG A 1 452 ? 60.526 44.472 21.725 1.00 55.12 452 ARG A CA 1
ATOM 3478 C C . ARG A 1 452 ? 59.720 45.767 21.507 1.00 55.12 452 ARG A C 1
ATOM 3480 O O . ARG A 1 452 ? 59.938 46.735 22.229 1.00 55.12 452 ARG A O 1
ATOM 3487 N N . GLY A 1 453 ? 58.761 45.788 20.573 1.00 54.69 453 GLY A N 1
ATOM 3488 C CA . GLY A 1 453 ? 57.974 46.979 20.205 1.00 54.69 453 GLY A CA 1
ATOM 3489 C C . GLY A 1 453 ? 56.559 47.077 20.799 1.00 54.69 453 GLY A C 1
ATOM 3490 O O . GLY A 1 453 ? 55.913 48.115 20.647 1.00 54.69 453 GLY A O 1
ATOM 3491 N N . GLY A 1 454 ? 56.070 46.042 21.496 1.00 56.03 454 GLY A N 1
ATOM 3492 C CA . GLY A 1 454 ? 54.646 45.877 21.844 1.00 56.03 454 GLY A CA 1
ATOM 3493 C C . GLY A 1 454 ? 53.974 47.044 22.588 1.00 56.03 454 GLY A C 1
ATOM 3494 O O . GLY A 1 454 ? 52.798 47.310 22.363 1.00 56.03 454 GLY A O 1
ATOM 3495 N N . LYS A 1 455 ? 54.711 47.817 23.402 1.00 56.44 455 LYS A N 1
ATOM 3496 C CA . LYS A 1 455 ? 54.147 48.997 24.093 1.00 56.44 455 LYS A CA 1
ATOM 3497 C C . LYS A 1 455 ? 53.958 50.225 23.195 1.00 56.44 455 LYS A C 1
ATOM 3499 O O . LYS A 1 455 ? 53.100 51.047 23.489 1.00 56.44 455 LYS A O 1
ATOM 3504 N N . ARG A 1 456 ? 54.733 50.371 22.112 1.00 57.81 456 ARG A N 1
ATOM 3505 C CA . ARG A 1 456 ? 54.544 51.461 21.132 1.00 57.81 456 ARG A CA 1
ATOM 3506 C C . ARG A 1 456 ? 53.523 51.098 20.056 1.00 57.81 456 ARG A C 1
ATOM 3508 O O . ARG A 1 456 ? 52.887 51.992 19.512 1.00 57.81 456 ARG A O 1
ATOM 3515 N N . LEU A 1 457 ? 53.344 49.803 19.791 1.00 56.59 457 LEU A N 1
ATOM 3516 C CA . LEU A 1 457 ? 52.378 49.315 18.811 1.00 56.59 457 LEU A CA 1
ATOM 3517 C C . LEU A 1 457 ? 50.924 49.487 19.281 1.00 56.59 457 LEU A C 1
ATOM 3519 O O . LEU A 1 457 ? 50.080 49.821 18.462 1.00 56.59 457 LEU A O 1
ATOM 3523 N N . GLY A 1 458 ? 50.645 49.338 20.584 1.00 61.88 458 GLY A N 1
ATOM 3524 C CA . GLY A 1 458 ? 49.291 49.500 21.140 1.00 61.88 458 GLY A CA 1
ATOM 3525 C C . GLY A 1 458 ? 48.656 50.852 20.795 1.00 61.88 458 GLY A C 1
ATOM 3526 O O . GLY A 1 458 ? 47.606 50.892 20.169 1.00 61.88 458 GLY A O 1
ATOM 3527 N N . GLY A 1 459 ? 49.362 51.961 21.054 1.00 67.62 459 GLY A N 1
ATOM 3528 C CA . GLY A 1 459 ? 48.847 53.303 20.744 1.00 67.62 459 GLY A CA 1
ATOM 3529 C C . GLY A 1 459 ? 48.755 53.636 19.246 1.00 67.62 459 GLY A C 1
ATOM 3530 O O . GLY A 1 459 ? 48.042 54.564 18.868 1.00 67.62 459 GLY A O 1
ATOM 3531 N N . ALA A 1 460 ? 49.467 52.904 18.381 1.00 68.00 460 ALA A N 1
ATOM 3532 C CA . ALA A 1 460 ? 49.310 53.013 16.929 1.00 68.00 460 ALA A CA 1
ATOM 3533 C C . ALA A 1 460 ? 48.110 52.189 16.433 1.00 68.00 460 ALA A C 1
ATOM 3535 O O . ALA A 1 460 ? 47.355 52.663 15.587 1.00 68.00 460 ALA A O 1
ATOM 3536 N N . MET A 1 461 ? 47.900 50.996 16.997 1.00 68.31 461 MET A N 1
ATOM 3537 C CA . MET A 1 461 ? 46.755 50.137 16.686 1.00 68.31 461 MET A CA 1
ATOM 3538 C C . MET A 1 461 ? 45.431 50.753 17.143 1.00 68.31 461 MET A C 1
ATOM 3540 O O . MET A 1 461 ? 44.452 50.672 16.405 1.00 68.31 461 MET A O 1
ATOM 3544 N N . ASP A 1 462 ? 45.413 51.459 18.277 1.00 70.25 462 ASP A N 1
ATOM 3545 C CA . ASP A 1 462 ? 44.226 52.191 18.737 1.00 70.25 462 ASP A CA 1
ATOM 3546 C C . ASP A 1 462 ? 43.793 53.268 17.726 1.00 70.25 462 ASP A C 1
ATOM 3548 O O . ASP A 1 462 ? 42.609 53.402 17.430 1.00 70.25 462 ASP A O 1
ATOM 3552 N N . LYS A 1 463 ? 44.748 53.967 17.092 1.00 76.38 463 LYS A N 1
ATOM 3553 C CA . LYS A 1 463 ? 44.456 54.940 16.021 1.00 76.38 463 LYS A CA 1
ATOM 3554 C C . LYS A 1 463 ? 44.031 54.287 14.705 1.00 76.38 463 LYS A C 1
ATOM 3556 O O . LYS A 1 463 ? 43.223 54.856 13.978 1.00 76.38 463 LYS A O 1
ATOM 3561 N N . ILE A 1 464 ? 44.564 53.107 14.381 1.00 78.00 464 ILE A N 1
ATOM 3562 C CA . ILE A 1 464 ? 44.148 52.337 13.196 1.00 78.00 464 ILE A CA 1
ATOM 3563 C C . ILE A 1 464 ? 42.713 51.819 13.374 1.00 78.00 464 ILE A C 1
ATOM 3565 O O . ILE A 1 464 ? 41.944 51.807 12.415 1.00 78.00 464 ILE A O 1
ATOM 3569 N N . ARG A 1 465 ? 42.318 51.467 14.605 1.00 72.81 465 ARG A N 1
ATOM 3570 C CA . ARG A 1 465 ? 40.954 51.035 14.948 1.00 72.81 465 ARG A CA 1
ATOM 3571 C C . ARG A 1 465 ? 39.906 52.133 14.736 1.00 72.81 465 ARG A C 1
ATOM 3573 O O . ARG A 1 465 ? 38.755 51.817 14.444 1.00 72.81 465 ARG A O 1
ATOM 3580 N N . GLU A 1 466 ? 40.296 53.402 14.848 1.00 78.69 466 GLU A N 1
ATOM 3581 C CA . GLU A 1 466 ? 39.421 54.556 14.596 1.00 78.69 466 GLU A CA 1
ATOM 3582 C C . GLU A 1 466 ? 39.222 54.862 13.100 1.00 78.69 466 GLU A C 1
ATOM 3584 O O . GLU A 1 466 ? 38.343 55.651 12.752 1.00 78.69 466 GLU A O 1
ATOM 3589 N N . VAL A 1 467 ? 39.979 54.229 12.192 1.00 84.88 467 VAL A N 1
ATOM 3590 C CA . VAL A 1 467 ? 39.779 54.402 10.747 1.00 84.88 467 VAL A CA 1
ATOM 3591 C C . VAL A 1 467 ? 38.449 53.742 10.342 1.00 84.88 467 VAL A C 1
ATOM 3593 O O . VAL A 1 467 ? 38.320 52.519 10.460 1.00 84.88 467 VAL A O 1
ATOM 3596 N N . PRO A 1 468 ? 37.468 54.495 9.797 1.00 80.06 468 PRO A N 1
ATOM 3597 C CA . PRO A 1 468 ? 36.107 54.000 9.542 1.00 80.06 468 PRO A CA 1
ATOM 3598 C C . PRO A 1 468 ? 36.016 52.761 8.640 1.00 80.06 468 PRO A C 1
ATOM 3600 O O . PRO A 1 468 ? 35.015 52.052 8.666 1.00 80.06 468 PRO A O 1
ATOM 3603 N N . LEU A 1 469 ? 37.057 52.498 7.846 1.00 80.19 469 LEU A N 1
ATOM 3604 C CA . LEU A 1 469 ? 37.116 51.413 6.867 1.00 80.19 469 LEU A CA 1
ATOM 3605 C C . LEU A 1 469 ? 37.707 50.108 7.432 1.00 80.19 469 LEU A C 1
ATOM 3607 O O . LEU A 1 469 ? 37.450 49.037 6.890 1.00 80.19 469 LEU A O 1
ATOM 3611 N N . VAL A 1 470 ? 38.458 50.178 8.536 1.00 83.19 470 VAL A N 1
ATOM 3612 C CA . VAL A 1 470 ? 39.152 49.015 9.120 1.00 83.19 470 VAL A CA 1
ATOM 3613 C C . VAL A 1 470 ? 38.173 48.089 9.836 1.00 83.19 470 VAL A C 1
ATOM 3615 O O . VAL A 1 470 ? 38.270 46.873 9.707 1.00 83.19 470 VAL A O 1
ATOM 3618 N N . LYS A 1 471 ? 37.187 48.646 10.546 1.00 82.19 471 LYS A N 1
ATOM 3619 C CA . LYS A 1 471 ? 36.192 47.849 11.274 1.00 82.19 471 LYS A CA 1
ATOM 3620 C C . LYS A 1 471 ? 35.305 46.994 10.345 1.00 82.19 471 LYS A C 1
ATOM 3622 O O . LYS A 1 471 ? 35.267 45.789 10.563 1.00 82.19 471 LYS A O 1
ATOM 3627 N N . PRO A 1 472 ? 34.672 47.536 9.283 1.00 80.88 472 PRO A N 1
ATOM 3628 C CA . PRO A 1 472 ? 33.901 46.721 8.338 1.00 80.88 472 PRO A CA 1
ATOM 3629 C C . PRO A 1 472 ? 34.747 45.655 7.635 1.00 80.88 472 PRO A C 1
ATOM 3631 O O . PRO A 1 472 ? 34.276 44.543 7.414 1.00 80.88 472 PRO A O 1
ATOM 3634 N N . LEU A 1 473 ? 36.002 45.984 7.309 1.00 82.81 473 LEU A N 1
ATOM 3635 C CA . LEU A 1 473 ? 36.936 45.042 6.700 1.00 82.81 473 LEU A CA 1
ATOM 3636 C C . LEU A 1 473 ? 37.260 43.887 7.657 1.00 82.81 473 LEU A C 1
ATOM 3638 O O . LEU A 1 473 ? 37.237 42.731 7.251 1.00 82.81 473 LEU A O 1
ATOM 3642 N N . CYS A 1 474 ? 37.503 44.177 8.936 1.00 85.00 474 CYS A N 1
ATOM 3643 C CA . CYS A 1 474 ? 37.763 43.143 9.931 1.00 85.00 474 CYS A CA 1
ATOM 3644 C C . CYS A 1 474 ? 36.537 42.297 10.271 1.00 85.00 474 CYS A C 1
ATOM 3646 O O . CYS A 1 474 ? 36.676 41.089 10.442 1.00 85.00 474 CYS A O 1
ATOM 3648 N N . ASP A 1 475 ? 35.344 42.887 10.276 1.00 83.88 475 ASP A N 1
ATOM 3649 C CA . ASP A 1 475 ? 34.093 42.145 10.436 1.00 83.88 475 ASP A CA 1
ATOM 3650 C C . ASP A 1 475 ? 33.880 41.155 9.267 1.00 83.88 475 ASP A C 1
ATOM 3652 O O . ASP A 1 475 ? 33.443 40.023 9.490 1.00 83.88 475 ASP A O 1
ATOM 3656 N N . MET A 1 476 ? 34.246 41.548 8.036 1.00 84.25 476 MET A N 1
ATOM 3657 C CA . MET A 1 476 ? 34.202 40.695 6.837 1.00 84.25 476 MET A CA 1
ATOM 3658 C C . MET A 1 476 ? 35.244 39.567 6.888 1.00 84.25 476 MET A C 1
ATOM 3660 O O . MET A 1 476 ? 34.950 38.409 6.582 1.00 84.25 476 MET A O 1
ATOM 3664 N N . VAL A 1 477 ? 36.472 39.900 7.291 1.00 86.44 477 VAL A N 1
ATOM 3665 C CA . VAL A 1 477 ? 37.601 38.961 7.360 1.00 86.44 477 VAL A CA 1
ATOM 3666 C C . VAL A 1 477 ? 37.430 37.937 8.487 1.00 86.44 477 VAL A C 1
ATOM 3668 O O . VAL A 1 477 ? 37.869 36.802 8.346 1.00 86.44 477 VAL A O 1
ATOM 3671 N N . LEU A 1 478 ? 36.781 38.300 9.595 1.00 86.12 478 LEU A N 1
ATOM 3672 C CA . LEU A 1 478 ? 36.557 37.402 10.733 1.00 86.12 478 LEU A CA 1
ATOM 3673 C C . LEU A 1 478 ? 35.206 36.667 10.687 1.00 86.12 478 LEU A C 1
ATOM 3675 O O . LEU A 1 478 ? 34.917 35.899 11.601 1.00 86.12 478 LEU A O 1
ATOM 3679 N N . CYS A 1 479 ? 34.365 36.908 9.672 1.00 85.69 479 CYS A N 1
ATOM 3680 C CA . CYS A 1 479 ? 32.956 36.474 9.636 1.00 85.69 479 CYS A CA 1
ATOM 3681 C C . CYS A 1 479 ? 32.144 36.868 10.878 1.00 85.69 479 CYS A C 1
ATOM 3683 O O . CYS A 1 479 ? 31.152 36.223 11.196 1.00 85.69 479 CYS A O 1
ATOM 3685 N N . GLN A 1 480 ? 32.531 37.928 11.587 1.00 80.69 480 GLN A N 1
ATOM 3686 C CA . GLN A 1 480 ? 31.822 38.402 12.784 1.00 80.69 480 GLN A CA 1
ATOM 3687 C C . GLN A 1 480 ? 30.706 39.393 12.428 1.00 80.69 480 GLN A C 1
ATOM 3689 O O . GLN A 1 480 ? 30.295 40.227 13.235 1.00 80.69 480 GLN A O 1
ATOM 3694 N N . SER A 1 481 ? 30.272 39.375 11.170 1.00 66.56 481 SER A N 1
ATOM 3695 C CA . SER A 1 481 ? 29.669 40.539 10.555 1.00 66.56 481 SER A CA 1
ATOM 3696 C C . SER A 1 481 ? 28.234 40.771 11.031 1.00 66.56 481 SER A C 1
ATOM 3698 O O . SER A 1 481 ? 27.396 39.870 11.078 1.00 66.56 481 SER A O 1
ATOM 3700 N N . LYS A 1 482 ? 27.906 42.049 11.256 1.00 71.06 482 LYS A N 1
ATOM 3701 C CA . LYS A 1 482 ? 26.518 42.527 11.314 1.00 71.06 482 LYS A CA 1
ATOM 3702 C C . LYS A 1 482 ? 25.735 42.232 10.029 1.00 71.06 482 LYS A C 1
ATOM 3704 O O . LYS A 1 482 ? 24.518 42.380 10.033 1.00 71.06 482 LYS A O 1
ATOM 3709 N N . TYR A 1 483 ? 26.401 41.854 8.934 1.00 68.94 483 TYR A N 1
ATOM 3710 C CA . TYR A 1 483 ? 25.738 41.484 7.688 1.00 68.94 483 TYR A CA 1
ATOM 3711 C C . TYR A 1 483 ? 25.075 40.115 7.784 1.00 68.94 483 TYR A C 1
ATOM 3713 O O . TYR A 1 483 ? 24.010 39.955 7.208 1.00 68.94 483 TYR A O 1
ATOM 3721 N N . GLN A 1 484 ? 25.604 39.170 8.569 1.00 71.06 484 GLN A N 1
ATOM 3722 C CA . GLN A 1 484 ? 24.879 37.927 8.850 1.00 71.06 484 GLN A CA 1
ATOM 3723 C C . GLN A 1 484 ? 23.567 38.216 9.575 1.00 71.06 484 GLN A C 1
ATOM 3725 O O . GLN A 1 484 ? 22.516 37.754 9.136 1.00 71.06 484 GLN A O 1
ATOM 3730 N N . THR A 1 485 ? 23.600 39.052 10.618 1.00 74.31 485 THR A N 1
ATOM 3731 C CA . THR A 1 485 ? 22.377 39.497 11.300 1.00 74.31 485 THR A CA 1
ATOM 3732 C C . THR A 1 485 ? 21.491 40.331 10.384 1.00 74.31 485 THR A C 1
ATOM 3734 O O . THR A 1 485 ? 20.302 40.096 10.361 1.00 74.31 485 THR A O 1
ATOM 3737 N N . LEU A 1 486 ? 22.031 41.223 9.546 1.00 76.50 486 LEU A N 1
ATOM 3738 C CA . LEU A 1 486 ? 21.233 42.045 8.628 1.00 76.50 486 LEU A CA 1
ATOM 3739 C C . LEU A 1 486 ? 20.546 41.205 7.549 1.00 76.50 486 LEU A C 1
ATOM 3741 O O . LEU A 1 486 ? 19.387 41.451 7.244 1.00 76.50 486 LEU A O 1
ATOM 3745 N N . VAL A 1 487 ? 21.242 40.232 6.963 1.00 72.25 487 VAL A N 1
ATOM 3746 C CA . VAL A 1 487 ? 20.677 39.299 5.980 1.00 72.25 487 VAL A CA 1
ATOM 3747 C C . VAL A 1 487 ? 19.608 38.452 6.653 1.00 72.25 487 VAL A C 1
ATOM 3749 O O . VAL A 1 487 ? 18.508 38.340 6.129 1.00 72.25 487 VAL A O 1
ATOM 3752 N N . THR A 1 488 ? 19.893 37.943 7.849 1.00 71.94 488 THR A N 1
ATOM 3753 C CA . THR A 1 488 ? 18.939 37.183 8.660 1.00 71.94 488 THR A CA 1
ATOM 3754 C C . THR A 1 488 ? 17.704 38.013 9.014 1.00 71.94 488 THR A C 1
ATOM 3756 O O . THR A 1 488 ? 16.584 37.561 8.813 1.00 71.94 488 THR A O 1
ATOM 3759 N N . ASP A 1 489 ? 17.886 39.248 9.469 1.00 75.88 489 ASP A N 1
ATOM 3760 C CA . ASP A 1 489 ? 16.819 40.173 9.851 1.00 75.88 489 ASP A CA 1
ATOM 3761 C C . ASP A 1 489 ? 16.010 40.612 8.627 1.00 75.88 489 ASP A C 1
ATOM 3763 O O . ASP A 1 489 ? 14.786 40.676 8.687 1.00 75.88 489 ASP A O 1
ATOM 3767 N N . THR A 1 490 ? 16.671 40.848 7.489 1.00 74.69 490 THR A N 1
ATOM 3768 C CA . THR A 1 490 ? 16.014 41.175 6.214 1.00 74.69 490 THR A CA 1
ATOM 3769 C C . THR A 1 490 ? 15.184 39.994 5.720 1.00 74.69 490 THR A C 1
ATOM 3771 O O . THR A 1 490 ? 14.030 40.187 5.348 1.00 74.69 490 THR A O 1
ATOM 3774 N N . LEU A 1 491 ? 15.724 38.772 5.769 1.00 66.62 491 LEU A N 1
ATOM 3775 C CA . LEU A 1 491 ? 14.997 37.549 5.419 1.00 66.62 491 LEU A CA 1
ATOM 3776 C C . LEU A 1 491 ? 13.816 37.309 6.363 1.00 66.62 491 LEU A C 1
ATOM 3778 O O . LEU A 1 491 ? 12.720 37.018 5.894 1.00 66.62 491 LEU A O 1
ATOM 3782 N N . ASN A 1 492 ? 14.003 37.523 7.666 1.00 70.56 492 ASN A N 1
ATOM 3783 C CA . ASN A 1 492 ? 12.941 37.421 8.667 1.00 70.56 492 ASN A CA 1
ATOM 3784 C C . ASN A 1 492 ? 11.881 38.528 8.522 1.00 70.56 492 ASN A C 1
ATOM 3786 O O . ASN A 1 492 ? 10.744 38.343 8.947 1.00 70.56 492 ASN A O 1
ATOM 3790 N N . SER A 1 493 ? 12.229 39.670 7.919 1.00 73.56 493 SER A N 1
ATOM 3791 C CA . SER A 1 493 ? 11.302 40.780 7.656 1.00 73.56 493 SER A CA 1
ATOM 3792 C C . SER A 1 493 ? 10.462 40.608 6.385 1.00 73.56 493 SER A C 1
ATOM 3794 O O . SER A 1 493 ? 9.540 41.394 6.155 1.00 73.56 493 SER A O 1
ATOM 3796 N N . LEU A 1 494 ? 10.756 39.606 5.545 1.00 68.69 494 LEU A N 1
ATOM 3797 C CA . LEU A 1 494 ? 9.956 39.342 4.352 1.00 68.69 494 LEU A CA 1
ATOM 3798 C C . LEU A 1 494 ? 8.570 38.812 4.771 1.00 68.69 494 LEU A C 1
ATOM 3800 O O . LEU A 1 494 ? 8.503 37.866 5.553 1.00 68.69 494 LEU A O 1
ATOM 3804 N N . PRO A 1 495 ? 7.454 39.334 4.220 1.00 64.81 495 PRO A N 1
ATOM 3805 C CA . PRO A 1 495 ? 6.093 38.913 4.592 1.00 64.81 495 PRO A CA 1
ATOM 3806 C C . PRO A 1 495 ? 5.822 37.407 4.434 1.00 64.81 495 PRO A C 1
ATOM 3808 O O . PRO A 1 495 ? 4.942 36.850 5.082 1.00 64.81 495 PRO A O 1
ATOM 3811 N N . VAL A 1 496 ? 6.590 36.740 3.569 1.00 54.09 496 VAL A N 1
ATOM 3812 C CA . VAL A 1 496 ? 6.516 35.291 3.336 1.00 54.09 496 VAL A CA 1
ATOM 3813 C C . VAL A 1 496 ? 7.165 34.499 4.480 1.00 54.09 496 VAL A C 1
ATOM 3815 O O . VAL A 1 496 ? 6.728 33.391 4.778 1.00 54.09 496 VAL A O 1
ATOM 3818 N N . ALA A 1 497 ? 8.160 35.063 5.172 1.00 52.44 497 ALA A N 1
ATOM 3819 C CA . ALA A 1 497 ? 8.840 34.403 6.285 1.00 52.44 497 ALA A CA 1
ATOM 3820 C C . ALA A 1 497 ? 7.937 34.266 7.520 1.00 52.44 497 ALA A C 1
ATOM 3822 O O . ALA A 1 497 ? 8.024 33.256 8.209 1.00 52.44 497 ALA A O 1
ATOM 3823 N N . SER A 1 498 ? 7.024 35.215 7.774 1.00 56.34 498 SER A N 1
ATOM 3824 C CA . SER A 1 498 ? 6.033 35.072 8.851 1.00 56.34 498 SER A CA 1
ATOM 3825 C C . SER A 1 498 ? 4.969 34.023 8.515 1.00 56.34 498 SER A C 1
ATOM 3827 O O . SER A 1 498 ? 4.642 33.206 9.365 1.00 56.34 498 SER A O 1
ATOM 3829 N N . GLN A 1 499 ? 4.506 33.973 7.259 1.00 55.66 499 GLN A N 1
ATOM 3830 C CA . GLN A 1 499 ? 3.556 32.948 6.796 1.00 55.66 499 GLN A CA 1
ATOM 3831 C C . GLN A 1 499 ? 4.160 31.536 6.820 1.00 55.66 499 GLN A C 1
ATOM 3833 O O . GLN A 1 499 ? 3.463 30.568 7.112 1.00 55.66 499 GLN A O 1
ATOM 3838 N N . MET A 1 500 ? 5.463 31.410 6.551 1.00 47.28 500 MET A N 1
ATOM 3839 C CA . MET A 1 500 ? 6.174 30.135 6.649 1.00 47.28 500 MET A CA 1
ATOM 3840 C C . MET A 1 500 ? 6.590 29.773 8.071 1.00 47.28 500 MET A C 1
ATOM 3842 O O . MET A 1 500 ? 6.600 28.590 8.381 1.00 47.28 500 MET A O 1
ATOM 3846 N N . ASN A 1 501 ? 6.887 30.740 8.945 1.00 52.28 501 ASN A N 1
ATOM 3847 C CA . ASN A 1 501 ? 7.104 30.457 10.366 1.00 52.28 501 ASN A CA 1
ATOM 3848 C C . ASN A 1 501 ? 5.842 29.874 11.004 1.00 52.28 501 ASN A C 1
ATOM 3850 O O . ASN A 1 501 ? 5.956 28.912 11.755 1.00 52.28 501 ASN A O 1
ATOM 3854 N N . ASP A 1 502 ? 4.658 30.379 10.648 1.00 51.88 502 ASP A N 1
ATOM 3855 C CA . ASP A 1 502 ? 3.387 29.831 11.133 1.00 51.88 502 ASP A CA 1
ATOM 3856 C C . ASP A 1 502 ? 3.153 28.390 10.635 1.00 51.88 502 ASP A C 1
ATOM 3858 O O . ASP A 1 502 ? 2.667 27.555 11.397 1.00 51.88 502 ASP A O 1
ATOM 3862 N N . LEU A 1 503 ? 3.597 28.057 9.414 1.00 43.31 503 LEU A N 1
ATOM 3863 C CA . LEU A 1 503 ? 3.549 26.694 8.859 1.00 43.31 503 LEU A CA 1
ATOM 3864 C C . LEU A 1 503 ? 4.668 25.762 9.383 1.00 43.31 503 LEU A C 1
ATOM 3866 O O . LEU A 1 503 ? 4.504 24.545 9.382 1.00 43.31 503 LEU A O 1
ATOM 3870 N N . ALA A 1 504 ? 5.808 26.313 9.816 1.00 43.56 504 ALA A N 1
ATOM 3871 C CA . ALA A 1 504 ? 7.019 25.582 10.214 1.00 43.56 504 ALA A CA 1
ATOM 3872 C C . ALA A 1 504 ? 7.225 25.474 11.738 1.00 43.56 504 ALA A C 1
ATOM 3874 O O . ALA A 1 504 ? 8.210 24.881 12.179 1.00 43.56 504 ALA A O 1
ATOM 3875 N N . THR A 1 505 ? 6.301 25.982 12.562 1.00 45.47 505 THR A N 1
ATOM 3876 C CA . THR A 1 505 ? 6.389 25.951 14.040 1.00 45.47 505 THR A CA 1
ATOM 3877 C C . THR A 1 505 ? 6.463 24.543 14.670 1.00 45.47 505 THR A C 1
ATOM 3879 O O . THR A 1 505 ? 6.703 24.428 15.875 1.00 45.47 505 THR A O 1
ATOM 3882 N N . GLY A 1 506 ? 6.348 23.469 13.878 1.00 45.81 506 GLY A N 1
ATOM 3883 C CA . GLY A 1 506 ? 6.604 22.084 14.295 1.00 45.81 506 GLY A CA 1
ATOM 3884 C C . GLY A 1 506 ? 8.077 21.636 14.269 1.00 45.81 506 GLY A C 1
ATOM 3885 O O . GLY A 1 506 ? 8.415 20.668 14.945 1.00 45.81 506 GLY A O 1
ATOM 3886 N N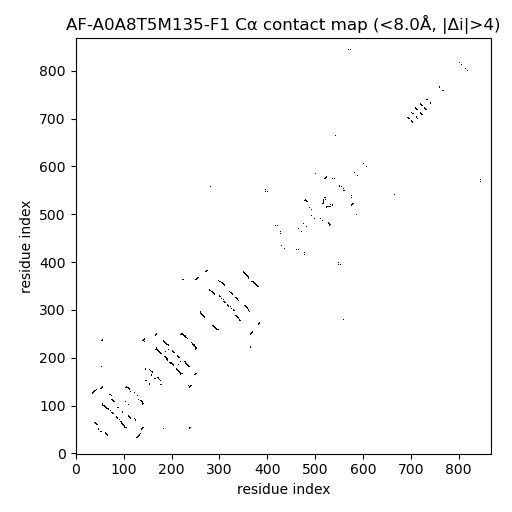 . ILE A 1 507 ? 8.972 22.331 13.553 1.00 42.81 507 ILE A N 1
ATOM 3887 C CA . ILE A 1 507 ? 10.393 21.957 13.419 1.00 42.81 507 ILE A CA 1
ATOM 3888 C C . ILE A 1 507 ? 11.239 23.063 14.057 1.00 42.81 507 ILE A C 1
ATOM 3890 O O . ILE A 1 507 ? 11.252 24.203 13.600 1.00 42.81 507 ILE A O 1
ATOM 3894 N N . SER A 1 508 ? 11.930 22.760 15.159 1.00 38.59 508 SER A N 1
ATOM 3895 C CA . SER A 1 508 ? 12.719 23.740 15.913 1.00 38.59 508 SER A CA 1
ATOM 3896 C C . SER A 1 508 ? 14.001 24.137 15.172 1.00 38.59 508 SER A C 1
ATOM 3898 O O . SER A 1 508 ? 15.090 23.656 15.476 1.00 38.59 508 SER A O 1
ATOM 3900 N N . GLY A 1 509 ? 13.873 25.046 14.215 1.00 47.62 509 GLY A N 1
ATOM 3901 C CA . GLY A 1 509 ? 14.976 25.774 13.609 1.00 47.62 509 GLY A CA 1
ATOM 3902 C C . GLY A 1 509 ? 14.427 27.068 13.036 1.00 47.62 509 GLY A C 1
ATOM 3903 O O . GLY A 1 509 ? 13.638 27.036 12.098 1.00 47.62 509 GLY A O 1
ATOM 3904 N N . SER A 1 510 ? 14.812 28.213 13.603 1.00 48.06 510 SER A N 1
ATOM 3905 C CA . SER A 1 510 ? 14.518 29.494 12.957 1.00 48.06 510 SER A CA 1
ATOM 3906 C C . SER A 1 510 ? 15.118 29.450 11.541 1.00 48.06 510 SER A C 1
ATOM 3908 O O . SER A 1 510 ? 16.270 29.029 11.418 1.00 48.06 510 SER A O 1
ATOM 3910 N N . PRO A 1 511 ? 14.417 29.861 10.466 1.00 53.62 511 PRO A N 1
ATOM 3911 C CA . PRO A 1 511 ? 14.979 29.869 9.105 1.00 53.62 511 PRO A CA 1
ATOM 3912 C C . PRO A 1 511 ? 16.326 30.621 9.018 1.00 53.62 511 PRO A C 1
ATOM 3914 O O . PRO A 1 511 ? 17.174 30.313 8.183 1.00 53.62 511 PRO A O 1
ATOM 3917 N N . ALA A 1 512 ? 16.571 31.519 9.975 1.00 53.41 512 ALA A N 1
ATOM 3918 C CA . ALA A 1 512 ? 17.837 32.180 10.271 1.00 53.41 512 ALA A CA 1
ATOM 3919 C C . ALA A 1 512 ? 19.049 31.258 10.526 1.00 53.41 512 ALA A C 1
ATOM 3921 O O . ALA A 1 512 ? 20.158 31.592 10.117 1.00 53.41 512 ALA A O 1
ATOM 3922 N N . SER A 1 513 ? 18.881 30.109 11.194 1.00 57.16 513 SER A N 1
ATOM 3923 C CA . SER A 1 513 ? 19.994 29.191 11.500 1.00 57.16 513 SER A CA 1
ATOM 3924 C C . SER A 1 513 ? 20.420 28.332 10.303 1.00 57.16 513 SER A C 1
ATOM 3926 O O . SER A 1 513 ? 21.355 27.546 10.421 1.00 57.16 513 SER A O 1
ATOM 3928 N N . GLY A 1 514 ? 19.736 28.464 9.160 1.00 66.50 514 GLY A N 1
ATOM 3929 C CA . GLY A 1 514 ? 20.020 27.715 7.936 1.00 66.50 514 GLY A CA 1
ATOM 3930 C C . GLY A 1 514 ? 20.988 28.395 6.963 1.00 66.50 514 GLY A C 1
ATOM 3931 O O . GLY A 1 514 ? 21.350 27.771 5.967 1.00 66.50 514 GLY A O 1
ATOM 3932 N N . VAL A 1 515 ? 21.400 29.644 7.210 1.00 78.19 515 VAL A N 1
ATOM 3933 C CA . VAL A 1 515 ? 22.325 30.369 6.322 1.00 78.19 515 VAL A CA 1
ATOM 3934 C C . VAL A 1 515 ? 23.763 30.130 6.776 1.00 78.19 515 VAL A C 1
ATOM 3936 O O . VAL A 1 515 ? 24.364 30.954 7.464 1.00 78.19 515 VAL A O 1
ATOM 3939 N N . ASP A 1 516 ? 24.316 28.979 6.398 1.00 86.44 516 ASP A N 1
ATOM 3940 C CA . ASP A 1 516 ? 25.742 28.712 6.563 1.00 86.44 516 ASP A CA 1
ATOM 3941 C C . ASP A 1 516 ? 26.519 29.378 5.407 1.00 86.44 516 ASP A C 1
ATOM 3943 O O . ASP A 1 516 ? 26.337 28.998 4.243 1.00 86.44 516 ASP A O 1
ATOM 3947 N N . PRO A 1 517 ? 27.388 30.378 5.664 1.00 88.56 517 PRO A N 1
ATOM 3948 C CA . PRO A 1 517 ? 28.182 30.998 4.607 1.00 88.56 517 PRO A CA 1
ATOM 3949 C C . PRO A 1 517 ? 29.124 30.001 3.912 1.00 88.56 517 PRO A C 1
ATOM 3951 O O . PRO A 1 517 ? 29.547 30.263 2.788 1.00 88.56 517 PRO A O 1
ATOM 3954 N N . TYR A 1 518 ? 29.440 28.859 4.532 1.00 91.38 518 TYR A N 1
ATOM 3955 C CA . TYR A 1 518 ? 30.296 27.821 3.956 1.00 91.38 518 TYR A CA 1
ATOM 3956 C C . TYR A 1 518 ? 29.570 26.896 2.969 1.00 91.38 518 TYR A C 1
ATOM 3958 O O . TYR A 1 518 ? 30.242 26.131 2.280 1.00 91.38 518 TYR A O 1
ATOM 3966 N N . ASP A 1 519 ? 28.242 26.987 2.836 1.00 87.94 519 ASP A N 1
ATOM 3967 C CA . ASP A 1 519 ? 27.474 26.139 1.913 1.00 87.94 519 ASP A CA 1
ATOM 3968 C C . ASP A 1 519 ? 27.666 26.514 0.436 1.00 87.94 519 ASP A C 1
ATOM 3970 O O . ASP A 1 519 ? 27.569 25.650 -0.436 1.00 87.94 519 ASP A O 1
ATOM 3974 N N . SER A 1 520 ? 27.887 27.800 0.131 1.00 93.06 520 SER A N 1
ATOM 3975 C CA . SER A 1 520 ? 28.138 28.242 -1.247 1.00 93.06 520 SER A CA 1
ATOM 3976 C C . SER A 1 520 ? 28.840 29.597 -1.343 1.00 93.06 520 SER A C 1
ATOM 3978 O O . SER A 1 520 ? 28.706 30.438 -0.454 1.00 93.06 520 SER A O 1
ATOM 3980 N N . ILE A 1 521 ? 29.518 29.850 -2.468 1.00 91.25 521 ILE A N 1
ATOM 3981 C CA . ILE A 1 521 ? 30.166 31.138 -2.781 1.00 91.25 521 ILE A CA 1
ATOM 3982 C C . ILE A 1 521 ? 29.171 32.292 -2.686 1.00 91.25 521 ILE A C 1
ATOM 3984 O O . ILE A 1 521 ? 29.482 33.332 -2.106 1.00 91.25 521 ILE A O 1
ATOM 3988 N N . LEU A 1 522 ? 27.964 32.109 -3.228 1.00 90.62 522 LEU A N 1
ATOM 3989 C CA . LEU A 1 522 ? 26.927 33.132 -3.181 1.00 90.62 522 LEU A CA 1
ATOM 3990 C C . LEU A 1 522 ? 26.520 33.452 -1.735 1.00 90.62 522 LEU A C 1
ATOM 3992 O O . LEU A 1 522 ? 26.403 34.626 -1.387 1.00 90.62 522 LEU A O 1
ATOM 3996 N N . MET A 1 523 ? 26.375 32.438 -0.873 1.00 88.38 523 MET A N 1
ATOM 3997 C CA . MET A 1 523 ? 26.075 32.661 0.547 1.00 88.38 523 MET A CA 1
ATOM 3998 C C . MET A 1 523 ? 27.218 33.354 1.277 1.00 88.38 523 MET A C 1
ATOM 4000 O O . MET A 1 523 ? 26.980 34.294 2.037 1.00 88.38 523 MET A O 1
ATOM 4004 N N . ALA A 1 524 ? 28.462 32.970 1.006 1.00 90.62 524 ALA A N 1
ATOM 4005 C CA . ALA A 1 524 ? 29.617 33.655 1.562 1.00 90.62 524 ALA A CA 1
ATOM 4006 C C . ALA A 1 524 ? 29.719 35.125 1.115 1.00 90.62 524 ALA A C 1
ATOM 4008 O O . ALA A 1 524 ? 30.069 35.994 1.915 1.00 90.62 524 ALA A O 1
ATOM 4009 N N . ALA A 1 525 ? 29.382 35.417 -0.145 1.00 89.31 525 ALA A N 1
ATOM 4010 C CA . ALA A 1 525 ? 29.376 36.772 -0.686 1.00 89.31 525 ALA A CA 1
ATOM 4011 C C . ALA A 1 525 ? 28.262 37.629 -0.063 1.00 89.31 525 ALA A C 1
ATOM 4013 O O . ALA A 1 525 ? 28.526 38.746 0.377 1.00 89.31 525 ALA A O 1
ATOM 4014 N N . ILE A 1 526 ? 27.037 37.096 0.038 1.00 86.88 526 ILE A N 1
ATOM 4015 C CA . ILE A 1 526 ? 25.881 37.790 0.634 1.00 86.88 526 ILE A CA 1
ATOM 4016 C C . ILE A 1 526 ? 26.115 38.080 2.122 1.00 86.88 526 ILE A C 1
ATOM 4018 O O . ILE A 1 526 ? 25.813 39.170 2.603 1.00 86.88 526 ILE A O 1
ATOM 4022 N N . THR A 1 527 ? 26.686 37.124 2.854 1.00 87.31 527 THR A N 1
ATOM 4023 C CA . THR A 1 527 ? 27.017 37.287 4.282 1.00 87.31 527 THR A CA 1
ATOM 4024 C C . THR A 1 527 ? 28.285 38.109 4.522 1.00 87.31 527 THR A C 1
ATOM 4026 O O . THR A 1 527 ? 28.609 38.416 5.676 1.00 87.31 527 THR A O 1
ATOM 4029 N N . ALA A 1 528 ? 28.998 38.470 3.448 1.00 88.81 528 ALA A N 1
ATOM 4030 C CA . ALA A 1 528 ? 30.309 39.102 3.482 1.00 88.81 528 ALA A CA 1
ATOM 4031 C C . ALA A 1 528 ? 31.277 38.356 4.424 1.00 88.81 528 ALA A C 1
ATOM 4033 O O . ALA A 1 528 ? 31.958 38.961 5.244 1.00 88.81 528 ALA A O 1
ATOM 4034 N N . CYS A 1 529 ? 31.309 37.026 4.347 1.00 91.50 529 CYS A N 1
ATOM 4035 C CA . CYS A 1 529 ? 32.190 36.177 5.146 1.00 91.50 529 CYS A CA 1
ATOM 4036 C C . CYS A 1 529 ? 33.375 35.752 4.269 1.00 91.50 529 CYS A C 1
ATOM 4038 O O . CYS A 1 529 ? 33.314 34.766 3.535 1.00 91.50 529 CYS A O 1
ATOM 4040 N N . GLY A 1 530 ? 34.458 36.536 4.326 1.00 89.50 530 GLY A N 1
ATOM 4041 C CA . GLY A 1 530 ? 35.669 36.331 3.518 1.00 89.50 530 GLY A CA 1
ATOM 4042 C C . GLY A 1 530 ? 36.285 34.922 3.622 1.00 89.50 530 GLY A C 1
ATOM 4043 O O . GLY A 1 530 ? 36.520 34.307 2.583 1.00 89.50 530 GLY A O 1
ATOM 4044 N N . PRO A 1 531 ? 36.482 34.361 4.832 1.00 89.75 531 PRO A N 1
ATOM 4045 C CA . PRO A 1 531 ? 36.933 32.982 5.034 1.00 89.75 531 PRO A CA 1
ATOM 4046 C C . PRO A 1 531 ? 36.052 31.937 4.339 1.00 89.75 531 PRO A C 1
ATOM 4048 O O . PRO A 1 531 ? 36.578 31.031 3.699 1.00 89.75 531 PRO A O 1
ATOM 4051 N N . ALA A 1 532 ? 34.724 32.069 4.409 1.00 89.88 532 ALA A N 1
ATOM 4052 C CA . ALA A 1 532 ? 33.813 31.123 3.766 1.00 89.88 532 ALA A CA 1
ATOM 4053 C C . ALA A 1 532 ? 33.782 31.272 2.240 1.00 89.88 532 ALA A C 1
ATOM 4055 O O . ALA A 1 532 ? 33.639 30.284 1.519 1.00 89.88 532 ALA A O 1
ATOM 4056 N N . TYR A 1 533 ? 33.958 32.495 1.734 1.00 90.44 533 TYR A N 1
ATOM 4057 C CA . TYR A 1 533 ? 34.046 32.759 0.297 1.00 90.44 533 TYR A CA 1
ATOM 4058 C C . TYR A 1 533 ? 35.277 32.065 -0.268 1.00 90.44 533 TYR A C 1
ATOM 4060 O O . TYR A 1 533 ? 35.210 31.344 -1.260 1.00 90.44 533 TYR A O 1
ATOM 4068 N N . TYR A 1 534 ? 36.388 32.212 0.446 1.00 86.44 534 TYR A N 1
ATOM 4069 C CA . TYR A 1 534 ? 37.643 31.589 0.093 1.00 86.44 534 TYR A CA 1
ATOM 4070 C C . TYR A 1 534 ? 37.602 30.053 0.233 1.00 86.44 534 TYR A C 1
ATOM 4072 O O . TYR A 1 534 ? 38.061 29.349 -0.662 1.00 86.44 534 TYR A O 1
ATOM 4080 N N . TYR A 1 535 ? 36.993 29.516 1.294 1.00 89.81 535 TYR A N 1
ATOM 4081 C CA . TYR A 1 535 ? 36.791 28.069 1.455 1.00 89.81 535 TYR A CA 1
ATOM 4082 C C . TYR A 1 535 ? 36.045 27.451 0.264 1.00 89.81 535 TYR A C 1
ATOM 4084 O O . TYR A 1 535 ? 36.431 26.401 -0.246 1.00 89.81 535 TYR A O 1
ATOM 4092 N N . ASN A 1 536 ? 34.999 28.121 -0.224 1.00 89.19 536 ASN A N 1
ATOM 4093 C CA . ASN A 1 536 ? 34.256 27.640 -1.384 1.00 89.19 536 ASN A CA 1
ATOM 4094 C C . ASN A 1 536 ? 35.037 27.791 -2.701 1.00 89.19 536 ASN A C 1
ATOM 4096 O O . ASN A 1 536 ? 34.894 26.941 -3.576 1.00 89.19 536 ASN A O 1
ATOM 4100 N N . LEU A 1 537 ? 35.911 28.797 -2.834 1.00 87.38 537 LEU A N 1
ATOM 4101 C CA . LEU A 1 537 ? 36.853 28.872 -3.958 1.00 87.38 537 LEU A CA 1
ATOM 4102 C C . LEU A 1 537 ? 37.863 27.716 -3.941 1.00 87.38 537 LEU A C 1
ATOM 4104 O O . LEU A 1 537 ? 38.114 27.120 -4.983 1.00 87.38 537 LEU A O 1
ATOM 4108 N N . GLN A 1 538 ? 38.386 27.333 -2.770 1.00 86.19 538 GLN A N 1
ATOM 4109 C CA . GLN A 1 538 ? 39.252 26.151 -2.662 1.00 86.19 538 GLN A CA 1
ATOM 4110 C C . GLN A 1 538 ? 38.530 24.865 -3.056 1.00 86.19 538 GLN A C 1
ATOM 4112 O O . GLN A 1 538 ? 39.125 24.006 -3.699 1.00 86.19 538 GLN A O 1
ATOM 4117 N N . LYS A 1 539 ? 37.245 24.733 -2.710 1.00 88.19 539 LYS A N 1
ATOM 4118 C CA . LYS A 1 539 ? 36.440 23.593 -3.159 1.00 88.19 539 LYS A CA 1
ATOM 4119 C C . LYS A 1 539 ? 36.262 23.553 -4.670 1.00 88.19 539 LYS A C 1
ATOM 4121 O O . LYS A 1 539 ? 36.292 22.465 -5.227 1.00 88.19 539 LYS A O 1
ATOM 4126 N N . ILE A 1 540 ? 36.099 24.699 -5.334 1.00 87.06 540 ILE A N 1
ATOM 4127 C CA . ILE A 1 540 ? 36.059 24.736 -6.803 1.00 87.06 540 ILE A CA 1
ATOM 4128 C C . ILE A 1 540 ? 37.388 24.256 -7.383 1.00 87.06 540 ILE A C 1
ATOM 4130 O O . ILE A 1 540 ? 37.371 23.386 -8.243 1.00 87.06 540 ILE A O 1
ATOM 4134 N N . ASN A 1 541 ? 38.524 24.708 -6.848 1.00 85.12 541 ASN A N 1
ATOM 4135 C CA . ASN A 1 541 ? 39.822 24.200 -7.298 1.00 85.12 541 ASN A CA 1
ATOM 4136 C C . ASN A 1 541 ? 39.952 22.686 -7.089 1.00 85.12 541 ASN A C 1
ATOM 4138 O O . ASN A 1 541 ? 40.445 21.986 -7.960 1.00 85.12 541 ASN A O 1
ATOM 4142 N N . GLN A 1 542 ? 39.480 22.159 -5.956 1.00 87.44 542 GLN A N 1
ATOM 4143 C CA . GLN A 1 542 ? 39.488 20.715 -5.708 1.00 87.44 542 GLN A CA 1
ATOM 4144 C C . GLN A 1 542 ? 38.622 19.946 -6.704 1.00 87.44 542 GLN A C 1
ATOM 4146 O O . GLN A 1 542 ? 39.022 18.870 -7.134 1.00 87.44 542 GLN A O 1
ATOM 4151 N N . LEU A 1 543 ? 37.473 20.500 -7.099 1.00 88.31 543 LEU A N 1
ATOM 4152 C CA . LEU A 1 543 ? 36.639 19.921 -8.151 1.00 88.31 543 LEU A CA 1
ATOM 4153 C C . LEU A 1 543 ? 37.293 19.990 -9.520 1.00 88.31 543 LEU A C 1
ATOM 4155 O O . LEU A 1 543 ? 37.125 19.066 -10.305 1.00 88.31 543 LEU A O 1
ATOM 4159 N N . ASP A 1 544 ? 38.029 21.057 -9.812 1.00 85.88 544 ASP A N 1
ATOM 4160 C CA . ASP A 1 544 ? 38.774 21.176 -11.060 1.00 85.88 544 ASP A CA 1
ATOM 4161 C C . ASP A 1 544 ? 39.921 20.161 -11.104 1.00 85.88 544 ASP A C 1
ATOM 4163 O O . ASP A 1 544 ? 40.141 19.540 -12.138 1.00 85.88 544 ASP A O 1
ATOM 4167 N N . CYS A 1 545 ? 40.579 19.896 -9.973 1.00 85.94 545 CYS A N 1
ATOM 4168 C CA . CYS A 1 545 ? 41.579 18.835 -9.856 1.00 85.94 545 CYS A CA 1
ATOM 4169 C C . CYS A 1 545 ? 40.966 17.429 -9.915 1.00 85.94 545 CYS A C 1
ATOM 4171 O O . CYS A 1 545 ? 41.568 16.518 -10.476 1.00 85.94 545 CYS A O 1
ATOM 4173 N N . GLU A 1 546 ? 39.766 17.230 -9.369 1.00 86.06 546 GLU A N 1
ATOM 4174 C CA . GLU A 1 546 ? 39.033 15.966 -9.481 1.00 86.06 546 GLU A CA 1
ATOM 4175 C C . GLU A 1 546 ? 38.522 15.736 -10.908 1.00 86.06 546 GLU A C 1
ATOM 4177 O O . GLU A 1 546 ? 38.642 14.631 -11.430 1.00 86.06 546 GLU A O 1
ATOM 4182 N N . TYR A 1 547 ? 38.038 16.787 -11.574 1.00 87.69 547 TYR A N 1
ATOM 4183 C CA . TYR A 1 547 ? 37.731 16.783 -13.000 1.00 87.69 547 TYR A CA 1
ATOM 4184 C C . TYR A 1 547 ? 38.972 16.464 -13.818 1.00 87.69 547 TYR A C 1
ATOM 4186 O O . TYR A 1 547 ? 38.913 15.634 -14.713 1.00 87.69 547 TYR A O 1
ATOM 4194 N N . PHE A 1 548 ? 40.101 17.082 -13.487 1.00 82.94 548 PHE A N 1
ATOM 4195 C CA . PHE A 1 548 ? 41.363 16.836 -14.155 1.00 82.94 548 PHE A CA 1
ATOM 4196 C C . PHE A 1 548 ? 41.807 15.376 -14.000 1.00 82.94 548 PHE A C 1
ATOM 4198 O O . PHE A 1 548 ? 42.102 14.716 -14.993 1.00 82.94 548 PHE A O 1
ATOM 4205 N N . ARG A 1 549 ? 41.775 14.834 -12.777 1.00 85.75 549 ARG A N 1
ATOM 4206 C CA . ARG A 1 549 ? 42.041 13.414 -12.515 1.00 85.75 549 ARG A CA 1
ATOM 4207 C C . ARG A 1 549 ? 41.086 12.517 -13.301 1.00 85.75 549 ARG A C 1
ATOM 4209 O O . ARG A 1 549 ? 41.532 11.557 -13.911 1.00 85.75 549 ARG A O 1
ATOM 4216 N N . CYS A 1 550 ? 39.804 12.873 -13.353 1.00 83.81 550 CYS A N 1
ATOM 4217 C CA . CYS A 1 550 ? 38.817 12.170 -14.165 1.00 83.81 550 CYS A CA 1
ATOM 4218 C C . CYS A 1 550 ? 39.191 12.212 -15.653 1.00 83.81 550 CYS A C 1
ATOM 4220 O O . CYS A 1 550 ? 39.231 11.187 -16.321 1.00 83.81 550 CYS A O 1
ATOM 4222 N N . VAL A 1 551 ? 39.579 13.377 -16.170 1.00 81.88 551 VAL A N 1
ATOM 4223 C CA . VAL A 1 551 ? 40.002 13.545 -17.564 1.00 81.88 551 VAL A CA 1
ATOM 4224 C C . VAL A 1 551 ? 41.344 12.869 -17.863 1.00 81.88 551 VAL A C 1
ATOM 4226 O O . VAL A 1 551 ? 41.592 12.502 -19.006 1.00 81.88 551 VAL A O 1
ATOM 4229 N N . ARG A 1 552 ? 42.229 12.677 -16.886 1.00 80.25 552 ARG A N 1
ATOM 4230 C CA . ARG A 1 552 ? 43.533 12.030 -17.086 1.00 80.25 552 ARG A CA 1
ATOM 4231 C C . ARG A 1 552 ? 43.456 10.520 -16.903 1.00 80.25 552 ARG A C 1
ATOM 4233 O O . ARG A 1 552 ? 43.769 9.785 -17.833 1.00 80.25 552 ARG A O 1
ATOM 4240 N N . ASP A 1 553 ? 43.046 10.096 -15.716 1.00 78.56 553 ASP A N 1
ATOM 4241 C CA . ASP A 1 553 ? 43.142 8.719 -15.231 1.00 78.56 553 ASP A CA 1
ATOM 4242 C C . ASP A 1 553 ? 41.876 7.944 -15.575 1.00 78.56 553 ASP A C 1
ATOM 4244 O O . ASP A 1 553 ? 41.939 6.834 -16.114 1.00 78.56 553 ASP A O 1
ATOM 4248 N N . ASP A 1 554 ? 40.716 8.564 -15.340 1.00 71.00 554 ASP A N 1
ATOM 4249 C CA . ASP A 1 554 ? 39.448 7.891 -15.584 1.00 71.00 554 ASP A CA 1
ATOM 4250 C C . ASP A 1 554 ? 39.198 7.808 -17.099 1.00 71.00 554 ASP A C 1
ATOM 4252 O O . ASP A 1 554 ? 38.843 6.733 -17.573 1.00 71.00 554 ASP A O 1
ATOM 4256 N N . THR A 1 555 ? 39.480 8.851 -17.903 1.00 70.00 555 THR A N 1
ATOM 4257 C CA . THR A 1 555 ? 39.353 8.753 -19.379 1.00 70.00 555 THR A CA 1
ATOM 4258 C C . THR A 1 555 ? 40.390 7.832 -20.018 1.00 70.00 555 THR A C 1
ATOM 4260 O O . THR A 1 555 ? 40.080 7.196 -21.021 1.00 70.00 555 THR A O 1
ATOM 4263 N N . ALA A 1 556 ? 41.595 7.700 -19.445 1.00 60.88 556 ALA A N 1
ATOM 4264 C CA . ALA A 1 556 ? 42.567 6.696 -19.890 1.00 60.88 556 ALA A CA 1
ATOM 4265 C C . ALA A 1 556 ? 42.078 5.272 -19.575 1.00 60.88 556 ALA A C 1
ATOM 4267 O O . ALA A 1 556 ? 42.294 4.348 -20.354 1.00 60.88 556 ALA A O 1
ATOM 4268 N N . SER A 1 557 ? 41.314 5.129 -18.490 1.00 55.19 557 SER A N 1
ATOM 4269 C CA . SER A 1 557 ? 40.506 3.944 -18.168 1.00 55.19 557 SER A CA 1
ATOM 4270 C C . SER A 1 557 ? 39.163 3.923 -18.926 1.00 55.19 557 SER A C 1
ATOM 4272 O O . SER A 1 557 ? 38.272 3.132 -18.617 1.00 55.19 557 SER A O 1
ATOM 4274 N N . GLY A 1 558 ? 39.021 4.810 -19.917 1.00 51.47 558 GLY A N 1
ATOM 4275 C CA . GLY A 1 558 ? 37.937 4.929 -20.881 1.00 51.47 558 GLY A CA 1
ATOM 4276 C C . GLY A 1 558 ? 36.730 5.780 -20.494 1.00 51.47 558 GLY A C 1
ATOM 4277 O O . GLY A 1 558 ? 35.796 5.850 -21.290 1.00 51.47 558 GLY A O 1
ATOM 4278 N N . PHE A 1 559 ? 36.721 6.427 -19.321 1.00 60.91 559 PHE A N 1
ATOM 4279 C CA . PHE A 1 559 ? 35.684 7.368 -18.854 1.00 60.91 559 PHE A CA 1
ATOM 4280 C C . PHE A 1 559 ? 35.339 8.468 -19.851 1.00 60.91 559 PHE A C 1
ATOM 4282 O O . PHE A 1 559 ? 36.249 9.094 -20.382 1.00 60.91 559 PHE A O 1
ATOM 4289 N N . PRO A 1 560 ? 34.044 8.705 -20.171 1.00 61.19 560 PRO A N 1
ATOM 4290 C CA . PRO A 1 560 ? 33.677 9.717 -21.139 1.00 61.19 560 PRO A CA 1
ATOM 4291 C C . PRO A 1 560 ? 33.958 11.083 -20.528 1.00 61.19 560 PRO A C 1
ATOM 4293 O O . PRO A 1 560 ? 33.552 11.372 -19.394 1.00 61.19 560 PRO A O 1
ATOM 4296 N N . ILE A 1 561 ? 34.629 11.935 -21.298 1.00 75.88 561 ILE A N 1
ATOM 4297 C CA . ILE A 1 561 ? 34.955 13.305 -20.892 1.00 75.88 561 ILE A CA 1
ATOM 4298 C C . ILE A 1 561 ? 33.673 14.056 -20.508 1.00 75.88 561 ILE A C 1
ATOM 4300 O O . ILE A 1 561 ? 33.668 14.830 -19.550 1.00 75.88 561 ILE A O 1
ATOM 4304 N N . GLU A 1 562 ? 32.551 13.764 -21.173 1.00 72.69 562 GLU A N 1
ATOM 4305 C CA . GLU A 1 562 ? 31.253 14.376 -20.894 1.00 72.69 562 GLU A CA 1
ATOM 4306 C C . GLU A 1 562 ? 30.748 14.058 -19.482 1.00 72.69 562 GLU A C 1
ATOM 4308 O O . GLU A 1 562 ? 30.138 14.918 -18.849 1.00 72.69 562 GLU A O 1
ATOM 4313 N N . ALA A 1 563 ? 31.021 12.863 -18.946 1.00 71.50 563 ALA A N 1
ATOM 4314 C CA . ALA A 1 563 ? 30.637 12.525 -17.576 1.00 71.50 563 ALA A CA 1
ATOM 4315 C C . ALA A 1 563 ? 31.540 13.216 -16.549 1.00 71.50 563 ALA A C 1
ATOM 4317 O O . ALA A 1 563 ? 31.036 13.690 -15.526 1.00 71.50 563 ALA A O 1
ATOM 4318 N N . CYS A 1 564 ? 32.841 13.350 -16.835 1.00 81.19 564 CYS A N 1
ATOM 4319 C CA . CYS A 1 564 ? 33.726 14.195 -16.032 1.00 81.19 564 CYS A CA 1
ATOM 4320 C C . CYS A 1 564 ? 33.191 15.640 -16.018 1.00 81.19 564 CYS A C 1
ATOM 4322 O O . CYS A 1 564 ? 33.070 16.254 -14.955 1.00 81.19 564 CYS A O 1
ATOM 4324 N N . GLY A 1 565 ? 32.789 16.160 -17.184 1.00 84.75 565 GLY A N 1
ATOM 4325 C CA . GLY A 1 565 ? 32.252 17.511 -17.348 1.00 84.75 565 GLY A CA 1
ATOM 4326 C C . GLY A 1 565 ? 30.920 17.713 -16.626 1.00 84.75 565 GLY A C 1
ATOM 4327 O O . GLY A 1 565 ? 30.748 18.704 -15.917 1.00 84.75 565 GLY A O 1
ATOM 4328 N N . ALA A 1 566 ? 30.002 16.750 -16.728 1.00 74.81 566 ALA A N 1
ATOM 4329 C CA . ALA A 1 566 ? 28.714 16.773 -16.040 1.00 74.81 566 ALA A CA 1
ATOM 4330 C C . ALA A 1 566 ? 28.874 16.705 -14.512 1.00 74.81 566 ALA A C 1
ATOM 4332 O O . ALA A 1 566 ? 28.216 17.457 -13.789 1.00 74.81 566 ALA A O 1
ATOM 4333 N N . SER A 1 567 ? 29.783 15.856 -14.017 1.00 80.25 567 SER A N 1
ATOM 4334 C CA . SER A 1 567 ? 30.109 15.757 -12.589 1.00 80.25 567 SER A CA 1
ATOM 4335 C C . SER A 1 567 ? 30.679 17.074 -12.054 1.00 80.25 567 SER A C 1
ATOM 4337 O O . SER A 1 567 ? 30.181 17.615 -11.059 1.00 80.25 567 SER A O 1
ATOM 4339 N N . ARG A 1 568 ? 31.649 17.659 -12.775 1.00 90.00 568 ARG A N 1
ATOM 4340 C CA . ARG A 1 568 ? 32.205 18.984 -12.472 1.00 90.00 568 ARG A CA 1
ATOM 4341 C C . ARG A 1 568 ? 31.105 20.040 -12.443 1.00 90.00 568 ARG A C 1
ATOM 4343 O O . ARG A 1 568 ? 30.962 20.732 -11.443 1.00 90.00 568 ARG A O 1
ATOM 4350 N N . ALA A 1 569 ? 30.286 20.129 -13.491 1.00 80.00 569 ALA A N 1
ATOM 4351 C CA . ALA A 1 569 ? 29.220 21.123 -13.609 1.00 80.00 569 ALA A CA 1
ATOM 4352 C C . ALA A 1 569 ? 28.204 21.034 -12.460 1.00 80.00 569 ALA A C 1
ATOM 4354 O O . ALA A 1 569 ? 27.851 22.056 -11.863 1.00 80.00 569 ALA A O 1
ATOM 4355 N N . TYR A 1 570 ? 27.775 19.822 -12.103 1.00 84.69 570 TYR A N 1
ATOM 4356 C CA . TYR A 1 570 ? 26.871 19.594 -10.979 1.00 84.69 570 TYR A CA 1
ATOM 4357 C C . TYR A 1 570 ? 27.482 20.064 -9.652 1.00 84.69 570 TYR A C 1
ATOM 4359 O O . TYR A 1 570 ? 26.848 20.801 -8.888 1.00 84.69 570 TYR A O 1
ATOM 4367 N N . MET A 1 571 ? 28.735 19.694 -9.382 1.00 85.12 571 MET A N 1
ATOM 4368 C CA . MET A 1 571 ? 29.409 20.046 -8.134 1.00 85.12 571 MET A CA 1
ATOM 4369 C C . MET A 1 571 ? 29.760 21.540 -8.062 1.00 85.12 571 MET A C 1
ATOM 4371 O O . MET A 1 571 ? 29.580 22.164 -7.012 1.00 85.12 571 MET A O 1
ATOM 4375 N N . THR A 1 572 ? 30.154 22.157 -9.179 1.00 88.81 572 THR A N 1
ATOM 4376 C CA . THR A 1 572 ? 30.324 23.610 -9.292 1.00 88.81 572 THR A CA 1
ATOM 4377 C C . THR A 1 572 ? 29.001 24.326 -9.033 1.00 88.81 572 THR A C 1
ATOM 4379 O O . THR A 1 572 ? 28.978 25.280 -8.256 1.00 88.81 572 THR A O 1
ATOM 4382 N N . CYS A 1 573 ? 27.881 23.854 -9.594 1.00 87.12 573 CYS A N 1
ATOM 4383 C CA . CYS A 1 573 ? 26.555 24.418 -9.321 1.00 87.12 573 CYS A CA 1
ATOM 4384 C C . CYS A 1 573 ? 26.208 24.332 -7.826 1.00 87.12 573 CYS A C 1
ATOM 4386 O O . CYS A 1 573 ? 25.818 25.331 -7.212 1.00 87.12 573 CYS A O 1
ATOM 4388 N N . LYS A 1 574 ? 26.440 23.169 -7.208 1.00 85.06 574 LYS A N 1
ATOM 4389 C CA . LYS A 1 574 ? 26.217 22.944 -5.776 1.00 85.06 574 LYS A CA 1
ATOM 4390 C C . LYS A 1 574 ? 27.003 23.926 -4.900 1.00 85.06 574 LYS A C 1
ATOM 4392 O O . LYS A 1 574 ? 26.404 24.536 -4.020 1.00 85.06 574 LYS A O 1
ATOM 4397 N N . TYR A 1 575 ? 28.295 24.146 -5.148 1.00 87.62 575 TYR A N 1
ATOM 4398 C CA . TYR A 1 575 ? 29.090 25.089 -4.341 1.00 87.62 575 TYR A CA 1
ATOM 4399 C C . TYR A 1 575 ? 28.959 26.555 -4.765 1.00 87.62 575 TYR A C 1
ATOM 4401 O O . TYR A 1 575 ? 29.256 27.447 -3.975 1.00 87.62 575 TYR A O 1
ATOM 4409 N N . THR A 1 576 ? 28.479 26.854 -5.972 1.00 89.31 576 THR A N 1
ATOM 4410 C CA . THR A 1 576 ? 28.234 28.248 -6.377 1.00 89.31 576 THR A CA 1
ATOM 4411 C C . THR A 1 576 ? 26.882 28.738 -5.865 1.00 89.31 576 THR A C 1
ATOM 4413 O O . THR A 1 576 ? 26.803 29.838 -5.319 1.00 89.31 576 THR A O 1
ATOM 4416 N N . MET A 1 577 ? 25.830 27.917 -5.996 1.00 86.19 577 MET A N 1
ATOM 4417 C CA . MET A 1 577 ? 24.437 28.320 -5.770 1.00 86.19 577 MET A CA 1
ATOM 4418 C C . MET A 1 577 ? 23.644 27.425 -4.808 1.00 86.19 577 MET A C 1
ATOM 4420 O O . MET A 1 577 ? 22.532 27.791 -4.442 1.00 86.19 577 MET A O 1
ATOM 4424 N N . GLY A 1 578 ? 24.164 26.280 -4.357 1.00 81.12 578 GLY A N 1
ATOM 4425 C CA . GLY A 1 578 ? 23.388 25.301 -3.576 1.00 81.12 578 GLY A CA 1
ATOM 4426 C C . GLY A 1 578 ? 22.854 25.808 -2.230 1.00 81.12 578 GLY A C 1
ATOM 4427 O O . GLY A 1 578 ? 21.885 25.261 -1.713 1.00 81.12 578 GLY A O 1
ATOM 4428 N N . GLY A 1 579 ? 23.421 26.882 -1.673 1.00 78.25 579 GLY A N 1
ATOM 4429 C CA . GLY A 1 579 ? 22.843 27.559 -0.509 1.00 78.25 579 GLY A CA 1
ATOM 4430 C C . GLY A 1 579 ? 21.602 28.397 -0.845 1.00 78.25 579 GLY A C 1
ATOM 4431 O O . GLY A 1 579 ? 20.720 28.559 -0.009 1.00 78.25 579 GLY A O 1
ATOM 4432 N N . TRP A 1 580 ? 21.491 28.911 -2.074 1.00 76.56 580 TRP A N 1
ATOM 4433 C CA . TRP A 1 580 ? 20.381 29.769 -2.509 1.00 76.56 580 TRP A CA 1
ATOM 4434 C C . TRP A 1 580 ? 19.060 29.021 -2.637 1.00 76.56 580 TRP A C 1
ATOM 4436 O O . TRP A 1 580 ? 18.013 29.565 -2.298 1.00 76.56 580 TRP A O 1
ATOM 4446 N N . THR A 1 581 ? 19.092 27.755 -3.048 1.00 69.75 581 THR A N 1
ATOM 4447 C CA . THR A 1 581 ? 17.880 26.927 -3.116 1.00 69.75 581 THR A CA 1
ATOM 4448 C C . THR A 1 581 ? 17.257 26.702 -1.734 1.00 69.75 581 THR A C 1
ATOM 4450 O O . THR A 1 581 ? 16.043 26.545 -1.644 1.00 69.75 581 THR A O 1
ATOM 4453 N N . LYS A 1 582 ? 18.044 26.793 -0.648 1.00 68.38 582 LYS A N 1
ATOM 4454 C CA . LYS A 1 582 ? 17.537 26.795 0.738 1.00 68.38 582 LYS A CA 1
ATOM 4455 C C . LYS A 1 582 ? 16.866 28.115 1.134 1.00 68.38 582 LYS A C 1
ATOM 4457 O O . LYS A 1 582 ? 16.075 28.128 2.072 1.00 68.38 582 LYS A O 1
ATOM 4462 N N . LEU A 1 583 ? 17.181 29.208 0.434 1.00 62.81 583 LEU A N 1
ATOM 4463 C CA . LEU A 1 583 ? 16.627 30.543 0.668 1.00 62.81 583 LEU A CA 1
ATOM 4464 C C . LEU A 1 583 ? 15.275 30.759 -0.029 1.00 62.81 583 LEU A C 1
ATOM 4466 O O . LEU A 1 583 ? 14.541 31.673 0.342 1.00 62.81 583 LEU A O 1
ATOM 4470 N N . ILE A 1 584 ? 14.944 29.941 -1.036 1.00 65.94 584 ILE A N 1
ATOM 4471 C CA . ILE A 1 584 ? 13.649 29.997 -1.718 1.00 65.94 584 ILE A CA 1
ATOM 4472 C C . ILE A 1 584 ? 12.574 29.449 -0.762 1.00 65.94 584 ILE A C 1
ATOM 4474 O O . ILE A 1 584 ? 12.671 28.287 -0.343 1.00 65.94 584 ILE A O 1
ATOM 4478 N N . PRO A 1 585 ? 11.544 30.249 -0.424 1.00 52.19 585 PRO A N 1
ATOM 4479 C CA . PRO A 1 585 ? 10.440 29.813 0.424 1.00 52.19 585 PRO A CA 1
ATOM 4480 C C . PRO A 1 585 ? 9.840 28.489 -0.082 1.00 52.19 585 PRO A C 1
ATOM 4482 O O . PRO A 1 585 ? 9.376 28.416 -1.216 1.00 52.19 585 PRO A O 1
ATOM 4485 N N . GLY A 1 586 ? 9.850 27.444 0.755 1.00 54.25 586 GLY A N 1
ATOM 4486 C CA . GLY A 1 586 ? 9.205 26.145 0.492 1.00 54.25 586 GLY A CA 1
ATOM 4487 C C . GLY A 1 586 ? 10.157 24.979 0.198 1.00 54.25 586 GLY A C 1
ATOM 4488 O O . GLY A 1 586 ? 9.844 23.846 0.551 1.00 54.25 586 GLY A O 1
ATOM 4489 N N . ILE A 1 587 ? 11.352 25.234 -0.347 1.00 53.03 587 ILE A N 1
ATOM 4490 C CA . ILE A 1 587 ? 12.321 24.170 -0.688 1.00 53.03 587 ILE A CA 1
ATOM 4491 C C . ILE A 1 587 ? 13.212 23.816 0.516 1.00 53.03 587 ILE A C 1
ATOM 4493 O O . ILE A 1 587 ? 13.497 22.645 0.763 1.00 53.03 587 ILE A O 1
ATOM 4497 N N . GLY A 1 588 ? 13.614 24.814 1.311 1.00 56.03 588 GLY A N 1
ATOM 4498 C CA . GLY A 1 588 ? 14.443 24.623 2.511 1.00 56.03 588 GLY A CA 1
ATOM 4499 C C . GLY A 1 588 ? 13.820 23.705 3.580 1.00 56.03 588 GLY A C 1
ATOM 4500 O O . GLY A 1 588 ? 14.494 22.772 4.023 1.00 56.03 588 GLY A O 1
ATOM 4501 N N . PRO A 1 589 ? 12.546 23.900 3.978 1.00 54.47 589 PRO A N 1
ATOM 4502 C CA . PRO A 1 589 ? 11.856 23.011 4.916 1.00 54.47 589 PRO A CA 1
ATOM 4503 C C . PRO A 1 589 ? 11.699 21.582 4.388 1.00 54.47 589 PRO A C 1
ATOM 4505 O O . PRO A 1 589 ? 11.863 20.643 5.156 1.00 54.47 589 PRO A O 1
ATOM 4508 N N . LEU A 1 590 ? 11.464 21.407 3.082 1.00 45.69 590 LEU A N 1
ATOM 4509 C CA . LEU A 1 590 ? 11.383 20.092 2.441 1.00 45.69 590 LEU A CA 1
ATOM 4510 C C . LEU A 1 590 ? 12.737 19.367 2.478 1.00 45.69 590 LEU A C 1
ATOM 4512 O O . LEU A 1 590 ? 12.807 18.195 2.832 1.00 45.69 590 LEU A O 1
ATOM 4516 N N . TYR A 1 591 ? 13.830 20.076 2.186 1.00 50.50 591 TYR A N 1
ATOM 4517 C CA . TYR A 1 591 ? 15.182 19.518 2.250 1.00 50.50 591 TYR A CA 1
ATOM 4518 C C . TYR A 1 591 ? 15.594 19.154 3.685 1.00 50.50 591 TYR A C 1
ATOM 4520 O O . TYR A 1 591 ? 16.188 18.098 3.911 1.00 50.50 591 TYR A O 1
ATOM 4528 N N . ASN A 1 592 ? 15.256 20.001 4.664 1.00 52.22 592 ASN A N 1
ATOM 4529 C CA . ASN A 1 592 ? 15.504 19.720 6.078 1.00 52.22 592 ASN A CA 1
ATOM 4530 C C . ASN A 1 592 ? 14.631 18.566 6.583 1.00 52.22 592 ASN A C 1
ATOM 4532 O O . ASN A 1 592 ? 15.165 17.687 7.240 1.00 52.22 592 ASN A O 1
ATOM 4536 N N . ALA A 1 593 ? 13.355 18.484 6.194 1.00 46.97 593 ALA A N 1
ATOM 4537 C CA . ALA A 1 593 ? 12.483 17.359 6.529 1.00 46.97 593 ALA A CA 1
ATOM 4538 C C . ALA A 1 593 ? 13.013 16.035 5.959 1.00 46.97 593 ALA A C 1
ATOM 4540 O O . ALA A 1 593 ? 13.105 15.051 6.682 1.00 46.97 593 ALA A O 1
ATOM 4541 N N . VAL A 1 594 ? 13.453 16.014 4.696 1.00 45.78 594 VAL A N 1
ATOM 4542 C CA . VAL A 1 594 ? 14.050 14.820 4.076 1.00 45.78 594 VAL A CA 1
ATOM 4543 C C . VAL A 1 594 ? 15.352 14.427 4.784 1.00 45.78 594 VAL A C 1
ATOM 4545 O O . VAL A 1 594 ? 15.552 13.260 5.117 1.00 45.78 594 VAL A O 1
ATOM 4548 N N . ARG A 1 595 ? 16.231 15.390 5.083 1.00 48.66 595 ARG A N 1
ATOM 4549 C CA . ARG A 1 595 ? 17.489 15.135 5.800 1.00 48.66 595 ARG A CA 1
ATOM 4550 C C . ARG A 1 595 ? 17.258 14.683 7.244 1.00 48.66 595 ARG A C 1
ATOM 4552 O O . ARG A 1 595 ? 17.970 13.802 7.714 1.00 48.66 595 ARG A O 1
ATOM 4559 N N . ASP A 1 596 ? 16.291 15.266 7.940 1.00 46.62 596 ASP A N 1
ATOM 4560 C CA . ASP A 1 596 ? 15.971 14.942 9.328 1.00 46.62 596 ASP A CA 1
ATOM 4561 C C . ASP A 1 596 ? 15.285 13.574 9.414 1.00 46.62 596 ASP A C 1
ATOM 4563 O O . ASP A 1 596 ? 15.628 12.797 10.297 1.00 46.62 596 ASP A O 1
ATOM 4567 N N . VAL A 1 597 ? 14.468 13.194 8.425 1.00 43.22 597 VAL A N 1
ATOM 4568 C CA . VAL A 1 597 ? 13.988 11.812 8.247 1.00 43.22 597 VAL A CA 1
ATOM 4569 C C . VAL A 1 597 ? 15.167 10.850 8.056 1.00 43.22 597 VAL A C 1
ATOM 4571 O O . VAL A 1 597 ? 15.268 9.855 8.770 1.00 43.22 597 VAL A O 1
ATOM 4574 N N . PHE A 1 598 ? 16.128 11.163 7.182 1.00 44.47 598 PHE A N 1
ATOM 4575 C CA . PHE A 1 598 ? 17.314 10.316 6.995 1.00 44.47 598 PHE A CA 1
ATOM 4576 C C . PHE A 1 598 ? 18.252 10.271 8.217 1.00 44.47 598 PHE A C 1
ATOM 4578 O O . PHE A 1 598 ? 18.914 9.258 8.441 1.00 44.47 598 PHE A O 1
ATOM 4585 N N . ASN A 1 599 ? 18.311 11.332 9.025 1.00 45.31 599 ASN A N 1
ATOM 4586 C CA . ASN A 1 599 ? 19.122 11.387 10.244 1.00 45.31 599 ASN A CA 1
ATOM 4587 C C . ASN A 1 599 ? 18.446 10.683 11.429 1.00 45.31 599 ASN A C 1
ATOM 4589 O O . ASN A 1 599 ? 19.132 10.022 12.207 1.00 45.31 599 ASN A O 1
ATOM 4593 N N . VAL A 1 600 ? 17.116 10.761 11.539 1.00 43.19 600 VAL A N 1
ATOM 4594 C CA . VAL A 1 600 ? 16.310 10.003 12.511 1.00 43.19 600 VAL A CA 1
ATOM 4595 C C . VAL A 1 600 ? 16.394 8.504 12.217 1.00 43.19 600 VAL A C 1
ATOM 4597 O O . VAL A 1 600 ? 16.576 7.715 13.141 1.00 43.19 600 VAL A O 1
ATOM 4600 N N . LEU A 1 601 ? 16.401 8.114 10.937 1.00 41.44 601 LEU A N 1
ATOM 4601 C CA . LEU A 1 601 ? 16.638 6.727 10.517 1.00 41.44 601 LEU A CA 1
ATOM 4602 C C . LEU A 1 601 ? 18.063 6.227 10.825 1.00 41.44 601 LEU A C 1
ATOM 4604 O O . LEU A 1 601 ? 18.285 5.020 10.885 1.00 41.44 601 LEU A O 1
ATOM 4608 N N . ARG A 1 602 ? 19.033 7.127 11.036 1.00 39.84 602 ARG A N 1
ATOM 4609 C CA . ARG A 1 602 ? 20.436 6.782 11.329 1.00 39.84 602 ARG A CA 1
ATOM 4610 C C . ARG A 1 602 ? 20.818 6.887 12.807 1.00 39.84 602 ARG A C 1
ATOM 4612 O O . ARG A 1 602 ? 21.857 6.345 13.177 1.00 39.84 602 ARG A O 1
ATOM 4619 N N . ASN A 1 603 ? 20.030 7.560 13.653 1.00 39.22 603 ASN A N 1
ATOM 4620 C CA . ASN A 1 603 ? 20.353 7.724 15.074 1.00 39.22 603 ASN A CA 1
ATOM 4621 C C . ASN A 1 603 ? 19.109 7.638 15.992 1.00 39.22 603 ASN A C 1
ATOM 4623 O O . ASN A 1 603 ? 18.445 8.650 16.239 1.00 39.22 603 ASN A O 1
ATOM 4627 N N . PRO A 1 604 ? 18.818 6.456 16.571 1.00 40.50 604 PRO A N 1
ATOM 4628 C CA . PRO A 1 604 ? 17.603 6.213 17.357 1.00 40.50 604 PRO A CA 1
ATOM 4629 C C . PRO A 1 604 ? 17.544 7.004 18.676 1.00 40.50 604 PRO A C 1
ATOM 4631 O O . PRO A 1 604 ? 16.464 7.233 19.215 1.00 40.50 604 PRO A O 1
ATOM 4634 N N . VAL A 1 605 ? 18.682 7.482 19.192 1.00 43.19 605 VAL A N 1
ATOM 4635 C CA . VAL A 1 605 ? 18.733 8.279 20.433 1.00 43.19 605 VAL A CA 1
ATOM 4636 C C . VAL A 1 605 ? 18.182 9.694 20.214 1.00 43.19 605 VAL A C 1
ATOM 4638 O O . VAL A 1 605 ? 17.568 10.260 21.119 1.00 43.19 605 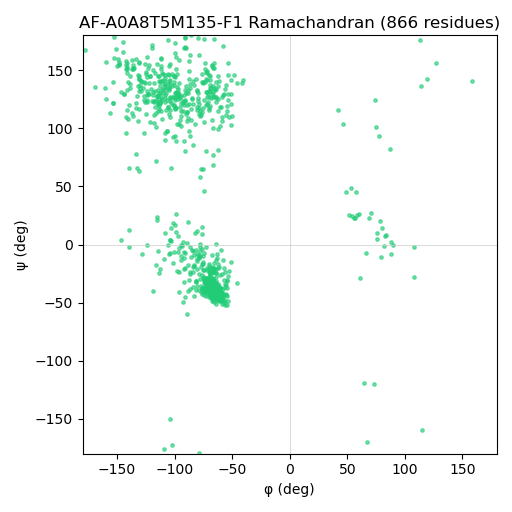VAL A O 1
ATOM 4641 N N . GLY A 1 606 ? 18.329 10.245 19.003 1.00 44.97 606 GLY A N 1
ATOM 4642 C CA . GLY A 1 606 ? 17.762 11.546 18.627 1.00 44.97 606 GLY A CA 1
ATOM 4643 C C . GLY A 1 606 ? 16.231 11.544 18.559 1.00 44.97 606 GLY A C 1
ATOM 4644 O O . GLY A 1 606 ? 15.595 12.548 18.871 1.00 44.97 606 GLY A O 1
ATOM 4645 N N . ALA A 1 607 ? 15.626 10.399 18.229 1.00 45.94 607 ALA A N 1
ATOM 4646 C CA . ALA A 1 607 ? 14.173 10.237 18.207 1.00 45.94 607 ALA A CA 1
ATOM 4647 C C . ALA A 1 607 ? 13.567 10.269 19.623 1.00 45.94 607 ALA A C 1
ATOM 4649 O O . ALA A 1 607 ? 12.527 10.887 19.854 1.00 45.94 607 ALA A O 1
ATOM 4650 N N . ILE A 1 608 ? 14.256 9.665 20.598 1.00 45.34 608 ILE A N 1
ATOM 4651 C CA . ILE A 1 608 ? 13.808 9.594 21.999 1.00 45.34 608 ILE A CA 1
ATOM 4652 C C . ILE A 1 608 ? 13.845 10.978 22.661 1.00 45.34 608 ILE A C 1
ATOM 4654 O O . ILE A 1 608 ? 12.918 11.354 23.381 1.00 45.34 608 ILE A O 1
ATOM 4658 N N . THR A 1 609 ? 14.886 11.771 22.401 1.00 46.62 609 THR A N 1
ATOM 4659 C CA . THR A 1 609 ? 15.001 13.133 22.945 1.00 46.62 609 THR A CA 1
ATOM 4660 C C . THR A 1 609 ? 13.999 14.097 22.313 1.00 46.62 609 THR A C 1
ATOM 4662 O O . THR A 1 609 ? 13.435 14.935 23.022 1.00 46.62 609 THR A O 1
ATOM 4665 N N . MET A 1 610 ? 13.703 13.939 21.019 1.00 48.75 610 MET A N 1
ATOM 4666 C CA . MET A 1 610 ? 12.649 14.691 20.336 1.00 48.75 610 MET A CA 1
ATOM 4667 C C . MET A 1 610 ? 11.257 14.350 20.903 1.00 48.75 610 MET A C 1
ATOM 4669 O O . MET A 1 610 ? 10.496 15.266 21.222 1.00 48.75 610 MET A O 1
ATOM 4673 N N . GLY A 1 611 ? 10.965 13.071 21.170 1.00 49.88 611 GLY A N 1
ATOM 4674 C CA . GLY A 1 611 ? 9.709 12.631 21.799 1.00 49.88 611 GLY A CA 1
ATOM 4675 C C . GLY A 1 611 ? 9.511 13.144 23.233 1.00 49.88 611 GLY A C 1
ATOM 4676 O O . GLY A 1 611 ? 8.435 13.628 23.586 1.00 49.88 611 GLY A O 1
ATOM 4677 N N . LEU A 1 612 ? 10.567 13.145 24.053 1.00 49.81 612 LEU A N 1
ATOM 4678 C CA . LEU A 1 612 ? 10.531 13.714 25.411 1.00 49.81 612 LEU A CA 1
ATOM 4679 C C . LEU A 1 612 ? 10.303 15.235 25.415 1.00 49.81 612 LEU A C 1
ATOM 4681 O O . LEU A 1 612 ? 9.619 15.760 26.296 1.00 49.81 612 LEU A O 1
ATOM 4685 N N . SER A 1 613 ? 10.833 15.947 24.417 1.00 48.00 613 SER A N 1
ATOM 4686 C CA . SER A 1 613 ? 10.629 17.395 24.271 1.00 48.00 613 SER A CA 1
ATOM 4687 C C . SER A 1 613 ? 9.201 17.763 23.842 1.00 48.00 613 SER A C 1
ATOM 4689 O O . SER A 1 613 ? 8.677 18.800 24.258 1.00 48.00 613 SER A O 1
ATOM 4691 N N . LEU A 1 614 ? 8.543 16.885 23.077 1.00 47.97 614 LEU A N 1
ATOM 4692 C CA . LEU A 1 614 ? 7.128 16.993 22.718 1.00 47.97 614 LEU A CA 1
ATOM 4693 C C . LEU A 1 614 ? 6.220 16.736 23.932 1.00 47.97 614 LEU A C 1
ATOM 4695 O O . LEU A 1 614 ? 5.286 17.503 24.161 1.00 47.97 614 LEU A O 1
ATOM 4699 N N . LEU A 1 615 ? 6.551 15.752 24.777 1.00 49.09 615 LEU A N 1
ATOM 4700 C CA . LEU A 1 615 ? 5.794 15.438 25.998 1.00 49.09 615 LEU A CA 1
ATOM 4701 C C . LEU A 1 615 ? 5.813 16.570 27.043 1.00 49.09 615 LEU A C 1
ATOM 4703 O O . LEU A 1 615 ? 4.780 16.856 27.644 1.00 49.09 615 LEU A O 1
ATOM 4707 N N . CYS A 1 616 ? 6.935 17.278 27.228 1.00 55.44 616 CYS A N 1
ATOM 4708 C CA . CYS A 1 616 ? 6.988 18.439 28.139 1.00 55.44 616 CYS A CA 1
ATOM 4709 C C . CYS A 1 616 ? 6.311 19.711 27.560 1.00 55.44 616 CYS A C 1
ATOM 4711 O O . CYS A 1 616 ? 6.117 20.681 28.298 1.00 55.44 616 CYS A O 1
ATOM 4713 N N . ARG A 1 617 ? 5.936 19.744 26.267 1.00 52.03 617 ARG A N 1
ATOM 4714 C CA . ARG A 1 617 ? 5.268 20.897 25.617 1.00 52.03 617 ARG A CA 1
ATOM 4715 C C . ARG A 1 617 ? 3.743 20.887 25.730 1.00 52.03 617 ARG A C 1
ATOM 4717 O O . ARG A 1 617 ? 3.137 21.952 25.611 1.00 52.03 617 ARG A O 1
ATOM 4724 N N . VAL A 1 618 ? 3.121 19.749 26.042 1.00 55.62 618 VAL A N 1
ATOM 4725 C CA . VAL A 1 618 ? 1.673 19.635 26.318 1.00 55.62 618 VAL A CA 1
ATOM 4726 C C . VAL A 1 618 ? 1.378 20.129 27.747 1.00 55.62 618 VAL A C 1
ATOM 4728 O O . VAL A 1 618 ? 0.911 19.412 28.629 1.00 55.62 618 VAL A O 1
ATOM 4731 N N . ARG A 1 619 ? 1.747 21.387 28.012 1.00 59.44 619 ARG A N 1
ATOM 4732 C CA . ARG A 1 619 ? 1.897 21.967 29.356 1.00 59.44 619 ARG A CA 1
ATOM 4733 C C . ARG A 1 619 ? 0.582 22.426 29.995 1.00 59.44 619 ARG A C 1
ATOM 4735 O O . ARG A 1 619 ? 0.584 22.833 31.151 1.00 59.44 619 ARG A O 1
ATOM 4742 N N . SER A 1 620 ? -0.552 22.371 29.300 1.00 38.91 620 SER A N 1
ATOM 4743 C CA . SER A 1 620 ? -1.791 22.936 29.846 1.00 38.91 620 SER A CA 1
ATOM 4744 C C . SER A 1 620 ? -2.528 22.047 30.858 1.00 38.91 620 SER A C 1
ATOM 4746 O O . SER A 1 620 ? -3.378 22.588 31.564 1.00 38.91 620 SER A O 1
ATOM 4748 N N . HIS A 1 621 ? -2.224 20.742 31.003 1.00 47.47 621 HIS A N 1
ATOM 4749 C CA . HIS A 1 621 ? -3.104 19.828 31.767 1.00 47.47 621 HIS A CA 1
ATOM 4750 C C . HIS A 1 621 ? -2.454 18.770 32.692 1.00 47.47 621 HIS A C 1
ATOM 4752 O O . HIS A 1 621 ? -3.172 17.900 33.184 1.00 47.47 621 HIS A O 1
ATOM 4758 N N . LEU A 1 622 ? -1.153 18.821 33.008 1.00 51.94 622 LEU A N 1
ATOM 4759 C CA . LEU A 1 622 ? -0.511 17.788 33.851 1.00 51.94 622 LEU A CA 1
ATOM 4760 C C . LEU A 1 622 ? -0.379 18.173 35.347 1.00 51.94 622 LEU A C 1
ATOM 4762 O O . LEU A 1 622 ? -0.192 19.347 35.670 1.00 51.94 622 LEU A O 1
ATOM 4766 N N . PRO A 1 623 ? -0.465 17.203 36.286 1.00 52.69 623 PRO A N 1
ATOM 4767 C CA . PRO A 1 623 ? -0.374 17.454 37.726 1.00 52.69 623 PRO A CA 1
ATOM 4768 C C . PRO A 1 623 ? 1.052 17.809 38.200 1.00 52.69 623 PRO A C 1
ATOM 4770 O O . PRO A 1 623 ? 2.057 17.313 37.690 1.00 52.69 623 PRO A O 1
ATOM 4773 N N . ALA A 1 624 ? 1.115 18.623 39.261 1.00 54.59 624 ALA A N 1
ATOM 4774 C CA . ALA A 1 624 ? 2.300 19.305 39.801 1.00 54.59 624 ALA A CA 1
ATOM 4775 C C . ALA A 1 624 ? 3.621 18.508 39.980 1.00 54.59 624 ALA A C 1
ATOM 4777 O O . ALA A 1 624 ? 4.674 19.127 39.823 1.00 54.59 624 ALA A O 1
ATOM 4778 N N . PRO A 1 625 ? 3.662 17.194 40.300 1.00 44.75 625 PRO A N 1
ATOM 4779 C CA . PRO A 1 625 ? 4.949 16.506 40.468 1.00 44.75 625 PRO A CA 1
ATOM 4780 C C . PRO A 1 625 ? 5.748 16.304 39.165 1.00 44.75 625 PRO A C 1
ATOM 4782 O O . PRO A 1 625 ? 6.952 16.082 39.247 1.00 44.75 625 PRO A O 1
ATOM 4785 N N . VAL A 1 626 ? 5.133 16.430 37.980 1.00 52.47 626 VAL A N 1
ATOM 4786 C CA . VAL A 1 626 ? 5.823 16.293 36.676 1.00 52.47 626 VAL A CA 1
ATOM 4787 C C . VAL A 1 626 ? 6.509 17.602 36.236 1.00 52.47 626 VAL A C 1
ATOM 4789 O O . VAL A 1 626 ? 7.511 17.580 35.517 1.00 52.47 626 VAL A O 1
ATOM 4792 N N . ASP A 1 627 ? 6.046 18.748 36.743 1.00 48.38 627 ASP A N 1
ATOM 4793 C CA . ASP A 1 627 ? 6.556 20.090 36.402 1.00 48.38 627 ASP A CA 1
ATOM 4794 C C . ASP A 1 627 ? 7.974 20.330 36.974 1.00 48.38 627 ASP A C 1
ATOM 4796 O O . ASP A 1 627 ? 8.801 21.022 36.379 1.00 48.38 627 ASP A O 1
ATOM 4800 N N . ALA A 1 628 ? 8.311 19.666 38.090 1.00 47.19 628 ALA A N 1
ATOM 4801 C CA . ALA A 1 628 ? 9.647 19.714 38.689 1.00 47.19 628 ALA A CA 1
ATOM 4802 C C . ALA A 1 628 ? 10.698 18.929 37.878 1.00 47.19 628 ALA A C 1
ATOM 4804 O O . ALA A 1 628 ? 11.861 19.330 37.821 1.00 47.19 628 ALA A O 1
ATOM 4805 N N . THR A 1 629 ? 10.300 17.839 37.215 1.00 49.59 629 THR A N 1
ATOM 4806 C CA . THR A 1 629 ? 11.186 17.033 36.359 1.00 49.59 629 THR A CA 1
ATOM 4807 C C . THR A 1 629 ? 11.495 17.709 35.023 1.00 49.59 629 THR A C 1
ATOM 4809 O O . THR A 1 629 ? 12.654 17.681 34.612 1.00 49.59 629 THR A O 1
ATOM 4812 N N . CYS A 1 630 ? 10.529 18.402 34.398 1.00 51.91 630 CYS A N 1
ATOM 4813 C CA . CYS A 1 630 ? 10.777 19.133 33.145 1.00 51.91 630 CYS A CA 1
ATOM 4814 C C . CYS A 1 630 ? 11.733 20.338 33.349 1.00 51.91 630 CYS A C 1
ATOM 4816 O O . CYS A 1 630 ? 12.543 20.631 32.469 1.00 51.91 630 CYS A O 1
ATOM 4818 N N . GLY A 1 631 ? 11.722 20.992 34.522 1.00 51.00 631 GLY A N 1
ATOM 4819 C CA . GLY A 1 631 ? 12.642 22.101 34.836 1.00 51.00 631 GLY A CA 1
ATOM 4820 C C . GLY A 1 631 ? 14.107 21.680 35.047 1.00 51.00 631 GLY A C 1
ATOM 4821 O O . GLY A 1 631 ? 15.028 22.429 34.717 1.00 51.00 631 GLY A O 1
ATOM 4822 N N . VAL A 1 632 ? 14.341 20.461 35.548 1.00 44.66 632 VAL A N 1
ATOM 4823 C CA . VAL A 1 632 ? 15.693 19.896 35.711 1.00 44.66 632 VAL A CA 1
ATOM 4824 C C . VAL A 1 632 ? 16.252 19.428 34.365 1.00 44.66 632 VAL A C 1
ATOM 4826 O O . VAL A 1 632 ? 17.424 19.668 34.076 1.00 44.66 632 VAL A O 1
ATOM 4829 N N . THR A 1 633 ? 15.423 18.846 33.494 1.00 47.12 633 THR A N 1
ATOM 4830 C CA . THR A 1 633 ? 15.838 18.485 32.129 1.00 47.12 633 THR A CA 1
ATOM 4831 C C . THR A 1 633 ? 16.129 19.700 31.257 1.00 47.12 633 THR A C 1
ATOM 4833 O O . THR A 1 633 ? 17.044 19.628 30.449 1.00 47.12 633 THR A O 1
ATOM 4836 N N . GLU A 1 634 ? 15.443 20.829 31.449 1.00 48.91 634 GLU A N 1
ATOM 4837 C CA . GLU A 1 634 ? 15.698 22.065 30.693 1.00 48.91 634 GLU A CA 1
ATOM 4838 C C . GLU A 1 634 ? 17.046 22.706 31.080 1.00 48.91 634 GLU A C 1
ATOM 4840 O O . GLU A 1 634 ? 17.805 23.135 30.210 1.00 48.91 634 GLU A O 1
ATOM 4845 N N . GLN A 1 635 ? 17.420 22.689 32.369 1.00 42.25 635 GLN A N 1
ATOM 4846 C CA . GLN A 1 635 ? 18.758 23.118 32.802 1.00 42.25 635 GLN A CA 1
ATOM 4847 C C . GLN A 1 635 ? 19.862 22.142 32.383 1.00 42.25 635 GLN A C 1
ATOM 4849 O O . GLN A 1 635 ? 20.932 22.587 31.968 1.00 42.25 635 GLN A O 1
ATOM 4854 N N . ILE A 1 636 ? 19.616 20.830 32.447 1.00 43.91 636 ILE A N 1
ATOM 4855 C CA . ILE A 1 636 ? 20.586 19.814 32.014 1.00 43.91 636 ILE A CA 1
ATOM 4856 C C . ILE A 1 636 ? 20.750 19.826 30.490 1.00 43.91 636 ILE A C 1
ATOM 4858 O O . ILE A 1 636 ? 21.873 19.702 30.019 1.00 43.91 636 ILE A O 1
ATOM 4862 N N . GLN A 1 637 ? 19.686 20.044 29.709 1.00 48.31 637 GLN A N 1
ATOM 4863 C CA . GLN A 1 637 ? 19.767 20.214 28.254 1.00 48.31 637 GLN A CA 1
ATOM 4864 C C . GLN A 1 637 ? 20.466 21.512 27.879 1.00 48.31 637 GLN A C 1
ATOM 4866 O O . GLN A 1 637 ? 21.284 21.499 26.972 1.00 48.31 637 GLN A O 1
ATOM 4871 N N . LYS A 1 638 ? 20.218 22.618 28.587 1.00 45.50 638 LYS A N 1
ATOM 4872 C CA . LYS A 1 638 ? 20.942 23.867 28.337 1.00 45.50 638 LYS A CA 1
ATOM 4873 C C . LYS A 1 638 ? 22.432 23.715 28.646 1.00 45.50 638 LYS A C 1
ATOM 4875 O O . LYS A 1 638 ? 23.263 24.071 27.826 1.00 45.50 638 LYS A O 1
ATOM 4880 N N . MET A 1 639 ? 22.774 23.088 29.770 1.00 36.81 639 MET A N 1
ATOM 4881 C CA . MET A 1 639 ? 24.166 22.877 30.167 1.00 36.81 639 MET A CA 1
ATOM 4882 C C . MET A 1 639 ? 24.877 21.823 29.301 1.00 36.81 639 MET A C 1
ATOM 4884 O O . MET A 1 639 ? 26.036 22.020 28.955 1.00 36.81 639 MET A O 1
ATOM 4888 N N . ASN A 1 640 ? 24.196 20.747 28.890 1.00 43.00 640 ASN A N 1
ATOM 4889 C CA . ASN A 1 640 ? 24.746 19.763 27.955 1.00 43.00 640 ASN A CA 1
ATOM 4890 C C . ASN A 1 640 ? 24.842 20.324 26.540 1.00 43.00 640 ASN A C 1
ATOM 4892 O O . ASN A 1 640 ? 25.859 20.103 25.912 1.00 43.00 640 ASN A O 1
ATOM 4896 N N . ASN A 1 641 ? 23.872 21.096 26.051 1.00 47.66 641 ASN A N 1
ATOM 4897 C CA . ASN A 1 641 ? 23.977 21.737 24.741 1.00 47.66 641 ASN A CA 1
ATOM 4898 C C . ASN A 1 641 ? 25.073 22.804 24.739 1.00 47.66 641 ASN A C 1
ATOM 4900 O O . ASN A 1 641 ? 25.803 22.890 23.762 1.00 47.66 641 ASN A O 1
ATOM 4904 N N . ASP A 1 642 ? 25.267 23.554 25.826 1.00 40.09 642 ASP A N 1
ATOM 4905 C CA . ASP A 1 642 ? 26.358 24.527 25.936 1.00 40.09 642 ASP A CA 1
ATOM 4906 C C . ASP A 1 642 ? 27.730 23.824 26.033 1.00 40.09 642 ASP A C 1
ATOM 4908 O O . ASP A 1 642 ? 28.686 24.237 25.376 1.00 40.09 642 ASP A O 1
ATOM 4912 N N . ILE A 1 643 ? 27.838 22.713 26.776 1.00 39.22 643 ILE A N 1
ATOM 4913 C CA . ILE A 1 643 ? 29.072 21.910 26.883 1.00 39.22 643 ILE A CA 1
ATOM 4914 C C . ILE A 1 643 ? 29.364 21.146 25.585 1.00 39.22 643 ILE A C 1
ATOM 4916 O O . ILE A 1 643 ? 30.518 21.104 25.167 1.00 39.22 643 ILE A O 1
ATOM 4920 N N . GLU A 1 644 ? 28.354 20.579 24.925 1.00 45.47 644 GLU A N 1
ATOM 4921 C CA . GLU A 1 644 ? 28.470 19.860 23.653 1.00 45.47 644 GLU A CA 1
ATOM 4922 C C . GLU A 1 644 ? 28.741 20.840 22.512 1.00 45.47 644 GLU A C 1
ATOM 4924 O O . GLU A 1 644 ? 29.546 20.527 21.650 1.00 45.47 644 GLU A O 1
ATOM 4929 N N . THR A 1 645 ? 28.173 22.052 22.526 1.00 42.47 645 THR A N 1
ATOM 4930 C CA . THR A 1 645 ? 28.464 23.120 21.548 1.00 42.47 645 THR A CA 1
ATOM 4931 C C . THR A 1 645 ? 29.879 23.654 21.723 1.00 42.47 645 THR A C 1
ATOM 4933 O O . THR A 1 645 ? 30.585 23.845 20.739 1.00 42.47 645 THR A O 1
ATOM 4936 N N . VAL A 1 646 ? 30.349 23.841 22.961 1.00 39.66 646 VAL A N 1
ATOM 4937 C CA . VAL A 1 646 ? 31.740 24.239 23.224 1.00 39.66 646 VAL A CA 1
ATOM 4938 C C . VAL A 1 646 ? 32.707 23.098 22.893 1.00 39.66 646 VAL A C 1
ATOM 4940 O O . VAL A 1 646 ? 33.749 23.344 22.290 1.00 39.66 646 VAL A O 1
ATOM 4943 N N . ARG A 1 647 ? 32.361 21.841 23.204 1.00 40.12 647 ARG A N 1
ATOM 4944 C CA . ARG A 1 647 ? 33.163 20.655 22.864 1.00 40.12 647 ARG A CA 1
ATOM 4945 C C . ARG A 1 647 ? 33.201 20.424 21.356 1.00 40.12 647 ARG A C 1
ATOM 4947 O O . ARG A 1 647 ? 34.291 20.264 20.832 1.00 40.12 647 ARG A O 1
ATOM 4954 N N . THR A 1 648 ? 32.077 20.501 20.647 1.00 41.81 648 THR A N 1
ATOM 4955 C CA . THR A 1 648 ? 32.012 20.396 19.179 1.00 41.81 648 THR A CA 1
ATOM 4956 C C . THR A 1 648 ? 32.600 21.611 18.482 1.00 41.81 648 THR A C 1
ATOM 4958 O O . THR A 1 648 ? 33.173 21.431 17.420 1.00 41.81 648 THR A O 1
ATOM 4961 N N . MET A 1 649 ? 32.574 22.821 19.053 1.00 40.59 649 MET A N 1
ATOM 4962 C CA . MET A 1 649 ? 33.369 23.940 18.530 1.00 40.59 649 MET A CA 1
ATOM 4963 C C . MET A 1 649 ? 34.860 23.667 18.688 1.00 40.59 649 MET A C 1
ATOM 4965 O O . MET A 1 649 ? 35.592 23.798 17.718 1.00 40.59 649 MET A O 1
ATOM 4969 N N . ILE A 1 650 ? 35.326 23.259 19.872 1.00 40.94 650 ILE A N 1
ATOM 4970 C CA . ILE A 1 650 ? 36.748 22.969 20.120 1.00 40.94 650 ILE A CA 1
ATOM 4971 C C . ILE A 1 650 ? 37.221 21.784 19.267 1.00 40.94 650 ILE A C 1
ATOM 4973 O O . ILE A 1 650 ? 38.324 21.819 18.727 1.00 40.94 650 ILE A O 1
ATOM 4977 N N . GLN A 1 651 ? 36.379 20.765 19.102 1.00 42.56 651 GLN A N 1
ATOM 4978 C CA . GLN A 1 651 ? 36.660 19.552 18.341 1.00 42.56 651 GLN A CA 1
ATOM 4979 C C . GLN A 1 651 ? 36.556 19.804 16.833 1.00 42.56 651 GLN A C 1
ATOM 4981 O O . GLN A 1 651 ? 37.488 19.446 16.132 1.00 42.56 651 GLN A O 1
ATOM 4986 N N . ARG A 1 652 ? 35.571 20.576 16.343 1.00 44.53 652 ARG A N 1
ATOM 4987 C CA . ARG A 1 652 ? 35.540 21.062 14.949 1.00 44.53 652 ARG A CA 1
ATOM 4988 C C . ARG A 1 652 ? 36.672 22.029 14.643 1.00 44.53 652 ARG A C 1
ATOM 4990 O O . ARG A 1 652 ? 37.164 22.012 13.532 1.00 44.53 652 ARG A O 1
ATOM 4997 N N . PHE A 1 653 ? 37.129 22.863 15.578 1.00 41.19 653 PHE A N 1
ATOM 4998 C CA . PHE A 1 653 ? 38.307 23.713 15.354 1.00 41.19 653 PHE A CA 1
ATOM 4999 C C . PHE A 1 653 ? 39.606 22.903 15.296 1.00 41.19 653 PHE A C 1
ATOM 5001 O O . PHE A 1 653 ? 40.522 23.270 14.560 1.00 41.19 653 PHE A O 1
ATOM 5008 N N . ARG A 1 654 ? 39.685 21.798 16.044 1.00 37.69 654 ARG A N 1
ATOM 5009 C CA . ARG A 1 654 ? 40.809 20.857 16.006 1.00 37.69 654 ARG A CA 1
ATOM 5010 C C . ARG A 1 654 ? 40.773 20.000 14.736 1.00 37.69 654 ARG A C 1
ATOM 5012 O O . ARG A 1 654 ? 41.776 19.932 14.041 1.00 37.69 654 ARG A O 1
ATOM 5019 N N . GLU A 1 655 ? 39.599 19.507 14.352 1.00 44.19 655 GLU A N 1
ATOM 5020 C CA . GLU A 1 655 ? 39.334 18.796 13.096 1.00 44.19 655 GLU A CA 1
ATOM 5021 C C . GLU A 1 655 ? 39.461 19.708 11.869 1.00 44.19 655 GLU A C 1
ATOM 5023 O O . GLU A 1 655 ? 39.940 19.257 10.849 1.00 44.19 655 GLU A O 1
ATOM 5028 N N . MET A 1 656 ? 39.123 20.999 11.922 1.00 43.81 656 MET A N 1
ATOM 5029 C CA . MET A 1 656 ? 39.381 21.945 10.819 1.00 43.81 656 MET A CA 1
ATOM 5030 C C . MET A 1 656 ? 40.876 22.246 10.650 1.00 43.81 656 MET A C 1
ATOM 5032 O O . MET A 1 656 ? 41.303 22.651 9.572 1.00 43.81 656 MET A O 1
ATOM 5036 N N . ARG A 1 657 ? 41.674 22.068 11.708 1.00 40.47 657 ARG A N 1
ATOM 5037 C CA . ARG A 1 657 ? 43.135 22.201 11.669 1.00 40.47 657 ARG A CA 1
ATOM 5038 C C . ARG A 1 657 ? 43.810 20.912 11.199 1.00 40.47 657 ARG A C 1
ATOM 5040 O O . ARG A 1 657 ? 44.815 20.996 10.504 1.00 40.47 657 ARG A O 1
ATOM 5047 N N . GLU A 1 658 ? 43.274 19.761 11.589 1.00 40.34 658 GLU A N 1
ATOM 5048 C CA . GLU A 1 658 ? 43.796 18.432 11.246 1.00 40.34 658 GLU A CA 1
ATOM 5049 C C . GLU A 1 658 ? 43.248 17.914 9.895 1.00 40.34 658 GLU A C 1
ATOM 5051 O O . GLU A 1 658 ? 43.941 17.165 9.220 1.00 40.34 658 GLU A O 1
ATOM 5056 N N . ASN A 1 659 ? 42.082 18.401 9.443 1.00 40.84 659 ASN A N 1
ATOM 5057 C CA . ASN A 1 659 ? 41.425 18.098 8.158 1.00 40.84 659 ASN A CA 1
ATOM 5058 C C . ASN A 1 659 ? 41.318 19.321 7.229 1.00 40.84 659 ASN A C 1
ATOM 5060 O O . ASN A 1 659 ? 40.458 19.346 6.342 1.00 40.84 659 ASN A O 1
ATOM 5064 N N . ALA A 1 660 ? 42.146 20.360 7.412 1.00 43.94 660 ALA A N 1
ATOM 5065 C CA . ALA A 1 660 ? 42.369 21.290 6.307 1.00 43.94 660 ALA A CA 1
ATOM 5066 C C . ALA A 1 660 ? 42.832 20.419 5.131 1.00 43.94 660 ALA A C 1
ATOM 5068 O O . ALA A 1 660 ? 43.806 19.687 5.314 1.00 43.94 660 ALA A O 1
ATOM 5069 N N . PRO A 1 661 ? 42.101 20.394 4.001 1.00 43.25 661 PRO A N 1
ATOM 5070 C CA . PRO A 1 661 ? 42.377 19.435 2.947 1.00 43.25 661 PRO A CA 1
ATOM 5071 C C . PRO A 1 661 ? 43.850 19.567 2.580 1.00 43.25 661 PRO A C 1
ATOM 5073 O O . PRO A 1 661 ? 44.308 20.678 2.289 1.00 43.25 661 PRO A O 1
ATOM 5076 N N . SER A 1 662 ? 44.588 18.454 2.654 1.00 50.34 662 SER A N 1
ATOM 5077 C CA . SER A 1 662 ? 45.895 18.373 2.015 1.00 50.34 662 SER A CA 1
ATOM 5078 C C . SER A 1 662 ? 45.729 18.894 0.591 1.00 50.34 662 SER A C 1
ATOM 5080 O O . SER A 1 662 ? 44.645 18.771 0.005 1.00 50.34 662 SER A O 1
ATOM 5082 N N . ASP A 1 663 ? 46.750 19.563 0.061 1.00 62.12 663 ASP A N 1
ATOM 5083 C CA . ASP A 1 663 ? 46.724 20.080 -1.303 1.00 62.12 663 ASP A CA 1
ATOM 5084 C C . ASP A 1 663 ? 46.702 18.893 -2.280 1.00 62.12 663 ASP A C 1
ATOM 5086 O O . ASP A 1 663 ? 47.711 18.485 -2.839 1.00 62.12 663 ASP A O 1
ATOM 5090 N N . ARG A 1 664 ? 45.529 18.275 -2.426 1.00 62.28 664 ARG A N 1
ATOM 5091 C CA . ARG A 1 664 ? 45.287 17.089 -3.244 1.00 62.28 664 ARG A CA 1
ATOM 5092 C C . ARG A 1 664 ? 45.543 17.407 -4.714 1.00 62.28 664 ARG A C 1
ATOM 5094 O O . ARG A 1 664 ? 45.878 16.521 -5.483 1.00 62.28 664 ARG A O 1
ATOM 5101 N N . CYS A 1 665 ? 45.428 18.683 -5.086 1.00 64.38 665 CYS A N 1
ATOM 5102 C CA . CYS A 1 665 ? 45.866 19.194 -6.375 1.00 64.38 665 CYS A CA 1
ATOM 5103 C C . CYS A 1 665 ? 47.390 19.125 -6.517 1.00 64.38 665 CYS A C 1
ATOM 5105 O O . CYS A 1 665 ? 47.856 18.678 -7.555 1.00 64.38 665 CYS A O 1
ATOM 5107 N N . ALA A 1 666 ? 48.168 19.510 -5.497 1.00 69.44 666 ALA A N 1
ATOM 5108 C CA . ALA A 1 666 ? 49.620 19.310 -5.510 1.00 69.44 666 ALA A CA 1
ATOM 5109 C C . ALA A 1 666 ? 49.982 17.829 -5.665 1.00 69.44 666 ALA A C 1
ATOM 5111 O O . ALA A 1 666 ? 50.790 17.507 -6.519 1.00 69.44 666 ALA A O 1
ATOM 5112 N N . GLU A 1 667 ? 49.321 16.931 -4.935 1.00 71.12 667 GLU A N 1
ATOM 5113 C CA . GLU A 1 667 ? 49.559 15.481 -5.022 1.00 71.12 667 GLU A CA 1
ATOM 5114 C C . GLU A 1 667 ? 49.218 14.903 -6.416 1.00 71.12 667 GLU A C 1
ATOM 5116 O O . GLU A 1 667 ? 49.971 14.109 -6.985 1.00 71.12 667 GLU A O 1
ATOM 5121 N N . ILE A 1 668 ? 48.106 15.341 -7.020 1.00 66.38 668 ILE A N 1
ATOM 5122 C CA . ILE A 1 668 ? 47.692 14.929 -8.376 1.00 66.38 668 ILE A CA 1
ATOM 5123 C C . ILE A 1 668 ? 48.630 15.499 -9.455 1.00 66.38 668 ILE A C 1
ATOM 5125 O O . ILE A 1 668 ? 48.861 14.840 -10.470 1.00 66.38 668 ILE A O 1
ATOM 5129 N N . MET A 1 669 ? 49.173 16.701 -9.247 1.00 63.00 669 MET A N 1
ATOM 5130 C CA . MET A 1 669 ? 50.108 17.347 -10.176 1.00 63.00 669 MET A CA 1
ATOM 5131 C C . MET A 1 669 ? 51.534 16.790 -10.039 1.00 63.00 669 MET A C 1
ATOM 5133 O O . MET A 1 669 ? 52.191 16.565 -11.050 1.00 63.00 669 MET A O 1
ATOM 5137 N N . GLU A 1 670 ? 52.000 16.508 -8.819 1.00 71.50 670 GLU A N 1
ATOM 5138 C CA . GLU A 1 670 ? 53.326 15.929 -8.541 1.00 71.50 670 GLU A CA 1
ATOM 5139 C C . GLU A 1 670 ? 53.426 14.463 -8.985 1.00 71.50 670 GLU A C 1
ATOM 5141 O O . GLU A 1 670 ? 54.487 14.024 -9.417 1.00 71.50 670 GLU A O 1
ATOM 5146 N N . SER A 1 671 ? 52.315 13.720 -8.982 1.00 65.75 671 SER A N 1
ATOM 5147 C CA . SER A 1 671 ? 52.244 12.369 -9.568 1.00 65.75 671 SER A CA 1
ATOM 5148 C C . SER A 1 671 ? 52.252 12.349 -11.107 1.00 65.75 671 SER A C 1
ATOM 5150 O O . SER A 1 671 ? 52.227 11.274 -11.701 1.00 65.75 671 SER A O 1
ATOM 5152 N N . GLY A 1 672 ? 52.271 13.517 -11.763 1.00 48.69 672 GLY A N 1
ATOM 5153 C CA . GLY A 1 672 ? 52.131 13.681 -13.212 1.00 48.69 672 GLY A CA 1
ATOM 5154 C C . GLY A 1 672 ? 53.425 13.830 -14.020 1.00 48.69 672 GLY A C 1
ATOM 5155 O O . GLY A 1 672 ? 53.327 14.113 -15.213 1.00 48.69 672 GLY A O 1
ATOM 5156 N N . ALA A 1 673 ? 54.616 13.657 -13.437 1.00 41.53 673 ALA A N 1
ATOM 5157 C CA . ALA A 1 673 ? 55.835 13.553 -14.240 1.00 41.53 673 ALA A CA 1
ATOM 5158 C C . ALA A 1 673 ? 55.783 12.245 -15.053 1.00 41.53 673 ALA A C 1
ATOM 5160 O O . ALA A 1 673 ? 55.880 11.154 -14.492 1.00 41.53 673 ALA A O 1
ATOM 5161 N N . LEU A 1 674 ? 55.557 12.356 -16.366 1.00 35.94 674 LEU A N 1
ATOM 5162 C CA . LEU A 1 674 ? 55.551 11.217 -17.283 1.00 35.94 674 LEU A CA 1
ATOM 5163 C C . LEU A 1 674 ? 56.910 10.496 -17.205 1.00 35.94 674 LEU A C 1
ATOM 5165 O O . LEU A 1 674 ? 57.934 11.163 -17.360 1.00 35.94 674 LEU A O 1
ATOM 5169 N N . PRO A 1 675 ? 56.964 9.167 -17.004 1.00 33.72 675 PRO A N 1
ATOM 5170 C CA . PRO A 1 675 ? 58.191 8.430 -17.266 1.00 33.72 675 PRO A CA 1
ATOM 5171 C C . PRO A 1 675 ? 58.483 8.492 -18.772 1.00 33.72 675 PRO A C 1
ATOM 5173 O O . PRO A 1 675 ? 57.616 8.163 -19.584 1.00 33.72 675 PRO A O 1
ATOM 5176 N N . GLU A 1 676 ? 59.693 8.906 -19.153 1.00 36.38 676 GLU A N 1
ATOM 5177 C CA . GLU A 1 676 ? 60.212 8.672 -20.503 1.00 36.38 676 GLU A CA 1
ATOM 5178 C C . GLU A 1 676 ? 60.226 7.155 -20.746 1.00 36.38 676 GLU A C 1
ATOM 5180 O O . GLU A 1 676 ? 61.003 6.415 -20.141 1.00 36.38 676 GLU A O 1
ATOM 5185 N N . SER A 1 677 ? 59.292 6.664 -21.563 1.00 36.94 677 SER A N 1
ATOM 5186 C CA . SER A 1 677 ? 59.111 5.236 -21.814 1.00 36.94 677 SER A CA 1
ATOM 5187 C C . SER A 1 677 ? 59.918 4.786 -23.035 1.00 36.94 677 SER A C 1
ATOM 5189 O O . SER A 1 677 ? 59.393 4.747 -24.147 1.00 36.94 677 SER A O 1
ATOM 5191 N N . ASP A 1 678 ? 61.168 4.389 -22.812 1.00 34.34 678 ASP A N 1
ATOM 5192 C CA . ASP A 1 678 ? 61.944 3.548 -23.732 1.00 34.34 678 ASP A CA 1
ATOM 5193 C C . ASP A 1 678 ? 61.998 2.101 -23.193 1.00 34.34 678 ASP A C 1
ATOM 5195 O O . ASP A 1 678 ? 63.055 1.613 -22.807 1.00 34.34 678 ASP A O 1
ATOM 5199 N N . ASP A 1 679 ? 60.865 1.389 -23.131 1.00 30.55 679 ASP A N 1
ATOM 5200 C CA . ASP A 1 679 ? 60.879 -0.088 -23.150 1.00 30.55 679 ASP A CA 1
ATOM 5201 C C . ASP A 1 679 ? 59.505 -0.664 -23.565 1.00 30.55 679 ASP A C 1
ATOM 5203 O O . ASP A 1 679 ? 58.488 -0.330 -22.948 1.00 30.55 679 ASP A O 1
ATOM 5207 N N . PRO A 1 680 ? 59.415 -1.521 -24.603 1.00 37.81 680 PRO A N 1
ATOM 5208 C CA . PRO A 1 680 ? 58.157 -2.088 -25.057 1.00 37.81 680 PRO A CA 1
ATOM 5209 C C . PRO A 1 680 ? 57.956 -3.490 -24.468 1.00 37.81 680 PRO A C 1
ATOM 5211 O O . PRO A 1 680 ? 58.532 -4.450 -24.972 1.00 37.81 680 PRO A O 1
ATOM 5214 N N . ASN A 1 681 ? 57.100 -3.637 -23.450 1.00 31.30 681 ASN A N 1
ATOM 5215 C CA . ASN A 1 681 ? 56.290 -4.851 -23.241 1.00 31.30 681 ASN A CA 1
ATOM 5216 C C . ASN A 1 681 ? 55.206 -4.647 -22.159 1.00 31.30 681 ASN A C 1
ATOM 5218 O O . ASN A 1 681 ? 55.516 -4.117 -21.094 1.00 31.30 681 ASN A O 1
ATOM 5222 N N . PRO A 1 682 ? 53.953 -5.095 -22.382 1.00 37.19 682 PRO A N 1
ATOM 5223 C CA . PRO A 1 682 ? 52.856 -4.904 -21.438 1.00 37.19 682 PRO A CA 1
ATOM 5224 C C . PRO A 1 682 ? 52.664 -6.133 -20.534 1.00 37.19 682 PRO A C 1
ATOM 5226 O O . PRO A 1 682 ? 52.694 -7.265 -21.018 1.00 37.19 682 PRO A O 1
ATOM 5229 N N . ILE A 1 683 ? 52.410 -5.922 -19.237 1.00 30.17 683 ILE A N 1
ATOM 5230 C CA . ILE A 1 683 ? 51.837 -6.942 -18.341 1.00 30.17 683 ILE A CA 1
ATOM 5231 C C . ILE A 1 683 ? 50.664 -6.341 -17.551 1.00 30.17 683 ILE A C 1
ATOM 5233 O O . ILE A 1 683 ? 50.647 -5.157 -17.224 1.00 30.17 683 ILE A O 1
ATOM 5237 N N . ASP A 1 684 ? 49.691 -7.225 -17.340 1.00 36.50 684 ASP A N 1
ATOM 5238 C CA . ASP A 1 684 ? 48.293 -7.104 -16.935 1.00 36.50 684 ASP A CA 1
ATOM 5239 C C . ASP A 1 684 ? 47.960 -6.332 -15.648 1.00 36.50 684 ASP A C 1
ATOM 5241 O O . ASP A 1 684 ? 48.731 -6.263 -14.693 1.00 36.50 684 ASP A O 1
ATOM 5245 N N . ASN A 1 685 ? 46.714 -5.851 -15.609 1.00 29.95 685 ASN A N 1
ATOM 5246 C CA . ASN A 1 685 ? 46.073 -5.173 -14.485 1.00 29.95 685 ASN A CA 1
ATOM 5247 C C . ASN A 1 685 ? 44.852 -6.007 -14.019 1.00 29.95 685 ASN A C 1
ATOM 5249 O O . ASN A 1 685 ? 43.978 -6.266 -14.854 1.00 29.95 685 ASN A O 1
ATOM 5253 N N . PRO A 1 686 ? 44.737 -6.449 -12.748 1.00 37.69 686 PRO A N 1
ATOM 5254 C CA . PRO A 1 686 ? 43.548 -7.145 -12.258 1.00 37.69 686 PRO A CA 1
ATOM 5255 C C . PRO A 1 686 ? 42.633 -6.232 -11.422 1.00 37.69 686 PRO A C 1
ATOM 5257 O O . PRO A 1 686 ? 43.087 -5.354 -10.692 1.00 37.69 686 PRO A O 1
ATOM 5260 N N . GLY A 1 687 ? 41.321 -6.473 -11.505 1.00 28.59 687 GLY A N 1
ATOM 5261 C CA . GLY A 1 687 ? 40.296 -5.827 -10.681 1.00 28.59 687 GLY A CA 1
ATOM 5262 C C . GLY A 1 687 ? 39.669 -6.757 -9.625 1.00 28.59 687 GLY A C 1
ATOM 5263 O O . GLY A 1 687 ? 39.347 -7.899 -9.924 1.00 28.59 687 GLY A O 1
ATOM 5264 N N . ILE A 1 688 ? 39.486 -6.206 -8.416 1.00 29.62 688 ILE A N 1
ATOM 5265 C CA . ILE A 1 688 ? 38.399 -6.324 -7.405 1.00 29.62 688 ILE A CA 1
ATOM 5266 C C . ILE A 1 688 ? 37.834 -7.724 -7.005 1.00 29.62 688 ILE A C 1
ATOM 5268 O O . ILE A 1 688 ? 36.950 -8.273 -7.656 1.00 29.62 688 ILE A O 1
ATOM 5272 N N . PHE A 1 689 ? 38.277 -8.164 -5.810 1.00 27.64 689 PHE A N 1
ATOM 5273 C CA . PHE A 1 689 ? 37.684 -8.930 -4.680 1.00 27.64 689 PHE A CA 1
ATOM 5274 C C . PHE A 1 689 ? 36.759 -10.158 -4.851 1.00 27.64 689 PHE A C 1
ATOM 5276 O O . PHE A 1 689 ? 35.558 -10.037 -5.091 1.00 27.64 689 PHE A O 1
ATOM 5283 N N . THR A 1 690 ? 37.273 -11.303 -4.374 1.00 29.97 690 THR A N 1
ATOM 5284 C CA . THR A 1 690 ? 36.569 -12.226 -3.456 1.00 29.97 690 THR A CA 1
ATOM 5285 C C . THR A 1 690 ? 37.575 -12.801 -2.445 1.00 29.97 690 THR A C 1
ATOM 5287 O O . THR A 1 690 ? 38.418 -13.613 -2.826 1.00 29.97 690 THR A O 1
ATOM 5290 N N . ASP A 1 691 ? 37.505 -12.407 -1.170 1.00 38.47 691 ASP A N 1
ATOM 5291 C CA . ASP A 1 691 ? 38.397 -12.931 -0.123 1.00 38.47 691 ASP A CA 1
ATOM 5292 C C . ASP A 1 691 ? 38.076 -14.400 0.204 1.00 38.47 691 ASP A C 1
ATOM 5294 O O . ASP A 1 691 ? 37.002 -14.727 0.716 1.00 38.47 691 ASP A O 1
ATOM 5298 N N . HIS A 1 692 ? 39.037 -15.296 -0.029 1.00 43.19 692 HIS A N 1
ATOM 5299 C CA . HIS A 1 692 ? 39.025 -16.652 0.518 1.00 43.19 692 HIS A CA 1
ATOM 5300 C C . HIS A 1 692 ? 39.936 -16.718 1.746 1.00 43.19 692 HIS A C 1
ATOM 5302 O O . HIS A 1 692 ? 41.134 -16.968 1.639 1.00 43.19 692 HIS A O 1
ATOM 5308 N N . VAL A 1 693 ? 39.355 -16.527 2.932 1.00 51.53 693 VAL A N 1
ATOM 5309 C CA . VAL A 1 693 ? 40.036 -16.825 4.199 1.00 51.53 693 VAL A CA 1
ATOM 5310 C C . VAL A 1 693 ? 40.056 -18.341 4.391 1.00 51.53 693 VAL A C 1
ATOM 5312 O O . VAL A 1 693 ? 39.004 -18.971 4.520 1.00 51.53 693 VAL A O 1
ATOM 5315 N N . VAL A 1 694 ? 41.249 -18.936 4.432 1.00 56.12 694 VAL A N 1
ATOM 5316 C CA . VAL A 1 694 ? 41.426 -20.366 4.724 1.00 56.12 694 VAL A CA 1
ATOM 5317 C C . VAL A 1 694 ? 42.096 -20.503 6.086 1.00 56.12 694 VAL A C 1
ATOM 5319 O O . VAL A 1 694 ? 43.280 -20.207 6.251 1.00 56.12 694 VAL A O 1
ATOM 5322 N N . CYS A 1 695 ? 41.327 -20.954 7.077 1.00 69.25 695 CYS A N 1
ATOM 5323 C CA . CYS A 1 695 ? 41.838 -21.276 8.407 1.00 69.25 695 CYS A CA 1
ATOM 5324 C C . CYS A 1 695 ? 42.040 -22.791 8.518 1.00 69.25 695 CYS A C 1
ATOM 5326 O O . CYS A 1 695 ? 41.085 -23.563 8.408 1.00 69.25 695 CYS A O 1
ATOM 5328 N N . GLY A 1 696 ? 43.288 -23.214 8.719 1.00 56.84 696 GLY A N 1
ATOM 5329 C CA . GLY A 1 696 ? 43.647 -24.620 8.910 1.00 56.84 696 GLY A CA 1
ATOM 5330 C C . GLY A 1 696 ? 43.614 -25.048 10.380 1.00 56.84 696 GLY A C 1
ATOM 5331 O O . GLY A 1 696 ? 43.580 -24.227 11.296 1.00 56.84 696 GLY A O 1
ATOM 5332 N N . GLU A 1 697 ? 43.701 -26.358 10.627 1.00 55.44 697 GLU A N 1
ATOM 5333 C CA . GLU A 1 697 ? 43.754 -26.936 11.984 1.00 55.44 697 GLU A CA 1
ATOM 5334 C C . GLU A 1 697 ? 44.999 -26.512 12.793 1.00 55.44 697 GLU A C 1
ATOM 5336 O O . GLU A 1 697 ? 45.050 -26.701 14.007 1.00 55.44 697 GLU A O 1
ATOM 5341 N N . THR A 1 698 ? 45.991 -25.896 12.143 1.00 58.06 698 THR A N 1
ATOM 5342 C CA . THR A 1 698 ? 47.251 -25.430 12.742 1.00 58.06 698 THR A CA 1
ATOM 5343 C C . THR A 1 698 ? 47.121 -24.139 13.556 1.00 58.06 698 THR A C 1
ATOM 5345 O O . THR A 1 698 ? 48.094 -23.722 14.177 1.00 58.06 698 THR A O 1
ATOM 5348 N N . GLY A 1 699 ? 45.936 -23.516 13.600 1.00 71.19 699 GLY A N 1
ATOM 5349 C CA . GLY A 1 699 ? 45.680 -22.319 14.410 1.00 71.19 699 GLY A CA 1
ATOM 5350 C C . GLY A 1 699 ? 46.087 -20.992 13.760 1.00 71.19 699 GLY A C 1
ATOM 5351 O O . GLY A 1 699 ? 46.008 -19.968 14.434 1.00 71.19 699 GLY A O 1
ATOM 5352 N N . TYR A 1 700 ? 46.465 -21.016 12.478 1.00 78.88 700 TYR A N 1
ATOM 5353 C CA . TYR A 1 700 ? 46.725 -19.833 11.657 1.00 78.88 700 TYR A CA 1
ATOM 5354 C C . TYR A 1 700 ? 45.661 -19.689 10.562 1.00 78.88 700 TYR A C 1
ATOM 5356 O O . TYR A 1 700 ? 45.236 -20.682 9.958 1.00 78.88 700 TYR A O 1
ATOM 5364 N N . CYS A 1 701 ? 45.252 -18.452 10.297 1.00 75.62 701 CYS A N 1
ATOM 5365 C CA . CYS A 1 701 ? 44.407 -18.086 9.165 1.00 75.62 701 CYS A CA 1
ATOM 5366 C C . CYS A 1 701 ? 45.248 -17.322 8.144 1.00 75.62 701 CYS A C 1
ATOM 5368 O O . CYS A 1 701 ? 45.933 -16.366 8.507 1.00 75.62 701 CYS A O 1
ATOM 5370 N N . PHE A 1 702 ? 45.204 -17.753 6.884 1.00 84.25 702 PHE A N 1
ATOM 5371 C CA . PHE A 1 702 ? 45.997 -17.165 5.805 1.00 84.25 702 PHE A CA 1
ATOM 5372 C C . PHE A 1 702 ? 45.124 -16.297 4.902 1.00 84.25 702 PHE A C 1
ATOM 5374 O O . PHE A 1 702 ? 43.982 -16.651 4.599 1.00 84.25 702 PHE A O 1
ATOM 5381 N N . ILE A 1 703 ? 45.686 -15.170 4.473 1.00 80.12 703 ILE A N 1
ATOM 5382 C CA . ILE A 1 703 ? 45.069 -14.171 3.603 1.00 80.12 703 ILE A CA 1
ATOM 5383 C C . ILE A 1 703 ? 46.101 -13.831 2.531 1.00 80.12 703 ILE A C 1
ATOM 5385 O O . ILE A 1 703 ? 47.210 -13.418 2.854 1.00 80.12 703 ILE A O 1
ATOM 5389 N N . ARG A 1 704 ? 45.773 -14.023 1.255 1.00 72.81 704 ARG A N 1
ATOM 5390 C CA . ARG A 1 704 ? 46.643 -13.608 0.149 1.00 72.81 704 ARG A CA 1
ATOM 5391 C C . ARG A 1 704 ? 46.196 -12.230 -0.332 1.00 72.81 704 ARG A C 1
ATOM 5393 O O . ARG A 1 704 ? 45.022 -12.051 -0.621 1.00 72.81 704 ARG A O 1
ATOM 5400 N N . HIS A 1 705 ? 47.129 -11.292 -0.379 1.00 69.56 705 HIS A N 1
ATOM 5401 C CA . HIS A 1 705 ? 46.932 -9.924 -0.838 1.00 69.56 705 HIS A CA 1
ATOM 5402 C C . HIS A 1 705 ? 47.128 -9.828 -2.360 1.00 69.56 705 HIS A C 1
ATOM 5404 O O . HIS A 1 705 ? 47.775 -10.686 -2.967 1.00 69.56 705 HIS A O 1
ATOM 5410 N N . ASP A 1 706 ? 46.563 -8.789 -2.974 1.00 54.50 706 ASP A N 1
ATOM 5411 C CA . ASP A 1 706 ? 46.450 -8.646 -4.435 1.00 54.50 706 ASP A CA 1
ATOM 5412 C C . ASP A 1 706 ? 47.800 -8.486 -5.151 1.00 54.50 706 ASP A C 1
ATOM 5414 O O . ASP A 1 706 ? 47.933 -8.812 -6.327 1.00 54.50 706 ASP A O 1
ATOM 5418 N N . ASP A 1 707 ? 48.831 -8.055 -4.425 1.00 67.06 707 ASP A N 1
ATOM 5419 C CA . ASP A 1 707 ? 50.217 -7.993 -4.905 1.00 67.06 707 ASP A CA 1
ATOM 5420 C C . ASP A 1 707 ? 50.958 -9.343 -4.813 1.00 67.06 707 ASP A C 1
ATOM 5422 O O . ASP A 1 707 ? 52.169 -9.410 -5.011 1.00 67.06 707 ASP A O 1
ATOM 5426 N N . GLY A 1 708 ? 50.239 -10.429 -4.510 1.00 70.56 708 GLY A N 1
ATOM 5427 C CA . GLY A 1 708 ? 50.762 -11.793 -4.442 1.00 70.56 708 GLY A CA 1
ATOM 5428 C C . GLY A 1 708 ? 51.332 -12.189 -3.079 1.00 70.56 708 GLY A C 1
ATOM 5429 O O . GLY A 1 708 ? 51.598 -13.378 -2.863 1.00 70.56 708 GLY A O 1
ATOM 5430 N N . ARG A 1 709 ? 51.467 -11.245 -2.139 1.00 83.69 709 ARG A N 1
ATOM 5431 C CA . ARG A 1 709 ? 51.970 -11.521 -0.788 1.00 83.69 709 ARG A CA 1
ATOM 5432 C C . ARG A 1 709 ? 50.968 -12.324 0.026 1.00 83.69 709 ARG A C 1
ATOM 5434 O O . ARG A 1 709 ? 49.757 -12.165 -0.110 1.00 83.69 709 ARG A O 1
ATOM 5441 N N . VAL A 1 710 ? 51.460 -13.202 0.891 1.00 83.06 710 VAL A N 1
ATOM 5442 C CA . VAL A 1 710 ? 50.610 -14.011 1.769 1.00 83.06 710 VAL A CA 1
ATOM 5443 C C . VAL A 1 710 ? 50.826 -13.551 3.199 1.00 83.06 710 VAL A C 1
ATOM 5445 O O . VAL A 1 710 ? 51.948 -13.511 3.680 1.00 83.06 710 VAL A O 1
ATOM 5448 N N . PHE A 1 711 ? 49.746 -13.220 3.889 1.00 87.25 711 PHE A N 1
ATOM 5449 C CA . PHE A 1 711 ? 49.748 -12.855 5.294 1.00 87.25 711 PHE A CA 1
ATOM 5450 C C . PHE A 1 711 ? 49.110 -13.968 6.120 1.00 87.25 711 PHE A C 1
ATOM 5452 O O . PHE A 1 711 ? 48.176 -14.637 5.675 1.00 87.25 711 PHE A O 1
ATOM 5459 N N . ALA A 1 712 ? 49.608 -14.173 7.331 1.00 89.00 712 ALA A N 1
ATOM 5460 C CA . ALA A 1 712 ? 49.050 -15.115 8.288 1.00 89.00 712 ALA A CA 1
ATOM 5461 C C . ALA A 1 712 ? 48.724 -14.396 9.595 1.00 89.00 712 ALA A C 1
ATOM 5463 O O . ALA A 1 712 ? 49.471 -13.519 10.032 1.00 89.00 712 ALA A O 1
ATOM 5464 N N . THR A 1 713 ? 47.635 -14.798 10.245 1.00 87.12 713 THR A N 1
ATOM 5465 C CA . THR A 1 713 ? 47.327 -14.375 11.611 1.00 87.12 713 THR A CA 1
ATOM 5466 C C . THR A 1 713 ? 47.107 -15.576 12.520 1.00 87.12 713 THR A C 1
ATOM 5468 O O . THR A 1 713 ? 46.534 -16.583 12.095 1.00 87.12 713 THR A O 1
ATOM 5471 N N . ASP A 1 714 ? 47.622 -15.501 13.745 1.00 87.62 714 ASP A N 1
ATOM 5472 C CA . ASP A 1 714 ? 47.428 -16.522 14.777 1.00 87.62 714 ASP A CA 1
ATOM 5473 C C . ASP A 1 714 ? 46.192 -16.225 15.646 1.00 87.62 714 ASP A C 1
ATOM 5475 O O . ASP A 1 714 ? 45.512 -15.212 15.490 1.00 87.62 714 ASP A O 1
ATOM 5479 N N . ARG A 1 715 ? 45.884 -17.113 16.600 1.00 80.88 715 ARG A N 1
ATOM 5480 C CA . ARG A 1 715 ? 44.766 -16.914 17.545 1.00 80.88 715 ARG A CA 1
ATOM 5481 C C . ARG A 1 715 ? 44.909 -15.690 18.454 1.00 80.88 715 ARG A C 1
ATOM 5483 O O . ARG A 1 715 ? 43.909 -15.283 19.042 1.00 80.88 715 ARG A O 1
ATOM 5490 N N . ASP A 1 716 ? 46.109 -15.135 18.574 1.00 81.44 716 ASP A N 1
ATOM 5491 C CA . ASP A 1 716 ? 46.409 -13.985 19.424 1.00 81.44 716 ASP A CA 1
ATOM 5492 C C . ASP A 1 716 ? 46.447 -12.670 18.612 1.00 81.44 716 ASP A C 1
ATOM 5494 O O . ASP A 1 716 ? 46.840 -11.629 19.142 1.00 81.44 716 ASP A O 1
ATOM 5498 N N . ASN A 1 717 ? 45.993 -12.696 17.348 1.00 76.88 717 ASN A N 1
ATOM 5499 C CA . ASN A 1 717 ? 45.962 -11.577 16.397 1.00 76.88 717 ASN A CA 1
ATOM 5500 C C . ASN A 1 717 ? 47.342 -10.972 16.079 1.00 76.88 717 ASN A C 1
ATOM 5502 O O . ASN A 1 717 ? 47.438 -9.799 15.704 1.00 76.88 717 ASN A O 1
ATOM 5506 N N . ASN A 1 718 ? 48.422 -11.747 16.194 1.00 83.75 718 ASN A N 1
ATOM 5507 C CA . ASN A 1 718 ? 49.701 -11.334 15.621 1.00 83.75 718 ASN A CA 1
ATOM 5508 C C . ASN A 1 718 ? 49.650 -11.515 14.101 1.00 83.75 718 ASN A C 1
ATOM 5510 O O . ASN A 1 718 ? 49.108 -12.508 13.614 1.00 83.75 718 ASN A O 1
ATOM 5514 N N . TRP A 1 719 ? 50.220 -10.568 13.359 1.00 81.44 719 TRP A N 1
ATOM 5515 C CA . TRP A 1 719 ? 50.267 -10.606 11.899 1.00 81.44 719 TRP A CA 1
ATOM 5516 C C . TRP A 1 719 ? 51.666 -10.955 11.412 1.00 81.44 719 TRP A C 1
ATOM 5518 O O . TRP A 1 719 ? 52.666 -10.463 11.941 1.00 81.44 719 TRP A O 1
ATOM 5528 N N . TYR A 1 720 ? 51.719 -11.804 10.395 1.00 88.56 720 TYR A N 1
ATOM 5529 C CA . TYR A 1 720 ? 52.947 -12.273 9.775 1.00 88.56 720 TYR A CA 1
ATOM 5530 C C . TYR A 1 720 ? 52.847 -12.131 8.260 1.00 88.56 720 TYR A C 1
ATOM 5532 O O . TYR A 1 720 ? 51.787 -12.389 7.696 1.00 88.56 720 TYR A O 1
ATOM 5540 N N . GLU A 1 721 ? 53.941 -11.767 7.604 1.00 87.19 721 GLU A N 1
ATOM 5541 C CA . GLU A 1 721 ? 54.107 -11.886 6.154 1.00 87.19 721 GLU A CA 1
ATOM 5542 C C . GLU A 1 721 ? 54.859 -13.189 5.856 1.00 87.19 721 GLU A C 1
ATOM 5544 O O . GLU A 1 721 ? 55.866 -13.488 6.497 1.00 87.19 721 GLU A O 1
ATOM 5549 N N . VAL A 1 722 ? 54.327 -13.991 4.940 1.00 84.12 722 VAL A N 1
ATOM 5550 C CA . VAL A 1 722 ? 54.886 -15.265 4.488 1.00 84.12 722 VAL A CA 1
ATOM 5551 C C . VAL A 1 722 ? 55.596 -15.003 3.172 1.00 84.12 722 VAL A C 1
ATOM 5553 O O . VAL A 1 722 ? 54.961 -14.587 2.199 1.00 84.12 722 VAL A O 1
ATOM 5556 N N . ASP A 1 723 ? 56.899 -15.242 3.136 1.00 82.31 723 ASP A N 1
ATOM 5557 C CA . ASP A 1 723 ? 57.652 -15.104 1.896 1.00 82.31 723 ASP A CA 1
ATOM 5558 C C . ASP A 1 723 ? 57.476 -16.322 0.970 1.00 82.31 723 ASP A C 1
ATOM 5560 O O . ASP A 1 723 ? 56.828 -17.321 1.298 1.00 82.31 723 ASP A O 1
ATOM 5564 N N . GLU A 1 724 ? 58.087 -16.261 -0.212 1.00 70.88 724 GLU A N 1
ATOM 5565 C CA . GLU A 1 724 ? 58.034 -17.339 -1.205 1.00 70.88 724 GLU A CA 1
ATOM 5566 C C . GLU A 1 724 ? 58.693 -18.653 -0.732 1.00 70.88 724 GLU A C 1
ATOM 5568 O O . GLU A 1 724 ? 58.491 -19.703 -1.347 1.00 70.88 724 GLU A O 1
ATOM 5573 N N . THR A 1 725 ? 59.461 -18.625 0.365 1.00 70.25 725 THR A N 1
ATOM 5574 C CA . THR A 1 725 ? 60.090 -19.803 0.983 1.00 70.25 725 THR A CA 1
ATOM 5575 C C . THR A 1 725 ? 59.259 -20.418 2.116 1.00 70.25 725 THR A C 1
ATOM 5577 O O . THR A 1 725 ? 59.606 -21.492 2.614 1.00 70.25 725 THR A O 1
ATOM 5580 N N . ASN A 1 726 ? 58.096 -19.827 2.422 1.00 68.38 726 ASN A N 1
ATOM 5581 C CA . ASN A 1 726 ? 57.208 -20.127 3.550 1.00 68.38 726 ASN A CA 1
ATOM 5582 C C . ASN A 1 726 ? 57.768 -19.753 4.933 1.00 68.38 726 ASN A C 1
ATOM 5584 O O . ASN A 1 726 ? 57.304 -20.294 5.943 1.00 68.38 726 ASN A O 1
ATOM 5588 N N . ASP A 1 727 ? 58.717 -18.820 4.999 1.00 68.50 727 ASP A N 1
ATOM 5589 C CA . ASP A 1 727 ? 59.184 -18.270 6.270 1.00 68.50 727 ASP A CA 1
ATOM 5590 C C . ASP A 1 727 ? 58.257 -17.130 6.738 1.00 68.50 727 ASP A C 1
ATOM 5592 O O . ASP A 1 727 ? 57.751 -16.339 5.943 1.00 68.50 727 ASP A O 1
ATOM 5596 N N . LEU A 1 728 ? 57.994 -17.073 8.051 1.00 70.69 728 LEU A N 1
ATOM 5597 C CA . LEU A 1 728 ? 57.055 -16.132 8.679 1.00 70.69 728 LEU A CA 1
ATOM 5598 C C . LEU A 1 728 ? 57.792 -14.931 9.289 1.00 70.69 728 LEU A C 1
ATOM 5600 O O . LEU A 1 728 ? 58.520 -15.075 10.276 1.00 70.69 728 LEU A O 1
ATOM 5604 N N . TYR A 1 729 ? 57.520 -13.732 8.779 1.00 71.00 729 TYR A N 1
ATOM 5605 C CA . TYR A 1 729 ? 58.056 -12.468 9.286 1.00 71.00 729 TYR A CA 1
ATOM 5606 C C . TYR A 1 729 ? 56.999 -11.713 10.087 1.00 71.00 729 TYR A C 1
ATOM 5608 O O . TYR A 1 729 ? 55.974 -11.307 9.551 1.00 71.00 729 TYR A O 1
ATOM 5616 N N . ARG A 1 730 ? 57.233 -11.518 11.389 1.00 76.19 730 ARG A N 1
ATOM 5617 C CA . ARG A 1 730 ? 56.281 -10.835 12.279 1.00 76.19 730 ARG A CA 1
ATOM 5618 C C . ARG A 1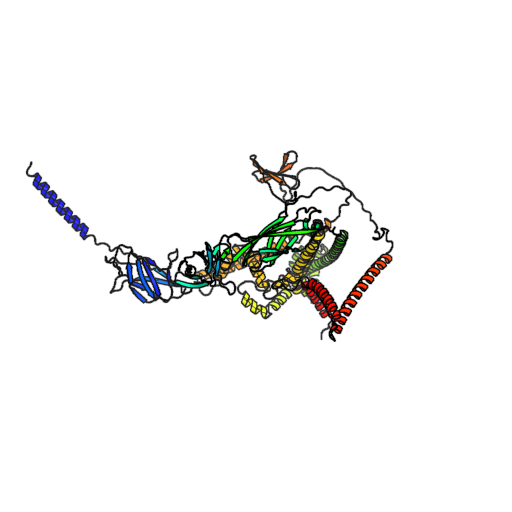 730 ? 56.216 -9.336 11.975 1.00 76.19 730 ARG A C 1
ATOM 5620 O O . ARG A 1 730 ? 57.246 -8.667 11.971 1.00 76.19 730 ARG A O 1
ATOM 5627 N N . LEU A 1 731 ? 55.006 -8.815 11.804 1.00 72.31 731 LEU A N 1
ATOM 5628 C CA . LEU A 1 731 ? 54.734 -7.391 11.629 1.00 72.31 731 LEU A CA 1
ATOM 5629 C C . LEU A 1 731 ? 54.470 -6.752 13.001 1.00 72.31 731 LEU A C 1
ATOM 5631 O O . LEU A 1 731 ? 53.586 -7.193 13.737 1.00 72.31 731 LEU A O 1
ATOM 5635 N N . GLU A 1 732 ? 55.232 -5.716 13.362 1.00 64.56 732 GLU A N 1
ATOM 5636 C CA . GLU A 1 732 ? 55.024 -4.948 14.597 1.00 64.56 732 GLU A CA 1
ATOM 5637 C C . GLU A 1 732 ? 54.599 -3.507 14.276 1.00 64.56 732 GLU A C 1
ATOM 5639 O O . GLU A 1 732 ? 55.178 -2.831 13.424 1.00 64.56 732 GLU A O 1
ATOM 5644 N N . SER A 1 733 ? 53.558 -3.036 14.968 1.00 45.44 733 SER A N 1
ATOM 5645 C CA . SER A 1 733 ? 53.062 -1.663 14.852 1.00 45.44 733 SER A CA 1
ATOM 5646 C C . SER A 1 733 ? 54.013 -0.703 15.558 1.00 45.44 733 SER A C 1
ATOM 5648 O O . SER A 1 733 ? 54.242 -0.831 16.762 1.00 45.44 733 SER A O 1
ATOM 5650 N N . THR A 1 734 ? 54.507 0.310 14.847 1.00 47.50 734 THR A N 1
ATOM 5651 C CA . THR A 1 734 ? 55.184 1.451 15.486 1.00 47.50 734 THR A CA 1
ATOM 5652 C C . THR A 1 734 ? 54.164 2.520 15.901 1.00 47.50 734 THR A C 1
ATOM 5654 O O . THR A 1 734 ? 53.015 2.490 15.458 1.00 47.50 734 THR A O 1
ATOM 5657 N N . SER A 1 735 ? 54.552 3.445 16.788 1.00 35.28 735 SER A N 1
ATOM 5658 C CA . SER A 1 735 ? 53.662 4.454 17.401 1.00 35.28 735 SER A CA 1
ATOM 5659 C C . SER A 1 735 ? 53.032 5.451 16.423 1.00 35.28 735 SER A C 1
ATOM 5661 O O . SER A 1 735 ? 52.145 6.203 16.823 1.00 35.28 735 SER A O 1
ATOM 5663 N N . ASP A 1 736 ? 53.465 5.439 15.162 1.00 35.12 736 ASP A N 1
ATOM 5664 C CA . ASP A 1 736 ? 53.135 6.455 14.165 1.00 35.12 736 ASP A CA 1
ATOM 5665 C C . ASP A 1 736 ? 52.299 5.870 13.003 1.00 35.12 736 ASP A C 1
ATOM 5667 O O . ASP A 1 736 ? 52.287 6.416 11.906 1.00 35.12 736 ASP A O 1
ATOM 5671 N N . ASN A 1 737 ? 51.584 4.756 13.230 1.00 35.28 737 ASN A N 1
ATOM 5672 C CA . ASN A 1 737 ? 50.695 4.090 12.258 1.00 35.28 737 ASN A CA 1
ATOM 5673 C C . ASN A 1 737 ? 51.357 3.634 10.936 1.00 35.28 737 ASN A C 1
ATOM 5675 O O . ASN A 1 737 ? 50.671 3.427 9.937 1.00 35.28 737 ASN A O 1
ATOM 5679 N N . HIS A 1 738 ? 52.669 3.383 10.937 1.00 35.41 738 HIS A N 1
ATOM 5680 C CA . HIS A 1 738 ? 53.363 2.688 9.847 1.00 35.41 738 HIS A CA 1
ATOM 5681 C C . HIS A 1 738 ? 53.833 1.291 10.297 1.00 35.41 738 HIS A C 1
ATOM 5683 O O . HIS A 1 738 ? 54.441 1.145 11.364 1.00 35.41 738 HIS A O 1
ATOM 5689 N N . MET A 1 739 ? 53.572 0.263 9.477 1.00 37.00 739 MET A N 1
ATOM 5690 C CA . MET A 1 739 ? 54.165 -1.075 9.632 1.00 37.00 739 MET A CA 1
ATOM 5691 C C . MET A 1 739 ? 55.532 -1.098 8.938 1.00 37.00 739 MET A C 1
ATOM 5693 O O . MET A 1 739 ? 55.621 -0.746 7.763 1.00 37.00 739 MET A O 1
ATOM 5697 N N . GLN A 1 740 ? 56.598 -1.483 9.646 1.00 41.97 740 GLN A N 1
ATOM 5698 C CA . GLN A 1 740 ? 57.938 -1.620 9.061 1.00 41.97 740 GLN A CA 1
ATOM 5699 C C . GLN A 1 740 ? 58.357 -3.090 8.974 1.00 41.97 740 GLN A C 1
ATOM 5701 O O . GLN A 1 740 ? 58.304 -3.820 9.962 1.00 41.97 740 GLN A O 1
ATOM 5706 N N . LEU A 1 741 ? 58.831 -3.491 7.792 1.00 38.75 741 LEU A N 1
ATOM 5707 C CA . LEU A 1 741 ? 59.571 -4.731 7.559 1.00 38.75 741 LEU A CA 1
ATOM 5708 C C . LEU A 1 741 ? 61.028 -4.526 7.984 1.00 38.75 741 LEU A C 1
ATOM 5710 O O . LEU A 1 741 ? 61.696 -3.601 7.521 1.00 38.75 741 LEU A O 1
ATOM 5714 N N . TYR A 1 742 ? 61.549 -5.393 8.848 1.00 34.81 742 TYR A N 1
ATOM 5715 C CA . TYR A 1 742 ? 62.957 -5.343 9.236 1.00 34.81 742 TYR A CA 1
ATOM 5716 C C . TYR A 1 742 ? 63.811 -6.164 8.253 1.00 34.81 742 TYR A C 1
ATOM 5718 O O . TYR A 1 742 ? 63.928 -7.380 8.380 1.00 34.81 742 TYR A O 1
ATOM 5726 N N . GLY A 1 743 ? 64.434 -5.485 7.281 1.00 32.28 743 GLY A N 1
ATOM 5727 C CA . GLY A 1 743 ? 65.418 -6.045 6.343 1.00 32.28 743 GLY A CA 1
ATOM 5728 C C . GLY A 1 743 ? 66.281 -4.944 5.704 1.00 32.28 743 GLY A C 1
ATOM 5729 O O . GLY A 1 743 ? 65.774 -3.893 5.334 1.00 32.28 743 GLY A O 1
ATOM 5730 N N . GLN A 1 744 ? 67.603 -5.136 5.623 1.00 27.70 744 GLN A N 1
ATOM 5731 C CA . GLN A 1 744 ? 68.599 -4.074 5.384 1.00 27.70 744 GLN A CA 1
ATOM 5732 C C . GLN A 1 744 ? 69.297 -4.202 4.007 1.00 27.70 744 GLN A C 1
ATOM 5734 O O . GLN A 1 744 ? 69.992 -5.198 3.812 1.00 27.70 744 GLN A O 1
ATOM 5739 N N . ARG A 1 745 ? 69.231 -3.188 3.109 1.00 24.31 745 ARG A N 1
ATOM 5740 C CA . ARG A 1 745 ? 70.338 -2.734 2.207 1.00 24.31 745 ARG A CA 1
ATOM 5741 C C . ARG A 1 745 ? 70.004 -1.510 1.317 1.00 24.31 745 ARG A C 1
ATOM 5743 O O . ARG A 1 745 ? 68.865 -1.091 1.233 1.00 24.31 745 ARG A O 1
ATOM 5750 N N . THR A 1 746 ? 71.052 -0.933 0.716 1.00 26.55 746 THR A N 1
ATOM 5751 C CA . THR A 1 746 ? 71.326 0.491 0.398 1.00 26.55 746 THR A CA 1
ATOM 5752 C C . THR A 1 746 ? 71.552 0.826 -1.100 1.00 26.55 746 THR A C 1
ATOM 5754 O O . THR A 1 746 ? 72.308 0.088 -1.726 1.00 26.55 746 THR A O 1
ATOM 5757 N N . GLY A 1 747 ? 71.118 2.017 -1.573 1.00 24.11 747 GLY A N 1
ATOM 5758 C CA . GLY A 1 747 ? 71.963 3.012 -2.297 1.00 24.11 747 GLY A CA 1
ATOM 5759 C C . GLY A 1 747 ? 71.728 3.375 -3.794 1.00 24.11 747 GLY A C 1
ATOM 5760 O O . GLY A 1 747 ? 71.667 2.471 -4.619 1.00 24.11 747 GLY A O 1
ATOM 5761 N N . 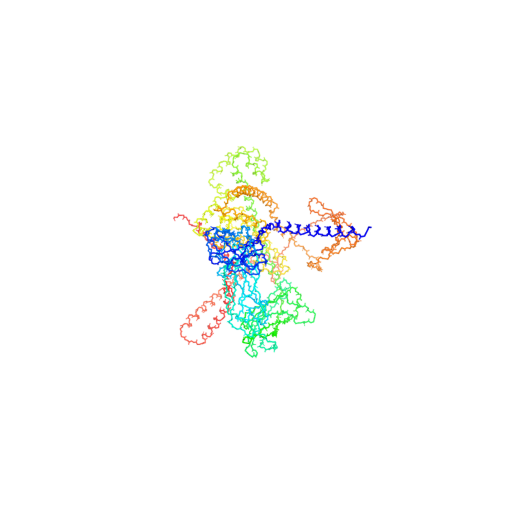ALA A 1 748 ? 71.798 4.700 -4.086 1.00 24.41 748 ALA A N 1
ATOM 5762 C CA . ALA A 1 748 ? 72.456 5.432 -5.216 1.00 24.41 748 ALA A CA 1
ATOM 5763 C C . ALA A 1 748 ? 71.614 6.312 -6.201 1.00 24.41 748 ALA A C 1
ATOM 5765 O O . ALA A 1 748 ? 70.487 5.971 -6.535 1.00 24.41 748 ALA A O 1
ATOM 5766 N N . GLU A 1 749 ? 72.226 7.450 -6.604 1.00 25.94 749 GLU A N 1
ATOM 5767 C CA . GLU A 1 749 ? 71.760 8.726 -7.228 1.00 25.94 749 GLU A CA 1
ATOM 5768 C C . GLU A 1 749 ? 71.945 8.868 -8.774 1.00 25.94 749 GLU A C 1
ATOM 5770 O O . GLU A 1 749 ? 72.679 8.077 -9.364 1.00 25.94 749 GLU A O 1
ATOM 5775 N N . GLU A 1 750 ? 71.386 9.966 -9.347 1.00 28.25 750 GLU A N 1
ATOM 5776 C CA . GLU A 1 750 ? 72.010 11.044 -10.199 1.00 28.25 750 GLU A CA 1
ATOM 5777 C C . GLU A 1 750 ? 71.395 11.405 -11.597 1.00 28.25 750 GLU A C 1
ATOM 5779 O O . GLU A 1 750 ? 70.675 10.615 -12.198 1.00 28.25 750 GLU A O 1
ATOM 5784 N N . ASP A 1 751 ? 71.673 12.652 -12.044 1.00 27.11 751 ASP A N 1
ATOM 5785 C CA . ASP A 1 751 ? 70.905 13.644 -12.861 1.00 27.11 751 ASP A CA 1
ATOM 5786 C C . ASP A 1 751 ? 71.062 13.662 -14.421 1.00 27.11 751 ASP A C 1
ATOM 5788 O O . ASP A 1 751 ? 72.038 13.115 -14.934 1.00 27.11 751 ASP A O 1
ATOM 5792 N N . ALA A 1 752 ? 70.193 14.416 -15.157 1.00 24.86 752 ALA A N 1
ATOM 5793 C CA . ALA A 1 752 ? 70.517 15.582 -16.052 1.00 24.86 752 ALA A CA 1
ATOM 5794 C C . ALA A 1 752 ? 69.458 15.934 -17.161 1.00 24.86 752 ALA A C 1
ATOM 5796 O O . ALA A 1 752 ? 68.960 15.043 -17.838 1.00 24.86 752 ALA A O 1
ATOM 5797 N N . ASP A 1 753 ? 69.215 17.243 -17.409 1.00 27.11 753 ASP A N 1
ATOM 5798 C CA . ASP A 1 753 ? 68.266 17.867 -18.382 1.00 27.11 753 ASP A CA 1
ATOM 5799 C C . ASP A 1 753 ? 68.932 18.500 -19.646 1.00 27.11 753 ASP A C 1
ATOM 5801 O O . ASP A 1 753 ? 69.961 19.165 -19.511 1.00 27.11 753 ASP A O 1
ATOM 5805 N N . GLU A 1 754 ? 68.266 18.464 -20.825 1.00 26.72 754 GLU A N 1
ATOM 5806 C CA . GLU A 1 754 ? 68.363 19.445 -21.951 1.00 26.72 754 GLU A CA 1
ATOM 5807 C C . GLU A 1 754 ? 67.023 19.559 -22.758 1.00 26.72 754 GLU A C 1
ATOM 5809 O O . GLU A 1 754 ? 66.273 18.587 -22.799 1.00 26.72 754 GLU A O 1
ATOM 5814 N N . PRO A 1 755 ? 66.684 20.695 -23.433 1.00 31.50 755 PRO A N 1
ATOM 5815 C CA . PRO A 1 755 ? 65.365 20.912 -24.066 1.00 31.50 755 PRO A CA 1
ATOM 5816 C C . PRO A 1 755 ? 65.317 20.784 -25.614 1.00 31.50 755 PRO A C 1
ATOM 5818 O O . PRO A 1 755 ? 66.283 21.089 -26.314 1.00 31.50 755 PRO A O 1
ATOM 5821 N N . VAL A 1 756 ? 64.137 20.431 -26.160 1.00 27.67 756 VAL A N 1
ATOM 5822 C CA . VAL A 1 756 ? 63.860 20.132 -27.593 1.00 27.67 756 VAL A CA 1
ATOM 5823 C C . VAL A 1 756 ? 62.958 21.194 -28.277 1.00 27.67 756 VAL A C 1
ATOM 5825 O O . VAL A 1 756 ? 62.178 21.881 -27.622 1.00 27.67 756 VAL A O 1
ATOM 5828 N N . ALA A 1 757 ? 63.079 21.343 -29.609 1.00 33.28 757 ALA A N 1
ATOM 5829 C CA . ALA A 1 757 ? 62.396 22.321 -30.481 1.00 33.28 757 ALA A CA 1
ATOM 5830 C C . ALA A 1 757 ? 61.152 21.769 -31.237 1.00 33.28 757 ALA A C 1
ATOM 5832 O O . ALA A 1 757 ? 61.019 20.562 -31.413 1.00 33.28 757 ALA A O 1
ATOM 5833 N N . TRP A 1 758 ? 60.275 22.662 -31.738 1.00 36.62 758 TRP A N 1
ATOM 5834 C CA . TRP A 1 758 ? 58.952 22.365 -32.343 1.00 36.62 758 TRP A CA 1
ATOM 5835 C C . TRP A 1 758 ? 58.933 22.338 -33.896 1.00 36.62 758 TRP A C 1
ATOM 5837 O O . TRP A 1 758 ? 59.687 23.075 -34.538 1.00 36.62 758 TRP A O 1
ATOM 5847 N N . LEU A 1 759 ? 58.032 21.537 -34.500 1.00 37.47 759 LEU A N 1
ATOM 5848 C CA . LEU A 1 759 ? 57.903 21.271 -35.954 1.00 37.47 759 LEU A CA 1
ATOM 5849 C C . LEU A 1 759 ? 56.480 21.553 -36.511 1.00 37.47 759 LEU A C 1
ATOM 5851 O O . LEU A 1 759 ? 55.501 21.507 -35.771 1.00 37.47 759 LEU A O 1
ATOM 5855 N N . ASN A 1 760 ? 56.377 21.832 -37.819 1.00 42.84 760 ASN A N 1
ATOM 5856 C CA . ASN A 1 760 ? 55.154 22.136 -38.584 1.00 42.84 760 ASN A CA 1
ATOM 5857 C C . ASN A 1 760 ? 54.257 20.891 -38.802 1.00 42.84 760 ASN A C 1
ATOM 5859 O O . ASN A 1 760 ? 54.768 19.873 -39.269 1.00 42.84 760 ASN A O 1
ATOM 5863 N N . PRO A 1 761 ? 52.937 20.955 -38.544 1.00 38.66 761 PRO A N 1
ATOM 5864 C CA . PRO A 1 761 ? 52.036 19.802 -38.652 1.00 38.66 761 PRO A CA 1
ATOM 5865 C C . PRO A 1 761 ? 51.649 19.354 -40.075 1.00 38.66 761 PRO A C 1
ATOM 5867 O O . PRO A 1 761 ? 51.166 18.234 -40.214 1.00 38.66 761 PRO A O 1
ATOM 5870 N N . GLU A 1 762 ? 51.857 20.146 -41.133 1.00 42.53 762 GLU A N 1
ATOM 5871 C CA . GLU A 1 762 ? 51.569 19.666 -42.503 1.00 42.53 762 GLU A CA 1
ATOM 5872 C C . GLU A 1 762 ? 52.752 18.927 -43.153 1.00 42.53 762 GLU A C 1
ATOM 5874 O O . GLU A 1 762 ? 52.543 18.027 -43.968 1.00 42.53 762 GLU A O 1
ATOM 5879 N N . ASP A 1 763 ? 53.995 19.285 -42.811 1.00 54.47 763 ASP A N 1
ATOM 5880 C CA . ASP A 1 763 ? 55.191 18.789 -43.509 1.00 54.47 763 ASP A CA 1
ATOM 5881 C C . ASP A 1 763 ? 56.389 18.427 -42.608 1.00 54.47 763 ASP A C 1
ATOM 5883 O O . ASP A 1 763 ? 57.405 17.942 -43.107 1.00 54.47 763 ASP A O 1
ATOM 5887 N N . GLY A 1 764 ? 56.291 18.618 -41.289 1.00 40.31 764 GLY A N 1
ATOM 5888 C CA . GLY A 1 764 ? 57.293 18.183 -40.312 1.00 40.31 764 GLY A CA 1
ATOM 5889 C C . GLY A 1 764 ? 58.571 19.027 -40.240 1.00 40.31 764 GLY A C 1
ATOM 5890 O O . GLY A 1 764 ? 59.515 18.621 -39.566 1.00 40.31 764 GLY A O 1
ATOM 5891 N N . ASN A 1 765 ? 58.644 20.191 -40.895 1.00 49.31 765 ASN A N 1
ATOM 5892 C CA . ASN A 1 765 ? 59.827 21.062 -40.831 1.00 49.31 765 ASN A CA 1
ATOM 5893 C C . ASN A 1 765 ? 59.784 22.040 -39.634 1.00 49.31 765 ASN A C 1
ATOM 5895 O O . ASN A 1 765 ? 58.699 22.476 -39.249 1.00 49.31 765 ASN A O 1
ATOM 5899 N N . PRO A 1 766 ? 60.928 22.451 -39.043 1.00 39.88 766 PRO A N 1
ATOM 5900 C CA . PRO A 1 766 ? 60.944 23.419 -37.944 1.00 39.88 766 PRO A CA 1
ATOM 5901 C C . PRO A 1 766 ? 60.425 24.784 -38.401 1.00 39.88 766 PRO A C 1
ATOM 5903 O O . PRO A 1 766 ? 60.982 25.387 -39.321 1.00 39.88 766 PRO A O 1
ATOM 5906 N N . MET A 1 767 ? 59.376 25.295 -37.751 1.00 49.88 767 MET A N 1
ATOM 5907 C CA . MET A 1 767 ? 58.875 26.645 -38.018 1.00 49.88 767 MET A CA 1
ATOM 5908 C C . MET A 1 767 ? 59.774 27.674 -37.325 1.00 49.88 767 MET A C 1
ATOM 5910 O O . MET A 1 767 ? 59.853 27.716 -36.100 1.00 49.88 767 MET A O 1
ATOM 5914 N N . THR A 1 768 ? 60.465 28.511 -38.101 1.00 47.78 768 THR A N 1
ATOM 5915 C CA . THR A 1 768 ? 61.484 29.431 -37.566 1.00 47.78 768 THR A CA 1
ATOM 5916 C C . THR A 1 768 ? 60.999 30.855 -37.280 1.00 47.78 768 THR A C 1
ATOM 5918 O O . THR A 1 768 ? 61.788 31.640 -36.758 1.00 47.78 768 THR A O 1
ATOM 5921 N N . ASP A 1 769 ? 59.743 31.227 -37.574 1.00 58.84 769 ASP A N 1
ATOM 5922 C CA . ASP A 1 769 ? 59.207 32.525 -37.134 1.00 58.84 769 ASP A CA 1
ATOM 5923 C C . ASP A 1 769 ? 57.697 32.552 -36.825 1.00 58.84 769 ASP A C 1
ATOM 5925 O O . ASP A 1 769 ? 56.892 31.765 -37.320 1.00 58.84 769 ASP A O 1
ATOM 5929 N N . VAL A 1 770 ? 57.337 33.515 -35.972 1.00 48.06 770 VAL A N 1
ATOM 5930 C CA . VAL A 1 770 ? 55.997 33.767 -35.415 1.00 48.06 770 VAL A CA 1
ATOM 5931 C C . VAL A 1 770 ? 55.033 34.412 -36.431 1.00 48.06 770 VAL A C 1
ATOM 5933 O O . VAL A 1 770 ? 53.818 34.406 -36.224 1.00 48.06 770 VAL A O 1
ATOM 5936 N N . GLU A 1 771 ? 55.537 34.984 -37.526 1.00 57.59 771 GLU A N 1
ATOM 5937 C CA . GLU A 1 771 ? 54.721 35.623 -38.569 1.00 57.59 771 GLU A CA 1
ATOM 5938 C C . GLU A 1 771 ? 53.999 34.588 -39.438 1.00 57.59 771 GLU A C 1
ATOM 5940 O O . GLU A 1 771 ? 52.854 34.807 -39.841 1.00 57.59 771 GLU A O 1
ATOM 5945 N N . SER A 1 772 ? 54.619 33.426 -39.633 1.00 55.38 772 SER A N 1
ATOM 5946 C CA . SER A 1 772 ? 54.036 32.292 -40.358 1.00 55.38 772 SER A CA 1
ATOM 5947 C C . SER A 1 772 ? 52.807 31.717 -39.634 1.00 55.38 772 SER A C 1
ATOM 5949 O O . SER A 1 772 ? 51.763 31.509 -40.250 1.00 55.38 772 SER A O 1
ATOM 5951 N N . TYR A 1 773 ? 52.875 31.593 -38.302 1.00 50.06 773 TYR A N 1
ATOM 5952 C CA . TYR A 1 773 ? 51.767 31.122 -37.457 1.00 50.06 773 TYR A CA 1
ATOM 5953 C C . TYR A 1 773 ? 50.547 32.057 -37.486 1.00 50.06 773 TYR A C 1
ATOM 5955 O O . TYR A 1 773 ? 49.403 31.613 -37.571 1.00 50.06 773 TYR A O 1
ATOM 5963 N N . LYS A 1 774 ? 50.777 33.377 -37.458 1.00 55.47 774 LYS A N 1
ATOM 5964 C CA . LYS A 1 774 ? 49.688 34.366 -37.518 1.00 55.47 774 LYS A CA 1
ATOM 5965 C C . LYS A 1 774 ? 48.935 34.312 -38.846 1.00 55.47 774 LYS A C 1
ATOM 5967 O O . LYS A 1 774 ? 47.720 34.470 -38.862 1.00 55.47 774 LYS A O 1
ATOM 5972 N N . LYS A 1 775 ? 49.646 34.044 -39.942 1.00 66.50 775 LYS A N 1
ATOM 5973 C CA . LYS A 1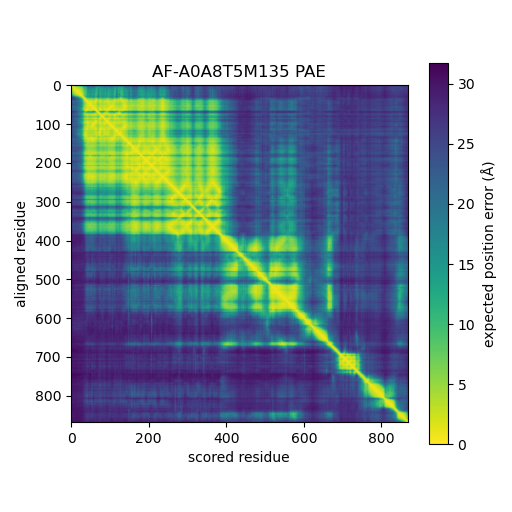 775 ? 49.065 33.974 -41.285 1.00 66.50 775 LYS A CA 1
ATOM 5974 C C . LYS A 1 775 ? 48.159 32.753 -41.473 1.00 66.50 775 LYS A C 1
ATOM 5976 O O . LYS A 1 775 ? 47.134 32.866 -42.142 1.00 66.50 775 LYS A O 1
ATOM 5981 N N . GLU A 1 776 ? 48.513 31.622 -40.864 1.00 56.75 776 GLU A N 1
ATOM 5982 C CA . GLU A 1 776 ? 47.673 30.419 -40.833 1.00 56.75 776 GLU A CA 1
ATOM 5983 C C . GLU A 1 776 ? 46.417 30.674 -39.984 1.00 56.75 776 GLU A C 1
ATOM 5985 O O . GLU A 1 776 ? 45.302 30.475 -40.452 1.00 56.75 776 GLU A O 1
ATOM 5990 N N . ALA A 1 777 ? 46.570 31.225 -38.774 1.00 53.97 777 ALA A N 1
ATOM 5991 C CA . ALA A 1 777 ? 45.445 31.527 -37.884 1.00 53.97 777 ALA A CA 1
ATOM 5992 C C . ALA A 1 777 ? 44.435 32.525 -38.492 1.00 53.97 777 ALA A C 1
ATOM 5994 O O . ALA A 1 777 ? 43.223 32.348 -38.348 1.00 53.97 777 ALA A O 1
ATOM 5995 N N . ASP A 1 778 ? 44.910 33.539 -39.222 1.00 65.81 778 ASP A N 1
ATOM 5996 C CA . ASP A 1 778 ? 44.043 34.500 -39.916 1.00 65.81 778 ASP A CA 1
ATOM 5997 C C . ASP A 1 778 ? 43.264 33.854 -41.080 1.00 65.81 778 ASP A C 1
ATOM 5999 O O . ASP A 1 778 ? 42.129 34.251 -41.358 1.00 65.81 778 ASP A O 1
ATOM 6003 N N . LYS A 1 779 ? 43.814 32.818 -41.729 1.00 73.31 779 LYS A N 1
ATOM 6004 C CA . LYS A 1 779 ? 43.122 32.051 -42.780 1.00 73.31 779 LYS A CA 1
ATOM 6005 C C . LYS A 1 779 ? 41.914 31.302 -42.209 1.00 73.31 779 LYS A C 1
ATOM 6007 O O . LYS A 1 779 ? 40.816 31.459 -42.734 1.00 73.31 779 LYS A O 1
ATOM 6012 N N . TRP A 1 780 ? 42.088 30.597 -41.089 1.00 56.22 780 TRP A N 1
ATOM 6013 C CA . TRP A 1 780 ? 41.002 29.886 -40.397 1.00 56.22 780 TRP A CA 1
ATOM 6014 C C . TRP A 1 780 ? 39.921 30.831 -39.870 1.00 56.22 780 TRP A C 1
ATOM 6016 O O . TRP A 1 780 ? 38.732 30.534 -39.956 1.00 56.22 780 TRP A O 1
ATOM 6026 N N . LYS A 1 781 ? 40.322 32.009 -39.383 1.00 60.00 781 LYS A N 1
ATOM 6027 C CA . LYS A 1 781 ? 39.375 33.043 -38.961 1.00 60.00 781 LYS A CA 1
ATOM 6028 C C . LYS A 1 781 ? 38.527 33.560 -40.127 1.00 60.00 781 LYS A C 1
ATOM 6030 O O . LYS A 1 781 ? 37.321 33.721 -39.981 1.00 60.00 781 LYS A O 1
ATOM 6035 N N . THR A 1 782 ? 39.147 33.772 -41.287 1.00 68.69 782 THR A N 1
ATOM 6036 C CA . THR A 1 782 ? 38.441 34.223 -42.497 1.00 68.69 782 THR A CA 1
ATOM 6037 C C . THR A 1 782 ? 37.469 33.154 -43.014 1.00 68.69 782 THR A C 1
ATOM 6039 O O . THR A 1 782 ? 36.427 33.479 -43.577 1.00 68.69 782 THR A O 1
ATOM 6042 N N . GLU A 1 783 ? 37.794 31.876 -42.813 1.00 62.19 783 GLU A N 1
ATOM 6043 C CA . GLU A 1 783 ? 36.954 30.750 -43.221 1.00 62.19 783 GLU A CA 1
ATOM 6044 C C . GLU A 1 783 ? 35.731 30.588 -42.304 1.00 62.19 783 GLU A C 1
ATOM 6046 O O . GLU A 1 783 ? 34.615 30.464 -42.798 1.00 62.19 783 GLU A O 1
ATOM 6051 N N . ALA A 1 784 ? 35.907 30.760 -40.990 1.00 52.44 784 ALA A N 1
ATOM 6052 C CA . ALA A 1 784 ? 34.799 30.796 -40.033 1.00 52.44 784 ALA A CA 1
ATOM 6053 C C . ALA A 1 784 ? 33.839 31.983 -40.267 1.00 52.44 784 ALA A C 1
ATOM 6055 O O . ALA A 1 784 ? 32.622 31.818 -40.207 1.00 52.44 784 ALA A O 1
ATOM 6056 N N . GLU A 1 785 ? 34.365 33.172 -40.588 1.00 70.56 785 GLU A N 1
ATOM 6057 C CA . GLU A 1 785 ? 33.546 34.355 -40.912 1.00 70.56 785 GLU A CA 1
ATOM 6058 C C . GLU A 1 785 ? 32.756 34.180 -42.229 1.00 70.56 785 GLU A C 1
ATOM 6060 O O . GLU A 1 785 ? 31.670 34.745 -42.384 1.00 70.56 785 GLU A O 1
ATOM 6065 N N . ARG A 1 786 ? 33.267 33.380 -43.179 1.00 75.88 786 ARG A N 1
ATOM 6066 C CA . ARG A 1 786 ? 32.554 33.028 -44.420 1.00 75.88 786 ARG A CA 1
ATOM 6067 C C . ARG A 1 786 ? 31.372 32.102 -44.138 1.00 75.88 786 ARG A C 1
ATOM 6069 O O . ARG A 1 786 ? 30.284 32.353 -44.654 1.00 75.88 786 ARG A O 1
ATOM 6076 N N . ASP A 1 787 ? 31.573 31.082 -43.312 1.00 61.56 787 ASP A N 1
ATOM 6077 C CA . ASP A 1 787 ? 30.543 30.085 -43.008 1.00 61.56 787 ASP A CA 1
ATOM 6078 C C . ASP A 1 787 ? 29.391 30.704 -42.185 1.00 61.56 787 ASP A C 1
ATOM 6080 O O . ASP A 1 787 ? 28.215 30.421 -42.426 1.00 61.56 787 ASP A O 1
ATOM 6084 N N . GLU A 1 788 ? 29.696 31.655 -41.292 1.00 59.44 788 GLU A N 1
ATOM 6085 C CA . GLU A 1 788 ? 28.688 32.441 -40.561 1.00 59.44 788 GLU A CA 1
ATOM 6086 C C . GLU A 1 788 ? 27.863 33.350 -41.500 1.00 59.44 788 GLU A C 1
ATOM 6088 O O . GLU A 1 788 ? 26.645 33.490 -41.347 1.00 59.44 788 GLU A O 1
ATOM 6093 N N . ALA A 1 789 ? 28.495 33.924 -42.530 1.00 72.31 789 ALA A N 1
ATOM 6094 C CA . ALA A 1 789 ? 27.806 34.722 -43.544 1.00 72.31 789 ALA A CA 1
ATOM 6095 C C . ALA A 1 789 ? 26.924 33.872 -44.480 1.00 72.31 789 ALA A C 1
ATOM 6097 O O . ALA A 1 789 ? 25.854 34.326 -44.896 1.00 72.31 789 ALA A O 1
ATOM 6098 N N . GLU A 1 790 ? 27.335 32.643 -44.810 1.00 70.31 790 GLU A N 1
ATOM 6099 C CA . GLU A 1 790 ? 26.505 31.698 -45.572 1.00 70.31 790 GLU A CA 1
ATOM 6100 C C . GLU A 1 790 ? 25.255 31.290 -44.784 1.00 70.31 790 GLU A C 1
ATOM 6102 O O . GLU A 1 790 ? 24.154 31.278 -45.343 1.00 70.31 790 GLU A O 1
ATOM 6107 N N . PHE A 1 791 ? 25.393 31.083 -43.472 1.00 57.16 791 PHE A N 1
ATOM 6108 C CA . PHE A 1 791 ? 24.268 30.778 -42.592 1.00 57.16 791 PHE A CA 1
ATOM 6109 C C . PHE A 1 791 ? 23.256 31.933 -42.505 1.00 57.16 791 PHE A C 1
ATOM 6111 O O . PHE A 1 791 ? 22.053 31.728 -42.685 1.00 57.16 791 PHE A O 1
ATOM 6118 N N . ALA A 1 792 ? 23.728 33.170 -42.324 1.00 67.81 792 ALA A N 1
ATOM 6119 C CA . ALA A 1 792 ? 22.859 34.350 -42.288 1.00 67.81 792 ALA A CA 1
ATOM 6120 C C . ALA A 1 792 ? 22.106 34.578 -43.617 1.00 67.81 792 ALA A C 1
ATOM 6122 O O . ALA A 1 792 ? 20.953 35.020 -43.626 1.00 67.81 792 ALA A O 1
ATOM 6123 N N . ASN A 1 793 ? 22.733 34.250 -44.752 1.00 71.62 793 ASN A N 1
ATOM 6124 C CA . ASN A 1 793 ? 22.098 34.340 -46.067 1.00 71.62 793 ASN A CA 1
ATOM 6125 C C . ASN A 1 793 ? 21.022 33.263 -46.282 1.00 71.62 793 ASN A C 1
ATOM 6127 O O . ASN A 1 793 ? 20.008 33.555 -46.922 1.00 71.62 793 ASN A O 1
ATOM 6131 N N . ALA A 1 794 ? 21.211 32.055 -45.741 1.00 62.06 794 ALA A N 1
ATOM 6132 C CA . ALA A 1 794 ? 20.217 30.983 -45.794 1.00 62.06 794 ALA A CA 1
ATOM 6133 C C . ALA A 1 794 ? 18.954 31.334 -44.983 1.00 62.06 794 ALA A C 1
ATOM 6135 O O . ALA A 1 794 ? 17.838 31.178 -45.483 1.00 62.06 794 ALA A O 1
ATOM 6136 N N . ASP A 1 795 ? 19.117 31.908 -43.787 1.00 65.06 795 ASP A N 1
ATOM 6137 C CA . ASP A 1 795 ? 17.996 32.352 -42.943 1.00 65.06 795 ASP A CA 1
ATOM 6138 C C . ASP A 1 795 ? 17.204 33.506 -43.596 1.00 65.06 795 ASP A C 1
ATOM 6140 O O . ASP A 1 795 ? 15.973 33.481 -43.692 1.00 65.06 795 ASP A O 1
ATOM 6144 N N . ALA A 1 796 ? 17.907 34.481 -44.182 1.00 72.56 796 ALA A N 1
ATOM 6145 C CA . ALA A 1 796 ? 17.282 35.580 -44.923 1.00 72.56 796 ALA A CA 1
ATOM 6146 C C . ALA A 1 796 ? 16.598 35.138 -46.235 1.00 72.56 796 ALA A C 1
ATOM 6148 O O . ALA A 1 796 ? 15.714 35.839 -46.742 1.00 72.56 796 ALA A O 1
ATOM 6149 N N . ALA A 1 797 ? 17.016 34.018 -46.834 1.00 69.88 797 ALA A N 1
ATOM 6150 C CA . ALA A 1 797 ? 16.346 33.423 -47.991 1.00 69.88 797 ALA A CA 1
ATOM 6151 C C . ALA A 1 797 ? 15.045 32.713 -47.582 1.00 69.88 797 ALA A C 1
ATOM 6153 O O . ALA A 1 797 ? 14.027 32.882 -48.252 1.00 69.88 797 ALA A O 1
ATOM 6154 N N . TRP A 1 798 ? 15.048 32.010 -46.446 1.00 69.50 798 TRP A N 1
ATOM 6155 C CA . TRP A 1 798 ? 13.855 31.357 -45.902 1.00 69.50 798 TRP A CA 1
ATOM 6156 C C . TRP A 1 798 ? 12.768 32.362 -45.491 1.00 69.50 798 TRP A C 1
ATOM 6158 O O . TRP A 1 798 ? 11.600 32.191 -45.842 1.00 69.50 798 TRP A O 1
ATOM 6168 N N . GLN A 1 799 ? 13.148 33.462 -44.828 1.00 70.31 799 GLN A N 1
ATOM 6169 C CA . GLN A 1 799 ? 12.219 34.546 -44.470 1.00 70.31 799 GLN A CA 1
ATOM 6170 C C . GLN A 1 799 ? 11.526 35.140 -45.710 1.00 70.31 799 GLN A C 1
ATOM 6172 O O . GLN A 1 799 ? 10.310 35.327 -45.707 1.00 70.31 799 GLN A O 1
ATOM 6177 N N . ARG A 1 800 ? 12.274 35.362 -46.802 1.00 72.06 800 ARG A N 1
ATOM 6178 C CA . ARG A 1 800 ? 11.718 35.864 -48.072 1.00 72.06 800 ARG A CA 1
ATOM 6179 C C . ARG A 1 800 ? 10.768 34.870 -48.734 1.00 72.06 800 ARG A C 1
ATOM 6181 O O . ARG A 1 800 ? 9.678 35.266 -49.131 1.00 72.06 800 ARG A O 1
ATOM 6188 N N . ALA A 1 801 ? 11.132 33.587 -48.788 1.00 65.00 801 ALA A N 1
ATOM 6189 C CA . ALA A 1 801 ? 10.267 32.546 -49.348 1.00 65.00 801 ALA A CA 1
ATOM 6190 C C . ALA A 1 801 ? 8.929 32.434 -48.590 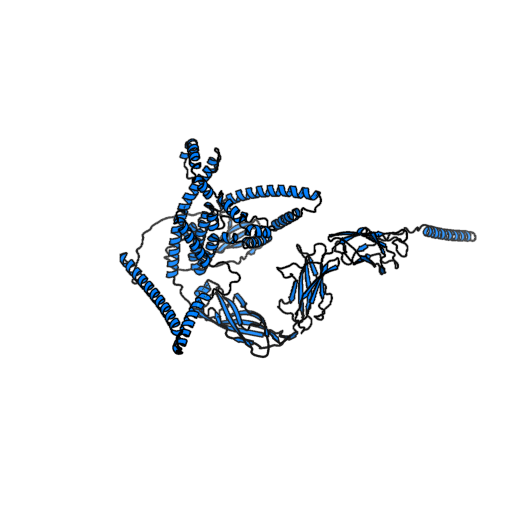1.00 65.00 801 ALA A C 1
ATOM 6192 O O . ALA A 1 801 ? 7.872 32.257 -49.194 1.00 65.00 801 ALA A O 1
ATOM 6193 N N . ARG A 1 802 ? 8.955 32.609 -47.262 1.00 65.56 802 ARG A N 1
ATOM 6194 C CA . ARG A 1 802 ? 7.756 32.613 -46.415 1.00 65.56 802 ARG A CA 1
ATOM 6195 C C . ARG A 1 802 ? 6.862 33.837 -46.642 1.00 65.56 802 ARG A C 1
ATOM 6197 O O . ARG A 1 802 ? 5.640 33.706 -46.595 1.00 65.56 802 ARG A O 1
ATOM 6204 N N . GLU A 1 803 ? 7.445 35.013 -46.863 1.00 71.88 803 GLU A N 1
ATOM 6205 C CA . GLU A 1 803 ? 6.692 36.235 -47.179 1.00 71.88 803 GLU A CA 1
ATOM 6206 C C . GLU A 1 803 ? 6.077 36.182 -48.588 1.00 71.88 803 GLU A C 1
ATOM 6208 O O . GLU A 1 803 ? 4.931 36.596 -48.769 1.00 71.88 803 GLU A O 1
ATOM 6213 N N . GLU A 1 804 ? 6.789 35.613 -49.565 1.00 71.31 804 GLU A N 1
ATOM 6214 C CA . GLU A 1 804 ? 6.320 35.454 -50.949 1.00 71.31 804 GLU A CA 1
ATOM 6215 C C . GLU A 1 804 ? 5.200 34.403 -51.076 1.00 71.31 804 GLU A C 1
ATOM 6217 O O . GLU A 1 804 ? 4.241 34.616 -51.819 1.00 71.31 804 GLU A O 1
ATOM 6222 N N . ALA A 1 805 ? 5.230 33.328 -50.277 1.00 60.19 805 ALA A N 1
ATOM 6223 C CA . ALA A 1 805 ? 4.172 32.309 -50.234 1.00 60.19 805 ALA A CA 1
ATOM 6224 C C . ALA A 1 805 ? 2.823 32.814 -49.664 1.00 60.19 805 ALA A C 1
ATOM 6226 O O . ALA A 1 805 ? 1.809 32.117 -49.732 1.00 60.19 805 ALA A O 1
ATOM 6227 N N . GLY A 1 806 ? 2.785 34.028 -49.100 1.00 55.75 806 GLY A N 1
ATOM 6228 C CA . GLY A 1 806 ? 1.583 34.644 -48.531 1.00 55.75 806 GLY A CA 1
ATOM 6229 C C . GLY A 1 806 ? 0.616 35.261 -49.550 1.00 55.75 806 GLY A C 1
ATOM 6230 O O . GLY A 1 806 ? -0.491 35.649 -49.167 1.00 55.75 806 GLY A O 1
ATOM 6231 N N . THR A 1 807 ? 0.988 35.366 -50.830 1.00 55.41 807 THR A N 1
ATOM 6232 C CA . THR A 1 807 ? 0.146 36.001 -51.857 1.00 55.41 807 THR A CA 1
ATOM 6233 C C . THR A 1 807 ? 0.196 35.252 -53.192 1.00 55.41 807 THR A C 1
ATOM 6235 O O . THR A 1 807 ? 1.166 35.367 -53.928 1.00 55.41 807 THR A O 1
ATOM 6238 N N . ASP A 1 808 ? -0.915 34.578 -53.505 1.00 51.75 808 ASP A N 1
ATOM 6239 C CA . ASP A 1 808 ? -1.238 33.805 -54.719 1.00 51.75 808 ASP A CA 1
ATOM 6240 C C . ASP A 1 808 ? -0.551 32.431 -54.895 1.00 51.75 808 ASP A C 1
ATOM 6242 O O . ASP A 1 808 ? 0.663 32.280 -54.857 1.00 51.75 808 ASP A O 1
ATOM 6246 N N . TYR A 1 809 ? -1.392 31.404 -55.066 1.00 53.22 809 TYR A N 1
ATOM 6247 C CA . TYR A 1 809 ? -1.055 29.978 -54.977 1.00 53.22 809 TYR A CA 1
ATOM 6248 C C . TYR A 1 809 ? -0.326 29.451 -56.228 1.00 53.22 809 TYR A C 1
ATOM 6250 O O . TYR A 1 809 ? -0.960 29.242 -57.266 1.00 53.22 809 TYR A O 1
ATOM 6258 N N . ASP A 1 810 ? 0.957 29.113 -56.078 1.00 58.72 810 ASP A N 1
ATOM 6259 C CA . ASP A 1 810 ? 1.658 28.114 -56.894 1.00 58.72 810 ASP A CA 1
ATOM 6260 C C . ASP A 1 810 ? 1.908 26.860 -56.035 1.00 58.72 810 ASP A C 1
ATOM 6262 O O . ASP A 1 810 ? 2.471 26.935 -54.941 1.00 58.72 810 ASP A O 1
ATOM 6266 N N . ALA A 1 811 ? 1.418 25.710 -56.498 1.00 54.22 811 ALA A N 1
ATOM 6267 C CA . ALA A 1 811 ? 1.448 24.458 -55.746 1.00 54.22 811 ALA A CA 1
ATOM 6268 C C . ALA A 1 811 ? 2.871 23.897 -55.593 1.00 54.22 811 ALA A C 1
ATOM 6270 O O . ALA A 1 811 ? 3.144 23.236 -54.592 1.00 54.22 811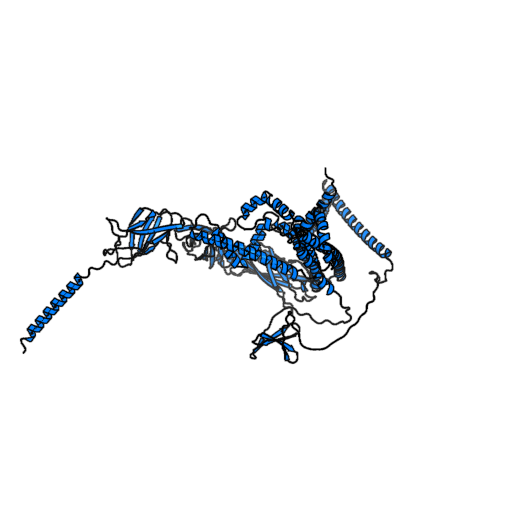 ALA A O 1
ATOM 6271 N N . ASP A 1 812 ? 3.773 24.208 -56.528 1.00 61.28 812 ASP A N 1
ATOM 6272 C CA . ASP A 1 812 ? 5.154 23.716 -56.494 1.00 61.28 812 ASP A CA 1
ATOM 6273 C C . ASP A 1 812 ? 5.998 24.503 -55.472 1.00 61.28 812 ASP A C 1
ATOM 6275 O O . ASP A 1 812 ? 6.786 23.919 -54.728 1.00 61.28 812 ASP A O 1
ATOM 6279 N N . ALA A 1 813 ? 5.746 25.811 -55.328 1.00 57.06 813 ALA A N 1
ATOM 6280 C CA . ALA A 1 813 ? 6.373 26.640 -54.293 1.00 57.06 813 ALA A CA 1
ATOM 6281 C C . ALA A 1 813 ? 5.916 26.247 -52.874 1.00 57.06 813 ALA A C 1
ATOM 6283 O O . ALA A 1 813 ? 6.682 26.352 -51.916 1.00 57.06 813 ALA A O 1
ATOM 6284 N N . LEU A 1 814 ? 4.679 25.755 -52.734 1.00 57.41 814 LEU A N 1
ATOM 6285 C CA . LEU A 1 814 ? 4.147 25.270 -51.460 1.00 57.41 814 LEU A CA 1
ATOM 6286 C C . LEU A 1 814 ? 4.780 23.932 -51.034 1.00 57.41 814 LEU A C 1
ATOM 6288 O O . LEU A 1 814 ? 4.953 23.701 -49.839 1.00 57.41 814 LEU A O 1
ATOM 6292 N N . ASP A 1 815 ? 5.130 23.064 -51.988 1.00 60.97 815 ASP A N 1
ATOM 6293 C CA . ASP A 1 815 ? 5.773 21.768 -51.720 1.00 60.97 815 ASP A CA 1
ATOM 6294 C C . ASP A 1 815 ? 7.265 21.941 -51.379 1.00 60.97 815 ASP A C 1
ATOM 6296 O O . ASP A 1 815 ? 7.785 21.313 -50.452 1.00 60.97 815 ASP A O 1
ATOM 6300 N N . GLU A 1 816 ? 7.942 22.886 -52.040 1.00 65.25 816 GLU A N 1
ATOM 6301 C CA . GLU A 1 816 ? 9.318 23.270 -51.710 1.00 65.25 816 GLU A CA 1
ATOM 6302 C C . GLU A 1 816 ? 9.395 23.980 -50.345 1.00 65.25 816 GLU A C 1
ATOM 6304 O O . GLU A 1 816 ? 10.242 23.638 -49.516 1.00 65.25 816 GLU A O 1
ATOM 6309 N N . ALA A 1 817 ? 8.443 24.873 -50.040 1.00 56.50 817 ALA A N 1
ATOM 6310 C CA . ALA A 1 817 ? 8.310 25.485 -48.717 1.00 56.50 817 ALA A CA 1
ATOM 6311 C C . ALA A 1 817 ? 7.991 24.452 -47.623 1.00 56.50 817 ALA A C 1
ATOM 6313 O O . ALA A 1 817 ? 8.555 24.545 -46.535 1.00 56.50 817 ALA A O 1
ATOM 6314 N N . ARG A 1 818 ? 7.164 23.431 -47.907 1.00 60.34 818 ARG A N 1
ATOM 6315 C CA . ARG A 1 818 ? 6.907 22.316 -46.977 1.00 60.34 818 ARG A CA 1
ATOM 6316 C C . ARG A 1 818 ? 8.139 21.467 -46.731 1.00 60.34 818 ARG A C 1
ATOM 6318 O O . ARG A 1 818 ? 8.377 21.084 -45.596 1.00 60.34 818 ARG A O 1
ATOM 6325 N N . THR A 1 819 ? 8.937 21.203 -47.759 1.00 63.22 819 THR A N 1
ATOM 6326 C CA . THR A 1 819 ? 10.169 20.416 -47.618 1.00 63.22 819 THR A CA 1
ATOM 6327 C C . THR A 1 819 ? 11.224 21.188 -46.813 1.00 63.22 819 THR A C 1
ATOM 6329 O O . THR A 1 819 ? 11.910 20.619 -45.965 1.00 63.22 819 THR A O 1
ATOM 6332 N N . LEU A 1 820 ? 11.327 22.506 -47.018 1.00 59.03 820 LEU A N 1
ATOM 6333 C CA . LEU A 1 820 ? 12.176 23.396 -46.217 1.00 59.03 820 LEU A CA 1
ATOM 6334 C C . LEU A 1 820 ? 11.668 23.556 -44.779 1.00 59.03 820 LEU A C 1
ATOM 6336 O O . LEU A 1 820 ? 12.477 23.577 -43.856 1.00 59.03 820 LEU A O 1
ATOM 6340 N N . GLU A 1 821 ? 10.353 23.626 -44.568 1.00 60.50 821 GLU A N 1
ATOM 6341 C CA . GLU A 1 821 ? 9.734 23.643 -43.240 1.00 60.50 821 GLU A CA 1
ATOM 6342 C C . GLU A 1 821 ? 9.914 22.299 -42.520 1.00 60.50 821 GLU A C 1
ATOM 6344 O O . GLU A 1 821 ? 10.254 22.299 -41.346 1.00 60.50 821 GLU A O 1
ATOM 6349 N N . GLU A 1 822 ? 9.796 21.159 -43.203 1.00 59.28 822 GLU A N 1
ATOM 6350 C CA . GLU A 1 822 ? 10.053 19.828 -42.639 1.00 59.28 822 GLU A CA 1
ATOM 6351 C C . GLU A 1 822 ? 11.537 19.636 -42.281 1.00 59.28 822 GLU A C 1
ATOM 6353 O O . GLU A 1 822 ? 11.833 19.087 -41.222 1.00 59.28 822 GLU A O 1
ATOM 6358 N N . ASN A 1 823 ? 12.474 20.162 -43.078 1.00 56.56 823 ASN A N 1
ATOM 6359 C CA . ASN A 1 823 ? 13.906 20.148 -42.748 1.00 56.56 823 ASN A CA 1
ATOM 6360 C C . ASN A 1 823 ? 14.255 21.116 -41.605 1.00 56.56 823 ASN A C 1
ATOM 6362 O O . ASN A 1 823 ? 15.034 20.764 -40.720 1.00 56.56 823 ASN A O 1
ATOM 6366 N N . TYR A 1 824 ? 13.648 22.306 -41.580 1.00 51.28 824 TYR A N 1
ATOM 6367 C CA . TYR A 1 824 ? 13.802 23.269 -40.487 1.00 51.28 824 TYR A CA 1
ATOM 6368 C C . TYR A 1 824 ? 13.184 22.748 -39.182 1.00 51.28 824 TYR A C 1
ATOM 6370 O O . TYR A 1 824 ? 13.785 22.890 -38.123 1.00 51.28 824 TYR A O 1
ATOM 6378 N N . LEU A 1 825 ? 12.023 22.088 -39.242 1.00 50.91 825 LEU A N 1
ATOM 6379 C CA . LEU A 1 825 ? 11.362 21.457 -38.097 1.00 50.91 825 LEU A CA 1
ATOM 6380 C C . LEU A 1 825 ? 12.058 20.167 -37.658 1.00 50.91 825 LEU A C 1
ATOM 6382 O O . LEU A 1 825 ? 12.050 19.888 -36.469 1.00 50.91 825 LEU A O 1
ATOM 6386 N N . ALA A 1 826 ? 12.690 19.401 -38.551 1.00 48.69 826 ALA A N 1
ATOM 6387 C CA . ALA A 1 826 ? 13.536 18.265 -38.175 1.00 48.69 826 ALA A CA 1
ATOM 6388 C C . ALA A 1 826 ? 14.832 18.729 -37.488 1.00 48.69 826 ALA A C 1
ATOM 6390 O O . ALA A 1 826 ? 15.264 18.117 -36.512 1.00 48.69 826 ALA A O 1
ATOM 6391 N N . PHE A 1 827 ? 15.408 19.843 -37.950 1.00 47.19 827 PHE A N 1
ATOM 6392 C CA . PHE A 1 827 ? 16.542 20.499 -37.302 1.00 47.19 827 PHE A CA 1
ATOM 6393 C C . PHE A 1 827 ? 16.143 21.082 -35.935 1.00 47.19 827 PHE A C 1
ATOM 6395 O O . PHE A 1 827 ? 16.783 20.773 -34.933 1.00 47.19 827 PHE A O 1
ATOM 6402 N N . ARG A 1 828 ? 15.015 21.800 -35.835 1.00 40.25 828 ARG A N 1
ATOM 6403 C CA . ARG A 1 828 ? 14.492 22.288 -34.547 1.00 40.25 828 ARG A CA 1
ATOM 6404 C C . ARG A 1 828 ? 14.039 21.175 -33.611 1.00 40.25 828 ARG A C 1
ATOM 6406 O O . ARG A 1 828 ? 14.279 21.274 -32.423 1.00 40.25 828 ARG A O 1
ATOM 6413 N N . ALA A 1 829 ? 13.444 20.095 -34.110 1.00 41.53 829 ALA A N 1
ATOM 6414 C CA . ALA A 1 829 ? 13.095 18.930 -33.296 1.00 41.53 829 ALA A CA 1
ATOM 6415 C C . ALA A 1 829 ? 14.341 18.205 -32.763 1.00 41.53 829 ALA A C 1
ATOM 6417 O O . ALA A 1 829 ? 14.242 17.512 -31.757 1.00 41.53 829 ALA A O 1
ATOM 6418 N N . SER A 1 830 ? 15.515 18.386 -33.382 1.00 39.06 830 SER A N 1
ATOM 6419 C CA . SER A 1 830 ? 16.787 17.931 -32.808 1.00 39.06 830 SER A CA 1
ATOM 6420 C C . SER A 1 830 ? 17.308 18.839 -31.680 1.00 39.06 830 SER A C 1
ATOM 6422 O O . SER A 1 830 ? 18.063 18.362 -30.836 1.00 39.06 830 SER A O 1
ATOM 6424 N N . GLU A 1 831 ? 16.833 20.090 -31.596 1.00 36.50 831 GLU A N 1
ATOM 6425 C CA . GLU A 1 831 ? 17.053 21.005 -30.461 1.00 36.50 831 GLU A CA 1
ATOM 6426 C C . GLU A 1 831 ? 15.936 20.917 -29.388 1.00 36.50 831 GLU A C 1
ATOM 6428 O O . GLU A 1 831 ? 16.219 21.035 -28.199 1.00 36.50 831 GLU A O 1
ATOM 6433 N N . ASP A 1 832 ? 14.681 20.637 -29.771 1.00 31.19 832 ASP A N 1
ATOM 6434 C CA . ASP A 1 832 ? 13.481 20.691 -28.910 1.00 31.19 832 ASP A CA 1
ATOM 6435 C C . ASP A 1 832 ? 13.109 19.350 -28.225 1.00 31.19 832 ASP A C 1
ATOM 6437 O O . ASP A 1 832 ? 12.154 19.294 -27.447 1.00 31.19 832 ASP A O 1
ATOM 6441 N N . ILE A 1 833 ? 13.886 18.268 -28.402 1.00 31.56 833 ILE A N 1
ATOM 6442 C CA . ILE A 1 833 ? 13.723 17.003 -27.636 1.00 31.56 833 ILE A CA 1
ATOM 6443 C C . ILE A 1 833 ? 13.993 17.177 -26.118 1.00 31.56 833 ILE A C 1
ATOM 6445 O O . ILE A 1 833 ? 13.832 16.235 -25.344 1.00 31.56 833 ILE A O 1
ATOM 6449 N N . PHE A 1 834 ? 14.315 18.384 -25.645 1.00 32.53 834 PHE A N 1
ATOM 6450 C CA . PHE A 1 834 ? 14.572 18.660 -24.228 1.00 32.53 834 PHE A CA 1
ATOM 6451 C C . PHE A 1 834 ? 13.459 19.383 -23.445 1.00 32.53 834 PHE A C 1
ATOM 6453 O O . PHE A 1 834 ? 13.682 19.674 -22.270 1.00 32.53 834 PHE A O 1
ATOM 6460 N N . VAL A 1 835 ? 12.280 19.679 -24.019 1.00 32.47 835 VAL A N 1
ATOM 6461 C CA . VAL A 1 835 ? 11.350 20.639 -23.367 1.00 32.47 835 VAL A CA 1
ATOM 6462 C C . VAL A 1 835 ? 9.989 20.090 -22.899 1.00 32.47 835 VAL A C 1
ATOM 6464 O O . VAL A 1 835 ? 9.409 20.685 -21.995 1.00 32.47 835 VAL A O 1
ATOM 6467 N N . ASP A 1 836 ? 9.499 18.935 -23.355 1.00 26.98 836 ASP A N 1
ATOM 6468 C CA . ASP A 1 836 ? 8.098 18.542 -23.064 1.00 26.98 836 ASP A CA 1
ATOM 6469 C C . ASP A 1 836 ? 7.866 17.533 -21.921 1.00 26.98 836 ASP A C 1
ATOM 6471 O O . ASP A 1 836 ? 6.764 17.003 -21.787 1.00 26.98 836 ASP A O 1
ATOM 6475 N N . ASP A 1 837 ? 8.838 17.313 -21.028 1.00 31.80 837 ASP A N 1
ATOM 6476 C CA . ASP A 1 837 ? 8.625 16.444 -19.855 1.00 31.80 837 ASP A CA 1
ATOM 6477 C C . ASP A 1 837 ? 9.272 17.005 -18.576 1.00 31.80 837 ASP A C 1
ATOM 6479 O O . ASP A 1 837 ? 10.223 16.449 -18.037 1.00 31.80 837 ASP A O 1
ATOM 6483 N N . LEU A 1 838 ? 8.784 18.154 -18.083 1.00 29.06 838 LEU A N 1
ATOM 6484 C CA . LEU A 1 838 ? 9.285 18.785 -16.852 1.00 29.06 838 LEU A CA 1
ATOM 6485 C C . LEU A 1 838 ? 8.165 19.224 -15.894 1.00 29.06 838 LEU A C 1
ATOM 6487 O O . LEU A 1 838 ? 8.012 20.401 -15.567 1.00 29.06 838 LEU A O 1
ATOM 6491 N N . SER A 1 839 ? 7.429 18.260 -15.341 1.00 28.44 839 SER A N 1
ATOM 6492 C CA . SER A 1 839 ? 6.953 18.393 -13.960 1.00 28.44 839 SER A CA 1
ATOM 6493 C C . SER A 1 839 ? 7.962 17.681 -13.056 1.00 28.44 839 SER A C 1
ATOM 6495 O O . SER A 1 839 ? 7.939 16.458 -12.986 1.00 28.44 839 SER A O 1
ATOM 6497 N N . TYR A 1 840 ? 8.823 18.458 -12.386 1.00 34.12 840 TYR A N 1
ATOM 6498 C CA . TYR A 1 840 ? 9.971 18.065 -11.540 1.00 34.12 840 TYR A CA 1
ATOM 6499 C C . TYR A 1 840 ? 11.321 17.839 -12.249 1.00 34.12 840 TYR A C 1
ATOM 6501 O O . TYR A 1 840 ? 11.770 16.707 -12.391 1.00 34.12 840 TYR A O 1
ATOM 6509 N N . THR A 1 841 ? 12.071 18.914 -12.519 1.00 30.58 841 THR A N 1
ATOM 6510 C CA . THR A 1 841 ? 13.548 18.846 -12.530 1.00 30.58 841 THR A CA 1
ATOM 6511 C C . THR A 1 841 ? 14.197 20.051 -11.838 1.00 30.58 841 THR A C 1
ATOM 6513 O O . THR A 1 841 ? 13.617 21.140 -11.793 1.00 30.58 841 THR A O 1
ATOM 6516 N N . PRO A 1 842 ? 15.396 19.866 -11.251 1.00 37.31 842 PRO A N 1
ATOM 6517 C CA . PRO A 1 842 ? 16.260 20.957 -10.818 1.00 37.31 842 PRO A CA 1
ATOM 6518 C C . PRO A 1 842 ? 16.913 21.650 -12.031 1.00 37.31 842 PRO A C 1
ATOM 6520 O O . PRO A 1 842 ? 17.139 21.021 -13.059 1.00 37.31 842 PRO A O 1
ATOM 6523 N N . TYR A 1 843 ? 17.219 22.943 -11.879 1.00 42.81 843 TYR A N 1
ATOM 6524 C CA . TYR A 1 843 ? 17.805 23.848 -12.884 1.00 42.81 843 TYR A CA 1
ATOM 6525 C C . TYR A 1 843 ? 18.911 23.232 -13.761 1.00 42.81 843 TYR A C 1
ATOM 6527 O O . TYR A 1 843 ? 19.786 22.521 -13.261 1.00 42.81 843 TYR A O 1
ATOM 6535 N N . THR A 1 844 ? 18.922 23.583 -15.052 1.00 47.84 844 THR A N 1
ATOM 6536 C CA . THR A 1 844 ? 19.958 23.161 -16.008 1.00 47.84 844 THR A CA 1
ATOM 6537 C C . THR A 1 844 ? 21.248 23.988 -15.860 1.00 47.84 844 THR A C 1
ATOM 6539 O O . THR A 1 844 ? 21.265 25.072 -15.267 1.00 47.84 844 THR A O 1
ATOM 6542 N N . PHE A 1 845 ? 22.364 23.497 -16.414 1.00 44.03 845 PHE A N 1
ATOM 6543 C CA . PHE A 1 845 ? 23.640 24.233 -16.478 1.00 44.03 845 PHE A CA 1
ATOM 6544 C C . PHE A 1 845 ? 23.495 25.593 -17.183 1.00 44.03 845 PHE A C 1
ATOM 6546 O O . PHE A 1 845 ? 24.086 26.588 -16.754 1.00 44.03 845 PHE A O 1
ATOM 6553 N N . GLU A 1 846 ? 22.659 25.651 -18.220 1.00 46.59 846 GLU A N 1
ATOM 6554 C CA . GLU A 1 846 ? 22.387 26.870 -18.976 1.00 46.59 846 GLU A CA 1
ATOM 6555 C C . GLU A 1 846 ? 21.656 27.917 -18.119 1.00 46.59 846 GLU A C 1
ATOM 6557 O O . GLU A 1 846 ? 22.010 29.098 -18.147 1.00 46.59 846 GLU A O 1
ATOM 6562 N N . ASP A 1 847 ? 20.719 27.487 -17.267 1.00 53.03 847 ASP A N 1
ATOM 6563 C CA . ASP A 1 847 ? 20.037 28.362 -16.304 1.00 53.03 847 ASP A CA 1
ATOM 6564 C C . ASP A 1 847 ? 21.014 28.933 -15.269 1.00 53.03 847 ASP A C 1
ATOM 6566 O O . ASP A 1 847 ? 20.973 30.121 -14.936 1.00 53.03 847 ASP A O 1
ATOM 6570 N N . CYS A 1 848 ? 21.955 28.111 -14.800 1.00 45.09 848 CYS A N 1
ATOM 6571 C CA . CYS A 1 848 ? 22.978 28.522 -13.840 1.00 45.09 848 CYS A CA 1
ATOM 6572 C C . CYS A 1 848 ? 23.943 29.563 -14.433 1.00 45.09 848 CYS A C 1
ATOM 6574 O O . CYS A 1 848 ? 24.286 30.550 -13.773 1.00 45.09 848 CYS A O 1
ATOM 6576 N N . MET A 1 849 ? 24.352 29.380 -15.691 1.00 51.22 849 MET A N 1
ATOM 6577 C CA . MET A 1 849 ? 25.236 30.312 -16.397 1.00 51.22 849 MET A CA 1
ATOM 6578 C C . MET A 1 849 ? 24.523 31.619 -16.769 1.00 51.22 849 MET A C 1
ATOM 6580 O O . MET A 1 849 ? 25.089 32.696 -16.567 1.00 51.22 849 MET A O 1
ATOM 6584 N N . LYS A 1 850 ? 23.249 31.562 -17.186 1.00 54.41 850 LYS A N 1
ATOM 6585 C CA . LYS A 1 850 ? 22.411 32.755 -17.416 1.00 54.41 850 LYS A CA 1
ATOM 6586 C C . LYS A 1 850 ? 22.259 33.596 -16.143 1.00 54.41 850 LYS A C 1
ATOM 6588 O O . LYS A 1 850 ? 22.358 34.823 -16.197 1.00 54.41 850 LYS A O 1
ATOM 6593 N N . ILE A 1 851 ? 22.083 32.963 -14.980 1.00 47.81 851 ILE A N 1
ATOM 6594 C CA . ILE A 1 851 ? 21.987 33.658 -13.685 1.00 47.81 851 ILE A CA 1
ATOM 6595 C C . ILE A 1 851 ? 23.327 34.300 -13.286 1.00 47.81 851 ILE A C 1
ATOM 6597 O O . ILE A 1 851 ? 23.341 35.456 -12.850 1.00 47.81 851 ILE A O 1
ATOM 6601 N N . LYS A 1 852 ? 24.457 33.601 -13.476 1.00 54.59 852 LYS A N 1
ATOM 6602 C CA . LYS A 1 852 ? 25.810 34.146 -13.246 1.00 54.59 852 LYS A CA 1
ATOM 6603 C C . LYS A 1 852 ? 26.050 35.416 -14.070 1.00 54.59 852 LYS A C 1
ATOM 6605 O O . LYS A 1 852 ? 26.462 36.437 -13.512 1.00 54.59 852 LYS A O 1
ATOM 6610 N N . ASP A 1 853 ? 25.730 35.383 -15.361 1.00 47.28 853 ASP A N 1
ATOM 6611 C CA . ASP A 1 853 ? 25.893 36.535 -16.251 1.00 47.28 853 ASP A CA 1
ATOM 6612 C C . ASP A 1 853 ? 24.968 37.697 -15.878 1.00 47.28 853 ASP A C 1
ATOM 6614 O O . ASP A 1 853 ? 25.400 38.851 -15.873 1.00 47.28 853 ASP A O 1
ATOM 6618 N N . LEU A 1 854 ? 23.723 37.428 -15.471 1.00 46.56 854 LEU A N 1
ATOM 6619 C CA . LEU A 1 854 ? 22.797 38.463 -14.994 1.00 46.56 854 LEU A CA 1
ATOM 6620 C C . LEU A 1 854 ? 23.290 39.157 -13.711 1.00 46.56 854 LEU A C 1
ATOM 6622 O O . LEU A 1 854 ? 23.149 40.377 -13.580 1.00 46.56 854 LEU A O 1
ATOM 6626 N N . ILE A 1 855 ? 23.909 38.419 -12.783 1.00 43.84 855 ILE A N 1
ATOM 6627 C CA . ILE A 1 855 ? 24.489 38.974 -11.548 1.00 43.84 855 ILE A CA 1
ATOM 6628 C C . ILE A 1 855 ? 25.714 39.847 -11.863 1.00 43.84 855 ILE A C 1
ATOM 6630 O O . ILE A 1 855 ? 25.826 40.966 -11.352 1.00 43.84 855 ILE A O 1
ATOM 6634 N N . LEU A 1 856 ? 26.603 39.387 -12.749 1.00 42.31 856 LEU A N 1
ATOM 6635 C CA . LEU A 1 856 ? 27.783 40.151 -13.173 1.00 42.31 856 LEU A CA 1
ATOM 6636 C C . LEU A 1 856 ? 27.396 41.421 -13.953 1.00 42.31 856 LEU A C 1
ATOM 6638 O O . LEU A 1 856 ? 27.956 42.494 -13.711 1.00 42.31 856 LEU A O 1
ATOM 6642 N N . LYS A 1 857 ? 26.373 41.341 -14.813 1.00 46.25 857 LYS A N 1
ATOM 6643 C CA . LYS A 1 857 ? 25.833 42.476 -15.584 1.00 46.25 857 LYS A CA 1
ATOM 6644 C C . LYS A 1 857 ? 25.114 43.496 -14.691 1.00 46.25 857 LYS A C 1
ATOM 6646 O O . LYS A 1 857 ? 25.196 44.695 -14.940 1.00 46.25 857 LYS A O 1
ATOM 6651 N N . ARG A 1 858 ? 24.468 43.060 -13.602 1.00 37.22 858 ARG A N 1
ATOM 6652 C CA . ARG A 1 858 ? 23.872 43.957 -12.593 1.00 37.22 858 ARG A CA 1
ATOM 6653 C C . ARG A 1 858 ? 24.936 44.704 -11.782 1.00 37.22 858 ARG A C 1
ATOM 6655 O O . ARG A 1 858 ? 24.774 45.897 -11.523 1.00 37.22 858 ARG A O 1
ATOM 6662 N N . ASN A 1 859 ? 26.031 44.035 -11.422 1.00 36.22 859 ASN A N 1
ATOM 6663 C CA . ASN A 1 859 ? 27.129 44.652 -10.673 1.00 36.22 859 ASN A CA 1
ATOM 6664 C C . ASN A 1 859 ? 27.943 45.652 -11.514 1.00 36.22 859 ASN A C 1
ATOM 6666 O O . ASN A 1 859 ? 28.382 46.667 -10.974 1.00 36.22 859 ASN A O 1
ATOM 6670 N N . SER A 1 860 ? 28.074 45.455 -12.832 1.00 34.69 860 SER A N 1
ATOM 6671 C CA . SER A 1 860 ? 28.712 46.460 -13.701 1.00 34.69 860 SER A CA 1
ATOM 6672 C C . SER A 1 860 ? 27.875 47.745 -13.839 1.00 34.69 860 SER A C 1
ATOM 6674 O O . SER A 1 860 ? 28.431 48.843 -13.842 1.00 34.69 860 SER A O 1
ATOM 6676 N N . ILE A 1 861 ? 26.539 47.637 -13.837 1.00 40.31 861 ILE A N 1
ATOM 6677 C CA . ILE A 1 861 ? 25.614 48.785 -13.913 1.00 40.31 861 ILE A CA 1
ATOM 6678 C C . ILE A 1 861 ? 25.643 49.630 -12.626 1.00 40.31 861 ILE A C 1
ATOM 6680 O O . ILE A 1 861 ? 25.548 50.861 -12.690 1.00 40.31 861 ILE A O 1
ATOM 6684 N N . LEU A 1 862 ? 25.830 48.998 -11.461 1.00 35.34 862 LEU A N 1
ATOM 6685 C CA . LEU A 1 862 ? 25.901 49.677 -10.160 1.00 35.34 862 LEU A CA 1
ATOM 6686 C C . LEU A 1 862 ? 27.197 50.482 -9.955 1.00 35.34 862 LEU A C 1
ATOM 6688 O O . LEU A 1 862 ? 27.199 51.425 -9.168 1.00 35.34 862 LEU A O 1
ATOM 6692 N N . HIS A 1 863 ? 28.263 50.194 -10.708 1.00 39.41 863 HIS A N 1
ATOM 6693 C CA . HIS A 1 863 ? 29.520 50.952 -10.643 1.00 39.41 863 HIS A CA 1
ATOM 6694 C C . HIS A 1 863 ? 29.614 52.129 -11.630 1.00 39.41 863 HIS A C 1
ATOM 6696 O O . HIS A 1 863 ? 30.535 52.938 -11.521 1.00 39.41 863 HIS A O 1
ATOM 6702 N N . THR A 1 864 ? 28.652 52.290 -12.548 1.00 36.56 864 THR A N 1
ATOM 6703 C CA . THR A 1 864 ? 28.674 53.374 -13.556 1.00 36.56 864 THR A CA 1
ATOM 6704 C C . THR A 1 864 ? 27.723 54.546 -13.298 1.00 36.56 864 THR A C 1
ATOM 6706 O O . THR A 1 864 ? 27.812 55.555 -13.997 1.00 36.56 864 THR A O 1
ATOM 6709 N N . LYS A 1 865 ? 26.838 54.486 -12.294 1.00 32.41 865 LYS A N 1
ATOM 6710 C CA . LYS A 1 865 ? 25.951 55.615 -11.960 1.00 32.41 865 LYS A CA 1
ATOM 6711 C C . LYS A 1 865 ? 26.415 56.340 -10.697 1.00 32.41 865 LYS A C 1
ATOM 6713 O O . LYS A 1 865 ? 26.318 55.814 -9.594 1.00 32.41 865 LYS A O 1
ATOM 6718 N N . LYS A 1 866 ? 26.881 57.586 -10.863 1.00 36.69 866 LYS A N 1
ATOM 6719 C CA . LYS A 1 866 ? 26.938 58.562 -9.762 1.00 36.69 866 LYS A CA 1
ATOM 6720 C C . LYS A 1 866 ? 25.512 58.846 -9.261 1.00 36.69 866 LYS A C 1
ATOM 6722 O O . LYS A 1 866 ? 24.596 58.860 -10.084 1.00 36.69 866 LYS A O 1
ATOM 6727 N N . PRO A 1 867 ? 25.326 59.080 -7.953 1.00 36.94 867 PRO A N 1
ATOM 6728 C CA . PRO A 1 867 ? 24.005 59.232 -7.367 1.00 36.94 867 PRO A CA 1
ATOM 6729 C C . PRO A 1 867 ? 23.378 60.566 -7.785 1.00 36.94 867 PRO A C 1
ATOM 6731 O O . PRO A 1 867 ? 23.991 61.619 -7.609 1.00 36.94 867 PRO A O 1
ATOM 6734 N N . ASN A 1 868 ? 22.161 60.483 -8.316 1.00 31.06 868 ASN A N 1
ATOM 6735 C CA . ASN A 1 868 ? 21.092 61.468 -8.175 1.00 31.06 868 ASN A CA 1
ATOM 6736 C C . ASN A 1 868 ? 19.802 60.696 -7.920 1.00 31.06 868 ASN A C 1
ATOM 6738 O O . ASN A 1 868 ? 19.567 59.724 -8.678 1.00 31.06 868 ASN A O 1
#

Mean predicted aligned error: 20.17 Å

pLDDT: mean 72.83, std 21.47, range [24.11, 98.5]

Secondary structure (DSSP, 8-state):
--SSHHHHHHHHHHHHHHHHHHHHHHHHTT------PEEPEEEES-B-TT--EEE-SEEEEEEEE--TT-S-EE-EEEETTTTEEEE--EEETTEEEEEEEE---TT-EEEEEE--BTTB--EETT-PBEE---EEEEE--PPPEEPEETTEESEEEEETT--SSEETTPEEEEEEEEE-SSS-EEEEEE-GGGTS-SSEE-EEEE-SSSEEEEEEEE--SS-EEEEEEEEEEEETTS-EEEEEEEEEEEEEEE--------EEEEEEESSEEEHHHHTTSPEEEEEEEEEPP-SSS-EEEEEEEEEEEE---TT---B-SEEEEEE-TT-SEEEEEEEE-S----TT---EEEEEEEEEEEETTEEESS-EEEEEEEE-EEE-----HHHHHHHHHHHHHHHHHHHHHHHHHHHHHHHHHHHHHHHHS-SSSHHHHHHHTS-TTS-TTGGGTHHHHHHHHHHHHTSTTHHHHHHHHTT--HHHHHHHHHHHTSHHHHHHHHHHTTS---GGGG--GGG-HHHHHHTT-HHHHHHHHHHHHHHHHHHHHIIIIIHHTT--HHHHHHHHHHHHHHHHHTTGGGTSTTHHHHHHHHHHHHHHTT-HHHHHHHHHHHHTT-TTS--GGGHHHHHHHHHHHHHHHHHHHHHHHHHHHHHHHH-SPP-HHHHHHHTT---------------------EE-TTSEEEEE-TTS-EEEEETT--EEEE-TT--EEEEEE-TTS-EE------------------B-TTT--B---HHHHHHHHHHHHHHHHHHHHHHHHHHHHHHHHHHHTTSS--HHHHHHHHHHHHHHHHHHHHHHTTSS--SS----HHHHHHHHHHHHHHHHHHTT----

Foldseek 3Di:
DPPVVVVVVVVVVVVVVVVVVVVVVVVVVPCPPPQPAWAKDKEFQFADPVRAHEAEAFKGKIKIQTDQPFDDWWWWKDWPVVRDIWTFDDDHRRITITMDRDDDDAQDKIWMWTDADPVGFGATPVRRGYTYDTHIHGYHHDAKDFDDPDPHGQWDWAWPVRAPAAEAFTKIKIKTKIADDHFDKWKFKQCVQQVDHGTQTWDWDDDDGTTITMTIDTRHADQDWFTKMKMWMAGSNGHIDIDIDTGHGHFHEDADDDDFKAKDQQQKVVLEAALLQQLQDFDKIKTKIFIDTDDDDKFFRDKDWPAKAFPDDPPDGDGFPDWDWADDGRGRMIIITTTRHNDRDPQPDFTKMKIKMWTWIDDDRHTHNRTHIYIDIDTGHYDHDDDPVVVLVVVLVVLVVVLVVVVVVLVVVVVVLLVLQLLLQLLVPDDDDPSVVVSVVRDPPDDPVVVVCVVVVVVVSVVVNPPPPSVQSSCLSNLVDCLLVVVLVVLCPPPLLVVVCVVCVLPPDRLSVLQDLLFALVSSVSSSNPVSNSNLVVVLSVLSLVLSCCSPVVVVSVRDNVVSVVSSLVVNCRHHCVSVLCSPPPRVVVVVVVVVVVVCVVDVVVVVVSVVVVVVVVPPDDDDVVVVVVVVVVVVCVVCCVVVVVVCVVVVVVCCVVPVPDPVSCVSVVVPPDPPDPDDDDDDDDDDDDWDFDDDPVQKIWTQDPVRWIWIAGPVGWIWTQDPVRDTFTWDDDPPRDTDGDDDDDYDDDDDDDDDADADPPPGHGDDDPVVVVVVVVVVVVVVVVVVVVVVVVVVVLVVLVVVCVDDDDPVSVVVNVVVVVVVVVVVCVVCVPPDDDPDDDDDSVRSVVVVVVVVVVVVVVVPDDDD

Nearest PDB structures (foldseek):
  1qz1-assembly1_A-2  TM=2.479E-01  e=3.653E-08  Rattus norvegicus
  1epf-assembly1_A  TM=3.392E-01  e=6.562E-04  Rattus norvegicus
  7y5j-assembly1_A  TM=5.706E-01  e=3.752E-02  Chelicerata
  7qm2-assembly2_D  TM=5.549E-01  e=1.420E-01  Homo sapiens
  8rjd-assembly1_5  TM=4.443E-01  e=5.669E-01  Canis lupus familiaris